Protein AF-A0A4U0VV48-F1 (afdb_monomer_lite)

Radius of gyration: 40.58 Å; chains: 1; bounding box: 125×131×124 Å

Foldseek 3Di:
DDDDDDDDDDDDDDDDDDDDDDDDDDDDDDDDDPPDLDAPPDDDPVRCVVPFVVVLVVLLVLLVCLQQDFDFAAQDQADPVRAGDFGVVQLLVLLQPLQADPVSAGFALAFQDVSVVVLLVVLVVLVVVLQVLLCVLCVVQQKDKDKDKDFAWDWDWDAFPNFIATETEHRFIKIKIKMARPDLLQLLAEEEEEAESHHEFGASCSVFPSLSVSLLSSLSNNVSNGNDHFLYMYMYIHGYCVNVPQPRLLVCCQPNPSLLRYQAYEYEGELAQGGAKEFLAFQDLLQVVLLVQFQFRAYFVVSHVCVVVSLQRDDTSVCSCCPRSVHTYTYIYHQFLSLCGNHHNSGSVSHDRRRSVNVNRSVSSSSVCCRDPNHPSDSDSDRDPHDPRDGCLQKGWHAFSNRNDIDIDGLVVLVVLLVVLLVLLCVLCVVQDPCVPCVVLLVLLLVLQVQLLVQLLVQLVVLLCCCCPVLVNHLLQLPDLCLLCLQQVLSLLLRSLVSCQVRRLVVQDDPDDDPSRLSVSLLSNLLSNLSSLLNVLSVQLVVCSVVSNSVNVLSVQLNVLSSVQSCCDCPPDDVPHSDTDSPSQNRQLRVLSSVSSVVSSRLSSSQQQSFQPDSSSSVSSSSSSNSVCSNRVSSSSVCSNPGSVSSVVSSVVSVVSNVVSSCVSSPPPRDSADPSNHFDKDKDWDWALVDVVIWIKIKIKGSHNRDCLVVVQVLCPPQADPPWGWAWDQQDLPPLRCLLPPPSSNRIGMTITGGDDDDNPDDDPCNVQFDKDWPDWDADPVQLKIKTKIKTFAQQWFFKKKKFWFQWQDWPHPDGDDGDGDIHIHTYGYHHPDGMDIIMTMGHADPLLSVLLVQVVCVVVVNDDDDDPPSVVSVDTDMRMDTDRNLARPPNNCDDPDPVSNVVSVVVLVSDPRNVSVVSSVVVVVDDPAPDDDPPDPPPPPPDPDFFDADAAPLADAEEEFAFLDPPLCRLLLLVLLQVLQQVDQDDPPPSHGFQEAEEELQLFQGQLCQQQVNQVVAAFDADPNRAGEFDDGPLHGYDYNNNVQDQDPADPVDPCRHSSNDGDPDDLVRSLVVLCRSRHRHDRCNSPVNHGGHYYYYYHHHRQDDSVVSCLRHHDHLEYEYGAEQDPVRLVSSVRVLVNCVVSVHHYLAYEHEQQFADDPPDPLVDTHGPRDHSVSVVVSCVVSVGDHQFYAHDDVCQVVCSSNSRGPLNDDDPDPRHNNVRSSSSSVSSVVRRD

Secondary structure (DSSP, 8-state):
-------------------------------------PPP-PPPHHHHHHHTHHHHHHHHHHHHHHHT--PPPP--SB-TTS-B---HHHHHHHHHHHHB-TTSPBP---TTSHHHHHHHHHHHHHHHHHHHHHHHH-TTSS-EEEEEEEEEEEEEEEEETTEEEEEEEEEEEEEEEEEE-SSHHHHHSEEEEEEE----TT---TTTTHHHHHHHHHHHHHHHTS----SSEEEEEEE--STTTSHHHHHHHHH-GGGGGEEEEEEEEES-SBS--EEEEE--HHHHHHHTTSSS--BBHHHHHHHHTT-S----THHHHHHHH--EEEEEEE-BTTTSTTSTT--GGGSPTTHHHHHHHHHHHHHHHHTSTT-SS---SS-PPPS----GGGEEEEEETTTTEEEEEEHHHHHHHHHHHHHHHHHHHHHH--HHHHHHHHHHHHHHHHHHHHHHHHHHHHHHHIIIIIS--TTTTTTSTTHHHHHHHHHHHHHHHHHIIIIIIHHHS-TT--HHHHHHHHHHHHHHHHHHHHHHHHHHHHHHHHHT-GGGHHHHHHHHHHHHHHHIIIIII-TT--PPPTTTTSHHHHHHHHHHHHHHHHHHHHGGGS-TT--HHHHHHHHHHHHHHHH-TTHHHHHHTTHHHHHHHHHHHHHHHHHHHHHHHHSTT--S--SSSPPPEEEEEEEETTSSSPEEEEEEEESSSS--HHHHHHHHTTTSPTT--PEEE--STT-GGGGGGTTGGGG-EEEEEEPPPPPTT---TTTTTSEEEEEEEEEETTTTEEEEEEEEE-TTEEEEEEEEEE-EEEESSSSPPPSSSEEEEEEEEE-TT--EEEEEEEEEPPHHHHHHHHHHHHHHTTS-----HHHHHHH----EEEEEETTTSTTGGG--SSHHHHHHHHHHHHT-HHHHHHHHHHHHHH-SSS----SSPP------SSSPPPBPPTTBS-EEEEE-SSTTS-HHHHHHHHHHHHHH---BTBSSPPP-EEEEE--TTS--HHHHTT-TT--SPPBPTTSPBPPEEETTEEEEEGGGGS--PPP-TT-GGG-GGG------HHHHHHHHHHHHHSB-TTGGGTTPPBSEEEEEPPSSS-HHHHHHHHHB---EEEEEE-SSHHHHHHHHHHHHHHHHTT----EEEETT--BPPTTS-TT--B-TT--THHHHHHHHHHT--EEEE--B-HHHHHHHHTT--GGGS---STT-HHHHHHHHHHHHHHHH-

Structure (mmCIF, N/CA/C/O backbone):
data_AF-A0A4U0VV48-F1
#
_entry.id   AF-A0A4U0VV48-F1
#
loop_
_atom_site.group_PDB
_atom_site.id
_atom_site.type_symbol
_atom_site.label_atom_id
_atom_site.label_alt_id
_atom_site.label_comp_id
_atom_site.label_asym_id
_atom_site.label_entity_id
_atom_site.label_seq_id
_atom_site.pdbx_PDB_ins_code
_atom_site.Cartn_x
_atom_site.Cartn_y
_atom_site.Cartn_z
_atom_site.occupancy
_atom_site.B_iso_or_equiv
_atom_site.auth_seq_id
_atom_site.auth_comp_id
_atom_site.auth_asym_id
_atom_site.auth_atom_id
_atom_site.pdbx_PDB_model_num
ATOM 1 N N . MET A 1 1 ? 48.264 5.707 -80.832 1.00 34.06 1 MET A N 1
ATOM 2 C CA . MET A 1 1 ? 48.574 6.750 -81.831 1.00 34.06 1 MET A CA 1
ATOM 3 C C . MET A 1 1 ? 48.910 7.989 -81.022 1.00 34.06 1 MET A C 1
ATOM 5 O O . MET A 1 1 ? 48.000 8.533 -80.416 1.00 34.06 1 MET A O 1
ATOM 9 N N . ALA A 1 2 ? 50.177 8.094 -80.615 1.00 32.84 2 ALA A N 1
ATOM 10 C CA . ALA A 1 2 ? 51.238 8.868 -81.292 1.00 32.84 2 ALA A CA 1
ATOM 11 C C . ALA A 1 2 ? 51.146 10.335 -80.825 1.00 32.84 2 ALA A C 1
ATOM 13 O O . ALA A 1 2 ? 50.056 10.891 -80.872 1.00 32.84 2 ALA A O 1
ATOM 14 N N . ASP A 1 3 ? 52.154 11.029 -80.308 1.00 33.31 3 ASP A N 1
ATOM 15 C CA . ASP A 1 3 ? 53.599 10.829 -80.119 1.00 33.31 3 ASP A CA 1
ATOM 16 C C . ASP A 1 3 ? 54.017 11.882 -79.053 1.00 33.31 3 ASP A C 1
ATOM 18 O O . ASP A 1 3 ? 53.390 12.935 -78.957 1.00 33.31 3 ASP A O 1
ATOM 22 N N . GLU A 1 4 ? 54.793 11.528 -78.026 1.00 35.34 4 GLU A N 1
ATOM 23 C CA . GLU A 1 4 ? 56.249 11.745 -77.865 1.00 35.34 4 GLU A CA 1
ATOM 24 C C . GLU A 1 4 ? 56.659 13.003 -77.063 1.00 35.34 4 GLU A C 1
ATOM 26 O O . GLU A 1 4 ? 56.262 14.118 -77.372 1.00 35.34 4 GLU A O 1
ATOM 31 N N . ASN A 1 5 ? 57.513 12.749 -76.052 1.00 34.53 5 ASN A N 1
ATOM 32 C CA . ASN A 1 5 ? 58.779 13.425 -75.693 1.00 34.53 5 ASN A CA 1
ATOM 33 C C . ASN A 1 5 ? 58.754 14.952 -75.429 1.00 34.53 5 ASN A C 1
ATOM 35 O O . ASN A 1 5 ? 58.327 15.739 -76.252 1.00 34.53 5 ASN A O 1
ATOM 39 N N . GLY A 1 6 ? 59.296 15.519 -74.349 1.00 31.11 6 GLY A N 1
ATOM 40 C CA . GLY A 1 6 ? 60.206 15.058 -73.304 1.00 31.11 6 GLY A CA 1
ATOM 41 C C . GLY A 1 6 ? 61.006 16.264 -72.754 1.00 31.11 6 GLY A C 1
ATOM 42 O O . GLY A 1 6 ? 61.098 17.299 -73.402 1.00 31.11 6 GLY A O 1
ATOM 43 N N . VAL A 1 7 ? 61.646 16.063 -71.593 1.00 34.72 7 VAL A N 1
ATOM 44 C CA . VAL A 1 7 ? 62.818 16.792 -71.038 1.00 34.72 7 VAL A CA 1
ATOM 45 C C . VAL A 1 7 ? 62.614 18.027 -70.120 1.00 34.72 7 VAL A C 1
ATOM 47 O O . VAL A 1 7 ? 62.386 19.155 -70.533 1.00 34.72 7 VAL A O 1
ATOM 50 N N . ALA A 1 8 ? 62.805 17.731 -68.826 1.00 31.97 8 ALA A N 1
ATOM 51 C CA . ALA A 1 8 ? 63.521 18.419 -67.735 1.00 31.97 8 ALA A CA 1
ATOM 52 C C . ALA A 1 8 ? 64.036 19.876 -67.874 1.00 31.97 8 ALA A C 1
ATOM 54 O O . ALA A 1 8 ? 64.833 20.177 -68.752 1.00 31.97 8 ALA A O 1
ATOM 55 N N . ALA A 1 9 ? 63.781 20.709 -66.847 1.00 32.59 9 ALA A N 1
ATOM 56 C CA . ALA A 1 9 ? 64.738 21.049 -65.767 1.00 32.59 9 ALA A CA 1
ATOM 57 C C . ALA A 1 9 ? 64.438 22.412 -65.086 1.00 32.59 9 ALA A C 1
ATOM 59 O O . ALA A 1 9 ? 64.581 23.475 -65.670 1.00 32.59 9 ALA A O 1
ATOM 60 N N . ASN A 1 10 ? 64.081 22.334 -63.800 1.00 32.25 10 ASN A N 1
ATOM 61 C CA . ASN A 1 10 ? 64.589 23.113 -62.660 1.00 32.25 10 ASN A CA 1
ATOM 62 C C . ASN A 1 10 ? 64.868 24.637 -62.783 1.00 32.25 10 ASN A C 1
ATOM 64 O O . ASN A 1 10 ? 65.870 25.042 -63.364 1.00 32.25 10 ASN A O 1
ATOM 68 N N . ARG A 1 11 ? 64.101 25.428 -62.008 1.00 31.75 11 ARG A N 1
ATOM 69 C CA . ARG A 1 11 ? 64.518 26.449 -61.003 1.00 31.75 11 ARG A CA 1
ATOM 70 C C . ARG A 1 11 ? 63.586 27.673 -61.006 1.00 31.75 11 ARG A C 1
ATOM 72 O O . ARG A 1 11 ? 63.456 28.375 -61.998 1.00 31.75 11 ARG A O 1
ATOM 79 N N . GLN A 1 12 ? 62.971 27.931 -59.847 1.00 33.47 12 GLN A N 1
ATOM 80 C CA . GLN A 1 12 ? 62.342 29.214 -59.493 1.00 33.47 12 GLN A CA 1
ATOM 81 C C . GLN A 1 12 ? 63.390 30.355 -59.516 1.00 33.47 12 GLN A C 1
ATOM 83 O O . GLN A 1 12 ? 64.574 30.061 -59.320 1.00 33.47 12 GLN A O 1
ATOM 88 N N . PRO A 1 13 ? 63.001 31.636 -59.708 1.00 38.25 13 PRO A N 1
ATOM 89 C CA . PRO A 1 13 ? 62.499 32.437 -58.582 1.00 38.25 13 PRO A CA 1
ATOM 90 C C . PRO A 1 13 ? 61.385 33.465 -58.896 1.00 38.25 13 PRO A C 1
ATOM 92 O O . PRO A 1 13 ? 61.316 34.093 -59.944 1.00 38.25 13 PRO A O 1
ATOM 95 N N . VAL A 1 14 ? 60.530 33.607 -57.885 1.00 29.88 14 VAL A N 1
ATOM 96 C CA . VAL A 1 14 ? 59.799 34.769 -57.348 1.00 29.88 14 VAL A CA 1
ATOM 97 C C . VAL A 1 14 ? 59.980 36.159 -58.020 1.00 29.88 14 VAL A C 1
ATOM 99 O O . VAL A 1 14 ? 61.095 36.646 -58.188 1.00 29.88 14 VAL A O 1
ATOM 102 N N . THR A 1 15 ? 58.849 36.879 -58.131 1.00 28.08 15 THR A N 1
ATOM 103 C CA . THR A 1 15 ? 58.533 38.230 -57.569 1.00 28.08 15 THR A CA 1
ATOM 104 C C . THR A 1 15 ? 58.083 39.360 -58.529 1.00 28.08 15 THR A C 1
ATOM 106 O O . THR A 1 15 ? 58.757 39.700 -59.487 1.00 28.08 15 THR A O 1
ATOM 109 N N . VAL A 1 16 ? 57.012 40.043 -58.078 1.00 28.25 16 VAL A N 1
ATOM 110 C CA . VAL A 1 16 ? 56.597 41.461 -58.261 1.00 28.25 16 VAL A CA 1
ATOM 111 C C . VAL A 1 16 ? 55.557 41.830 -59.341 1.00 28.25 16 VAL A C 1
ATOM 113 O O . VAL A 1 16 ? 55.859 42.026 -60.506 1.00 28.25 16 VAL A O 1
ATOM 116 N N . LYS A 1 17 ? 54.330 42.021 -58.825 1.00 28.19 17 LYS A N 1
ATOM 117 C CA . LYS A 1 17 ? 53.373 43.154 -58.919 1.00 28.19 17 LYS A CA 1
ATOM 118 C C . LYS A 1 17 ? 53.279 44.068 -60.164 1.00 28.19 17 LYS A C 1
ATOM 120 O O . LYS A 1 17 ? 54.264 44.612 -60.640 1.00 28.19 17 LYS A O 1
ATOM 125 N N . ALA A 1 18 ? 52.017 44.512 -60.301 1.00 32.03 18 ALA A N 1
ATOM 126 C CA . ALA A 1 18 ? 51.520 45.840 -60.710 1.00 32.03 18 ALA A CA 1
ATOM 127 C C . ALA A 1 18 ? 51.243 45.983 -62.226 1.00 32.03 18 ALA A C 1
ATOM 129 O O . ALA A 1 18 ? 51.969 45.429 -63.029 1.00 32.03 18 ALA A O 1
ATOM 130 N N . ALA A 1 19 ? 50.228 46.699 -62.715 1.00 34.38 19 ALA A N 1
ATOM 131 C CA . ALA A 1 19 ? 49.296 47.624 -62.084 1.00 34.38 19 ALA A CA 1
ATOM 132 C C . ALA A 1 19 ? 48.226 48.077 -63.108 1.00 34.38 19 ALA A C 1
ATOM 134 O O . ALA A 1 19 ? 48.559 48.295 -64.262 1.00 34.38 19 ALA A O 1
ATOM 135 N N . LEU A 1 20 ? 47.034 48.400 -62.593 1.00 35.78 20 LEU A N 1
ATOM 136 C CA . LEU A 1 20 ? 46.289 49.654 -62.831 1.00 35.78 20 LEU A CA 1
ATOM 137 C C . LEU A 1 20 ? 45.500 49.845 -64.143 1.00 35.78 20 LEU A C 1
ATOM 139 O O . LEU A 1 20 ? 46.077 49.963 -65.214 1.00 35.78 20 LEU A O 1
ATOM 143 N N . ALA A 1 21 ? 44.189 50.098 -63.995 1.00 31.00 21 ALA A N 1
ATOM 144 C CA . ALA A 1 21 ? 43.597 51.428 -64.237 1.00 31.00 21 ALA A CA 1
ATOM 145 C C . ALA A 1 21 ? 42.082 51.473 -63.894 1.00 31.00 21 ALA A C 1
ATOM 147 O O . ALA A 1 21 ? 41.241 50.885 -64.564 1.00 31.00 21 ALA A O 1
ATOM 148 N N . THR A 1 22 ? 41.783 52.194 -62.812 1.00 38.91 22 THR A N 1
ATOM 149 C CA . THR A 1 22 ? 40.520 52.828 -62.335 1.00 38.91 22 THR A CA 1
ATOM 150 C C . THR A 1 22 ? 40.052 53.980 -63.274 1.00 38.91 22 THR A C 1
ATOM 152 O O . THR A 1 22 ? 40.910 54.346 -64.080 1.00 38.91 22 THR A O 1
ATOM 155 N N . PRO A 1 23 ? 38.847 54.649 -63.194 1.00 46.16 23 PRO A N 1
ATOM 156 C CA . PRO A 1 23 ? 38.195 55.179 -61.958 1.00 46.16 23 PRO A CA 1
ATOM 157 C C . PRO A 1 23 ? 36.644 55.469 -61.874 1.00 46.16 23 PRO A C 1
ATOM 159 O O . PRO A 1 23 ? 35.989 55.765 -62.861 1.00 46.16 23 PRO A O 1
ATOM 162 N N . ALA A 1 24 ? 36.125 55.405 -60.624 1.00 35.53 24 ALA A N 1
ATOM 163 C CA . ALA A 1 24 ? 35.246 56.294 -59.784 1.00 35.53 24 ALA A CA 1
ATOM 164 C C . ALA A 1 24 ? 34.084 57.175 -60.372 1.00 35.53 24 ALA A C 1
ATOM 166 O O . ALA A 1 24 ? 34.232 57.640 -61.498 1.00 35.53 24 ALA A O 1
ATOM 167 N N . PRO A 1 25 ? 32.981 57.524 -59.622 1.00 41.22 25 PRO A N 1
ATOM 168 C CA . PRO A 1 25 ? 33.008 58.241 -58.311 1.00 41.22 25 PRO A CA 1
ATOM 169 C C . PRO A 1 25 ? 31.851 57.860 -57.301 1.00 41.22 25 PRO A C 1
ATOM 171 O O . PRO A 1 25 ? 31.308 56.769 -57.438 1.00 41.22 25 PRO A O 1
ATOM 174 N N . PRO A 1 26 ? 31.506 58.624 -56.223 1.00 42.94 26 PRO A N 1
ATOM 175 C CA . PRO A 1 26 ? 32.099 58.489 -54.879 1.00 42.94 26 PRO A CA 1
ATOM 176 C C . PRO A 1 26 ? 31.123 58.408 -53.657 1.00 42.94 26 PRO A C 1
ATOM 178 O O . PRO A 1 26 ? 29.988 58.861 -53.693 1.00 42.94 26 PRO A O 1
ATOM 181 N N . SER A 1 27 ? 31.672 57.894 -52.542 1.00 36.19 27 SER A N 1
ATOM 182 C CA . SER A 1 27 ? 31.455 58.195 -51.101 1.00 36.19 27 SER A CA 1
ATOM 183 C C . SER A 1 27 ? 30.056 58.272 -50.452 1.00 36.19 27 SER A C 1
ATOM 185 O O . SER A 1 27 ? 29.283 59.175 -50.743 1.00 36.19 27 SER A O 1
ATOM 187 N N . LEU A 1 28 ? 29.873 57.510 -49.358 1.00 31.34 28 LEU A N 1
ATOM 188 C CA . LEU A 1 28 ? 29.663 58.065 -48.004 1.00 31.34 28 LEU A CA 1
ATOM 189 C C . LEU A 1 28 ? 29.882 56.990 -46.920 1.00 31.34 28 LEU A C 1
ATOM 191 O O . LEU A 1 28 ? 29.437 55.851 -47.023 1.00 31.34 28 LEU A O 1
ATOM 195 N N . SER A 1 29 ? 30.648 57.369 -45.901 1.00 37.19 29 SER A N 1
ATOM 196 C CA . SER A 1 29 ? 31.145 56.553 -44.796 1.00 37.19 29 SER A CA 1
ATOM 197 C C . SER A 1 29 ? 30.123 56.359 -43.676 1.00 37.19 29 SER A C 1
ATOM 199 O O . SER A 1 29 ? 29.522 57.334 -43.232 1.00 37.19 29 SER A O 1
ATOM 201 N N . ALA A 1 30 ? 30.084 55.166 -43.082 1.00 30.30 30 ALA A N 1
ATOM 202 C CA . ALA A 1 30 ? 29.849 55.017 -41.647 1.00 30.30 30 ALA A CA 1
ATOM 203 C C . ALA A 1 30 ? 30.579 53.768 -41.134 1.00 30.30 30 ALA A C 1
ATOM 205 O O . ALA A 1 30 ? 30.292 52.631 -41.501 1.00 30.30 30 ALA A O 1
ATOM 206 N N . SER A 1 31 ? 31.575 54.017 -40.295 1.00 40.34 31 SER A N 1
ATOM 207 C CA . SER A 1 31 ? 32.358 53.050 -39.540 1.00 40.34 31 SER A CA 1
ATOM 208 C C . SER A 1 31 ? 31.480 52.113 -38.701 1.00 40.34 31 SER A C 1
ATOM 210 O O . SER A 1 31 ? 30.770 52.570 -37.808 1.00 40.34 31 SER A O 1
ATOM 212 N N . THR A 1 32 ? 31.609 50.799 -38.888 1.00 28.58 32 THR A N 1
ATOM 213 C CA . THR A 1 32 ? 31.277 49.812 -37.846 1.00 28.58 32 THR A CA 1
ATOM 214 C C . THR A 1 32 ? 32.554 49.063 -37.459 1.00 28.58 32 THR A C 1
ATOM 216 O O . THR A 1 32 ? 33.271 48.577 -38.337 1.00 28.58 32 THR A O 1
ATOM 219 N N . PRO A 1 33 ? 32.901 48.975 -36.162 1.00 33.69 33 PRO A N 1
ATOM 220 C CA . PRO A 1 33 ? 34.100 48.271 -35.740 1.00 33.69 33 PRO A CA 1
ATOM 221 C C . PRO A 1 33 ? 33.895 46.769 -35.961 1.00 33.69 33 PRO A C 1
ATOM 223 O O . PRO A 1 33 ? 32.913 46.195 -35.485 1.00 33.69 33 PRO A O 1
ATOM 226 N N . ARG A 1 34 ? 34.838 46.109 -36.649 1.00 35.66 34 ARG A N 1
ATOM 227 C CA . ARG A 1 34 ? 34.941 44.642 -36.661 1.00 35.66 34 ARG A CA 1
ATOM 228 C C . ARG A 1 34 ? 35.103 44.168 -35.214 1.00 35.66 34 ARG A C 1
ATOM 230 O O . ARG A 1 34 ? 36.192 44.236 -34.646 1.00 35.66 34 ARG A O 1
ATOM 237 N N . ARG A 1 35 ? 34.010 43.711 -34.595 1.00 32.53 35 ARG A N 1
ATOM 238 C CA . ARG A 1 35 ? 34.058 43.004 -33.313 1.00 32.53 35 ARG A CA 1
ATOM 239 C C . ARG A 1 35 ? 34.788 41.684 -33.544 1.00 32.53 35 ARG A C 1
ATOM 241 O O . ARG A 1 35 ? 34.345 40.843 -34.315 1.00 32.53 35 ARG A O 1
ATOM 248 N N . SER A 1 36 ? 35.918 41.548 -32.868 1.00 31.77 36 SER A N 1
ATOM 249 C CA . SER A 1 36 ? 36.671 40.313 -32.708 1.00 31.77 36 SER A CA 1
ATOM 250 C C . SER A 1 36 ? 35.756 39.157 -32.263 1.00 31.77 36 SER A C 1
ATOM 252 O O . SER A 1 36 ? 35.212 39.181 -31.158 1.00 31.77 36 SER A O 1
ATOM 254 N N . LEU A 1 37 ? 35.562 38.172 -33.146 1.00 39.53 37 LEU A N 1
ATOM 255 C CA . LEU A 1 37 ? 34.890 36.893 -32.899 1.00 39.53 37 LEU A CA 1
ATOM 256 C C . LEU A 1 37 ? 35.889 35.918 -32.253 1.00 39.53 37 LEU A C 1
ATOM 258 O O . LEU A 1 37 ? 36.338 34.972 -32.892 1.00 39.53 37 LEU A O 1
ATOM 262 N N . TYR A 1 38 ? 36.276 36.145 -30.997 1.00 37.06 38 TYR A N 1
ATOM 263 C CA . TYR A 1 38 ? 36.824 35.042 -30.202 1.00 37.06 38 TYR A CA 1
ATOM 264 C C . TYR A 1 38 ? 35.650 34.336 -29.518 1.00 37.06 38 TYR A C 1
ATOM 266 O O . TYR A 1 38 ? 34.924 34.997 -28.766 1.00 37.06 38 TYR A O 1
ATOM 274 N N . PRO A 1 39 ? 35.428 33.029 -29.764 1.00 44.28 39 PRO A N 1
ATOM 275 C CA . PRO A 1 39 ? 34.409 32.291 -29.040 1.00 44.28 39 PRO A CA 1
ATOM 276 C C . PRO A 1 39 ? 34.748 32.351 -27.547 1.00 44.28 39 PRO A C 1
ATOM 278 O O . PRO A 1 39 ? 35.927 32.316 -27.167 1.00 44.28 39 PRO A O 1
ATOM 281 N N . PRO A 1 40 ? 33.749 32.495 -26.670 1.00 49.62 40 PRO A N 1
ATOM 282 C CA . PRO A 1 40 ? 34.021 32.524 -25.249 1.00 49.62 40 PRO A CA 1
ATOM 283 C C . PRO A 1 40 ? 34.682 31.216 -24.816 1.00 49.62 40 PRO A C 1
ATOM 285 O O . PRO A 1 40 ? 34.270 30.149 -25.257 1.00 49.62 40 PRO A O 1
ATOM 288 N N . LYS A 1 41 ? 35.693 31.285 -23.936 1.00 53.97 41 LYS A N 1
ATOM 289 C CA . LYS A 1 41 ? 36.268 30.091 -23.294 1.00 53.97 41 LYS A CA 1
ATOM 290 C C . LYS A 1 41 ? 35.156 29.378 -22.512 1.00 53.97 41 LYS A C 1
ATOM 292 O O . LYS A 1 41 ? 34.829 29.764 -21.383 1.00 53.97 41 LYS A O 1
ATOM 297 N N . GLN A 1 42 ? 34.523 28.403 -23.155 1.00 62.69 42 GLN A N 1
ATOM 298 C CA . GLN A 1 42 ? 33.612 27.442 -22.552 1.00 62.69 42 GLN A CA 1
ATOM 299 C C . GLN A 1 42 ? 34.447 26.329 -21.918 1.00 62.69 42 GLN A C 1
ATOM 301 O O . GLN A 1 42 ? 35.529 25.987 -22.397 1.00 62.69 42 GLN A O 1
ATOM 306 N N . TRP A 1 43 ? 33.967 25.793 -20.800 1.00 63.53 43 TRP A N 1
ATOM 307 C CA . TRP A 1 43 ? 34.611 24.656 -20.152 1.00 63.53 43 TRP A CA 1
ATOM 308 C C . TRP A 1 43 ? 34.509 23.437 -21.067 1.00 63.53 43 TRP A C 1
ATOM 310 O O . TRP A 1 43 ? 33.453 23.204 -21.662 1.00 63.53 43 TRP A O 1
ATOM 320 N N . SER A 1 44 ? 35.583 22.649 -21.166 1.00 73.38 44 SER A N 1
ATOM 321 C CA . SER A 1 44 ? 35.504 21.359 -21.852 1.00 73.38 44 SER A CA 1
ATOM 322 C C . SER A 1 44 ? 34.465 20.473 -21.161 1.00 73.38 44 SER A C 1
ATOM 324 O O . SER A 1 44 ? 34.223 20.613 -19.959 1.00 73.38 44 SER A O 1
ATOM 326 N N . PHE A 1 45 ? 33.859 19.544 -21.904 1.00 77.44 45 PHE A N 1
ATOM 327 C CA . PHE A 1 45 ? 32.932 18.573 -21.318 1.00 77.44 45 PHE A CA 1
ATOM 328 C C . PHE A 1 45 ? 33.569 17.835 -20.131 1.00 77.44 45 PHE A C 1
ATOM 330 O O . PHE A 1 45 ? 32.931 17.685 -19.101 1.00 77.44 45 PHE A O 1
ATOM 337 N N . PHE A 1 46 ? 34.853 17.472 -20.223 1.00 78.88 46 PHE A N 1
ATOM 338 C CA . PHE A 1 46 ? 35.580 16.822 -19.129 1.00 78.88 46 PHE A CA 1
ATOM 339 C C . PHE A 1 46 ? 35.731 17.709 -17.888 1.00 78.88 46 PHE A C 1
ATOM 341 O O . PHE A 1 46 ? 35.570 17.221 -16.774 1.00 78.88 46 PHE A O 1
ATOM 348 N N . ALA A 1 47 ? 35.979 19.012 -18.055 1.00 73.81 47 ALA A N 1
ATOM 349 C CA . ALA A 1 47 ? 36.020 19.943 -16.928 1.00 73.81 47 ALA A CA 1
ATOM 350 C C . ALA A 1 47 ? 34.631 20.129 -16.292 1.00 73.81 47 ALA A C 1
ATOM 352 O O . ALA A 1 47 ? 34.518 20.218 -15.073 1.00 73.81 47 ALA A O 1
ATOM 353 N N . PHE A 1 48 ? 33.564 20.148 -17.098 1.00 74.50 48 PHE A N 1
ATOM 354 C CA . PHE A 1 48 ? 32.188 20.169 -16.594 1.00 74.50 48 PHE A CA 1
ATOM 355 C C . PHE A 1 48 ? 31.826 18.871 -15.856 1.00 74.50 48 PHE A C 1
ATOM 357 O O . PHE A 1 48 ? 31.322 18.916 -14.736 1.00 74.50 48 PHE A O 1
ATOM 364 N N . ALA A 1 49 ? 32.134 17.718 -16.448 1.00 76.12 49 ALA A N 1
ATOM 365 C CA . ALA A 1 49 ? 31.880 16.404 -15.872 1.00 76.12 49 ALA A CA 1
ATOM 366 C C . ALA A 1 49 ? 32.684 16.166 -14.584 1.00 76.12 49 ALA A C 1
ATOM 368 O O . ALA A 1 49 ? 32.187 15.508 -13.681 1.00 76.12 49 ALA A O 1
ATOM 369 N N . GLY A 1 50 ? 33.895 16.722 -14.475 1.00 77.38 50 GLY A N 1
ATOM 370 C CA . GLY A 1 50 ? 34.742 16.578 -13.289 1.00 77.38 50 GLY A CA 1
ATOM 371 C C . GLY A 1 50 ? 34.396 17.507 -12.120 1.00 77.38 50 GLY A C 1
ATOM 372 O O . GLY A 1 50 ? 34.769 17.198 -10.995 1.00 77.38 50 GLY A O 1
ATOM 373 N N . LEU A 1 51 ? 33.708 18.634 -12.355 1.00 73.94 51 LEU A N 1
ATOM 374 C CA . LEU A 1 51 ? 33.497 19.669 -11.325 1.00 73.94 51 LEU A CA 1
ATOM 375 C C . LEU A 1 51 ? 32.025 20.035 -11.078 1.00 73.94 51 LEU A C 1
ATOM 377 O O . LEU A 1 51 ? 31.674 20.411 -9.966 1.00 73.94 51 LEU A O 1
ATOM 381 N N . VAL A 1 52 ? 31.152 19.922 -12.080 1.00 72.62 52 VAL A N 1
ATOM 382 C CA . VAL A 1 52 ? 29.749 20.387 -12.007 1.00 72.62 52 VAL A CA 1
ATOM 383 C C . VAL A 1 52 ? 28.786 19.246 -11.834 1.00 72.62 52 VAL A C 1
ATOM 385 O O . VAL A 1 52 ? 27.888 19.314 -11.003 1.00 72.62 52 VAL A O 1
ATOM 388 N N . LEU A 1 53 ? 28.980 18.193 -12.622 1.00 75.69 53 LEU A N 1
ATOM 389 C CA . LEU A 1 53 ? 28.151 17.007 -12.536 1.00 75.69 53 LEU A CA 1
ATOM 390 C C . LEU A 1 53 ? 28.176 16.407 -11.112 1.00 75.69 53 LEU A C 1
ATOM 392 O O . LEU A 1 53 ? 27.098 16.117 -10.602 1.00 75.69 53 LEU A O 1
ATOM 396 N N . PRO A 1 54 ? 29.327 16.338 -10.402 1.00 82.56 54 PRO A N 1
ATOM 397 C CA . PRO A 1 54 ? 29.359 15.914 -9.005 1.00 82.56 54 PRO A CA 1
ATOM 398 C C . PRO A 1 54 ? 28.602 16.859 -8.069 1.00 82.56 54 PRO A C 1
ATOM 400 O O . PRO A 1 54 ? 27.973 16.385 -7.136 1.00 82.56 54 PRO A O 1
ATOM 403 N N . LEU A 1 55 ? 28.617 18.176 -8.318 1.00 77.75 55 LEU A N 1
ATOM 404 C CA . LEU A 1 55 ? 27.859 19.145 -7.519 1.00 77.75 55 LEU A CA 1
ATOM 405 C C . LEU A 1 55 ? 26.347 18.984 -7.724 1.00 77.75 55 LEU A C 1
ATOM 407 O O . LEU A 1 55 ? 25.600 19.021 -6.756 1.00 77.75 55 LEU A O 1
ATOM 411 N N . ILE A 1 56 ? 25.896 18.772 -8.964 1.00 76.25 56 ILE A N 1
ATOM 412 C CA . ILE A 1 56 ? 24.491 18.473 -9.287 1.00 76.25 56 ILE A CA 1
ATOM 413 C C . ILE A 1 56 ? 24.060 17.185 -8.579 1.00 76.25 56 ILE A C 1
ATOM 415 O O . ILE A 1 56 ? 23.032 17.174 -7.907 1.00 76.25 56 ILE A O 1
ATOM 419 N N . PHE A 1 57 ? 24.869 16.124 -8.662 1.00 82.06 57 PHE A N 1
ATOM 420 C CA . PHE A 1 57 ? 24.593 14.878 -7.947 1.00 82.06 57 PHE A CA 1
ATOM 421 C C . PHE A 1 57 ? 24.615 15.055 -6.426 1.00 82.06 57 PHE A C 1
ATOM 423 O O . PHE A 1 57 ? 23.748 14.510 -5.757 1.00 82.06 57 PHE A O 1
ATOM 430 N N . ALA A 1 58 ? 25.546 15.838 -5.878 1.00 84.06 58 ALA A N 1
ATOM 431 C CA . ALA A 1 58 ? 25.615 16.118 -4.447 1.00 84.06 58 ALA A CA 1
ATOM 432 C C . ALA A 1 58 ? 24.392 16.906 -3.961 1.00 84.06 58 ALA A C 1
ATOM 434 O O . ALA A 1 58 ? 23.838 16.577 -2.921 1.00 84.06 58 ALA A O 1
ATOM 435 N N . LEU A 1 59 ? 23.933 17.907 -4.717 1.00 81.06 59 LEU A N 1
ATOM 436 C CA . LEU A 1 59 ? 22.721 18.663 -4.395 1.00 81.06 59 LEU A CA 1
ATOM 437 C C . LEU A 1 59 ? 21.470 17.784 -4.479 1.00 81.06 59 LEU A C 1
ATOM 439 O O . LEU A 1 59 ? 20.657 17.809 -3.561 1.00 81.06 59 LEU A O 1
ATOM 443 N N . GLY A 1 60 ? 21.344 16.969 -5.531 1.00 81.88 60 GLY A N 1
ATOM 444 C CA . GLY A 1 60 ? 20.268 15.982 -5.634 1.00 81.88 60 GLY A CA 1
ATOM 445 C C . GLY A 1 60 ? 20.285 14.996 -4.463 1.00 81.88 60 GLY A C 1
ATOM 446 O O . GLY A 1 60 ? 19.255 14.784 -3.837 1.00 81.88 60 GLY A O 1
ATOM 447 N N . TYR A 1 61 ? 21.463 14.471 -4.109 1.00 86.56 61 TYR A N 1
ATOM 448 C CA . TYR A 1 61 ? 21.651 13.589 -2.955 1.00 86.56 61 TYR A CA 1
ATOM 449 C C . TYR A 1 61 ? 21.261 14.266 -1.638 1.00 86.56 61 TYR A C 1
ATOM 451 O O . TYR A 1 61 ? 20.579 13.653 -0.829 1.00 86.56 61 TYR A O 1
ATOM 459 N N . VAL A 1 62 ? 21.648 15.528 -1.427 1.00 87.12 62 VAL A N 1
ATOM 460 C CA . VAL A 1 62 ? 21.242 16.293 -0.239 1.00 87.12 62 VAL A CA 1
ATOM 461 C C . VAL A 1 62 ? 19.725 16.468 -0.197 1.00 87.12 62 VAL A C 1
ATOM 463 O O . VAL A 1 62 ? 19.148 16.274 0.863 1.00 87.12 62 VAL A O 1
ATOM 466 N N . SER A 1 63 ? 19.067 16.775 -1.322 1.00 85.25 63 SER A N 1
ATOM 467 C CA . SER A 1 63 ? 17.598 16.869 -1.363 1.00 85.25 63 SER A CA 1
ATOM 468 C C . SER A 1 63 ? 16.944 15.544 -0.979 1.00 85.25 63 SER A C 1
ATOM 470 O O . SER A 1 63 ? 16.117 15.524 -0.079 1.00 85.25 63 SER A O 1
ATOM 472 N N . VAL A 1 64 ? 17.375 14.437 -1.596 1.00 88.31 64 VAL A N 1
ATOM 473 C CA . VAL A 1 64 ? 16.895 13.079 -1.282 1.00 88.31 64 VAL A CA 1
ATOM 474 C C . VAL A 1 64 ? 17.125 12.752 0.197 1.00 88.31 64 VAL A C 1
ATOM 476 O O . VAL A 1 64 ? 16.248 12.222 0.867 1.00 88.31 64 VAL A O 1
ATOM 479 N N . HIS A 1 65 ? 18.303 13.079 0.727 1.00 91.00 65 HIS A N 1
ATOM 480 C CA . HIS A 1 65 ? 18.645 12.801 2.116 1.00 91.00 65 HIS A CA 1
ATOM 481 C C . HIS A 1 65 ? 17.760 13.581 3.093 1.00 91.00 65 HIS A C 1
ATOM 483 O O . HIS A 1 65 ? 17.251 12.990 4.037 1.00 91.00 65 HIS A O 1
ATOM 489 N N . LEU A 1 66 ? 17.545 14.878 2.850 1.00 89.50 66 LEU A N 1
ATOM 490 C CA . LEU A 1 66 ? 16.667 15.712 3.674 1.00 89.50 66 LEU A CA 1
ATOM 491 C C . LEU A 1 66 ? 15.207 15.254 3.582 1.00 89.50 66 LEU A C 1
ATOM 493 O O . LEU A 1 66 ? 14.499 15.259 4.588 1.00 89.50 66 LEU A O 1
ATOM 497 N N . HIS A 1 67 ? 14.763 14.837 2.393 1.00 90.00 67 HIS A N 1
ATOM 498 C CA . HIS A 1 67 ? 13.426 14.298 2.167 1.00 90.00 67 HIS A CA 1
ATOM 499 C C . HIS A 1 67 ? 13.124 13.134 3.123 1.00 90.00 67 HIS A C 1
ATOM 501 O O . HIS A 1 67 ? 12.161 13.213 3.888 1.00 90.00 67 HIS A O 1
ATOM 507 N N . TYR A 1 68 ? 14.014 12.136 3.171 1.00 92.31 68 TYR A N 1
ATOM 508 C CA . TYR A 1 68 ? 13.882 10.941 4.015 1.00 92.31 68 TYR A CA 1
ATOM 509 C C . TYR A 1 68 ? 14.437 11.096 5.449 1.00 92.31 68 TYR A C 1
ATOM 511 O O . TYR A 1 68 ? 14.440 10.131 6.211 1.00 92.31 68 TYR A O 1
ATOM 519 N N . GLU A 1 69 ? 14.933 12.275 5.843 1.00 93.38 69 GLU A N 1
ATOM 520 C CA . GLU A 1 69 ? 15.429 12.522 7.207 1.00 93.38 69 GLU A CA 1
ATOM 521 C C . GLU A 1 69 ? 14.264 12.513 8.205 1.00 93.38 69 GLU A C 1
ATOM 523 O O . GLU A 1 69 ? 13.372 13.354 8.103 1.00 93.38 69 GLU A O 1
ATOM 528 N N . LEU A 1 70 ? 14.298 11.613 9.189 1.00 95.06 70 LEU A N 1
ATOM 529 C CA . LEU A 1 70 ? 13.321 11.521 10.277 1.00 95.06 70 LEU A CA 1
ATOM 530 C C . LEU A 1 70 ? 13.927 11.963 11.618 1.00 95.06 70 LEU A C 1
ATOM 532 O O . LEU A 1 70 ? 15.146 11.877 11.795 1.00 95.06 70 LEU A O 1
ATOM 536 N N . PRO A 1 71 ? 13.104 12.445 12.568 1.00 94.88 71 PRO A N 1
ATOM 537 C CA . PRO A 1 71 ? 13.556 12.701 13.929 1.00 94.88 71 PRO A CA 1
ATOM 538 C C . PRO A 1 71 ? 13.967 11.397 14.625 1.00 94.88 71 PRO A C 1
ATOM 540 O O . PRO A 1 71 ? 13.460 10.321 14.320 1.00 94.88 71 PRO A O 1
ATOM 543 N N . GLU A 1 72 ? 14.880 11.497 15.592 1.00 94.69 72 GLU A N 1
ATOM 544 C CA . GLU A 1 72 ? 15.243 10.347 16.421 1.00 94.69 72 GLU A CA 1
ATOM 545 C C . GLU A 1 72 ? 14.073 9.958 17.348 1.00 94.69 72 GLU A C 1
ATOM 547 O O . GLU A 1 72 ? 13.537 10.837 18.036 1.00 94.69 72 GLU A O 1
ATOM 552 N N . PRO A 1 73 ? 13.700 8.663 17.422 1.00 96.50 73 PRO A N 1
ATOM 553 C CA . PRO A 1 73 ? 12.682 8.178 18.351 1.00 96.50 73 PRO A CA 1
ATOM 554 C C . PRO A 1 73 ? 13.039 8.508 19.800 1.00 96.50 73 PRO A C 1
ATOM 556 O O . PRO A 1 73 ? 14.102 8.116 20.296 1.00 96.50 73 PRO A O 1
ATOM 559 N N . ARG A 1 74 ? 12.146 9.197 20.516 1.00 95.69 74 ARG A N 1
ATOM 560 C CA . ARG A 1 74 ? 12.354 9.494 21.938 1.00 95.69 74 ARG A CA 1
ATOM 561 C C . ARG A 1 74 ? 11.841 8.357 22.813 1.00 95.69 74 ARG A C 1
ATOM 563 O O . ARG A 1 74 ? 10.736 7.850 22.630 1.00 95.69 74 ARG A O 1
ATOM 570 N N . VAL A 1 75 ? 12.656 7.989 23.800 1.00 94.06 75 VAL A N 1
ATOM 571 C CA . VAL A 1 75 ? 12.307 6.991 24.821 1.00 94.06 75 VAL A CA 1
ATOM 572 C C . VAL A 1 75 ? 11.617 7.662 26.007 1.00 94.06 75 VAL A C 1
ATOM 574 O O . VAL A 1 75 ? 10.557 7.221 26.443 1.00 94.06 75 VAL A O 1
ATOM 577 N N . GLU A 1 76 ? 12.200 8.754 26.500 1.00 91.81 76 GLU A N 1
ATOM 578 C CA . GLU A 1 76 ? 11.754 9.439 27.711 1.00 91.81 76 GLU A CA 1
ATOM 579 C C . GLU A 1 76 ? 10.410 10.150 27.509 1.00 91.81 76 GLU A C 1
ATOM 581 O O . GLU A 1 76 ? 10.198 10.873 26.534 1.00 91.81 76 GLU A O 1
ATOM 586 N N . GLN A 1 77 ? 9.509 9.984 28.477 1.00 91.56 77 GLN A N 1
ATOM 587 C CA . GLN A 1 77 ? 8.204 10.656 28.509 1.00 91.56 77 GLN A CA 1
ATOM 588 C C . GLN A 1 77 ? 8.278 12.108 29.003 1.00 91.56 77 GLN A C 1
ATOM 590 O O . GLN A 1 77 ? 7.288 12.842 28.921 1.00 91.56 77 GLN A O 1
ATOM 595 N N . PHE A 1 78 ? 9.437 12.505 29.532 1.00 90.88 78 PHE A N 1
ATOM 596 C CA . PHE A 1 78 ? 9.722 13.832 30.056 1.00 90.88 78 PHE A CA 1
ATOM 597 C C . PHE A 1 78 ? 11.081 14.311 29.542 1.00 90.88 78 PHE A C 1
ATOM 599 O O . PHE A 1 78 ? 12.052 13.559 29.477 1.00 90.88 78 PHE A O 1
ATOM 606 N N . SER A 1 79 ? 11.164 15.595 29.212 1.00 87.75 79 SER A N 1
ATOM 607 C CA . SER A 1 79 ? 12.419 16.272 28.892 1.00 87.75 79 SER A CA 1
ATOM 608 C C . SER A 1 79 ? 13.354 16.346 30.106 1.00 87.75 79 SER A C 1
ATOM 610 O O . SER A 1 79 ? 12.933 16.233 31.256 1.00 87.75 79 SER A O 1
ATOM 612 N N . LEU A 1 80 ? 14.629 16.673 29.862 1.00 82.88 80 LEU A N 1
ATOM 613 C CA . LEU A 1 80 ? 15.606 16.969 30.923 1.00 82.88 80 LEU A CA 1
ATOM 614 C C . LEU A 1 80 ? 15.162 18.106 31.863 1.00 82.88 80 LEU A C 1
ATOM 616 O O . LEU A 1 80 ? 15.622 18.177 32.999 1.00 82.88 80 LEU A O 1
ATOM 620 N N . ALA A 1 81 ? 14.281 18.994 31.395 1.00 84.44 81 ALA A N 1
ATOM 621 C CA . ALA A 1 81 ? 13.702 20.079 32.185 1.00 84.44 81 ALA A CA 1
ATOM 622 C C . ALA A 1 81 ? 12.441 19.656 32.971 1.00 84.44 81 ALA A C 1
ATOM 624 O O . ALA A 1 81 ? 11.796 20.503 33.582 1.00 84.44 81 ALA A O 1
ATOM 625 N N . GLY A 1 82 ? 12.063 18.373 32.932 1.00 85.31 82 GLY A N 1
ATOM 626 C CA . GLY A 1 82 ? 10.886 17.827 33.612 1.00 85.31 82 GLY A CA 1
ATOM 627 C C . GLY A 1 82 ? 9.550 18.089 32.909 1.00 85.31 82 GLY A C 1
ATOM 628 O O . GLY A 1 82 ? 8.514 17.709 33.437 1.00 85.31 82 GLY A O 1
ATOM 629 N N . GLN A 1 83 ? 9.548 18.717 31.729 1.00 88.81 83 GLN A N 1
ATOM 630 C CA . GLN A 1 83 ? 8.325 18.939 30.944 1.00 88.81 83 GLN A CA 1
ATOM 631 C C . GLN A 1 83 ? 7.915 17.660 30.205 1.00 88.81 83 GLN A C 1
ATOM 633 O O . GLN A 1 83 ? 8.813 17.005 29.667 1.00 88.81 83 GLN A O 1
ATOM 638 N N . PRO A 1 84 ? 6.619 17.310 30.136 1.00 93.12 84 PRO A N 1
ATOM 639 C CA . PRO A 1 84 ? 6.162 16.141 29.394 1.00 93.12 84 PRO A CA 1
ATOM 640 C C . PRO A 1 84 ? 6.471 16.289 27.898 1.00 93.12 84 PRO A C 1
ATOM 642 O O . PRO A 1 84 ? 6.345 17.370 27.328 1.00 93.12 84 PRO A O 1
ATOM 645 N N . THR A 1 85 ? 6.889 15.199 27.259 1.00 94.31 85 THR A N 1
ATOM 646 C CA . THR A 1 85 ? 7.226 15.155 25.827 1.00 94.31 85 THR A CA 1
ATOM 647 C C . THR A 1 85 ? 6.676 13.895 25.178 1.00 94.31 85 THR A C 1
ATOM 649 O O . THR A 1 85 ? 6.494 12.886 25.859 1.00 94.31 85 THR A O 1
ATOM 652 N N . PHE A 1 86 ? 6.457 13.934 23.862 1.00 97.06 86 PHE A N 1
ATOM 653 C CA . PHE A 1 86 ? 6.070 12.751 23.092 1.00 97.06 86 PHE A CA 1
ATOM 654 C C . PHE A 1 86 ? 7.173 11.690 23.114 1.00 97.06 86 PHE A C 1
ATOM 656 O O . PHE A 1 86 ? 8.334 12.009 22.829 1.00 97.06 86 PHE A O 1
ATOM 663 N N . SER A 1 87 ? 6.794 10.447 23.413 1.00 97.62 87 SER A N 1
ATOM 664 C CA . SER A 1 87 ? 7.672 9.275 23.409 1.00 97.62 87 SER A CA 1
ATOM 665 C C . SER A 1 87 ? 7.203 8.280 22.347 1.00 97.62 87 SER A C 1
ATOM 667 O O . SER A 1 87 ? 6.188 7.605 22.529 1.00 97.62 87 SER A O 1
ATOM 669 N N . GLU A 1 88 ? 7.962 8.139 21.256 1.00 97.88 88 GLU A N 1
ATOM 670 C CA . GLU A 1 88 ? 7.682 7.118 20.237 1.00 97.88 88 GLU A CA 1
ATOM 671 C C . GLU A 1 88 ? 7.718 5.703 20.826 1.00 97.88 88 GLU A C 1
ATOM 673 O O . GLU A 1 88 ? 6.920 4.859 20.438 1.00 97.88 88 GLU A O 1
ATOM 678 N N . VAL A 1 89 ? 8.579 5.432 21.812 1.00 96.69 89 VAL A N 1
ATOM 679 C CA . VAL A 1 89 ? 8.601 4.113 22.468 1.00 96.69 89 VAL A CA 1
ATOM 680 C C . VAL A 1 89 ? 7.286 3.825 23.197 1.00 96.69 89 VAL A C 1
ATOM 682 O O . VAL A 1 89 ? 6.800 2.695 23.142 1.00 96.69 89 VAL A O 1
ATOM 685 N N . SER A 1 90 ? 6.696 4.835 23.844 1.00 96.31 90 SER A N 1
ATOM 686 C CA . SER A 1 90 ? 5.381 4.706 24.488 1.00 96.31 90 SER A CA 1
ATOM 687 C C . SER A 1 90 ? 4.273 4.532 23.449 1.00 96.31 90 SER A C 1
ATOM 689 O O . SER A 1 90 ? 3.438 3.646 23.603 1.00 96.31 90 SER A O 1
ATOM 691 N N . ALA A 1 91 ? 4.311 5.300 22.356 1.00 98.25 91 ALA A N 1
ATOM 692 C CA . ALA A 1 91 ? 3.361 5.160 21.253 1.00 98.25 91 ALA A CA 1
ATOM 693 C C . ALA A 1 91 ? 3.410 3.750 20.627 1.00 98.25 91 ALA A C 1
ATOM 695 O O . ALA A 1 91 ? 2.395 3.067 20.515 1.00 98.25 91 ALA A O 1
ATOM 696 N N . MET A 1 92 ? 4.614 3.257 20.325 1.00 98.12 92 MET A N 1
ATOM 697 C CA . MET A 1 92 ? 4.839 1.917 19.775 1.00 98.12 92 MET A CA 1
ATOM 698 C C . MET A 1 92 ? 4.457 0.785 20.738 1.00 98.12 92 MET A C 1
ATOM 700 O O . MET A 1 92 ? 4.287 -0.348 20.288 1.00 98.12 92 MET A O 1
ATOM 704 N N . ARG A 1 93 ? 4.338 1.042 22.048 1.00 96.88 93 ARG A N 1
ATOM 705 C CA . ARG A 1 93 ? 3.763 0.074 22.996 1.00 96.88 93 ARG A CA 1
ATOM 706 C C . ARG A 1 93 ? 2.270 -0.103 22.728 1.00 96.88 93 ARG A C 1
ATOM 708 O O . ARG A 1 93 ? 1.859 -1.233 22.509 1.00 96.88 93 ARG A O 1
ATOM 715 N N . TYR A 1 94 ? 1.502 0.991 22.658 1.00 97.81 94 TYR A N 1
ATOM 716 C CA . TYR A 1 94 ? 0.063 0.925 22.356 1.00 97.81 94 TYR A CA 1
ATOM 717 C C . TYR A 1 94 ? -0.196 0.200 21.033 1.00 97.81 94 TYR A C 1
ATOM 719 O O . TYR A 1 94 ? -1.050 -0.678 20.962 1.00 97.81 94 TYR A O 1
ATOM 727 N N . ILE A 1 95 ? 0.596 0.524 20.002 1.00 98.25 95 ILE A N 1
ATOM 728 C CA . ILE A 1 95 ? 0.481 -0.112 18.685 1.00 98.25 95 ILE A CA 1
ATOM 729 C C . ILE A 1 95 ? 0.702 -1.621 18.795 1.00 98.25 95 ILE A C 1
ATOM 731 O O . ILE A 1 95 ? -0.086 -2.391 18.260 1.00 98.25 95 ILE A O 1
ATOM 735 N N . ARG A 1 96 ? 1.750 -2.074 19.494 1.00 96.44 96 ARG A N 1
ATOM 736 C CA . ARG A 1 96 ? 2.026 -3.513 19.640 1.00 96.44 96 ARG A CA 1
ATOM 737 C C . ARG A 1 96 ? 0.942 -4.239 20.429 1.00 96.44 96 ARG A C 1
ATOM 739 O O . ARG A 1 96 ? 0.542 -5.316 20.004 1.00 96.44 96 ARG A O 1
ATOM 746 N N . ASP A 1 97 ? 0.467 -3.643 21.518 1.00 95.44 97 ASP A N 1
ATOM 747 C CA . ASP A 1 97 ? -0.559 -4.239 22.379 1.00 95.44 97 ASP A CA 1
ATOM 748 C C . ASP A 1 97 ? -1.905 -4.396 21.645 1.00 95.44 97 ASP A C 1
ATOM 750 O O . ASP A 1 97 ? -2.633 -5.359 21.878 1.00 95.44 97 ASP A O 1
ATOM 754 N N . LEU A 1 98 ? -2.232 -3.474 20.731 1.00 95.88 98 LEU A N 1
ATOM 755 C CA . LEU A 1 98 ? -3.470 -3.508 19.943 1.00 95.88 98 LEU A CA 1
ATOM 756 C C . LEU A 1 98 ? -3.335 -4.269 18.609 1.00 95.88 98 LEU A C 1
ATOM 758 O O . LEU A 1 98 ? -4.327 -4.791 18.093 1.00 95.88 98 LEU A O 1
ATOM 762 N N . ALA A 1 99 ? -2.131 -4.345 18.031 1.00 94.44 99 ALA A N 1
ATOM 763 C CA . ALA A 1 99 ? -1.873 -5.011 16.749 1.00 94.44 99 ALA A CA 1
ATOM 764 C C . ALA A 1 99 ? -1.483 -6.488 16.881 1.00 94.44 99 ALA A C 1
ATOM 766 O O . ALA A 1 99 ? -1.455 -7.198 15.871 1.00 94.44 99 ALA A O 1
ATOM 767 N N . ALA A 1 100 ? -1.147 -6.963 18.082 1.00 91.19 100 ALA A N 1
ATOM 768 C CA . ALA A 1 100 ? -0.694 -8.330 18.297 1.00 91.19 100 ALA A CA 1
ATOM 769 C C . ALA A 1 100 ? -1.193 -8.925 19.619 1.00 91.19 100 ALA A C 1
ATOM 771 O O . ALA A 1 100 ? -1.371 -8.232 20.615 1.00 91.19 100 ALA A O 1
ATOM 772 N N . TYR A 1 101 ? -1.379 -10.241 19.623 1.00 87.50 101 TYR A N 1
ATOM 773 C CA . TYR A 1 101 ? -1.595 -11.029 20.830 1.00 87.50 101 TYR A CA 1
ATOM 774 C C . TYR A 1 101 ? -0.299 -11.162 21.642 1.00 87.50 101 TYR A C 1
ATOM 776 O O . TYR A 1 101 ? 0.803 -10.897 21.152 1.00 87.50 101 TYR A O 1
ATOM 784 N N . ALA A 1 102 ? -0.407 -11.643 22.884 1.00 82.00 102 ALA A N 1
ATOM 785 C CA . ALA A 1 102 ? 0.741 -11.810 23.784 1.00 82.00 102 ALA A CA 1
ATOM 786 C C . ALA A 1 102 ? 1.842 -12.748 23.239 1.00 82.00 102 ALA A C 1
ATOM 788 O O . ALA A 1 102 ? 2.995 -12.661 23.664 1.00 82.00 102 ALA A O 1
ATOM 789 N N . ASP A 1 103 ? 1.507 -13.642 22.303 1.00 81.25 103 ASP A N 1
ATOM 790 C CA . ASP A 1 103 ? 2.448 -14.539 21.620 1.00 81.25 103 ASP A CA 1
ATOM 791 C C . ASP A 1 103 ? 3.142 -13.898 20.397 1.00 81.25 103 ASP A C 1
ATOM 793 O O . ASP A 1 103 ? 3.967 -14.541 19.742 1.00 81.25 103 ASP A O 1
ATOM 797 N N . GLY A 1 104 ? 2.834 -12.630 20.099 1.00 81.69 104 GLY A N 1
ATOM 798 C CA . GLY A 1 104 ? 3.377 -11.856 18.985 1.00 81.69 104 GLY A CA 1
ATOM 799 C C . GLY A 1 104 ? 2.666 -12.078 17.650 1.00 81.69 104 GLY A C 1
ATOM 800 O O . GLY A 1 104 ? 3.112 -11.548 16.630 1.00 81.69 104 GLY A O 1
ATOM 801 N N . THR A 1 105 ? 1.586 -12.858 17.609 1.00 84.69 105 THR A N 1
ATOM 802 C CA . THR A 1 105 ? 0.813 -13.030 16.375 1.00 84.69 105 THR A CA 1
ATOM 803 C C . THR A 1 105 ? -0.148 -11.865 16.135 1.00 84.69 105 THR A C 1
ATOM 805 O O . THR A 1 105 ? -0.603 -11.244 17.093 1.00 84.69 105 THR A O 1
ATOM 808 N N . PRO A 1 106 ? -0.479 -11.534 14.872 1.00 89.50 106 PRO A N 1
ATOM 809 C CA . PRO A 1 106 ? -1.293 -10.356 14.597 1.00 89.50 106 PRO A CA 1
ATOM 810 C C . PRO A 1 106 ? -2.740 -10.480 15.095 1.00 89.50 106 PRO A C 1
ATOM 812 O O . PRO A 1 106 ? -3.392 -11.506 14.871 1.00 89.50 106 PRO A O 1
ATOM 815 N N . LYS A 1 107 ? -3.246 -9.404 15.701 1.00 90.69 107 LYS A N 1
ATOM 816 C CA . LYS A 1 107 ? -4.629 -9.228 16.167 1.00 90.69 107 LYS A CA 1
ATOM 817 C C . LYS A 1 107 ? -5.400 -8.364 15.163 1.00 90.69 107 LYS A C 1
ATOM 819 O O . LYS A 1 107 ? -4.882 -7.362 14.684 1.00 90.69 107 LYS A O 1
ATOM 824 N N . TYR A 1 108 ? -6.625 -8.772 14.826 1.00 92.50 108 TYR A N 1
ATOM 825 C CA . TYR A 1 108 ? -7.454 -8.144 13.788 1.00 92.50 108 TYR A CA 1
ATOM 826 C C . TYR A 1 108 ? -8.682 -7.510 14.445 1.00 92.50 108 TYR A C 1
ATOM 828 O O . TYR A 1 108 ? -9.524 -8.228 14.983 1.00 92.50 108 TYR A O 1
ATOM 836 N N . ARG A 1 109 ? -8.776 -6.178 14.420 1.00 93.94 109 ARG A N 1
ATOM 837 C CA . ARG A 1 109 ? -9.775 -5.379 15.153 1.00 93.94 109 ARG A CA 1
ATOM 838 C C . ARG A 1 109 ? -10.937 -5.006 14.238 1.00 93.94 109 ARG A C 1
ATOM 840 O O . ARG A 1 109 ? -11.280 -3.843 14.068 1.00 93.94 109 ARG A O 1
ATOM 847 N N . ILE A 1 110 ? -11.507 -6.006 13.580 1.00 93.25 110 ILE A N 1
ATOM 848 C CA . ILE A 1 110 ? -12.513 -5.773 12.548 1.00 93.25 110 ILE A CA 1
ATOM 849 C C . ILE A 1 110 ? -13.862 -5.470 13.209 1.00 93.25 110 ILE A C 1
ATOM 851 O O . ILE A 1 110 ? -14.310 -6.182 14.109 1.00 93.25 110 ILE A O 1
ATOM 855 N N . VAL A 1 111 ? -14.559 -4.438 12.738 1.00 93.25 111 VAL A N 1
ATOM 856 C CA . VAL A 1 111 ? -15.911 -4.123 13.218 1.00 93.25 111 VAL A CA 1
ATOM 857 C C . VAL A 1 111 ? -16.868 -5.310 13.053 1.00 93.25 111 VAL A C 1
ATOM 859 O O . VAL A 1 111 ? -17.041 -5.859 11.964 1.00 93.25 111 VAL A O 1
ATOM 862 N N . GLY A 1 112 ? -17.511 -5.681 14.160 1.00 91.00 112 GLY A N 1
ATOM 863 C CA . GLY A 1 112 ? -18.369 -6.863 14.267 1.00 91.00 112 GLY A CA 1
ATOM 864 C C . GLY A 1 112 ? -17.707 -8.042 14.983 1.00 91.00 112 GLY A C 1
ATOM 865 O O . GLY A 1 112 ? -18.402 -9.008 15.298 1.00 91.00 112 GLY A O 1
ATOM 866 N N . THR A 1 113 ? -16.409 -7.968 15.299 1.00 90.75 113 THR A N 1
ATOM 867 C CA . THR A 1 113 ? -15.702 -8.985 16.093 1.00 90.75 113 THR A CA 1
ATOM 868 C C . THR A 1 113 ? -15.522 -8.570 17.556 1.00 90.75 113 THR A C 1
ATOM 870 O O . THR A 1 113 ? -15.687 -7.407 17.933 1.00 90.75 113 THR A O 1
ATOM 873 N N . LYS A 1 114 ? -15.189 -9.544 18.409 1.00 89.19 114 LYS A N 1
ATOM 874 C CA . LYS A 1 114 ? -14.941 -9.323 19.841 1.00 89.19 114 LYS A CA 1
ATOM 875 C C . LYS A 1 114 ? -13.675 -8.491 20.074 1.00 89.19 114 LYS A C 1
ATOM 877 O O . LYS A 1 114 ? -13.652 -7.661 20.974 1.00 89.19 114 LYS A O 1
ATOM 882 N N . GLU A 1 115 ? -12.662 -8.663 19.229 1.00 91.19 115 GLU A N 1
ATOM 883 C CA . GLU A 1 115 ? -11.385 -7.946 19.286 1.00 91.19 115 GLU A CA 1
ATOM 884 C C . GLU A 1 115 ? -11.572 -6.427 19.137 1.00 91.19 115 GLU A C 1
ATOM 886 O O . GLU A 1 115 ? -10.843 -5.656 19.760 1.00 91.19 115 GLU A O 1
ATOM 891 N N . MET A 1 116 ? -12.578 -5.984 18.373 1.00 92.75 116 MET A N 1
ATOM 892 C CA . MET A 1 116 ? -12.944 -4.566 18.300 1.00 92.75 116 MET A CA 1
ATOM 893 C C . MET A 1 116 ? -13.484 -4.045 19.645 1.00 92.75 116 MET A C 1
ATOM 895 O O . MET A 1 116 ? -13.079 -2.988 20.114 1.00 92.75 116 MET A O 1
ATOM 899 N N . VAL A 1 117 ? -14.338 -4.816 20.327 1.00 92.88 117 VAL A N 1
ATOM 900 C CA . VAL A 1 117 ? -14.851 -4.446 21.663 1.00 92.88 117 VAL A CA 1
ATOM 901 C C . VAL A 1 117 ? -13.725 -4.423 22.704 1.00 92.88 117 VAL A C 1
ATOM 903 O O . VAL A 1 117 ? -13.683 -3.556 23.574 1.00 92.88 117 VAL A O 1
ATOM 906 N N . GLU A 1 118 ? -12.790 -5.371 22.625 1.00 93.56 118 GLU A N 1
ATOM 907 C CA . GLU A 1 118 ? -11.594 -5.398 23.477 1.00 93.56 118 GLU A CA 1
ATOM 908 C C . GLU A 1 118 ? -10.684 -4.187 23.241 1.00 93.56 118 GLU A C 1
ATOM 910 O O . GLU A 1 118 ? -10.103 -3.671 24.193 1.00 93.56 118 GLU A O 1
ATOM 915 N N . THR A 1 119 ? -10.603 -3.709 21.998 1.00 95.75 119 THR A N 1
ATOM 916 C CA . THR A 1 119 ? -9.849 -2.502 21.629 1.00 95.75 119 THR A CA 1
ATOM 917 C C . THR A 1 119 ? -10.420 -1.266 22.316 1.00 95.75 119 THR A C 1
ATOM 919 O O . THR A 1 119 ? -9.670 -0.523 22.948 1.00 95.75 119 THR A O 1
ATOM 922 N N . ASP A 1 120 ? -11.741 -1.081 22.276 1.00 95.94 120 ASP A N 1
ATOM 923 C CA . ASP A 1 120 ? -12.399 0.040 22.959 1.00 95.94 120 ASP A CA 1
ATOM 924 C C . ASP A 1 120 ? -12.145 0.008 24.472 1.00 95.94 120 ASP A C 1
ATOM 926 O O . ASP A 1 120 ? -11.844 1.037 25.081 1.00 95.94 120 ASP A O 1
ATOM 930 N N . ASN A 1 121 ? -12.213 -1.181 25.081 1.00 96.69 121 ASN A N 1
ATOM 931 C CA . ASN A 1 121 ? -11.929 -1.358 26.506 1.00 96.69 121 ASN A CA 1
ATOM 932 C C . ASN A 1 121 ? -10.468 -1.029 26.846 1.00 96.69 121 ASN A C 1
ATOM 934 O O . ASN A 1 121 ? -10.223 -0.298 27.803 1.00 96.69 121 ASN A O 1
ATOM 938 N N . TYR A 1 122 ? -9.507 -1.499 26.043 1.00 97.44 122 TYR A N 1
ATOM 939 C CA . TYR A 1 122 ? -8.089 -1.177 26.229 1.00 97.44 122 TYR A CA 1
ATOM 940 C C . TYR A 1 122 ? -7.845 0.338 26.160 1.00 97.44 122 TYR A C 1
ATOM 942 O O . TYR A 1 122 ? -7.174 0.906 27.022 1.00 97.44 122 TYR A O 1
ATOM 950 N N . ILE A 1 123 ? -8.430 1.017 25.167 1.00 98.44 123 ILE A N 1
ATOM 951 C CA . ILE A 1 123 ? -8.305 2.473 25.012 1.00 98.44 123 ILE A CA 1
ATOM 952 C C . ILE A 1 123 ? -8.899 3.197 26.232 1.00 98.44 123 ILE A C 1
ATOM 954 O O . ILE A 1 123 ? -8.275 4.119 26.763 1.00 98.44 123 ILE A O 1
ATOM 958 N N . LEU A 1 124 ? -10.072 2.774 26.718 1.00 98.50 124 LEU A N 1
ATOM 959 C CA . LEU A 1 124 ? -10.697 3.331 27.925 1.00 98.50 124 LEU A CA 1
ATOM 960 C C . LEU A 1 124 ? -9.816 3.165 29.174 1.00 98.50 124 LEU A C 1
ATOM 962 O O . LEU A 1 124 ? -9.705 4.111 29.962 1.00 98.50 124 LEU A O 1
ATOM 966 N N . ASP A 1 125 ? -9.177 2.007 29.339 1.00 98.38 125 ASP A N 1
ATOM 967 C CA . ASP A 1 125 ? -8.283 1.718 30.464 1.00 98.38 125 ASP A CA 1
ATOM 968 C C . ASP A 1 125 ? -7.013 2.587 30.421 1.00 98.38 125 ASP A C 1
ATOM 970 O O . ASP A 1 125 ? -6.641 3.196 31.432 1.00 98.38 125 ASP A O 1
ATOM 974 N N . GLU A 1 126 ? -6.387 2.747 29.250 1.00 98.25 126 GLU A N 1
ATOM 975 C CA . GLU A 1 126 ? -5.230 3.642 29.086 1.00 98.25 126 GLU A CA 1
ATOM 976 C C . GLU A 1 126 ? -5.609 5.114 29.323 1.00 98.25 126 GLU A C 1
ATOM 978 O O . GLU A 1 126 ? -4.887 5.849 30.007 1.00 98.25 126 GLU A O 1
ATOM 983 N N . ILE A 1 127 ? -6.781 5.557 28.854 1.00 98.62 127 ILE A N 1
ATOM 984 C CA . ILE A 1 127 ? -7.297 6.905 29.146 1.00 98.62 127 ILE A CA 1
ATOM 985 C C . ILE A 1 127 ? -7.521 7.090 30.652 1.00 98.62 127 ILE A C 1
ATOM 987 O O . ILE A 1 127 ? -7.216 8.161 31.190 1.00 98.62 127 ILE A O 1
ATOM 991 N N . ALA A 1 128 ? -8.042 6.079 31.354 1.00 98.38 128 ALA A N 1
ATOM 992 C CA . ALA A 1 128 ? -8.222 6.133 32.802 1.00 98.38 128 ALA A CA 1
ATOM 993 C C . ALA A 1 128 ? -6.872 6.273 33.526 1.00 98.38 128 ALA A C 1
ATOM 995 O O . ALA A 1 128 ? -6.733 7.138 34.397 1.00 98.38 128 ALA A O 1
ATOM 996 N N . ALA A 1 129 ? -5.856 5.514 33.106 1.00 97.94 129 ALA A N 1
ATOM 997 C CA . ALA A 1 129 ? -4.501 5.615 33.642 1.00 97.94 129 ALA A CA 1
ATOM 998 C C . ALA A 1 129 ? -3.877 7.000 33.392 1.00 97.94 129 ALA A C 1
ATOM 1000 O O . ALA A 1 129 ? -3.290 7.593 34.306 1.00 97.94 129 ALA A O 1
ATOM 1001 N N . ILE A 1 130 ? -4.037 7.562 32.188 1.00 97.50 130 ILE A N 1
ATOM 1002 C CA . ILE A 1 130 ? -3.590 8.927 31.865 1.00 97.50 130 ILE A CA 1
ATOM 1003 C C . ILE A 1 130 ? -4.325 9.947 32.741 1.00 97.50 130 ILE A C 1
ATOM 1005 O O . ILE A 1 130 ? -3.701 10.833 33.329 1.00 97.50 130 ILE A O 1
ATOM 1009 N N . ARG A 1 131 ? -5.644 9.808 32.900 1.00 96.81 131 ARG A N 1
ATOM 1010 C CA . ARG A 1 131 ? -6.454 10.692 33.745 1.00 96.81 131 ARG A CA 1
ATOM 1011 C C . ARG A 1 131 ? -5.975 10.701 35.195 1.00 96.81 131 ARG A C 1
ATOM 1013 O O . ARG A 1 131 ? -5.898 11.773 35.794 1.00 96.81 131 ARG A O 1
ATOM 1020 N N . GLU A 1 132 ? -5.619 9.551 35.759 1.00 96.31 132 GLU A N 1
ATOM 1021 C CA . GLU A 1 132 ? -5.048 9.478 37.109 1.00 96.31 132 GLU A CA 1
ATOM 1022 C C . GLU A 1 132 ? -3.695 10.188 37.227 1.00 96.31 132 GLU A C 1
ATOM 1024 O O . GLU A 1 132 ? -3.386 10.754 38.279 1.00 96.31 132 GLU A O 1
ATOM 1029 N N . GLN A 1 133 ? -2.864 10.152 36.183 1.00 94.56 133 GLN A N 1
ATOM 1030 C CA . GLN A 1 133 ? -1.602 10.899 36.156 1.00 94.56 133 GLN A CA 1
ATOM 1031 C C . GLN A 1 133 ? -1.865 12.409 36.136 1.00 94.56 133 GLN A C 1
ATOM 1033 O O . GLN A 1 133 ? -1.303 13.136 36.954 1.00 94.56 133 GLN A O 1
ATOM 1038 N N . VAL A 1 134 ? -2.790 12.863 35.286 1.00 94.00 134 VAL A N 1
ATOM 1039 C CA . VAL A 1 134 ? -3.171 14.280 35.158 1.00 94.00 134 VAL A CA 1
ATOM 1040 C C . VAL A 1 134 ? -3.746 14.833 36.462 1.00 94.00 134 VAL A C 1
ATOM 1042 O O . VAL A 1 134 ? -3.355 15.912 36.907 1.00 94.00 134 VAL A O 1
ATOM 1045 N N . VAL A 1 135 ? -4.620 14.078 37.134 1.00 93.50 135 VAL A N 1
ATOM 1046 C CA . VAL A 1 135 ? -5.176 14.474 38.441 1.00 93.50 135 VAL A CA 1
ATOM 1047 C C . VAL A 1 135 ? -4.081 14.577 39.508 1.00 93.50 135 VAL A C 1
ATOM 1049 O O . VAL A 1 135 ? -4.113 15.493 40.328 1.00 93.50 135 VAL A O 1
ATOM 1052 N N . ARG A 1 136 ? -3.088 13.676 39.492 1.00 92.94 136 ARG A N 1
ATOM 1053 C CA . ARG A 1 136 ? -1.937 13.736 40.411 1.00 92.94 136 ARG A CA 1
ATOM 1054 C C . ARG A 1 136 ? -1.033 14.940 40.145 1.00 92.94 136 ARG A C 1
ATOM 1056 O O . ARG A 1 136 ? -0.520 15.510 41.104 1.00 92.94 136 ARG A O 1
ATOM 1063 N N . GLN A 1 137 ? -0.851 15.321 38.882 1.00 90.69 137 GLN A N 1
ATOM 1064 C CA . GLN A 1 137 ? -0.051 16.484 38.487 1.00 90.69 137 GLN A CA 1
ATOM 1065 C C . GLN A 1 137 ? -0.748 17.814 38.822 1.00 90.69 137 GLN A C 1
ATOM 1067 O O . GLN A 1 137 ? -0.085 18.787 39.178 1.00 90.69 137 GLN A O 1
ATOM 1072 N N . HIS A 1 138 ? -2.083 17.855 38.754 1.00 90.62 138 HIS A N 1
ATOM 1073 C CA . HIS A 1 138 ? -2.886 19.061 38.979 1.00 90.62 138 HIS A CA 1
ATOM 1074 C C . HIS A 1 138 ? -3.913 18.889 40.118 1.00 90.62 138 HIS A C 1
ATOM 1076 O O . HIS A 1 138 ? -5.119 18.982 39.866 1.00 90.62 138 HIS A O 1
ATOM 1082 N N . PRO A 1 139 ? -3.477 18.701 41.382 1.00 84.50 139 PRO A N 1
ATOM 1083 C CA . PRO A 1 139 ? -4.379 18.437 42.510 1.00 84.50 139 PRO A CA 1
ATOM 1084 C C . PRO A 1 139 ? -5.368 19.583 42.786 1.00 84.50 139 PRO A C 1
ATOM 1086 O O . PRO A 1 139 ? -6.468 19.337 43.277 1.00 84.50 139 PRO A O 1
ATOM 1089 N N . ASP A 1 140 ? -5.010 20.817 42.416 1.00 83.31 140 ASP A N 1
ATOM 1090 C CA . ASP A 1 140 ? -5.842 22.016 42.594 1.00 83.31 140 ASP A CA 1
ATOM 1091 C C . ASP A 1 140 ? -6.829 22.270 41.430 1.00 83.31 140 ASP A C 1
ATOM 1093 O O . ASP A 1 140 ? -7.527 23.284 41.421 1.00 83.31 140 ASP A O 1
ATOM 1097 N N . GLY A 1 141 ? -6.907 21.368 40.439 1.00 73.94 141 GLY A N 1
ATOM 1098 C CA . GLY A 1 141 ? -7.889 21.443 39.345 1.00 73.94 141 GLY A CA 1
ATOM 1099 C C . GLY A 1 141 ? -7.467 22.280 38.130 1.00 73.94 141 GLY A C 1
ATOM 1100 O O . GLY A 1 141 ? -8.292 22.989 37.562 1.00 73.94 141 GLY A O 1
ATOM 1101 N N . GLY A 1 142 ? -6.193 22.206 37.725 1.00 80.94 142 GLY A N 1
ATOM 1102 C CA . GLY A 1 142 ? -5.647 22.943 36.569 1.00 80.94 142 GLY A CA 1
ATOM 1103 C C . GLY A 1 142 ? -5.967 22.357 35.184 1.00 80.94 142 GLY A C 1
ATOM 1104 O O . GLY A 1 142 ? -5.965 23.099 34.205 1.00 80.94 142 GLY A O 1
ATOM 1105 N N . MET A 1 143 ? -6.260 21.056 35.105 1.00 93.19 143 MET A N 1
ATOM 1106 C CA . MET A 1 143 ? -6.623 20.333 33.880 1.00 93.19 143 MET A CA 1
ATOM 1107 C C . MET A 1 143 ? -7.755 19.348 34.173 1.00 93.19 143 MET A C 1
ATOM 1109 O O . MET A 1 143 ? -7.795 18.730 35.238 1.00 93.19 143 MET A O 1
ATOM 1113 N N . GLN A 1 144 ? -8.672 19.181 33.221 1.00 93.75 144 GLN A N 1
ATOM 1114 C CA . GLN A 1 144 ? -9.811 18.277 33.337 1.00 93.75 144 GLN A CA 1
ATOM 1115 C C . GLN A 1 144 ? -9.949 17.395 32.095 1.00 93.75 144 GLN A C 1
ATOM 1117 O O . GLN A 1 144 ? -10.057 17.897 30.977 1.00 93.75 144 GLN A O 1
ATOM 1122 N N . ILE A 1 145 ? -10.035 16.083 32.335 1.00 96.94 145 ILE A N 1
ATOM 1123 C CA . ILE A 1 145 ? -10.345 15.052 31.341 1.00 96.94 145 ILE A CA 1
ATOM 1124 C C . ILE A 1 145 ? -11.768 14.537 31.583 1.00 96.94 145 ILE A C 1
ATOM 1126 O O . ILE A 1 145 ? -12.088 14.042 32.669 1.00 96.94 145 ILE A O 1
ATOM 1130 N N . GLU A 1 146 ? -12.616 14.655 30.564 1.00 97.56 146 GLU A N 1
ATOM 1131 C CA . GLU A 1 146 ? -13.965 14.087 30.511 1.00 97.56 146 GLU A CA 1
ATOM 1132 C C . GLU A 1 146 ? -13.998 12.972 29.464 1.00 97.56 146 GLU A C 1
ATOM 1134 O O . GLU A 1 146 ? -13.551 13.185 28.342 1.00 97.56 146 GLU A O 1
ATOM 1139 N N . VAL A 1 147 ? -14.522 11.801 29.825 1.00 98.25 147 VAL A N 1
ATOM 1140 C CA . VAL A 1 147 ? -14.544 10.610 28.962 1.00 98.25 147 VAL A CA 1
ATOM 1141 C C . VAL A 1 147 ? -15.991 10.235 28.671 1.00 98.25 147 VAL A C 1
ATOM 1143 O O . VAL A 1 147 ? -16.813 10.192 29.590 1.00 98.25 147 VAL A O 1
ATOM 1146 N N . PHE A 1 148 ? -16.294 9.958 27.407 1.00 98.12 148 PHE A N 1
ATOM 1147 C CA . PHE A 1 148 ? -17.595 9.516 26.924 1.00 98.12 148 PHE A CA 1
ATOM 1148 C C . PHE A 1 148 ? -17.399 8.265 26.068 1.00 98.12 148 PHE A C 1
ATOM 1150 O O . PHE A 1 148 ? -16.530 8.234 25.203 1.00 98.12 148 PHE A O 1
ATOM 1157 N N . HIS A 1 149 ? -18.227 7.250 26.293 1.00 97.12 149 HIS A N 1
ATOM 1158 C CA . HIS A 1 149 ? -18.328 6.087 25.419 1.00 97.12 149 HIS A CA 1
ATOM 1159 C C . HIS A 1 149 ? -19.669 6.194 24.692 1.00 97.12 149 HIS A C 1
ATOM 1161 O O . HIS A 1 149 ? -20.729 6.041 25.304 1.00 97.12 149 HIS A O 1
ATOM 1167 N N . GLN A 1 150 ? -19.627 6.573 23.416 1.00 97.38 150 GLN A N 1
ATOM 1168 C CA . GLN A 1 150 ? -20.820 6.710 22.586 1.00 97.38 150 GLN A CA 1
ATOM 1169 C C . GLN A 1 150 ? -21.081 5.375 21.900 1.00 97.38 150 GLN A C 1
ATOM 1171 O O . GLN A 1 150 ? -20.207 4.883 21.207 1.00 97.38 150 GLN A O 1
ATOM 1176 N N . ILE A 1 151 ? -22.289 4.835 22.053 1.00 96.19 151 ILE A N 1
ATOM 1177 C CA . ILE A 1 151 ? -22.784 3.684 21.294 1.00 96.19 151 ILE A CA 1
ATOM 1178 C C . ILE A 1 151 ? -24.083 4.116 20.626 1.00 96.19 151 ILE A C 1
ATOM 1180 O O . ILE A 1 151 ? -24.951 4.686 21.297 1.00 96.19 151 ILE A O 1
ATOM 1184 N N . GLY A 1 152 ? -24.228 3.881 19.325 1.00 95.25 152 GLY A N 1
ATOM 1185 C CA . GLY A 1 152 ? -25.436 4.294 18.623 1.00 95.25 152 GLY A CA 1
ATOM 1186 C C . GLY A 1 152 ? -25.635 3.678 17.249 1.00 95.25 152 GLY A C 1
ATOM 1187 O O . GLY A 1 152 ? -24.769 2.998 16.698 1.00 95.25 152 GLY A O 1
ATOM 1188 N N . ASP A 1 153 ? -26.811 3.972 16.708 1.00 95.50 153 ASP A N 1
ATOM 1189 C CA . ASP A 1 153 ? -27.280 3.503 15.410 1.00 95.50 153 ASP A CA 1
ATOM 1190 C C . ASP A 1 153 ? -27.351 4.679 14.436 1.00 95.50 153 ASP A C 1
ATOM 1192 O O . ASP A 1 153 ? -27.450 5.844 14.837 1.00 95.50 153 ASP A O 1
ATOM 1196 N N . GLY A 1 154 ? -27.362 4.398 13.140 1.00 94.06 154 GLY A N 1
ATOM 1197 C CA . GLY A 1 154 ? -27.572 5.438 12.147 1.00 94.06 154 GLY A CA 1
ATOM 1198 C C . GLY A 1 154 ? -27.597 4.928 10.722 1.00 94.06 154 GLY A C 1
ATOM 1199 O O . GLY A 1 154 ? -27.572 3.730 10.449 1.00 94.06 154 GLY A O 1
ATOM 1200 N N . THR A 1 155 ? -27.709 5.875 9.801 1.00 93.38 155 THR A N 1
ATOM 1201 C CA . THR A 1 155 ? -27.812 5.611 8.370 1.00 93.38 155 THR A CA 1
ATOM 1202 C C . THR A 1 155 ? -27.147 6.736 7.596 1.00 93.38 155 THR A C 1
ATOM 1204 O O . THR A 1 155 ? -27.400 7.902 7.909 1.00 93.38 155 THR A O 1
ATOM 1207 N N . HIS A 1 156 ? -26.380 6.414 6.557 1.00 91.62 156 HIS A N 1
ATOM 1208 C CA . HIS A 1 156 ? -25.819 7.409 5.634 1.00 91.62 156 HIS A CA 1
ATOM 1209 C C . HIS A 1 156 ? -25.601 6.824 4.233 1.00 91.62 156 HIS A C 1
ATOM 1211 O O . HIS A 1 156 ? -25.778 5.625 4.010 1.00 91.62 156 HIS A O 1
ATOM 1217 N N . LEU A 1 157 ? -25.316 7.700 3.273 1.00 88.19 157 LEU A N 1
ATOM 1218 C CA . LEU A 1 157 ? -24.975 7.330 1.904 1.00 88.19 157 LEU A CA 1
ATOM 1219 C C . LEU A 1 157 ? -23.463 7.453 1.736 1.00 88.19 157 LEU A C 1
ATOM 1221 O O . LEU A 1 157 ? -22.907 8.539 1.918 1.00 88.19 157 LEU A O 1
ATOM 1225 N N . PHE A 1 158 ? -22.832 6.365 1.305 1.00 86.06 158 PHE A N 1
ATOM 1226 C CA . PHE A 1 158 ? -21.463 6.394 0.818 1.00 86.06 158 PHE A CA 1
ATOM 1227 C C . PHE A 1 158 ? -21.470 6.403 -0.713 1.00 86.06 158 PHE A C 1
ATOM 1229 O O . PHE A 1 158 ? -22.130 5.577 -1.342 1.00 86.06 158 PHE A O 1
ATOM 1236 N N . ASP A 1 159 ? -20.756 7.353 -1.310 1.00 83.38 159 ASP A N 1
ATOM 1237 C CA . ASP A 1 159 ? -20.619 7.485 -2.764 1.00 83.38 159 ASP A CA 1
ATOM 1238 C C . ASP A 1 159 ? -19.140 7.449 -3.125 1.00 83.38 159 ASP A C 1
ATOM 1240 O O . ASP A 1 159 ? -18.351 8.239 -2.588 1.00 83.38 159 ASP A O 1
ATOM 1244 N N . PHE A 1 160 ? -18.796 6.527 -4.018 1.00 75.25 160 PHE A N 1
ATOM 1245 C CA . PHE A 1 160 ? -17.443 6.282 -4.477 1.00 75.25 160 PHE A CA 1
ATOM 1246 C C . PHE A 1 160 ? -17.437 6.071 -5.990 1.00 75.25 160 PHE A C 1
ATOM 1248 O O . PHE A 1 160 ? -17.915 5.051 -6.479 1.00 75.25 160 PHE A O 1
ATOM 1255 N N . MET A 1 161 ? -16.892 7.034 -6.740 1.00 73.94 161 MET A N 1
ATOM 1256 C CA . MET A 1 161 ? -16.813 6.985 -8.211 1.00 73.94 161 MET A CA 1
ATOM 1257 C C . MET A 1 161 ? -18.164 6.664 -8.886 1.00 73.94 161 MET A C 1
ATOM 1259 O O . MET A 1 161 ? -18.249 5.767 -9.723 1.00 73.94 161 MET A O 1
ATOM 1263 N N . ASP A 1 162 ? -19.225 7.376 -8.493 1.00 77.81 162 ASP A N 1
ATOM 1264 C CA . ASP A 1 162 ? -20.612 7.192 -8.954 1.00 77.81 162 ASP A CA 1
ATOM 1265 C C . ASP A 1 162 ? -21.262 5.854 -8.535 1.00 77.81 162 ASP A C 1
ATOM 1267 O O . ASP A 1 162 ? -22.376 5.530 -8.963 1.00 77.81 162 ASP A O 1
ATOM 1271 N N . LYS A 1 163 ? -20.607 5.076 -7.662 1.00 82.94 163 LYS A N 1
ATOM 1272 C CA . LYS A 1 163 ? -21.162 3.868 -7.044 1.00 82.94 163 LYS A CA 1
ATOM 1273 C C . LYS A 1 163 ? -21.669 4.192 -5.644 1.00 82.94 163 LYS A C 1
ATOM 1275 O O . LYS A 1 163 ? -20.904 4.454 -4.716 1.00 82.94 163 LYS A O 1
ATOM 1280 N N . LYS A 1 164 ? -22.993 4.152 -5.502 1.00 84.81 164 LYS A N 1
ATOM 1281 C CA . LYS A 1 164 ? -23.706 4.471 -4.262 1.00 84.81 164 LYS A CA 1
ATOM 1282 C C . LYS A 1 164 ? -23.948 3.225 -3.420 1.00 84.81 164 LYS A C 1
ATOM 1284 O O . LYS A 1 164 ? -24.463 2.230 -3.930 1.00 84.81 164 LYS A O 1
ATOM 1289 N N . VAL A 1 165 ? -23.631 3.315 -2.132 1.00 87.56 165 VAL A N 1
ATOM 1290 C CA . VAL A 1 165 ? -23.918 2.294 -1.117 1.00 87.56 165 VAL A CA 1
ATOM 1291 C C . VAL A 1 165 ? -24.762 2.909 -0.017 1.00 87.56 165 VAL A C 1
ATOM 1293 O O . VAL A 1 165 ? -24.340 3.854 0.654 1.00 87.56 165 VAL A O 1
ATOM 1296 N N . TRP A 1 166 ? -25.949 2.349 0.196 1.00 89.88 166 TRP A N 1
ATOM 1297 C CA . TRP A 1 166 ? -26.794 2.751 1.312 1.00 89.88 166 TRP A CA 1
ATOM 1298 C C . TRP A 1 166 ? -26.343 2.023 2.562 1.00 89.88 166 TRP A C 1
ATOM 1300 O O . TRP A 1 166 ? -26.294 0.792 2.579 1.00 89.88 166 TRP A O 1
ATOM 1310 N N . LYS A 1 167 ? -26.023 2.779 3.607 1.00 90.88 167 LYS A N 1
ATOM 1311 C CA . LYS A 1 167 ? -25.521 2.220 4.853 1.00 90.88 167 LYS A CA 1
ATOM 1312 C C . LYS A 1 167 ? -26.523 2.370 5.973 1.00 90.88 167 LYS A C 1
ATOM 1314 O O . LYS A 1 167 ? -27.136 3.426 6.153 1.00 90.88 167 LYS A O 1
ATOM 1319 N N . LYS A 1 168 ? -26.636 1.306 6.757 1.00 93.50 168 LYS A N 1
ATOM 1320 C CA . LYS A 1 168 ? -27.315 1.293 8.047 1.00 93.50 168 LYS A CA 1
ATOM 1321 C C . LYS A 1 168 ? -26.390 0.628 9.048 1.00 93.50 168 LYS A C 1
ATOM 1323 O O . LYS A 1 168 ? -25.855 -0.436 8.761 1.00 93.50 168 LYS A O 1
ATOM 1328 N N . TYR A 1 169 ? -26.174 1.252 10.192 1.00 94.75 169 TYR A N 1
ATOM 1329 C CA . TYR A 1 169 ? -25.270 0.714 11.193 1.00 94.75 169 TYR A CA 1
ATOM 1330 C C . TYR A 1 169 ? -25.908 0.678 12.575 1.00 94.75 169 TYR A C 1
ATOM 1332 O O . TYR A 1 169 ? -26.771 1.505 12.883 1.00 94.75 169 TYR A O 1
ATOM 1340 N N . PHE A 1 170 ? -25.495 -0.297 13.387 1.00 94.62 170 PHE A N 1
ATOM 1341 C CA . PHE A 1 170 ? -26.111 -0.592 14.682 1.00 94.62 170 PHE A CA 1
ATOM 1342 C C . PHE A 1 170 ? -25.079 -0.817 15.780 1.00 94.62 170 PHE A C 1
ATOM 1344 O O . PHE A 1 170 ? -24.134 -1.591 15.617 1.00 94.62 170 PHE A O 1
ATOM 1351 N N . GLY A 1 171 ? -25.297 -0.173 16.923 1.00 94.44 171 GLY A N 1
ATOM 1352 C CA . GLY A 1 171 ? -24.473 -0.326 18.115 1.00 94.44 171 GLY A CA 1
ATOM 1353 C C . GLY A 1 171 ? -22.998 0.007 17.896 1.00 94.44 171 GLY A C 1
ATOM 1354 O O . GLY A 1 171 ? -22.162 -0.554 18.598 1.00 94.44 171 GLY A O 1
ATOM 1355 N N . ILE A 1 172 ? -22.672 0.867 16.928 1.00 95.56 172 ILE A N 1
ATOM 1356 C CA . ILE A 1 172 ? -21.296 1.284 16.639 1.00 95.56 172 ILE A CA 1
ATOM 1357 C C . ILE A 1 172 ? -20.791 2.178 17.770 1.00 95.56 172 ILE A C 1
ATOM 1359 O O . ILE A 1 172 ? -21.542 3.017 18.277 1.00 95.56 172 ILE A O 1
ATOM 1363 N N . SER A 1 173 ? -19.534 1.985 18.164 1.00 95.12 173 SER A N 1
ATOM 1364 C CA . SER A 1 173 ? -18.898 2.654 19.294 1.00 95.12 173 SER A CA 1
ATOM 1365 C C . SER A 1 173 ? -17.904 3.742 18.870 1.00 95.12 173 SER A C 1
ATOM 1367 O O . SER A 1 173 ? -17.238 3.649 17.841 1.00 95.12 173 SER A O 1
ATOM 1369 N N . ASN A 1 174 ? -17.805 4.779 19.703 1.00 97.88 174 ASN A N 1
ATOM 1370 C CA . ASN A 1 174 ? -16.715 5.753 19.731 1.00 97.88 174 ASN A CA 1
ATOM 1371 C C . ASN A 1 174 ? -16.238 5.929 21.176 1.00 97.88 174 ASN A C 1
ATOM 1373 O O . ASN A 1 174 ? -17.064 6.115 22.084 1.00 97.88 174 ASN A O 1
ATOM 1377 N N . VAL A 1 175 ? -14.924 6.006 21.382 1.00 98.56 175 VAL A N 1
ATOM 1378 C CA . VAL A 1 175 ? -14.339 6.499 22.635 1.00 98.56 175 VAL A CA 1
ATOM 1379 C C . VAL A 1 175 ? -13.959 7.965 22.448 1.00 98.56 175 VAL A C 1
ATOM 1381 O O . VAL A 1 175 ? -13.174 8.325 21.575 1.00 98.56 175 VAL A O 1
ATOM 1384 N N . ILE A 1 176 ? -14.547 8.841 23.259 1.00 98.69 176 ILE A N 1
ATOM 1385 C CA . ILE A 1 176 ? -14.440 10.293 23.104 1.00 98.69 176 ILE A CA 1
ATOM 1386 C C . ILE A 1 176 ? -13.872 10.884 24.386 1.00 98.69 176 ILE A C 1
ATOM 1388 O O . ILE A 1 176 ? -14.417 10.687 25.473 1.00 98.69 176 ILE A O 1
ATOM 1392 N N . VAL A 1 177 ? -12.814 11.678 24.266 1.00 98.62 177 VAL A N 1
ATOM 1393 C CA . VAL A 1 177 ? -12.181 12.348 25.402 1.00 98.62 177 VAL A CA 1
ATOM 1394 C C . VAL A 1 177 ? -12.143 13.843 25.166 1.00 98.62 177 VAL A C 1
ATOM 1396 O O . VAL A 1 177 ? -11.640 14.296 24.147 1.00 98.62 177 VAL A O 1
ATOM 1399 N N . ARG A 1 178 ? -12.624 14.632 26.126 1.00 98.44 178 ARG A N 1
ATOM 1400 C CA . ARG A 1 178 ? -12.467 16.086 26.120 1.00 98.44 178 ARG A CA 1
ATOM 1401 C C . ARG A 1 178 ? -11.457 16.519 27.176 1.00 98.44 178 ARG A C 1
ATOM 1403 O O . ARG A 1 178 ? -11.703 16.344 28.370 1.00 98.44 178 ARG A O 1
ATOM 1410 N N . LEU A 1 179 ? -10.366 17.133 26.730 1.00 97.88 179 LEU A N 1
ATOM 1411 C CA . LEU A 1 179 ? -9.363 17.792 27.561 1.00 97.88 179 LEU A CA 1
ATOM 1412 C C . LEU A 1 179 ? -9.632 19.304 27.599 1.00 97.88 179 LEU A C 1
ATOM 1414 O O . LEU A 1 179 ? -9.802 19.934 26.557 1.00 97.88 179 LEU A O 1
ATOM 1418 N N . SER A 1 180 ? -9.672 19.897 28.792 1.00 95.38 180 SER A N 1
ATOM 1419 C CA . SER A 1 180 ? -9.862 21.344 28.999 1.00 95.38 180 SER A CA 1
ATOM 1420 C C . SER A 1 180 ? -9.146 21.817 30.264 1.00 95.38 180 SER A C 1
ATOM 1422 O O . SER A 1 180 ? -8.738 20.996 31.081 1.00 95.38 180 SER A O 1
ATOM 1424 N N . ASP A 1 181 ? -9.076 23.130 30.488 1.00 92.06 181 ASP A N 1
ATOM 1425 C CA . ASP A 1 181 ? -8.586 23.696 31.760 1.00 92.06 181 ASP A CA 1
ATOM 1426 C C . ASP A 1 181 ? -9.654 23.710 32.882 1.00 92.06 181 ASP A C 1
ATOM 1428 O O . ASP A 1 181 ? -9.486 24.353 33.917 1.00 92.06 181 ASP A O 1
ATOM 1432 N N . GLY A 1 182 ? -10.797 23.047 32.660 1.00 88.38 182 GLY A N 1
ATOM 1433 C CA . GLY A 1 182 ? -11.932 22.993 33.584 1.00 88.38 182 GLY A CA 1
ATOM 1434 C C . GLY A 1 182 ? -12.891 24.189 33.512 1.00 88.38 182 GLY A C 1
ATOM 1435 O O . GLY A 1 182 ? -14.021 24.089 34.002 1.00 88.38 182 GLY A O 1
ATOM 1436 N N . THR A 1 183 ? -12.517 25.295 32.861 1.00 90.12 183 THR A N 1
ATOM 1437 C CA . THR A 1 183 ? -13.373 26.486 32.739 1.00 90.12 183 THR A CA 1
ATOM 1438 C C . THR A 1 183 ? -14.411 26.350 31.621 1.00 90.12 183 THR A C 1
ATOM 1440 O O . THR A 1 183 ? -14.206 25.657 30.625 1.00 90.12 183 THR A O 1
ATOM 1443 N N . GLN A 1 184 ? -15.543 27.055 31.745 1.00 89.12 184 GLN A N 1
ATOM 1444 C CA . GLN A 1 184 ? -16.563 27.083 30.684 1.00 89.12 184 GLN A CA 1
ATOM 1445 C C . GLN A 1 184 ? -16.064 27.760 29.402 1.00 89.12 184 GLN A C 1
ATOM 1447 O O . GLN A 1 184 ? -16.463 27.362 28.314 1.00 89.12 184 GLN A O 1
ATOM 1452 N N . ASN A 1 185 ? -15.155 28.733 29.521 1.00 86.75 185 ASN A N 1
ATOM 1453 C CA . ASN A 1 185 ? -14.566 29.403 28.362 1.00 86.75 185 ASN A CA 1
ATOM 1454 C C . ASN A 1 185 ? -13.728 28.427 27.529 1.00 86.75 185 ASN A C 1
ATOM 1456 O O . ASN A 1 185 ? -13.923 28.353 26.322 1.00 86.75 185 ASN A O 1
ATOM 1460 N N . SER A 1 186 ? -12.871 27.628 28.177 1.00 89.88 186 SER A N 1
ATOM 1461 C CA . SER A 1 186 ? -12.090 26.583 27.500 1.00 89.88 186 SER A CA 1
ATOM 1462 C C . SER A 1 186 ? -12.992 25.552 26.822 1.00 89.88 186 SER A C 1
ATOM 1464 O O . SER A 1 186 ? -12.736 25.114 25.708 1.00 89.88 186 SER A O 1
ATOM 1466 N N . LYS A 1 187 ? -14.110 25.207 27.463 1.00 92.00 187 LYS A N 1
ATOM 1467 C CA . LYS A 1 187 ? -15.069 24.205 26.980 1.00 92.00 187 LYS A CA 1
ATOM 1468 C C . LYS A 1 187 ? -15.984 24.671 25.848 1.00 92.00 187 LYS A C 1
ATOM 1470 O O . LYS A 1 187 ? -16.636 23.820 25.244 1.00 92.00 187 LYS A O 1
ATOM 1475 N N . ALA A 1 188 ? -16.073 25.974 25.588 1.00 89.19 188 ALA A N 1
ATOM 1476 C CA . ALA A 1 188 ? -17.019 26.534 24.625 1.00 89.19 188 ALA A CA 1
ATOM 1477 C C . ALA A 1 188 ? -16.680 26.176 23.170 1.00 89.19 188 ALA A C 1
ATOM 1479 O O . ALA A 1 188 ? -17.580 25.931 22.365 1.00 89.19 188 ALA A O 1
ATOM 1480 N N . ASN A 1 189 ? -15.385 26.105 22.853 1.00 91.31 189 ASN A N 1
ATOM 1481 C CA . ASN A 1 189 ? -14.871 25.719 21.544 1.00 91.31 189 ASN A CA 1
ATOM 1482 C C . ASN A 1 189 ? -13.857 24.584 21.696 1.00 91.31 189 ASN A C 1
ATOM 1484 O O . ASN A 1 189 ? -13.163 24.493 22.709 1.00 91.31 189 ASN A O 1
ATOM 1488 N N . ALA A 1 190 ? -13.752 23.736 20.676 1.00 93.69 190 ALA A N 1
ATOM 1489 C CA . ALA A 1 190 ? -12.840 22.606 20.675 1.00 93.69 190 ALA A CA 1
ATOM 1490 C C . ALA A 1 190 ? -12.192 22.352 19.307 1.00 93.69 190 ALA A C 1
ATOM 1492 O O . ALA A 1 190 ? -12.816 22.550 18.258 1.00 93.69 190 ALA A O 1
ATOM 1493 N N . VAL A 1 191 ? -10.953 21.858 19.344 1.00 95.56 191 VAL A N 1
ATOM 1494 C CA . VAL A 1 191 ? -10.311 21.167 18.215 1.00 95.56 191 VAL A CA 1
ATOM 1495 C C . VAL A 1 191 ? -10.657 19.689 18.315 1.00 95.56 191 VAL A C 1
ATOM 1497 O O . VAL A 1 191 ? -10.472 19.101 19.377 1.00 95.56 191 VAL A O 1
ATOM 1500 N N . LEU A 1 192 ? -11.148 19.098 17.233 1.00 97.81 192 LEU A N 1
ATOM 1501 C CA . LEU A 1 192 ? -11.314 17.655 17.109 1.00 97.81 192 LEU A CA 1
ATOM 1502 C C . LEU A 1 192 ? -10.023 17.041 16.557 1.00 97.81 192 LEU A C 1
ATOM 1504 O O . LEU A 1 192 ? -9.508 17.523 15.552 1.00 97.81 192 LEU A O 1
ATOM 1508 N N . VAL A 1 193 ? -9.526 15.987 17.194 1.00 98.38 193 VAL A N 1
ATOM 1509 C CA . VAL A 1 193 ? -8.483 15.103 16.663 1.00 98.38 193 VAL A CA 1
ATOM 1510 C C . VAL A 1 193 ? -9.088 13.720 16.523 1.00 98.38 193 VAL A C 1
ATOM 1512 O O . VAL A 1 193 ? -9.670 13.229 17.492 1.00 98.38 193 VAL A O 1
ATOM 1515 N N . ASN A 1 194 ? -8.989 13.144 15.333 1.00 98.62 194 ASN A N 1
ATOM 1516 C CA . ASN A 1 194 ? -9.597 11.870 14.972 1.00 98.62 194 ASN A CA 1
ATOM 1517 C C . ASN A 1 194 ? -8.534 10.879 14.488 1.00 98.62 194 ASN A C 1
ATOM 1519 O O . ASN A 1 194 ? -7.608 11.297 13.792 1.00 98.62 194 ASN A O 1
ATOM 1523 N N . ALA A 1 195 ? -8.707 9.615 14.865 1.00 98.38 195 ALA A N 1
ATOM 1524 C CA . ALA A 1 195 ? -7.993 8.452 14.345 1.00 98.38 195 ALA A CA 1
ATOM 1525 C C . ALA A 1 195 ? -8.879 7.220 14.556 1.00 98.38 195 ALA A C 1
ATOM 1527 O O . ALA A 1 195 ? -9.496 7.085 15.628 1.00 98.38 195 ALA A O 1
ATOM 1528 N N . HIS A 1 196 ? -8.917 6.323 13.575 1.00 98.25 196 HIS A N 1
ATOM 1529 C CA . HIS A 1 196 ? -9.761 5.139 13.660 1.00 98.25 196 HIS A CA 1
ATOM 1530 C C . HIS A 1 196 ? -9.047 3.966 14.347 1.00 98.25 196 HIS A C 1
ATOM 1532 O O . HIS A 1 196 ? -7.839 3.772 14.223 1.00 98.25 196 HIS A O 1
ATOM 1538 N N . SER A 1 197 ? -9.784 3.183 15.138 1.00 97.06 197 SER A N 1
ATOM 1539 C CA . SER A 1 197 ? -9.223 2.075 15.929 1.00 97.06 197 SER A CA 1
ATOM 1540 C C . SER A 1 197 ? -9.460 0.689 15.323 1.00 97.06 197 SER A C 1
ATOM 1542 O O . SER A 1 197 ? -8.776 -0.273 15.707 1.00 97.06 197 SER A O 1
ATOM 1544 N N . ASP A 1 198 ? -10.402 0.570 14.385 1.00 96.44 198 ASP A N 1
ATOM 1545 C CA . ASP A 1 198 ? -10.696 -0.675 13.679 1.00 96.44 198 ASP A CA 1
ATOM 1546 C C . ASP A 1 198 ? -9.648 -1.010 12.609 1.00 96.44 198 ASP A C 1
ATOM 1548 O O . ASP A 1 198 ? -8.823 -0.180 12.244 1.00 96.44 198 ASP A O 1
ATOM 1552 N N . SER A 1 199 ? -9.650 -2.260 12.140 1.00 95.00 199 SER A N 1
ATOM 1553 C CA . SER A 1 199 ? -8.779 -2.728 11.056 1.00 95.00 199 SER A CA 1
ATOM 1554 C C . SER A 1 199 ? -9.568 -3.416 9.936 1.00 95.00 199 SER A C 1
ATOM 1556 O O . SER A 1 199 ? -10.672 -3.925 10.156 1.00 95.00 199 SER A O 1
ATOM 1558 N N . THR A 1 200 ? -8.985 -3.478 8.733 1.00 91.12 200 THR A N 1
ATOM 1559 C CA . THR A 1 200 ? -9.631 -4.058 7.541 1.00 91.12 200 THR A CA 1
ATOM 1560 C C . THR A 1 200 ? -9.486 -5.581 7.376 1.00 91.12 200 THR A C 1
ATOM 1562 O O . THR A 1 200 ? -8.867 -6.285 8.180 1.00 91.12 200 THR A O 1
ATOM 1565 N N . LEU A 1 201 ? -10.038 -6.121 6.282 1.00 85.56 201 LEU A N 1
ATOM 1566 C CA . LEU A 1 201 ? -10.123 -7.558 5.986 1.00 85.56 201 LEU A CA 1
ATOM 1567 C C . LEU A 1 201 ? -8.972 -8.116 5.116 1.00 85.56 201 LEU A C 1
ATOM 1569 O O . LEU A 1 201 ? -8.852 -7.753 3.947 1.00 85.56 201 LEU A O 1
ATOM 1573 N N . PRO A 1 202 ? -8.259 -9.162 5.573 1.00 78.88 202 PRO A N 1
ATOM 1574 C CA . PRO A 1 202 ? -7.683 -9.309 6.901 1.00 78.88 202 PRO A CA 1
ATOM 1575 C C . PRO A 1 202 ? -6.336 -8.561 6.961 1.00 78.88 202 PRO A C 1
ATOM 1577 O O . PRO A 1 202 ? -5.313 -9.036 6.456 1.00 78.88 202 PRO A O 1
ATOM 1580 N N . SER A 1 203 ? -6.335 -7.402 7.613 1.00 90.88 203 SER A N 1
ATOM 1581 C CA . SER A 1 203 ? -5.150 -6.603 7.935 1.00 90.88 203 SER A CA 1
ATOM 1582 C C . SER A 1 203 ? -5.079 -6.390 9.451 1.00 90.88 203 SER A C 1
ATOM 1584 O O . SER A 1 203 ? -6.111 -6.083 10.055 1.00 90.88 203 SER A O 1
ATOM 1586 N N . PRO A 1 204 ? -3.905 -6.544 10.091 1.00 92.31 204 PRO A N 1
ATOM 1587 C CA . PRO A 1 204 ? -3.733 -6.192 11.498 1.00 92.31 204 PRO A CA 1
ATOM 1588 C C . PRO A 1 204 ? -3.860 -4.688 11.756 1.00 92.31 204 PRO A C 1
ATOM 1590 O O . PRO A 1 204 ? -4.132 -4.303 12.890 1.00 92.31 204 PRO A O 1
ATOM 1593 N N . GLY A 1 205 ? -3.655 -3.847 10.736 1.00 95.12 205 GLY A N 1
ATOM 1594 C CA . GLY A 1 205 ? -3.838 -2.401 10.850 1.00 95.12 205 GLY A CA 1
ATOM 1595 C C . GLY A 1 205 ? -2.890 -1.762 11.865 1.00 95.12 205 GLY A C 1
ATOM 1596 O O . GLY A 1 205 ? -3.334 -1.095 12.797 1.00 95.12 205 GLY A O 1
ATOM 1597 N N . ALA A 1 206 ? -1.601 -2.108 11.825 1.00 96.88 206 ALA A N 1
ATOM 1598 C CA . ALA A 1 206 ? -0.643 -1.614 12.813 1.00 96.88 206 ALA A CA 1
ATOM 1599 C C . ALA A 1 206 ? -0.186 -0.188 12.505 1.00 96.88 206 ALA A C 1
ATOM 1601 O O . ALA A 1 206 ? -0.079 0.625 13.421 1.00 96.88 206 ALA A O 1
ATOM 1602 N N . ALA A 1 207 ? 0.100 0.109 11.235 1.00 97.31 207 ALA A N 1
ATOM 1603 C CA . ALA A 1 207 ? 0.158 1.489 10.792 1.00 97.31 207 ALA A CA 1
ATOM 1604 C C . ALA A 1 207 ? -1.260 2.062 10.764 1.00 97.31 207 ALA A C 1
ATOM 1606 O O . ALA A 1 207 ? -1.469 3.096 11.383 1.00 97.31 207 ALA A O 1
ATOM 1607 N N . ASP A 1 208 ? -2.188 1.324 10.145 1.00 96.69 208 ASP A N 1
ATOM 1608 C CA . ASP A 1 208 ? -3.524 1.734 9.693 1.00 96.69 208 ASP A CA 1
ATOM 1609 C C . ASP A 1 208 ? -4.671 1.308 10.646 1.00 96.69 208 ASP A C 1
ATOM 1611 O O . ASP A 1 208 ? -5.134 0.168 10.607 1.00 96.69 208 ASP A O 1
ATOM 1615 N N . ASP A 1 209 ? -5.130 2.137 11.583 1.00 97.25 209 ASP A N 1
ATOM 1616 C CA . ASP A 1 209 ? -4.583 3.446 11.972 1.00 97.25 209 ASP A CA 1
ATOM 1617 C C . ASP A 1 209 ? -4.173 3.496 13.457 1.00 97.25 209 ASP A C 1
ATOM 1619 O O . ASP A 1 209 ? -4.351 4.475 14.191 1.00 97.25 209 ASP A O 1
ATOM 1623 N N . LEU A 1 210 ? -3.560 2.415 13.957 1.00 98.31 210 LEU A N 1
ATOM 1624 C CA . LEU A 1 210 ? -3.038 2.429 15.328 1.00 98.31 210 LEU A CA 1
ATOM 1625 C C . LEU A 1 210 ? -1.933 3.468 15.544 1.00 98.31 210 LEU A C 1
ATOM 1627 O O . LEU A 1 210 ? -1.704 3.866 16.691 1.00 98.31 210 LEU A O 1
ATOM 1631 N N . VAL A 1 211 ? -1.268 3.939 14.484 1.00 98.50 211 VAL A N 1
ATOM 1632 C CA . VAL A 1 211 ? -0.353 5.083 14.576 1.00 98.50 211 VAL A CA 1
ATOM 1633 C C . VAL A 1 211 ? -1.106 6.340 15.008 1.00 98.50 211 VAL A C 1
ATOM 1635 O O . VAL A 1 211 ? -0.682 6.966 15.987 1.00 98.50 211 VAL A O 1
ATOM 1638 N N . GLY A 1 212 ? -2.226 6.682 14.363 1.00 98.31 212 GLY A N 1
ATOM 1639 C CA . GLY A 1 212 ? -3.076 7.803 14.766 1.00 98.31 212 GLY A CA 1
ATOM 1640 C C . GLY A 1 212 ? -3.598 7.655 16.199 1.00 98.31 212 GLY A C 1
ATOM 1641 O O . GLY A 1 212 ? -3.443 8.570 17.018 1.00 98.31 212 GLY A O 1
ATOM 1642 N N . VAL A 1 213 ? -4.107 6.470 16.558 1.00 98.69 213 VAL A N 1
ATOM 1643 C CA . VAL A 1 213 ? -4.588 6.157 17.922 1.00 98.69 213 VAL A CA 1
ATOM 1644 C C . VAL A 1 213 ? -3.487 6.354 18.968 1.00 98.69 213 VAL A C 1
ATOM 1646 O O . VAL A 1 213 ? -3.691 7.013 19.994 1.00 98.69 213 VAL A O 1
ATOM 1649 N N . ALA A 1 214 ? -2.289 5.827 18.719 1.00 98.69 214 ALA A N 1
ATOM 1650 C CA . ALA A 1 214 ? -1.165 5.950 19.641 1.00 98.69 214 ALA A CA 1
ATOM 1651 C C . ALA A 1 214 ? -0.676 7.399 19.772 1.00 98.69 214 ALA A C 1
ATOM 1653 O O . ALA A 1 214 ? -0.348 7.842 20.879 1.00 98.69 214 ALA A O 1
ATOM 1654 N N . VAL A 1 215 ? -0.671 8.155 18.667 1.00 98.69 215 VAL A N 1
ATOM 1655 C CA . VAL A 1 215 ? -0.356 9.588 18.674 1.00 98.69 215 VAL A CA 1
ATOM 1656 C C . VAL A 1 215 ? -1.357 10.358 19.534 1.00 98.69 215 VAL A C 1
ATOM 1658 O O . VAL A 1 215 ? -0.948 11.200 20.334 1.00 98.69 215 VAL A O 1
ATOM 1661 N N . MET A 1 216 ? -2.650 10.046 19.436 1.00 98.69 216 MET A N 1
ATOM 1662 C CA . MET A 1 216 ? -3.696 10.683 20.237 1.00 98.69 216 MET A CA 1
ATOM 1663 C C . MET A 1 216 ? -3.589 10.367 21.732 1.00 98.69 216 MET A C 1
ATOM 1665 O O . MET A 1 216 ? -3.738 11.279 22.550 1.00 98.69 216 MET A O 1
ATOM 1669 N N . LEU A 1 217 ? -3.287 9.119 22.108 1.00 98.69 217 LEU A N 1
ATOM 1670 C CA . LEU A 1 217 ? -3.067 8.735 23.511 1.00 98.69 217 LEU A CA 1
ATOM 1671 C C . LEU A 1 217 ? -1.864 9.473 24.120 1.00 98.69 217 LEU A C 1
ATOM 1673 O O . LEU A 1 217 ? -1.970 10.055 25.205 1.00 98.69 217 LEU A O 1
ATOM 1677 N N . GLU A 1 218 ? -0.733 9.522 23.411 1.00 98.25 218 GLU A N 1
ATOM 1678 C CA . GLU A 1 218 ? 0.437 10.281 23.870 1.00 98.25 218 GLU A CA 1
ATOM 1679 C C . GLU A 1 218 ? 0.177 11.793 23.887 1.00 98.25 218 GLU A C 1
ATOM 1681 O O . GLU A 1 218 ? 0.590 12.466 24.832 1.00 98.25 218 GLU A O 1
ATOM 1686 N N . ALA A 1 219 ? -0.535 12.348 22.903 1.00 98.31 219 ALA A N 1
ATOM 1687 C CA . ALA A 1 219 ? -0.892 13.766 22.886 1.00 98.31 219 ALA A CA 1
ATOM 1688 C C . ALA A 1 219 ? -1.808 14.138 24.064 1.00 98.31 219 ALA A C 1
ATOM 1690 O O . ALA A 1 219 ? -1.574 15.158 24.718 1.00 98.31 219 ALA A O 1
ATOM 1691 N N . LEU A 1 220 ? -2.794 13.294 24.396 1.00 98.44 220 LEU A N 1
ATOM 1692 C CA . LEU A 1 220 ? -3.637 13.456 25.583 1.00 98.44 220 LEU A CA 1
ATOM 1693 C C . LEU A 1 220 ? -2.793 13.469 26.866 1.00 98.44 220 LEU A C 1
ATOM 1695 O O . LEU A 1 220 ? -2.988 14.345 27.714 1.00 98.44 220 LEU A O 1
ATOM 1699 N N . ARG A 1 221 ? -1.831 12.544 26.997 1.00 97.44 221 ARG A N 1
ATOM 1700 C CA . ARG A 1 221 ? -0.906 12.494 28.141 1.00 97.44 221 ARG A CA 1
ATOM 1701 C C . ARG A 1 221 ? -0.043 13.751 28.223 1.00 97.44 221 ARG A C 1
ATOM 1703 O O . ARG A 1 221 ? 0.031 14.368 29.283 1.00 97.44 221 ARG A O 1
ATOM 1710 N N . VAL A 1 222 ? 0.603 14.139 27.124 1.00 97.06 222 VAL A N 1
ATOM 1711 C CA . VAL A 1 222 ? 1.530 15.281 27.095 1.00 97.06 222 VAL A CA 1
ATOM 1712 C C . VAL A 1 222 ? 0.802 16.584 27.400 1.00 97.06 222 VAL A C 1
ATOM 1714 O O . VAL A 1 222 ? 1.225 17.323 28.288 1.00 97.06 222 VAL A O 1
ATOM 1717 N N . MET A 1 223 ? -0.316 16.848 26.721 1.00 96.06 223 MET A N 1
ATOM 1718 C CA . MET A 1 223 ? -1.085 18.071 26.943 1.00 96.06 223 MET A CA 1
ATOM 1719 C C . MET A 1 223 ? -1.749 18.092 28.318 1.00 96.06 223 MET A C 1
ATOM 1721 O O . MET A 1 223 ? -1.770 19.138 28.959 1.00 96.06 223 MET A O 1
ATOM 1725 N N . GLY A 1 224 ? -2.271 16.955 28.788 1.00 95.62 224 GLY A N 1
ATOM 1726 C CA . GLY A 1 224 ? -2.937 16.865 30.086 1.00 95.62 224 GLY A CA 1
ATOM 1727 C C . GLY A 1 224 ? -1.994 17.044 31.276 1.00 95.62 224 GLY A C 1
ATOM 1728 O O . GLY A 1 224 ? -2.424 17.548 32.306 1.00 95.62 224 GLY A O 1
ATOM 1729 N N . MET A 1 225 ? -0.724 16.652 31.143 1.00 93.81 225 MET A N 1
ATOM 1730 C CA . MET A 1 225 ? 0.305 16.819 32.182 1.00 93.81 225 MET A CA 1
ATOM 1731 C C . MET A 1 225 ? 0.994 18.193 32.133 1.00 93.81 225 MET A C 1
ATOM 1733 O O . MET A 1 225 ? 1.809 18.510 33.002 1.00 93.81 225 MET A O 1
ATOM 1737 N N . GLY A 1 226 ? 0.735 18.989 31.093 1.00 89.81 226 GLY A N 1
ATOM 1738 C CA . GLY A 1 226 ? 1.335 20.306 30.914 1.00 89.81 226 GLY A CA 1
ATOM 1739 C C . GLY A 1 226 ? 0.736 21.361 31.849 1.00 89.81 226 GLY A C 1
ATOM 1740 O O . GLY A 1 226 ? -0.452 21.365 32.147 1.00 89.81 226 GLY A O 1
ATOM 1741 N N . GLU A 1 227 ? 1.539 22.342 32.262 1.00 85.94 227 GLU A N 1
ATOM 1742 C CA . GLU A 1 227 ? 1.086 23.435 33.148 1.00 85.94 227 GLU A CA 1
ATOM 1743 C C . GLU A 1 227 ? 0.300 24.545 32.424 1.00 85.94 227 GLU A C 1
ATOM 1745 O O . GLU A 1 227 ? -0.146 25.529 33.023 1.00 85.94 227 GLU A O 1
ATOM 1750 N N . ARG A 1 228 ? 0.154 24.429 31.106 1.00 86.31 228 ARG A N 1
ATOM 1751 C CA . ARG A 1 228 ? -0.385 25.481 30.253 1.00 86.31 228 ARG A CA 1
ATOM 1752 C C . ARG A 1 228 ? -1.915 25.504 30.272 1.00 86.31 228 ARG A C 1
ATOM 1754 O O . ARG A 1 228 ? -2.557 24.510 29.976 1.00 86.31 228 ARG A O 1
ATOM 1761 N N . LYS A 1 229 ? -2.515 26.685 30.448 1.00 88.44 229 LYS A N 1
ATOM 1762 C CA . LYS A 1 229 ? -3.970 26.858 30.277 1.00 88.44 229 LYS A CA 1
ATOM 1763 C C . LYS A 1 229 ? -4.407 26.743 28.814 1.00 88.44 229 LYS A C 1
ATOM 1765 O O . LYS A 1 229 ? -3.776 27.319 27.923 1.00 88.44 229 LYS A O 1
ATOM 1770 N N . LEU A 1 230 ? -5.521 26.049 28.593 1.00 92.44 230 LEU A N 1
ATOM 1771 C CA . LEU A 1 230 ? -6.096 25.792 27.274 1.00 92.44 230 LEU A CA 1
ATOM 1772 C C . LEU A 1 230 ? -7.206 26.802 26.971 1.00 92.44 230 LEU A C 1
ATOM 1774 O O . LEU A 1 230 ? -8.242 26.791 27.634 1.00 92.44 230 LEU A O 1
ATOM 1778 N N . THR A 1 231 ? -7.026 27.656 25.959 1.00 91.31 231 THR A N 1
ATOM 1779 C CA . THR A 1 231 ? -8.077 28.617 25.561 1.00 91.31 231 THR A CA 1
ATOM 1780 C C . THR A 1 231 ? -9.270 27.948 24.893 1.00 91.31 231 THR A C 1
ATOM 1782 O O . THR A 1 231 ? -10.380 28.456 24.995 1.00 91.31 231 THR A O 1
ATOM 1785 N N . ASN A 1 232 ? -9.029 26.806 24.253 1.00 92.56 232 ASN A N 1
ATOM 1786 C CA . ASN A 1 232 ? -10.022 25.935 23.644 1.00 92.56 232 ASN A CA 1
ATOM 1787 C C . ASN A 1 232 ? -9.753 24.504 24.108 1.00 92.56 232 ASN A C 1
ATOM 1789 O O . ASN A 1 232 ? -8.595 24.135 24.320 1.00 92.56 232 ASN A O 1
ATOM 1793 N N . ALA A 1 233 ? -10.800 23.701 24.231 1.00 95.56 233 ALA A N 1
ATOM 1794 C CA . ALA A 1 233 ? -10.684 22.293 24.560 1.00 95.56 233 ALA A CA 1
ATOM 1795 C C . ALA A 1 233 ? -10.109 21.491 23.378 1.00 95.56 233 ALA A C 1
ATOM 1797 O O . ALA A 1 233 ? -10.141 21.920 22.221 1.00 95.56 233 ALA A O 1
ATOM 1798 N N . VAL A 1 234 ? -9.626 20.288 23.667 1.00 98.00 234 VAL A N 1
ATOM 1799 C CA . VAL A 1 234 ? -9.317 19.276 22.651 1.00 98.00 234 VAL A CA 1
ATOM 1800 C C . VAL A 1 234 ? -10.288 18.122 22.830 1.00 98.00 234 VAL A C 1
ATOM 1802 O O . VAL A 1 234 ? -10.493 17.662 23.954 1.00 98.00 234 VAL A O 1
ATOM 1805 N N . ILE A 1 235 ? -10.904 17.679 21.742 1.00 98.69 235 ILE A N 1
ATOM 1806 C CA . ILE A 1 235 ? -11.698 16.456 21.689 1.00 98.69 235 ILE A CA 1
ATOM 1807 C C . ILE A 1 235 ? -10.877 15.423 20.927 1.00 98.69 235 ILE A C 1
ATOM 1809 O O . ILE A 1 235 ? -10.613 15.609 19.746 1.00 98.69 235 ILE A O 1
ATOM 1813 N N . PHE A 1 236 ? -10.489 14.352 21.606 1.00 98.81 236 PHE A N 1
ATOM 1814 C CA . PHE A 1 236 ? -9.898 13.165 21.006 1.00 98.81 236 PHE A CA 1
ATOM 1815 C C . PHE A 1 236 ? -11.030 12.181 20.711 1.00 98.81 236 PHE A C 1
ATOM 1817 O O . PHE A 1 236 ? -11.756 11.791 21.628 1.00 98.81 236 PHE A O 1
ATOM 1824 N N . LEU A 1 237 ? -11.211 11.836 19.442 1.00 98.75 237 LEU A N 1
ATOM 1825 C CA . LEU A 1 237 ? -12.210 10.895 18.953 1.00 98.75 237 LEU A CA 1
ATOM 1826 C C . LEU A 1 237 ? -11.500 9.648 18.419 1.00 98.75 237 LEU A C 1
ATOM 1828 O O . LEU A 1 237 ? -10.926 9.682 17.339 1.00 98.75 237 LEU A O 1
ATOM 1832 N N . PHE A 1 238 ? -11.529 8.578 19.207 1.00 98.50 238 PHE A N 1
ATOM 1833 C CA . PHE A 1 238 ? -11.104 7.250 18.779 1.00 98.50 238 PHE A CA 1
ATOM 1834 C C . PHE A 1 238 ? -12.342 6.555 18.225 1.00 98.50 238 PHE A C 1
ATOM 1836 O O . PHE A 1 238 ? -13.216 6.134 18.997 1.00 98.50 238 PHE A O 1
ATOM 1843 N N . ASN A 1 239 ? -12.480 6.545 16.905 1.00 94.19 239 ASN A N 1
ATOM 1844 C CA . ASN A 1 239 ? -13.691 6.065 16.258 1.00 94.19 239 ASN A CA 1
ATOM 1845 C C . ASN A 1 239 ? -13.506 4.661 15.687 1.00 94.19 239 ASN A C 1
ATOM 1847 O O . ASN A 1 239 ? -12.445 4.317 15.184 1.00 94.19 239 ASN A O 1
ATOM 1851 N N . GLY A 1 240 ? -14.545 3.836 15.779 1.00 93.00 240 GLY A N 1
ATOM 1852 C CA . GLY A 1 240 ? -14.553 2.542 15.107 1.00 93.00 240 GLY A CA 1
ATOM 1853 C C . GLY A 1 240 ? -15.093 2.622 13.680 1.00 93.00 240 GLY A C 1
ATOM 1854 O O . GLY A 1 240 ? -15.557 3.662 13.210 1.00 93.00 240 GLY A O 1
ATOM 1855 N N . ALA A 1 241 ? -15.158 1.463 13.035 1.00 94.44 241 ALA A N 1
ATOM 1856 C CA . ALA A 1 241 ? -15.900 1.241 11.798 1.00 94.44 241 ALA A CA 1
ATOM 1857 C C . ALA A 1 241 ? -15.568 2.209 10.637 1.00 94.44 241 ALA A C 1
ATOM 1859 O O . ALA A 1 241 ? -16.448 2.450 9.796 1.00 94.44 241 ALA A O 1
ATOM 1860 N N . GLU A 1 242 ? -14.345 2.742 10.564 1.00 95.00 242 GLU A N 1
ATOM 1861 C CA . GLU A 1 242 ? -13.854 3.486 9.394 1.00 95.00 242 GLU A CA 1
ATOM 1862 C C . GLU A 1 242 ? -13.818 2.553 8.183 1.00 95.00 242 GLU A C 1
ATOM 1864 O O . GLU A 1 242 ? -14.465 2.819 7.168 1.00 95.00 242 GLU A O 1
ATOM 1869 N N . GLU A 1 243 ? -13.247 1.364 8.363 1.00 92.25 243 GLU A N 1
ATOM 1870 C CA . GLU A 1 243 ? -12.971 0.384 7.302 1.00 92.25 243 GLU A CA 1
ATOM 1871 C C . GLU A 1 243 ? -14.245 -0.222 6.713 1.00 92.25 243 GLU A C 1
ATOM 1873 O O . GLU A 1 243 ? -14.294 -0.837 5.642 1.00 92.25 243 GLU A O 1
ATOM 1878 N N . SER A 1 244 ? -15.341 -0.041 7.442 1.00 89.25 244 SER A N 1
ATOM 1879 C CA . SER A 1 244 ? -16.669 -0.409 6.997 1.00 89.25 244 SER A CA 1
ATOM 1880 C C . SER A 1 244 ? -17.283 0.606 6.031 1.00 89.25 244 SER A C 1
ATOM 1882 O O . SER A 1 244 ? -18.364 0.316 5.502 1.00 89.25 244 SER A O 1
ATOM 1884 N N . LEU A 1 245 ? -16.609 1.742 5.783 1.00 90.88 245 LEU A N 1
ATOM 1885 C CA . LEU A 1 245 ? -17.012 3.007 5.146 1.00 90.88 245 LEU A CA 1
ATOM 1886 C C . LEU A 1 245 ? -17.519 4.089 6.141 1.00 90.88 245 LEU A C 1
ATOM 1888 O O . LEU A 1 245 ? -18.663 4.539 6.023 1.00 90.88 245 LEU A O 1
ATOM 1892 N N . GLN A 1 246 ? -16.683 4.482 7.110 1.00 93.31 246 GLN A N 1
ATOM 1893 C CA . GLN A 1 246 ? -16.760 5.715 7.926 1.00 93.31 246 GLN A CA 1
ATOM 1894 C C . GLN A 1 246 ? -18.019 5.871 8.802 1.00 93.31 246 GLN A C 1
ATOM 1896 O O . GLN A 1 246 ? -18.614 6.949 8.895 1.00 93.31 246 GLN A O 1
ATOM 1901 N N . ASP A 1 247 ? -18.475 4.789 9.441 1.00 94.88 247 ASP A N 1
ATOM 1902 C CA . ASP A 1 247 ? -19.742 4.808 10.191 1.00 94.88 247 ASP A CA 1
ATOM 1903 C C . ASP A 1 247 ? -19.665 5.576 11.514 1.00 94.88 247 ASP A C 1
ATOM 1905 O O . ASP A 1 247 ? -20.594 6.317 11.861 1.00 94.88 247 ASP A O 1
ATOM 1909 N N . ALA A 1 248 ? -18.586 5.414 12.282 1.00 96.06 248 ALA A N 1
ATOM 1910 C CA . ALA A 1 248 ? -18.553 5.970 13.631 1.00 96.06 248 ALA A CA 1
ATOM 1911 C C . ALA A 1 248 ? -18.203 7.469 13.658 1.00 96.06 248 ALA A C 1
ATOM 1913 O O . ALA A 1 248 ? -18.740 8.208 14.492 1.00 96.06 248 ALA A O 1
ATOM 1914 N N . SER A 1 249 ? -17.417 7.969 12.699 1.00 97.06 249 SER A N 1
ATOM 1915 C CA . SER A 1 249 ? -17.216 9.413 12.504 1.00 97.06 249 SER A CA 1
ATOM 1916 C C . SER A 1 249 ? -18.520 10.110 12.092 1.00 97.06 249 SER A C 1
ATOM 1918 O O . SER A 1 249 ? -18.865 11.159 12.655 1.00 97.06 249 SER A O 1
ATOM 1920 N N . HIS A 1 250 ? -19.323 9.483 11.218 1.00 96.50 250 HIS A N 1
ATOM 1921 C CA . HIS A 1 250 ? -20.687 9.925 10.912 1.00 96.50 250 HIS A CA 1
ATOM 1922 C C . HIS A 1 250 ? -21.573 9.951 12.172 1.00 96.50 250 HIS A C 1
ATOM 1924 O O . HIS A 1 250 ? -22.243 10.956 12.443 1.00 96.50 250 HIS A O 1
ATOM 1930 N N . LEU A 1 251 ? -21.554 8.889 12.989 1.00 97.12 251 LEU A N 1
ATOM 1931 C CA . LEU A 1 251 ? -22.292 8.817 14.259 1.00 97.12 251 LEU A CA 1
ATOM 1932 C C . LEU A 1 251 ? -21.921 9.965 15.214 1.00 97.12 251 LEU A C 1
ATOM 1934 O O . LEU A 1 251 ? -22.806 10.589 15.814 1.00 97.12 251 LEU A O 1
ATOM 1938 N N . PHE A 1 252 ? -20.633 10.287 15.343 1.00 98.12 252 PHE A N 1
ATOM 1939 C CA . PHE A 1 252 ? -20.186 11.393 16.186 1.00 98.12 252 PHE A CA 1
ATOM 1940 C C . PHE A 1 252 ? -20.730 12.734 15.683 1.00 98.12 252 PHE A C 1
ATOM 1942 O O . PHE A 1 252 ? -21.415 13.453 16.421 1.00 98.12 252 PHE A O 1
ATOM 1949 N N . ILE A 1 253 ? -20.457 13.073 14.419 1.00 97.00 253 ILE A N 1
ATOM 1950 C CA . ILE A 1 253 ? -20.725 14.417 13.893 1.00 97.00 253 ILE A CA 1
ATOM 1951 C C . ILE A 1 253 ? -22.218 14.693 13.673 1.00 97.00 253 ILE A C 1
ATOM 1953 O O . ILE A 1 253 ? -22.645 15.850 13.634 1.00 97.00 253 ILE A O 1
ATOM 1957 N N . THR A 1 254 ? -23.050 13.656 13.574 1.00 95.69 254 THR A N 1
ATOM 1958 C CA . THR A 1 254 ? -24.501 13.820 13.416 1.00 95.69 254 THR A CA 1
ATOM 1959 C C . THR A 1 254 ? -25.268 13.782 14.736 1.00 95.69 254 THR A C 1
ATOM 1961 O O . THR A 1 254 ? -26.285 14.474 14.845 1.00 95.69 254 THR A O 1
ATOM 1964 N N . GLN A 1 255 ? -24.784 13.057 15.753 1.00 96.75 255 GLN A N 1
ATOM 1965 C CA . GLN A 1 255 ? -25.578 12.771 16.959 1.00 96.75 255 GLN A CA 1
ATOM 1966 C C . GLN A 1 255 ? -24.934 13.210 18.281 1.00 96.75 255 GLN A C 1
ATOM 1968 O O . GLN A 1 255 ? -25.663 13.523 19.224 1.00 96.75 255 GLN A O 1
ATOM 1973 N N . HIS A 1 256 ? -23.602 13.262 18.394 1.00 97.75 256 HIS A N 1
ATOM 1974 C CA . HIS A 1 256 ? -22.963 13.489 19.692 1.00 97.75 256 HIS A CA 1
ATOM 1975 C C . HIS A 1 256 ? -23.103 14.952 20.164 1.00 97.75 256 HIS A C 1
ATOM 1977 O O . HIS A 1 256 ? -22.814 15.866 19.390 1.00 97.75 256 HIS A O 1
ATOM 1983 N N . PRO A 1 257 ? -23.451 15.240 21.436 1.00 96.00 257 PRO A N 1
ATOM 1984 C CA . PRO A 1 257 ? -23.641 16.617 21.912 1.00 96.00 257 PRO A CA 1
ATOM 1985 C C . PRO A 1 257 ? -22.415 17.532 21.753 1.00 96.00 257 PRO A C 1
ATOM 1987 O O . PRO A 1 257 ? -22.566 18.722 21.472 1.00 96.00 257 PRO A O 1
ATOM 1990 N N . LEU A 1 258 ? -21.196 16.988 21.887 1.00 95.94 258 LEU A N 1
ATOM 1991 C CA . LEU A 1 258 ? -19.954 17.770 21.759 1.00 95.94 258 LEU A CA 1
ATOM 1992 C C . LEU A 1 258 ? -19.674 18.270 20.335 1.00 95.94 258 LEU A C 1
ATOM 1994 O O . LEU A 1 258 ? -18.851 19.168 20.163 1.00 95.94 258 LEU A O 1
ATOM 1998 N N . ARG A 1 259 ? -20.372 17.760 19.313 1.00 93.56 259 ARG A N 1
ATOM 1999 C CA . ARG A 1 259 ? -20.203 18.219 17.925 1.00 93.56 259 ARG A CA 1
ATOM 2000 C C . ARG A 1 259 ? -20.372 19.734 17.778 1.00 93.56 259 ARG A C 1
ATOM 2002 O O . ARG A 1 259 ? -19.705 20.362 16.967 1.00 93.56 259 ARG A O 1
ATOM 2009 N N . HIS A 1 260 ? -21.236 20.338 18.598 1.00 90.94 260 HIS A N 1
ATOM 2010 C CA . HIS A 1 260 ? -21.559 21.762 18.527 1.00 90.94 260 HIS A CA 1
ATOM 2011 C C . HIS A 1 260 ? -20.431 22.672 19.036 1.00 90.94 260 HIS A C 1
ATOM 2013 O O . HIS A 1 260 ? -20.411 23.855 18.685 1.00 90.94 260 HIS A O 1
ATOM 2019 N N . SER A 1 261 ? -19.489 22.145 19.828 1.00 91.94 261 SER A N 1
ATOM 2020 C CA . SER A 1 261 ? -18.292 22.887 20.250 1.00 91.94 261 SER A CA 1
ATOM 2021 C C . SER A 1 261 ? -17.131 22.769 19.261 1.00 91.94 261 SER A C 1
ATOM 2023 O O . SER A 1 261 ? -16.197 23.558 19.346 1.00 91.94 261 SER A O 1
ATOM 2025 N N . VAL A 1 262 ? -17.157 21.815 18.325 1.00 93.00 262 VAL A N 1
ATOM 2026 C CA . VAL A 1 262 ? -16.045 21.611 17.385 1.00 93.00 262 VAL A CA 1
ATOM 2027 C C . VAL A 1 262 ? -15.965 22.775 16.391 1.00 93.00 262 VAL A C 1
ATOM 2029 O O . VAL A 1 262 ? -16.977 23.196 15.827 1.00 93.00 262 VAL A O 1
ATOM 2032 N N . ARG A 1 263 ? -14.756 23.312 16.187 1.00 90.00 263 ARG A N 1
ATOM 2033 C CA . ARG A 1 263 ? -14.482 24.414 15.237 1.00 90.00 263 ARG A CA 1
ATOM 2034 C C . ARG A 1 263 ? -13.477 24.051 14.150 1.00 90.00 263 ARG A C 1
ATOM 2036 O O . ARG A 1 263 ? -13.518 24.639 13.069 1.00 90.00 263 ARG A O 1
ATOM 2043 N N . ALA A 1 264 ? -12.596 23.099 14.435 1.00 91.81 264 ALA A N 1
ATOM 2044 C CA . ALA A 1 264 ? -11.593 22.593 13.513 1.00 91.81 264 ALA A CA 1
ATOM 2045 C C . ALA A 1 264 ? -11.368 21.096 13.741 1.00 91.81 264 ALA A C 1
ATOM 2047 O O . ALA A 1 264 ? -11.579 20.621 14.858 1.00 91.81 264 ALA A O 1
ATOM 2048 N N . VAL A 1 265 ? -10.920 20.387 12.706 1.00 95.06 265 VAL A N 1
ATOM 2049 C CA . VAL A 1 265 ? -10.576 18.961 12.774 1.00 95.06 265 VAL A CA 1
ATOM 2050 C C . VAL A 1 265 ? -9.150 18.693 12.282 1.00 95.06 265 VAL A C 1
ATOM 2052 O O . VAL A 1 265 ? -8.684 19.308 11.323 1.00 95.06 265 VAL A O 1
ATOM 2055 N N . ILE A 1 266 ? -8.453 17.791 12.963 1.00 97.44 266 ILE A N 1
ATOM 2056 C CA . ILE A 1 266 ? -7.202 17.166 12.535 1.00 97.44 266 ILE A CA 1
ATOM 2057 C C . ILE A 1 266 ? -7.503 15.672 12.435 1.00 97.44 266 ILE A C 1
ATOM 2059 O O . ILE A 1 266 ? -7.827 15.056 13.447 1.00 97.44 266 ILE A O 1
ATOM 2063 N N . ASN A 1 267 ? -7.452 15.120 11.230 1.00 98.12 267 ASN A N 1
ATOM 2064 C CA . ASN A 1 267 ? -7.599 13.688 10.999 1.00 98.12 267 ASN A CA 1
ATOM 2065 C C . ASN A 1 267 ? -6.208 13.082 10.800 1.00 98.12 267 ASN A C 1
ATOM 2067 O O . ASN A 1 267 ? -5.416 13.622 10.018 1.00 98.12 267 ASN A O 1
ATOM 2071 N N . LEU A 1 268 ? -5.899 12.049 11.577 1.00 98.25 268 LEU A N 1
ATOM 2072 C CA . LEU A 1 268 ? -4.664 11.278 11.491 1.00 98.25 268 LEU A CA 1
ATOM 2073 C C . LEU A 1 268 ? -4.988 9.951 10.814 1.00 98.25 268 LEU A C 1
ATOM 2075 O O . LEU A 1 268 ? -6.040 9.391 11.080 1.00 98.25 268 LEU A O 1
ATOM 2079 N N . GLU A 1 269 ? -4.107 9.527 9.916 1.00 96.44 269 GLU A N 1
ATOM 2080 C CA . GLU A 1 269 ? -4.272 8.343 9.076 1.00 96.44 269 GLU A CA 1
ATOM 2081 C C . GLU A 1 269 ? -2.903 7.718 8.778 1.00 96.44 269 GLU A C 1
ATOM 2083 O O . GLU A 1 269 ? -1.847 8.368 8.878 1.00 96.44 269 GLU A O 1
ATOM 2088 N N . ALA A 1 270 ? -2.889 6.485 8.279 1.00 95.62 270 ALA A N 1
ATOM 2089 C CA . ALA A 1 270 ? -1.657 5.876 7.800 1.00 95.62 270 ALA A CA 1
ATOM 2090 C C . ALA A 1 270 ? -1.905 4.865 6.684 1.00 95.62 270 ALA A C 1
ATOM 2092 O O . ALA A 1 270 ? -2.171 3.694 6.914 1.00 95.62 270 ALA A O 1
ATOM 2093 N N . CYS A 1 271 ? -1.647 5.279 5.441 1.00 91.50 271 CYS A N 1
ATOM 2094 C CA . CYS A 1 271 ? -1.610 4.336 4.325 1.00 91.50 271 CYS A CA 1
ATOM 2095 C C . CYS A 1 271 ? -0.208 3.780 4.027 1.00 91.50 271 CYS A C 1
ATOM 2097 O O . CYS A 1 271 ? -0.041 2.957 3.129 1.00 91.50 271 CYS A O 1
ATOM 2099 N N . GLY A 1 272 ? 0.814 4.239 4.747 1.00 92.88 272 GLY A N 1
ATOM 2100 C CA . GLY A 1 272 ? 2.206 3.820 4.629 1.00 92.88 272 GLY A CA 1
ATOM 2101 C C . GLY A 1 272 ? 2.833 3.557 5.993 1.00 92.88 272 GLY A C 1
ATOM 2102 O O . GLY A 1 272 ? 2.329 4.008 7.015 1.00 92.88 272 GLY A O 1
ATOM 2103 N N . THR A 1 273 ? 3.945 2.827 6.005 1.00 94.62 273 THR A N 1
ATOM 2104 C CA . THR A 1 273 ? 4.652 2.458 7.245 1.00 94.62 273 THR A CA 1
ATOM 2105 C C . THR A 1 273 ? 5.860 3.345 7.530 1.00 94.62 273 THR A C 1
ATOM 2107 O O . THR A 1 273 ? 6.438 3.273 8.614 1.00 94.62 273 THR A O 1
ATOM 2110 N N . ASP A 1 274 ? 6.256 4.162 6.552 1.00 94.81 274 ASP A N 1
ATOM 2111 C CA . ASP A 1 274 ? 7.539 4.856 6.530 1.00 94.81 274 ASP A CA 1
ATOM 2112 C C . ASP A 1 274 ? 7.342 6.366 6.313 1.00 94.81 274 ASP A C 1
ATOM 2114 O O . ASP A 1 274 ? 6.283 6.837 5.878 1.00 94.81 274 ASP A O 1
ATOM 2118 N N . GLY A 1 275 ? 8.406 7.134 6.553 1.00 93.69 275 GLY A N 1
ATOM 2119 C CA . GLY A 1 275 ? 8.466 8.549 6.194 1.00 93.69 275 GLY A CA 1
ATOM 2120 C C . GLY A 1 275 ? 7.730 9.501 7.135 1.00 93.69 275 GLY A C 1
ATOM 2121 O O . GLY A 1 275 ? 7.368 9.156 8.257 1.00 93.69 275 GLY A O 1
ATOM 2122 N N . LYS A 1 276 ? 7.590 10.748 6.679 1.00 94.06 276 LYS A N 1
ATOM 2123 C CA . LYS A 1 276 ? 6.903 11.840 7.386 1.00 94.06 276 LYS A CA 1
ATOM 2124 C C . LYS A 1 276 ? 5.415 11.806 7.065 1.00 94.06 276 LYS A C 1
ATOM 2126 O O . LYS A 1 276 ? 5.061 11.520 5.918 1.00 94.06 276 LYS A O 1
ATOM 2131 N N . GLU A 1 277 ? 4.557 12.185 8.008 1.00 94.12 277 GLU A N 1
ATOM 2132 C CA . GLU A 1 277 ? 3.151 12.412 7.686 1.00 94.12 277 GLU A CA 1
ATOM 2133 C C . GLU A 1 277 ? 3.011 13.617 6.765 1.00 94.12 277 GLU A C 1
ATOM 2135 O O . GLU A 1 277 ? 3.584 14.683 7.000 1.00 94.12 277 GLU A O 1
ATOM 2140 N N . ILE A 1 278 ? 2.254 13.438 5.692 1.00 92.06 278 ILE A N 1
ATOM 2141 C CA . ILE A 1 278 ? 1.951 14.483 4.729 1.00 92.06 278 ILE A CA 1
ATOM 2142 C C . ILE A 1 278 ? 0.523 14.961 4.938 1.00 92.06 278 ILE A C 1
ATOM 2144 O O . ILE A 1 278 ? -0.404 14.161 5.040 1.00 92.06 278 ILE A O 1
ATOM 2148 N N . VAL A 1 279 ? 0.321 16.277 4.930 1.00 92.25 279 VAL A N 1
ATOM 2149 C CA . VAL A 1 279 ? -1.029 16.830 4.782 1.00 92.25 279 VAL A CA 1
ATOM 2150 C C . VAL A 1 279 ? -1.433 16.736 3.318 1.00 92.25 279 VAL A C 1
ATOM 2152 O O . VAL A 1 279 ? -0.891 17.460 2.469 1.00 92.25 279 VAL A O 1
ATOM 2155 N N . PHE A 1 280 ? -2.383 15.853 3.021 1.00 86.69 280 PHE A N 1
ATOM 2156 C CA . PHE A 1 280 ? -2.870 15.629 1.662 1.00 86.69 280 PHE A CA 1
ATOM 2157 C C . PHE A 1 280 ? -4.208 16.325 1.403 1.00 86.69 280 PHE A C 1
ATOM 2159 O O . PHE A 1 280 ? -4.434 16.765 0.275 1.00 86.69 280 PHE A O 1
ATOM 2166 N N . GLN A 1 281 ? -5.032 16.581 2.424 1.00 88.12 281 GLN A N 1
ATOM 2167 C CA . GLN A 1 281 ? -6.201 17.461 2.312 1.00 88.12 281 GLN A CA 1
ATOM 2168 C C . GLN A 1 281 ? -6.167 18.584 3.348 1.00 88.12 281 GLN A C 1
ATOM 2170 O O . GLN A 1 281 ? -5.850 18.405 4.518 1.00 88.12 281 GLN A O 1
ATOM 2175 N N . ALA A 1 282 ? -6.529 19.780 2.893 1.00 88.50 282 ALA A N 1
ATOM 2176 C CA . ALA A 1 282 ? -6.756 20.933 3.746 1.00 88.50 282 ALA A CA 1
ATOM 2177 C C . ALA A 1 282 ? -7.955 21.726 3.223 1.00 88.50 282 ALA A C 1
ATOM 2179 O O . ALA A 1 282 ? -8.148 21.866 2.003 1.00 88.50 282 ALA A O 1
ATOM 2180 N N . THR A 1 283 ? -8.743 22.280 4.144 1.00 85.94 283 THR A N 1
ATOM 2181 C CA . THR A 1 283 ? -10.005 22.972 3.821 1.00 85.94 283 THR A CA 1
ATOM 2182 C C . THR A 1 283 ? -10.039 24.450 4.210 1.00 85.94 283 THR A C 1
ATOM 2184 O O . THR A 1 283 ? -10.936 25.148 3.741 1.00 85.94 283 THR A O 1
ATOM 2187 N N . SER A 1 284 ? -9.049 24.975 4.950 1.00 86.12 284 SER A N 1
ATOM 2188 C CA . SER A 1 284 ? -8.926 26.423 5.202 1.00 86.12 284 SER A CA 1
ATOM 2189 C C . SER A 1 284 ? -7.476 26.950 5.245 1.00 86.12 284 SER A C 1
ATOM 2191 O O . SER A 1 284 ? -6.552 26.233 5.645 1.00 86.12 284 SER A O 1
ATOM 2193 N N . PRO A 1 285 ? -7.240 28.222 4.854 1.00 85.56 285 PRO A N 1
ATOM 2194 C CA . PRO A 1 285 ? -5.949 28.903 5.011 1.00 85.56 285 PRO A CA 1
ATOM 2195 C C . PRO A 1 285 ? -5.464 28.983 6.462 1.00 85.56 285 PRO A C 1
ATOM 2197 O O . PRO A 1 285 ? -4.262 28.944 6.717 1.00 85.56 285 PRO A O 1
ATOM 2200 N N . GLU A 1 286 ? -6.385 29.127 7.411 1.00 86.31 286 GLU A N 1
ATOM 2201 C CA . GLU A 1 286 ? -6.107 29.239 8.843 1.00 86.31 286 GLU A CA 1
ATOM 2202 C C . GLU A 1 286 ? -5.439 27.966 9.369 1.00 86.31 286 GLU A C 1
ATOM 2204 O O . GLU A 1 286 ? -4.424 28.057 10.060 1.00 86.31 286 GLU A O 1
ATOM 2209 N N . MET A 1 287 ? -5.926 26.794 8.952 1.00 89.69 287 MET A N 1
ATOM 2210 C CA . MET A 1 287 ? -5.326 25.507 9.311 1.00 89.69 287 MET A CA 1
ATOM 2211 C C . MET A 1 287 ? -3.946 25.306 8.670 1.00 89.69 287 MET A C 1
ATOM 2213 O O . MET A 1 287 ? -3.034 24.800 9.316 1.00 89.69 287 MET A O 1
ATOM 2217 N N . ILE A 1 288 ? -3.727 25.792 7.444 1.00 90.75 288 ILE A N 1
ATOM 2218 C CA . ILE A 1 288 ? -2.389 25.785 6.825 1.00 90.75 288 ILE A CA 1
ATOM 2219 C C . ILE A 1 288 ? -1.409 26.706 7.572 1.00 90.75 288 ILE A C 1
ATOM 2221 O O . ILE A 1 288 ? -0.230 26.382 7.717 1.00 90.75 288 ILE A O 1
ATOM 2225 N N . ARG A 1 289 ? -1.871 27.858 8.076 1.00 88.38 289 ARG A N 1
ATOM 2226 C CA . ARG A 1 289 ? -1.037 28.730 8.922 1.00 88.38 289 ARG A CA 1
ATOM 2227 C C . ARG A 1 289 ? -0.743 28.093 10.278 1.00 88.38 289 ARG A C 1
ATOM 2229 O O . ARG A 1 289 ? 0.351 28.315 10.785 1.00 88.38 289 ARG A O 1
ATOM 2236 N N . ALA A 1 290 ? -1.680 27.325 10.836 1.00 90.81 290 ALA A N 1
ATOM 2237 C CA . ALA A 1 290 ? -1.447 26.528 12.038 1.00 90.81 290 ALA A CA 1
ATOM 2238 C C . ALA A 1 290 ? -0.369 25.466 11.787 1.00 90.81 290 ALA A C 1
ATOM 2240 O O . ALA A 1 290 ? 0.588 25.383 12.551 1.00 90.81 290 ALA A O 1
ATOM 2241 N N . LEU A 1 291 ? -0.450 24.746 10.663 1.00 92.50 291 LEU A N 1
ATOM 2242 C CA . LEU A 1 291 ? 0.580 23.792 10.249 1.00 92.50 291 LEU A CA 1
ATOM 2243 C C . LEU A 1 291 ? 1.959 24.449 10.122 1.00 92.50 291 LEU A C 1
ATOM 2245 O O . LEU A 1 291 ? 2.949 23.888 10.561 1.00 92.50 291 LEU A O 1
ATOM 2249 N N . ALA A 1 292 ? 2.040 25.681 9.617 1.00 91.69 292 ALA A N 1
ATOM 2250 C CA . ALA A 1 292 ? 3.307 26.413 9.530 1.00 91.69 292 ALA A CA 1
ATOM 2251 C C . ALA A 1 292 ? 3.983 26.705 10.889 1.00 91.69 292 ALA A C 1
ATOM 2253 O O . ALA A 1 292 ? 5.105 27.214 10.905 1.00 91.69 292 ALA A O 1
ATOM 2254 N N . LYS A 1 293 ? 3.301 26.455 12.015 1.00 91.12 293 LYS A N 1
ATOM 2255 C CA . LYS A 1 293 ? 3.834 26.612 13.376 1.00 91.12 293 LYS A CA 1
ATOM 2256 C C . LYS A 1 293 ? 4.423 25.324 13.953 1.00 91.12 293 LYS A C 1
ATOM 2258 O O . LYS A 1 293 ? 5.008 25.389 15.031 1.00 91.12 293 LYS A O 1
ATOM 2263 N N . THR A 1 294 ? 4.277 24.187 13.275 1.00 93.56 294 THR A N 1
ATOM 2264 C CA . THR A 1 294 ? 4.820 22.906 13.743 1.00 93.56 294 THR A CA 1
ATOM 2265 C C . THR A 1 294 ? 6.342 22.843 13.569 1.00 93.56 294 THR A C 1
ATOM 2267 O O . THR A 1 294 ? 6.909 23.630 12.803 1.00 93.56 294 THR A O 1
ATOM 2270 N N . PRO A 1 295 ? 7.046 21.944 14.284 1.00 91.56 295 PRO A N 1
ATOM 2271 C CA . PRO A 1 295 ? 8.500 21.835 14.182 1.00 91.56 295 PRO A CA 1
ATOM 2272 C C . PRO A 1 295 ? 8.987 21.340 12.813 1.00 91.56 295 PRO A C 1
ATOM 2274 O O . PRO A 1 295 ? 10.071 21.739 12.383 1.00 91.56 295 PRO A O 1
ATOM 2277 N N . SER A 1 296 ? 8.221 20.481 12.132 1.00 90.69 296 SER A N 1
ATOM 2278 C CA . SER A 1 296 ? 8.619 19.891 10.847 1.00 90.69 296 SER A CA 1
ATOM 2279 C C . SER A 1 296 ? 7.427 19.745 9.886 1.00 90.69 296 SER A C 1
ATOM 2281 O O . SER A 1 296 ? 7.025 18.633 9.550 1.00 90.69 296 SER A O 1
ATOM 2283 N N . PRO A 1 297 ? 6.806 20.851 9.439 1.00 92.62 297 PRO A N 1
ATOM 2284 C CA . PRO A 1 297 ? 5.633 20.815 8.566 1.00 92.62 297 PRO A CA 1
ATOM 2285 C C . PRO A 1 297 ? 5.920 20.148 7.215 1.00 92.62 297 PRO A C 1
ATOM 2287 O O . PRO A 1 297 ? 6.784 20.585 6.440 1.00 92.62 297 PRO A O 1
ATOM 2290 N N . TYR A 1 298 ? 5.122 19.135 6.881 1.00 91.31 298 TYR A N 1
ATOM 2291 C CA . TYR A 1 298 ? 5.222 18.414 5.619 1.00 91.31 298 TYR A CA 1
ATOM 2292 C C . TYR A 1 298 ? 3.879 18.389 4.875 1.00 91.31 298 TYR A C 1
ATOM 2294 O O . TYR A 1 298 ? 2.929 17.717 5.264 1.00 91.31 298 TYR A O 1
ATOM 2302 N N . ALA A 1 299 ? 3.764 19.195 3.817 1.00 90.25 299 ALA A N 1
ATOM 2303 C CA . ALA A 1 299 ? 2.543 19.306 3.022 1.00 90.25 299 ALA A CA 1
ATOM 2304 C C . ALA A 1 299 ? 2.822 19.817 1.609 1.00 90.25 299 ALA A C 1
ATOM 2306 O O . ALA A 1 299 ? 3.806 20.517 1.359 1.00 90.25 299 ALA A O 1
ATOM 2307 N N . THR A 1 300 ? 1.910 19.536 0.682 1.00 86.75 300 THR A N 1
ATOM 2308 C CA . THR A 1 300 ? 1.943 20.111 -0.666 1.00 86.75 300 THR A CA 1
ATOM 2309 C C . THR A 1 300 ? 0.541 20.336 -1.203 1.00 86.75 300 THR A C 1
ATOM 2311 O O . THR A 1 300 ? -0.312 19.453 -1.143 1.00 86.75 300 THR A O 1
ATOM 2314 N N . ILE A 1 301 ? 0.312 21.511 -1.796 1.00 87.00 301 ILE A N 1
ATOM 2315 C CA . ILE A 1 301 ? -0.948 21.824 -2.481 1.00 87.00 301 ILE A CA 1
ATOM 2316 C C . ILE A 1 301 ? -1.276 20.818 -3.586 1.00 87.00 301 ILE A C 1
ATOM 2318 O O . ILE A 1 301 ? -2.444 20.595 -3.886 1.00 87.00 301 ILE A O 1
ATOM 2322 N N . ILE A 1 302 ? -0.256 20.186 -4.169 1.00 83.81 302 ILE A N 1
ATOM 2323 C CA . ILE A 1 302 ? -0.447 19.238 -5.259 1.00 83.81 302 ILE A CA 1
ATOM 2324 C C . ILE A 1 302 ? -1.228 18.006 -4.790 1.00 83.81 302 ILE A C 1
ATOM 2326 O O . ILE A 1 302 ? -2.120 17.550 -5.500 1.00 83.81 302 ILE A O 1
ATOM 2330 N N . ALA A 1 303 ? -0.939 17.505 -3.587 1.00 80.19 303 ALA A N 1
ATOM 2331 C CA . ALA A 1 303 ? -1.664 16.379 -3.013 1.00 80.19 303 ALA A CA 1
ATOM 2332 C C . ALA A 1 303 ? -3.155 16.733 -2.894 1.00 80.19 303 ALA A C 1
ATOM 2334 O O . ALA A 1 303 ? -4.001 16.024 -3.431 1.00 80.19 303 ALA A O 1
ATOM 2335 N N . SER A 1 304 ? -3.471 17.913 -2.351 1.00 81.88 304 SER A N 1
ATOM 2336 C CA . SER A 1 304 ? -4.857 18.382 -2.237 1.00 81.88 304 SER A CA 1
ATOM 2337 C C . SER A 1 304 ? -5.553 18.600 -3.579 1.00 81.88 304 SER A C 1
ATOM 2339 O O . SER A 1 304 ? -6.759 18.385 -3.676 1.00 81.88 304 SER A O 1
ATOM 2341 N N . GLU A 1 305 ? -4.841 19.047 -4.615 1.00 83.19 305 GLU A N 1
ATOM 2342 C CA . GLU A 1 305 ? -5.412 19.188 -5.961 1.00 83.19 305 GLU A CA 1
ATOM 2343 C C . GLU A 1 305 ? -5.711 17.831 -6.596 1.00 83.19 305 GLU A C 1
ATOM 2345 O O . GLU A 1 305 ? -6.768 17.670 -7.198 1.00 83.19 305 GLU A O 1
ATOM 2350 N N . ILE A 1 306 ? -4.822 16.853 -6.423 1.00 78.56 306 ILE A N 1
ATOM 2351 C CA . ILE A 1 306 ? -4.970 15.506 -6.978 1.00 78.56 306 ILE A CA 1
ATOM 2352 C C . ILE A 1 306 ? -6.102 14.745 -6.296 1.00 78.56 306 ILE A C 1
ATOM 2354 O O . ILE A 1 306 ? -6.945 14.191 -6.999 1.00 78.56 306 ILE A O 1
ATOM 2358 N N . PHE A 1 307 ? -6.176 14.765 -4.965 1.00 75.69 307 PHE A N 1
ATOM 2359 C CA . PHE A 1 307 ? -7.282 14.141 -4.231 1.00 75.69 307 PHE A CA 1
ATOM 2360 C C . PHE A 1 307 ? -8.638 14.713 -4.673 1.00 75.69 307 PHE A C 1
ATOM 2362 O O . PHE A 1 307 ? -9.568 13.964 -4.954 1.00 75.69 307 PHE A O 1
ATOM 2369 N N . LYS A 1 308 ? -8.729 16.034 -4.892 1.00 75.62 308 LYS A N 1
ATOM 2370 C CA . LYS A 1 308 ? -9.945 16.677 -5.427 1.00 75.62 308 LYS A CA 1
ATOM 2371 C C . LYS A 1 308 ? -10.334 16.233 -6.839 1.00 75.62 308 LYS A C 1
ATOM 2373 O O . LYS A 1 308 ? -11.485 16.430 -7.215 1.00 75.62 308 LYS A O 1
ATOM 2378 N N . THR A 1 309 ? -9.413 15.687 -7.639 1.00 72.00 309 THR A N 1
ATOM 2379 C CA . THR A 1 309 ? -9.759 15.175 -8.979 1.00 72.00 309 THR A CA 1
ATOM 2380 C C . THR A 1 309 ? -10.489 13.834 -8.944 1.00 72.00 309 THR A C 1
ATOM 2382 O O . THR A 1 309 ? -11.041 13.442 -9.967 1.00 72.00 309 THR A O 1
ATOM 2385 N N . GLY A 1 310 ? -10.460 13.116 -7.813 1.00 67.06 310 GLY A N 1
ATOM 2386 C CA . GLY A 1 310 ? -10.942 11.735 -7.722 1.00 67.06 310 GLY A CA 1
ATOM 2387 C C . GLY A 1 310 ? -10.027 10.707 -8.400 1.00 67.06 310 GLY A C 1
ATOM 2388 O O . GLY A 1 310 ? -10.384 9.539 -8.480 1.00 67.06 310 GLY A O 1
ATOM 2389 N N . LEU A 1 311 ? -8.843 11.114 -8.891 1.00 63.72 311 LEU A N 1
ATOM 2390 C CA . LEU A 1 311 ? -7.859 10.194 -9.479 1.00 63.72 311 LEU A CA 1
ATOM 2391 C C . LEU A 1 311 ? -7.311 9.199 -8.445 1.00 63.72 311 LEU A C 1
ATOM 2393 O O . LEU A 1 311 ? -6.960 8.073 -8.794 1.00 63.72 311 LEU A O 1
ATOM 2397 N N . ILE A 1 312 ? -7.202 9.633 -7.187 1.00 64.06 312 ILE A N 1
ATOM 2398 C CA . ILE A 1 312 ? -6.855 8.772 -6.059 1.00 64.06 312 ILE A CA 1
ATOM 2399 C C . ILE A 1 312 ? -8.169 8.306 -5.441 1.00 64.06 312 ILE A C 1
ATOM 2401 O O . ILE A 1 312 ? -8.916 9.107 -4.887 1.00 64.06 312 ILE A O 1
ATOM 2405 N N . ALA A 1 313 ? -8.437 7.012 -5.564 1.00 59.59 313 ALA A N 1
ATOM 2406 C CA . ALA A 1 313 ? -9.639 6.364 -5.065 1.00 59.59 313 ALA A CA 1
ATOM 2407 C C . ALA A 1 313 ? -9.473 6.040 -3.563 1.00 59.59 313 ALA A C 1
ATOM 2409 O O . ALA A 1 313 ? -9.275 4.887 -3.189 1.00 59.59 313 ALA A O 1
ATOM 2410 N N . SER A 1 314 ? -9.447 7.076 -2.719 1.00 69.62 314 SER A N 1
ATOM 2411 C CA . SER A 1 314 ? -9.263 6.979 -1.263 1.00 69.62 314 SER A CA 1
ATOM 2412 C C . SER A 1 314 ? -10.095 8.050 -0.569 1.00 69.62 314 SER A C 1
ATOM 2414 O O . SER A 1 314 ? -10.198 9.168 -1.076 1.00 69.62 314 SER A O 1
ATOM 2416 N N . ASP A 1 315 ? -10.666 7.710 0.578 1.00 82.06 315 ASP A N 1
ATOM 2417 C CA . ASP A 1 315 ? -11.484 8.593 1.408 1.00 82.06 315 ASP A CA 1
ATOM 2418 C C . ASP A 1 315 ? -11.228 8.247 2.880 1.00 82.06 315 ASP A C 1
ATOM 2420 O O . ASP A 1 315 ? -10.779 7.138 3.148 1.00 82.06 315 ASP A O 1
ATOM 2424 N N . THR A 1 316 ? -11.484 9.173 3.800 1.00 91.75 316 THR A N 1
ATOM 2425 C CA . THR A 1 316 ? -11.187 9.020 5.240 1.00 91.75 316 THR A CA 1
ATOM 2426 C C . THR A 1 316 ? -12.324 9.592 6.087 1.00 91.75 316 THR A C 1
ATOM 2428 O O . THR A 1 316 ? -13.217 10.289 5.577 1.00 91.75 316 THR A O 1
ATOM 2431 N N . ASP A 1 317 ? -12.284 9.388 7.404 1.00 94.75 317 ASP A N 1
ATOM 2432 C CA . ASP A 1 317 ? -13.234 10.006 8.341 1.00 94.75 317 ASP A CA 1
ATOM 2433 C C . ASP A 1 317 ? -13.334 11.533 8.199 1.00 94.75 317 ASP A C 1
ATOM 2435 O O . ASP A 1 317 ? -14.381 12.136 8.480 1.00 94.75 317 ASP A O 1
ATOM 2439 N N . PHE A 1 318 ? -12.278 12.175 7.686 1.00 94.25 318 PHE A N 1
ATOM 2440 C CA . PHE A 1 318 ? -12.255 13.600 7.377 1.00 94.25 318 PHE A CA 1
ATOM 2441 C C . PHE A 1 318 ? -13.452 14.046 6.525 1.00 94.25 318 PHE A C 1
ATOM 2443 O O . PHE A 1 318 ? -14.013 15.127 6.761 1.00 94.25 318 PHE A O 1
ATOM 2450 N N . ARG A 1 319 ? -13.903 13.215 5.573 1.00 90.25 319 ARG A N 1
ATOM 2451 C CA . ARG A 1 319 ? -15.088 13.508 4.753 1.00 90.25 319 ARG A CA 1
ATOM 2452 C C . ARG A 1 319 ? -16.327 13.719 5.601 1.00 90.25 319 ARG A C 1
ATOM 2454 O O . ARG A 1 319 ? -17.064 14.673 5.343 1.00 90.25 319 ARG A O 1
ATOM 2461 N N . GLN A 1 320 ? -16.559 12.882 6.609 1.00 93.44 320 GLN A N 1
ATOM 2462 C CA . GLN A 1 320 ? -17.766 12.958 7.430 1.00 93.44 320 GLN A CA 1
ATOM 2463 C C . GLN A 1 320 ? -17.821 14.288 8.191 1.00 93.44 320 GLN A C 1
ATOM 2465 O O . GLN A 1 320 ? -18.857 14.963 8.225 1.00 93.44 320 GLN A O 1
ATOM 2470 N N . PHE A 1 321 ? -16.680 14.738 8.715 1.00 94.50 321 PHE A N 1
ATOM 2471 C CA . PHE A 1 321 ? -16.565 16.016 9.420 1.00 94.50 321 PHE A CA 1
ATOM 2472 C C . PHE A 1 321 ? -16.765 17.229 8.507 1.00 94.50 321 PHE A C 1
ATOM 2474 O O . PHE A 1 321 ? -17.417 18.203 8.901 1.00 94.50 321 PHE A O 1
ATOM 2481 N N . VAL A 1 322 ? -16.248 17.177 7.279 1.00 89.19 322 VAL A N 1
ATOM 2482 C CA . VAL A 1 322 ? -16.433 18.251 6.292 1.00 89.19 322 VAL A CA 1
ATOM 2483 C C . VAL A 1 322 ? -17.874 18.277 5.777 1.00 89.19 322 VAL A C 1
ATOM 2485 O O . VAL A 1 322 ? -18.497 19.337 5.768 1.00 89.19 322 VAL A O 1
ATOM 2488 N N . GLN A 1 323 ? -18.424 17.128 5.385 1.00 88.44 323 GLN A N 1
ATOM 2489 C CA . GLN A 1 323 ? -19.737 17.018 4.748 1.00 88.44 323 GLN A CA 1
ATOM 2490 C C . GLN A 1 323 ? -20.886 17.274 5.732 1.00 88.44 323 GLN A C 1
ATOM 2492 O O . GLN A 1 323 ? -21.760 18.094 5.452 1.00 88.44 323 GLN A O 1
ATOM 2497 N N . TYR A 1 324 ? -20.890 16.600 6.885 1.00 90.31 324 TYR A N 1
ATOM 2498 C CA . TYR A 1 324 ? -21.999 16.665 7.845 1.00 90.31 324 TYR A CA 1
ATOM 2499 C C . TYR A 1 324 ? -21.764 17.685 8.964 1.00 90.31 324 TYR A C 1
ATOM 2501 O O . TYR A 1 324 ? -22.721 18.216 9.529 1.00 90.31 324 TYR A O 1
ATOM 2509 N N . GLY A 1 325 ? -20.500 17.986 9.277 1.00 88.56 325 GLY A N 1
ATOM 2510 C CA . GLY A 1 325 ? -20.124 18.973 10.291 1.00 88.56 325 GLY A CA 1
ATOM 2511 C C . GLY A 1 325 ? -19.879 20.384 9.753 1.00 88.56 325 GLY A C 1
ATOM 2512 O O . GLY A 1 325 ? -19.838 21.331 10.542 1.00 88.56 325 GLY A O 1
ATOM 2513 N N . ASN A 1 326 ? -19.706 20.543 8.432 1.00 87.81 326 ASN A N 1
ATOM 2514 C CA . ASN A 1 326 ? -19.230 21.784 7.809 1.00 87.81 326 ASN A CA 1
ATOM 2515 C C . ASN A 1 326 ? -17.955 22.319 8.495 1.00 87.81 326 ASN A C 1
ATOM 2517 O O . ASN A 1 326 ? -17.815 23.521 8.757 1.00 87.81 326 ASN A O 1
ATOM 2521 N N . LEU A 1 327 ? -17.060 21.402 8.877 1.00 88.62 327 LEU A N 1
ATOM 2522 C CA . LEU A 1 327 ? -15.827 21.714 9.591 1.00 88.62 327 LEU A CA 1
ATOM 2523 C C . LEU A 1 327 ? -14.682 22.002 8.619 1.00 88.62 327 LEU A C 1
ATOM 2525 O O . LEU A 1 327 ? -14.631 21.486 7.502 1.00 88.62 327 LEU A O 1
ATOM 2529 N N . THR A 1 328 ? -13.734 22.823 9.074 1.00 88.56 328 THR A N 1
ATOM 2530 C CA . THR A 1 328 ? -12.448 23.001 8.388 1.00 88.56 328 THR A CA 1
ATOM 2531 C C . THR A 1 328 ? -11.344 22.264 9.134 1.00 88.56 328 THR A C 1
ATOM 2533 O O . THR A 1 328 ? -11.448 22.077 10.344 1.00 88.56 328 THR A O 1
ATOM 2536 N N . GLY A 1 329 ? -10.284 21.850 8.449 1.00 91.81 329 GLY A N 1
ATOM 2537 C CA . GLY A 1 329 ? -9.297 20.974 9.048 1.00 91.81 329 GLY A CA 1
ATOM 2538 C C . GLY A 1 329 ? -8.139 20.575 8.147 1.00 91.81 329 GLY A C 1
ATOM 2539 O O . GLY A 1 329 ? -7.995 21.087 7.028 1.00 91.81 329 GLY A O 1
ATOM 2540 N N . LEU A 1 330 ? -7.331 19.665 8.685 1.00 93.94 330 LEU A N 1
ATOM 2541 C CA . LEU A 1 330 ? -6.206 19.000 8.034 1.00 93.94 330 LEU A CA 1
ATOM 2542 C C . LEU A 1 330 ? -6.446 17.490 8.052 1.00 93.94 330 LEU A C 1
ATOM 2544 O O . LEU A 1 330 ? -6.849 16.960 9.084 1.00 93.94 330 LEU A O 1
ATOM 2548 N N . ASP A 1 331 ? -6.162 16.841 6.932 1.00 94.06 331 ASP A N 1
ATOM 2549 C CA . ASP A 1 331 ? -6.113 15.387 6.805 1.00 94.06 331 ASP A CA 1
ATOM 2550 C C . ASP A 1 331 ? -4.664 14.976 6.539 1.00 94.06 331 ASP A C 1
ATOM 2552 O O . ASP A 1 331 ? -4.033 15.483 5.593 1.00 94.06 331 ASP A O 1
ATOM 2556 N N . MET A 1 332 ? -4.109 14.163 7.434 1.00 95.06 332 MET A N 1
ATOM 2557 C CA . MET A 1 332 ? -2.673 13.924 7.559 1.00 95.06 332 MET A CA 1
ATOM 2558 C C . MET A 1 332 ? -2.395 12.427 7.578 1.00 95.06 332 MET A C 1
ATOM 2560 O O . MET A 1 332 ? -2.910 11.738 8.446 1.00 95.06 332 MET A O 1
ATOM 2564 N N . ALA A 1 333 ? -1.544 11.938 6.670 1.00 94.19 333 ALA A N 1
ATOM 2565 C CA . ALA A 1 333 ? -1.245 10.509 6.584 1.00 94.19 333 ALA A CA 1
ATOM 2566 C C . ALA A 1 333 ? 0.244 10.191 6.486 1.00 94.19 333 ALA A C 1
ATOM 2568 O O . ALA A 1 333 ? 0.983 10.890 5.787 1.00 94.19 333 ALA A O 1
ATOM 2569 N N . LEU A 1 334 ? 0.676 9.075 7.082 1.00 95.25 334 LEU A N 1
ATOM 2570 C CA . LEU A 1 334 ? 1.877 8.376 6.604 1.00 95.25 334 LEU A CA 1
ATOM 2571 C C . LEU A 1 334 ? 1.583 7.764 5.225 1.00 95.25 334 LEU A C 1
ATOM 2573 O O . LEU A 1 334 ? 0.541 7.138 5.031 1.00 95.25 334 LEU A O 1
ATOM 2577 N N . VAL A 1 335 ? 2.479 7.954 4.248 1.00 91.00 335 VAL A N 1
ATOM 2578 C CA . VAL A 1 335 ? 2.243 7.517 2.850 1.00 91.00 335 VAL A CA 1
ATOM 2579 C C . VAL A 1 335 ? 3.392 6.730 2.219 1.00 91.00 335 VAL A C 1
ATOM 2581 O O . VAL A 1 335 ? 3.161 5.999 1.251 1.00 91.00 335 VAL A O 1
ATOM 2584 N N . GLN A 1 336 ? 4.624 6.861 2.727 1.00 91.56 336 GLN A N 1
ATOM 2585 C CA . GLN A 1 336 ? 5.774 6.174 2.134 1.00 91.56 336 GLN A CA 1
ATOM 2586 C C . GLN A 1 336 ? 5.715 4.670 2.439 1.00 91.56 336 GLN A C 1
ATOM 2588 O O . GLN A 1 336 ? 5.184 4.248 3.468 1.00 91.56 336 GLN A O 1
ATOM 2593 N N . ASN A 1 337 ? 6.255 3.854 1.525 1.00 90.94 337 ASN A N 1
ATOM 2594 C CA . ASN A 1 337 ? 6.239 2.388 1.616 1.00 90.94 337 ASN A CA 1
ATOM 2595 C C . ASN A 1 337 ? 4.815 1.800 1.775 1.00 90.94 337 ASN A C 1
ATOM 2597 O O . ASN A 1 337 ? 4.585 0.810 2.473 1.00 90.94 337 ASN A O 1
ATOM 2601 N N . SER A 1 338 ? 3.830 2.385 1.087 1.00 91.69 338 SER A N 1
ATOM 2602 C CA . SER A 1 338 ? 2.413 1.989 1.148 1.00 91.69 338 SER A CA 1
ATOM 2603 C C . SER A 1 338 ? 2.073 0.671 0.428 1.00 91.69 338 SER A C 1
ATOM 2605 O O . SER A 1 338 ? 0.910 0.394 0.131 1.00 91.69 338 SER A O 1
ATOM 2607 N N . TYR A 1 339 ? 3.054 -0.202 0.164 1.00 91.56 339 TYR A N 1
ATOM 2608 C CA . TYR A 1 339 ? 2.822 -1.550 -0.389 1.00 91.56 339 TYR A CA 1
ATOM 2609 C C . TYR A 1 339 ? 2.165 -2.499 0.618 1.00 91.56 339 TYR A C 1
ATOM 2611 O O . TYR A 1 339 ? 1.482 -3.443 0.221 1.00 91.56 339 TYR A O 1
ATOM 2619 N N . ARG A 1 340 ? 2.354 -2.245 1.919 1.00 90.56 340 ARG A N 1
ATOM 2620 C CA . ARG A 1 340 ? 1.836 -3.084 3.013 1.00 90.56 340 ARG A CA 1
ATOM 2621 C C . ARG A 1 340 ? 0.400 -2.755 3.412 1.00 90.56 340 ARG A C 1
ATOM 2623 O O . ARG A 1 340 ? -0.244 -3.594 4.030 1.00 90.56 340 ARG A O 1
ATOM 2630 N N . TYR A 1 341 ? -0.095 -1.590 3.001 1.00 91.75 341 TYR A N 1
ATOM 2631 C CA . TYR A 1 341 ? -1.457 -1.128 3.252 1.00 91.75 341 TYR A CA 1
ATOM 2632 C C . TYR A 1 341 ? -2.513 -2.165 2.871 1.00 91.75 341 TYR A C 1
ATOM 2634 O O . TYR A 1 341 ? -2.425 -2.739 1.775 1.00 91.75 341 TYR A O 1
ATOM 2642 N N . HIS A 1 342 ? -3.487 -2.382 3.759 1.00 91.12 342 HIS A N 1
ATOM 2643 C CA . HIS A 1 342 ? -4.549 -3.388 3.630 1.00 91.12 342 HIS A CA 1
ATOM 2644 C C . HIS A 1 342 ? -4.011 -4.804 3.345 1.00 91.12 342 HIS A C 1
ATOM 2646 O O . HIS A 1 342 ? -4.571 -5.564 2.551 1.00 91.12 342 HIS A O 1
ATOM 2652 N N . THR A 1 343 ? -2.881 -5.174 3.957 1.00 88.38 343 THR A N 1
ATOM 2653 C CA . THR A 1 343 ? -2.321 -6.529 3.860 1.00 88.38 343 THR A CA 1
ATOM 2654 C C . THR A 1 343 ? -1.906 -7.058 5.227 1.00 88.38 343 THR A C 1
ATOM 2656 O O . THR A 1 343 ? -1.607 -6.306 6.146 1.00 88.38 343 THR A O 1
ATOM 2659 N N . MET A 1 344 ? -1.736 -8.377 5.328 1.00 86.75 344 MET A N 1
ATOM 2660 C CA . MET A 1 344 ? -1.177 -9.034 6.519 1.00 86.75 344 MET A CA 1
ATOM 2661 C C . MET A 1 344 ? 0.257 -8.592 6.886 1.00 86.75 344 MET A C 1
ATOM 2663 O O . MET A 1 344 ? 0.778 -9.032 7.908 1.00 86.75 344 MET A O 1
ATOM 2667 N N . LEU A 1 345 ? 0.926 -7.792 6.045 1.00 89.31 345 LEU A N 1
ATOM 2668 C CA . LEU A 1 345 ? 2.266 -7.256 6.307 1.00 89.31 345 LEU A CA 1
ATOM 2669 C C . LEU A 1 345 ? 2.250 -5.917 7.051 1.00 89.31 345 LEU A C 1
ATOM 2671 O O . LEU A 1 345 ? 3.327 -5.432 7.407 1.00 89.31 345 LEU A O 1
ATOM 2675 N N . ASP A 1 346 ? 1.075 -5.321 7.259 1.00 94.06 346 ASP A N 1
ATOM 2676 C CA . ASP A 1 346 ? 0.929 -4.130 8.086 1.00 94.06 346 ASP A CA 1
ATOM 2677 C C . ASP A 1 346 ? 0.993 -4.502 9.576 1.00 94.06 346 ASP A C 1
ATOM 2679 O O . ASP A 1 346 ? -0.014 -4.709 10.252 1.00 94.06 346 ASP A O 1
ATOM 2683 N N . THR A 1 347 ? 2.219 -4.687 10.059 1.00 94.12 347 THR A N 1
ATOM 2684 C CA . THR A 1 347 ? 2.538 -5.086 11.431 1.00 94.12 347 THR A CA 1
ATOM 2685 C C . THR A 1 347 ? 3.352 -4.003 12.130 1.00 94.12 347 THR A C 1
ATOM 2687 O O . THR A 1 347 ? 4.018 -3.200 11.485 1.00 94.12 347 THR A O 1
ATOM 2690 N N . ALA A 1 348 ? 3.366 -3.998 13.465 1.00 94.94 348 ALA A N 1
ATOM 2691 C CA . ALA A 1 348 ? 4.084 -2.973 14.229 1.00 94.94 348 ALA A CA 1
ATOM 2692 C C . ALA A 1 348 ? 5.590 -2.915 13.894 1.00 94.94 348 ALA A C 1
ATOM 2694 O O . ALA A 1 348 ? 6.192 -1.846 13.899 1.00 94.94 348 ALA A O 1
ATOM 2695 N N . ASP A 1 349 ? 6.200 -4.056 13.556 1.00 93.19 349 ASP A N 1
ATOM 2696 C CA . ASP A 1 349 ? 7.614 -4.143 13.161 1.00 93.19 349 ASP A CA 1
ATOM 2697 C C . ASP A 1 349 ? 7.899 -3.572 11.761 1.00 93.19 349 ASP A C 1
ATOM 2699 O O . ASP A 1 349 ? 9.060 -3.413 11.377 1.00 93.19 349 ASP A O 1
ATOM 2703 N N . ALA A 1 350 ? 6.857 -3.299 10.973 1.00 93.50 350 ALA A N 1
ATOM 2704 C CA . ALA A 1 350 ? 6.970 -2.661 9.669 1.00 93.50 350 ALA A CA 1
ATOM 2705 C C . ALA A 1 350 ? 7.206 -1.151 9.761 1.00 93.50 350 ALA A C 1
ATOM 2707 O O . ALA A 1 350 ? 7.727 -0.582 8.807 1.00 93.50 350 ALA A O 1
ATOM 2708 N N . ILE A 1 351 ? 6.809 -0.525 10.872 1.00 97.12 351 ILE A N 1
ATOM 2709 C CA . ILE A 1 351 ? 6.805 0.928 11.031 1.00 97.12 351 ILE A CA 1
ATOM 2710 C C . ILE A 1 351 ? 8.241 1.441 11.165 1.00 97.12 351 ILE A C 1
ATOM 2712 O O . ILE A 1 351 ? 9.008 0.982 12.019 1.00 97.12 351 ILE A O 1
ATOM 2716 N N . GLN A 1 352 ? 8.613 2.404 10.322 1.00 97.25 352 GLN A N 1
ATOM 2717 C CA . GLN A 1 352 ? 9.940 3.004 10.350 1.00 97.25 352 GLN A CA 1
ATOM 2718 C C . GLN A 1 352 ? 10.135 3.828 11.636 1.00 97.25 352 GLN A C 1
ATOM 2720 O O . GLN A 1 352 ? 9.339 4.727 11.924 1.00 97.25 352 GLN A O 1
ATOM 2725 N N . PRO A 1 353 ? 11.228 3.601 12.389 1.00 97.75 353 PRO A N 1
ATOM 2726 C CA . PRO A 1 353 ? 11.536 4.429 13.545 1.00 97.75 353 PRO A CA 1
ATOM 2727 C C . PRO A 1 353 ? 11.682 5.907 13.162 1.00 97.75 353 PRO A C 1
ATOM 2729 O O . PRO A 1 353 ? 12.408 6.239 12.220 1.00 97.75 353 PRO A O 1
ATOM 2732 N N . GLY A 1 354 ? 11.024 6.785 13.913 1.00 97.62 354 GLY A N 1
ATOM 2733 C CA . GLY A 1 354 ? 11.014 8.235 13.716 1.00 97.62 354 GLY A CA 1
ATOM 2734 C C . GLY A 1 354 ? 9.772 8.749 12.985 1.00 97.62 354 GLY A C 1
ATOM 2735 O O . GLY A 1 354 ? 9.462 9.937 13.091 1.00 97.62 354 GLY A O 1
ATOM 2736 N N . SER A 1 355 ? 9.034 7.885 12.279 1.00 97.69 355 SER A N 1
ATOM 2737 C CA . SER A 1 355 ? 7.786 8.261 11.598 1.00 97.69 355 SER A CA 1
ATOM 2738 C C . SER A 1 355 ? 6.700 8.651 12.598 1.00 97.69 355 SER A C 1
ATOM 2740 O O . SER A 1 355 ? 6.103 9.722 12.491 1.00 97.69 355 SER A O 1
ATOM 2742 N N . VAL A 1 356 ? 6.512 7.832 13.637 1.00 98.31 356 VAL A N 1
ATOM 2743 C CA . VAL A 1 356 ? 5.533 8.096 14.703 1.00 98.31 356 VAL A CA 1
ATOM 2744 C C . VAL A 1 356 ? 5.957 9.303 15.547 1.00 98.31 356 VAL A C 1
ATOM 2746 O O . VAL A 1 356 ? 5.113 10.127 15.897 1.00 98.31 356 VAL A O 1
ATOM 2749 N N . GLN A 1 357 ? 7.258 9.478 15.827 1.00 98.00 357 GLN A N 1
ATOM 2750 C CA . GLN A 1 357 ? 7.767 10.682 16.495 1.00 98.00 357 GLN A CA 1
ATOM 2751 C C . GLN A 1 357 ? 7.476 11.952 15.688 1.00 98.00 357 GLN A C 1
ATOM 2753 O O . GLN A 1 357 ? 7.111 12.964 16.285 1.00 98.00 357 GLN A O 1
ATOM 2758 N N . HIS A 1 358 ? 7.638 11.921 14.360 1.00 97.25 358 HIS A N 1
ATOM 2759 C CA . HIS A 1 358 ? 7.367 13.078 13.504 1.00 97.25 358 HIS A CA 1
ATOM 2760 C C . HIS A 1 358 ? 5.883 13.473 13.560 1.00 97.25 358 HIS A C 1
ATOM 2762 O O . HIS A 1 358 ? 5.579 14.636 13.848 1.00 97.25 358 HIS A O 1
ATOM 2768 N N . MET A 1 359 ? 4.975 12.503 13.400 1.00 98.06 359 MET A N 1
ATOM 2769 C CA . MET A 1 359 ? 3.529 12.739 13.480 1.00 98.06 359 MET A CA 1
ATOM 2770 C C . MET A 1 359 ? 3.109 13.224 14.871 1.00 98.06 359 MET A C 1
ATOM 2772 O O . MET A 1 359 ? 2.328 14.173 14.987 1.00 98.06 359 MET A O 1
ATOM 2776 N N . GLY A 1 360 ? 3.669 12.635 15.928 1.00 97.88 360 GLY A N 1
ATOM 2777 C CA . GLY A 1 360 ? 3.423 13.031 17.313 1.00 97.88 360 GLY A CA 1
ATOM 2778 C C . GLY A 1 360 ? 3.871 14.456 17.634 1.00 97.88 360 GLY A C 1
ATOM 2779 O O . GLY A 1 360 ? 3.076 15.256 18.137 1.00 97.88 360 GLY A O 1
ATOM 2780 N N . ASP A 1 361 ? 5.121 14.803 17.305 1.00 97.06 361 ASP A N 1
ATOM 2781 C CA . ASP A 1 361 ? 5.685 16.140 17.547 1.00 97.06 361 ASP A CA 1
ATOM 2782 C C . ASP A 1 361 ? 4.887 17.223 16.789 1.00 97.06 361 ASP A C 1
ATOM 2784 O O . ASP A 1 361 ? 4.585 18.284 17.348 1.00 97.06 361 ASP A O 1
ATOM 2788 N N . ASN A 1 362 ? 4.497 16.964 15.534 1.00 97.06 362 ASN A N 1
ATOM 2789 C CA . ASN A 1 362 ? 3.694 17.902 14.747 1.00 97.06 362 ASN A CA 1
ATOM 2790 C C . ASN A 1 362 ? 2.249 18.024 15.255 1.00 97.06 362 ASN A C 1
ATOM 2792 O O . ASN A 1 362 ? 1.731 19.142 15.325 1.00 97.06 362 ASN A O 1
ATOM 2796 N N . THR A 1 363 ? 1.613 16.916 15.646 1.00 97.94 363 THR A N 1
ATOM 2797 C CA . THR A 1 363 ? 0.242 16.917 16.186 1.00 97.94 363 THR A CA 1
ATOM 2798 C C . THR A 1 363 ? 0.166 17.697 17.495 1.00 97.94 363 THR A C 1
ATOM 2800 O O . THR A 1 363 ? -0.692 18.568 17.643 1.00 97.94 363 THR A O 1
ATOM 2803 N N . ILE A 1 364 ? 1.097 17.468 18.426 1.00 97.19 364 ILE A N 1
ATOM 2804 C CA . ILE A 1 364 ? 1.141 18.222 19.688 1.00 97.19 364 ILE A CA 1
ATOM 2805 C C . ILE A 1 364 ? 1.359 19.710 19.415 1.00 97.19 364 ILE A C 1
ATOM 2807 O O . ILE A 1 364 ? 0.623 20.530 19.956 1.00 97.19 364 ILE A O 1
ATOM 2811 N N . ALA A 1 365 ? 2.291 20.074 18.530 1.00 96.38 365 ALA A N 1
ATOM 2812 C CA . ALA A 1 365 ? 2.532 21.477 18.194 1.00 96.38 365 ALA A CA 1
ATOM 2813 C C . ALA A 1 365 ? 1.306 22.157 17.546 1.00 96.38 365 ALA A C 1
ATOM 2815 O O . ALA A 1 365 ? 1.011 23.319 17.844 1.00 96.38 365 ALA A O 1
ATOM 2816 N N . LEU A 1 366 ? 0.557 21.444 16.693 1.00 95.81 366 LEU A N 1
ATOM 2817 C CA . LEU A 1 366 ? -0.717 21.922 16.139 1.00 95.81 366 LEU A CA 1
ATOM 2818 C C . LEU A 1 366 ? -1.735 22.200 17.244 1.00 95.81 366 LEU A C 1
ATOM 2820 O O . LEU A 1 366 ? -2.332 23.280 17.279 1.00 95.81 366 LEU A O 1
ATOM 2824 N N . LEU A 1 367 ? -1.926 21.245 18.154 1.00 96.25 367 LEU A N 1
ATOM 2825 C CA . LEU A 1 367 ? -2.879 21.374 19.251 1.00 96.25 367 LEU A CA 1
ATOM 2826 C C . LEU A 1 367 ? -2.478 22.476 20.216 1.00 96.25 367 LEU A C 1
ATOM 2828 O O . LEU A 1 367 ? -3.314 23.292 20.606 1.00 96.25 367 LEU A O 1
ATOM 2832 N N . GLU A 1 368 ? -1.197 22.569 20.545 1.00 95.00 368 GLU A N 1
ATOM 2833 C CA . GLU A 1 368 ? -0.651 23.671 21.314 1.00 95.00 368 GLU A CA 1
ATOM 2834 C C . GLU A 1 368 ? -0.932 25.007 20.629 1.00 95.00 368 GLU A C 1
ATOM 2836 O O . GLU A 1 368 ? -1.377 25.935 21.295 1.00 95.00 368 GLU A O 1
ATOM 2841 N N . TYR A 1 369 ? -0.740 25.157 19.322 1.00 94.50 369 TYR A N 1
ATOM 2842 C CA . TYR A 1 369 ? -1.064 26.424 18.666 1.00 94.50 369 TYR A CA 1
ATOM 2843 C C . TYR A 1 369 ? -2.574 26.724 18.694 1.00 94.50 369 TYR A C 1
ATOM 2845 O O . TYR A 1 369 ? -2.985 27.825 19.078 1.00 94.50 369 TYR A O 1
ATOM 2853 N N . LEU A 1 370 ? -3.417 25.751 18.344 1.00 92.81 370 LEU A N 1
ATOM 2854 C CA . LEU A 1 370 ? -4.867 25.939 18.218 1.00 92.81 370 LEU A CA 1
ATOM 2855 C C . LEU A 1 370 ? -5.575 26.156 19.566 1.00 92.81 370 LEU A C 1
ATOM 2857 O O . LEU A 1 370 ? -6.604 26.830 19.622 1.00 92.81 370 LEU A O 1
ATOM 2861 N N . THR A 1 371 ? -4.999 25.666 20.660 1.00 93.50 371 THR A N 1
ATOM 2862 C CA . THR A 1 371 ? -5.479 25.889 22.037 1.00 93.50 371 THR A CA 1
ATOM 2863 C C . THR A 1 371 ? -4.787 27.072 22.726 1.00 93.50 371 THR A C 1
ATOM 2865 O O . THR A 1 371 ? -4.790 27.179 23.958 1.00 93.50 371 THR A O 1
ATOM 2868 N N . SER A 1 372 ? -4.109 27.939 21.958 1.00 91.75 372 SER A N 1
ATOM 2869 C CA . SER A 1 372 ? -3.400 29.120 22.476 1.00 91.75 372 SER A CA 1
ATOM 2870 C C . SER A 1 372 ? -4.216 30.400 22.345 1.00 91.75 372 SER A C 1
ATOM 2872 O O . SER A 1 372 ? -5.103 30.481 21.496 1.00 91.75 372 SER A O 1
ATOM 2874 N N . PRO A 1 373 ? -3.883 31.455 23.109 1.00 87.31 373 PRO A N 1
ATOM 2875 C CA . PRO A 1 373 ? -4.465 32.778 22.893 1.00 87.31 373 PRO A CA 1
ATOM 2876 C C . PRO A 1 373 ? -4.209 33.358 21.493 1.00 87.31 373 PRO A C 1
ATOM 2878 O O . PRO A 1 373 ? -4.939 34.254 21.081 1.00 87.31 373 PRO A O 1
ATOM 2881 N N . GLU A 1 374 ? -3.195 32.865 20.771 1.00 85.25 374 GLU A N 1
ATOM 2882 C CA . GLU A 1 374 ? -2.818 33.312 19.421 1.00 85.25 374 GLU A CA 1
ATOM 2883 C C . GLU A 1 374 ? -3.648 32.656 18.303 1.00 85.25 374 GLU A C 1
ATOM 2885 O O . GLU A 1 374 ? -3.477 32.982 17.123 1.00 85.25 374 GLU A O 1
ATOM 2890 N N . THR A 1 375 ? -4.525 31.713 18.654 1.00 84.38 375 THR A N 1
ATOM 2891 C CA . THR A 1 375 ? -5.371 30.995 17.698 1.00 84.38 375 THR A CA 1
ATOM 2892 C C . THR A 1 375 ? -6.383 31.909 17.007 1.00 84.38 375 THR A C 1
ATOM 2894 O O . THR A 1 375 ? -6.877 32.890 17.566 1.00 84.38 375 THR A O 1
ATOM 2897 N N . SER A 1 376 ? -6.751 31.540 15.781 1.00 72.62 376 SER A N 1
ATOM 2898 C CA . SER A 1 376 ? -7.793 32.222 15.002 1.00 72.62 376 SER A CA 1
ATOM 2899 C C . SER A 1 376 ? -9.202 31.655 15.225 1.00 72.62 376 SER A C 1
ATOM 2901 O O . SER A 1 376 ? -10.164 32.230 14.724 1.00 72.62 376 SER A O 1
ATOM 2903 N N . MET A 1 377 ? -9.351 30.578 16.011 1.00 71.44 377 MET A N 1
ATOM 2904 C CA . MET A 1 377 ? -10.652 29.940 16.295 1.00 71.44 377 MET A CA 1
ATOM 2905 C C . MET A 1 377 ? -11.580 30.764 17.211 1.00 71.44 377 MET A C 1
ATOM 2907 O O . MET A 1 377 ? -12.752 30.422 17.366 1.00 71.44 377 MET A O 1
ATOM 2911 N N . GLY A 1 378 ? -11.082 31.864 17.787 1.00 60.25 378 GLY A N 1
ATOM 2912 C CA . GLY A 1 378 ? -11.803 32.683 18.763 1.00 60.25 378 GLY A CA 1
ATOM 2913 C C . GLY A 1 378 ? -11.782 32.076 20.171 1.00 60.25 378 GLY A C 1
ATOM 2914 O O . GLY A 1 378 ? -11.755 30.866 20.337 1.00 60.25 378 GLY A O 1
ATOM 2915 N N . ASN A 1 379 ? -11.793 32.935 21.196 1.00 58.72 379 ASN A N 1
ATOM 2916 C CA . ASN A 1 379 ? -11.736 32.544 22.616 1.00 58.72 379 ASN A CA 1
ATOM 2917 C C . ASN A 1 379 ? -13.079 32.810 23.338 1.00 58.72 379 ASN A C 1
ATOM 2919 O O . ASN A 1 379 ? -13.099 33.072 24.541 1.00 58.72 379 ASN A O 1
ATOM 2923 N N . SER A 1 380 ? -14.188 32.879 22.588 1.00 55.16 380 SER A N 1
ATOM 2924 C CA . SER A 1 380 ? -15.487 33.343 23.100 1.00 55.16 380 SER A CA 1
ATOM 2925 C C . SER A 1 380 ? -16.332 32.194 23.665 1.00 55.16 380 SER A C 1
ATOM 2927 O O . SER A 1 380 ? -16.391 31.140 23.031 1.00 55.16 380 SER A O 1
ATOM 2929 N N . PRO A 1 381 ? -17.038 32.403 24.796 1.00 53.69 381 PRO A N 1
ATOM 2930 C CA . PRO A 1 381 ? -18.045 31.474 25.307 1.00 53.69 381 PRO A CA 1
ATOM 2931 C C . PRO A 1 381 ? -19.344 31.452 24.480 1.00 53.69 381 PRO A C 1
ATOM 2933 O O . PRO A 1 381 ? -20.166 30.556 24.661 1.00 53.69 381 PRO A O 1
ATOM 2936 N N . GLU A 1 382 ? -19.549 32.423 23.585 1.00 54.78 382 GLU A N 1
ATOM 2937 C CA . GLU A 1 382 ? -20.652 32.396 22.618 1.00 54.78 382 GLU A CA 1
ATOM 2938 C C . GLU A 1 382 ? -20.269 31.582 21.373 1.00 54.78 382 GLU A C 1
ATOM 2940 O O . GLU A 1 382 ? -19.100 31.622 20.981 1.00 54.78 382 GLU A O 1
ATOM 2945 N N . PRO A 1 383 ? -21.223 30.888 20.712 1.00 53.25 383 PRO A N 1
ATOM 2946 C CA . PRO A 1 383 ? -20.956 30.154 19.480 1.00 53.25 383 PRO A CA 1
ATOM 2947 C C . PRO A 1 383 ? -20.394 31.094 18.411 1.00 53.25 383 PRO A C 1
ATOM 2949 O O . PRO A 1 383 ? -21.126 31.845 17.763 1.00 53.25 383 PRO A O 1
ATOM 2952 N N . THR A 1 384 ? -19.079 31.075 18.225 1.00 56.81 384 THR A N 1
ATOM 2953 C CA . THR A 1 384 ? -18.452 31.710 17.074 1.00 56.81 384 THR A CA 1
ATOM 2954 C C . THR A 1 384 ? -18.744 30.859 15.841 1.00 56.81 384 THR A C 1
ATOM 2956 O O . THR A 1 384 ? -18.767 29.627 15.937 1.00 56.81 384 THR A O 1
ATOM 2959 N N . PRO A 1 385 ? -19.006 31.476 14.675 1.00 60.47 385 PRO A N 1
ATOM 2960 C CA . PRO A 1 385 ? -19.113 30.717 13.437 1.00 60.47 385 PRO A CA 1
ATOM 2961 C C . PRO A 1 385 ? -17.836 29.890 13.230 1.00 60.47 385 PRO A C 1
ATOM 2963 O O . PRO A 1 385 ? -16.757 30.303 13.667 1.00 60.47 385 PRO A O 1
ATOM 2966 N N . ASN A 1 386 ? -17.965 28.728 12.578 1.00 66.06 386 ASN A N 1
ATOM 2967 C CA . ASN A 1 386 ? -16.823 27.891 12.196 1.00 66.06 386 ASN A CA 1
ATOM 2968 C C . ASN A 1 386 ? -15.729 28.751 11.547 1.00 66.06 386 ASN A C 1
ATOM 2970 O O . ASN A 1 386 ? -16.031 29.784 10.934 1.00 66.06 386 ASN A O 1
ATOM 2974 N N . LEU A 1 387 ? -14.467 28.310 11.659 1.00 65.44 387 LEU A N 1
ATOM 2975 C CA . LEU A 1 387 ? -13.372 28.932 10.913 1.00 65.44 387 LEU A CA 1
ATOM 2976 C C . LEU A 1 387 ? -13.829 29.144 9.460 1.00 65.44 387 LEU A C 1
ATOM 2978 O O . LEU A 1 387 ? -14.411 28.217 8.886 1.00 65.44 387 LEU A O 1
ATOM 2982 N N . PRO A 1 388 ? -13.632 30.343 8.877 1.00 61.09 388 PRO A N 1
ATOM 2983 C CA . PRO A 1 388 ? -14.131 30.636 7.545 1.00 61.09 388 PRO A CA 1
ATOM 2984 C C . PRO A 1 388 ? -13.697 29.539 6.574 1.00 61.09 388 PRO A C 1
ATOM 2986 O O . PRO A 1 388 ? -12.504 29.323 6.360 1.00 61.09 388 PRO A O 1
ATOM 2989 N N . SER A 1 389 ? -14.666 28.851 5.971 1.00 58.53 389 SER A N 1
ATOM 2990 C CA . SER A 1 389 ? -14.413 27.876 4.915 1.00 58.53 389 SER A CA 1
ATOM 2991 C C . SER A 1 389 ? -14.053 28.632 3.633 1.00 58.53 389 SER A C 1
ATOM 2993 O O . SER A 1 389 ? -14.857 28.775 2.710 1.00 58.53 389 SER A O 1
ATOM 2995 N N . ALA A 1 390 ? -12.860 29.218 3.599 1.00 58.06 390 ALA A N 1
ATOM 2996 C CA . ALA A 1 390 ? -12.313 29.790 2.383 1.00 58.06 390 ALA A CA 1
ATOM 2997 C C . ALA A 1 390 ? -11.733 28.649 1.535 1.00 58.06 390 ALA A C 1
ATOM 2999 O O . ALA A 1 390 ? -10.948 27.856 2.060 1.00 58.06 390 ALA A O 1
ATOM 3000 N N . PRO A 1 391 ? -12.058 28.561 0.231 1.00 63.00 391 PRO A N 1
ATOM 3001 C CA . PRO A 1 391 ? -11.499 27.528 -0.628 1.00 63.00 391 PRO A CA 1
ATOM 3002 C C . PRO A 1 391 ? -9.969 27.504 -0.530 1.00 63.00 391 PRO A C 1
ATOM 3004 O O . PRO A 1 391 ? -9.308 28.526 -0.736 1.00 63.00 391 PRO A O 1
ATOM 3007 N N . THR A 1 392 ? -9.376 26.336 -0.265 1.00 62.03 392 THR A N 1
ATOM 3008 C CA . THR A 1 392 ? -7.908 26.207 -0.222 1.00 62.03 392 THR A CA 1
ATOM 3009 C C . THR A 1 392 ? -7.227 26.566 -1.535 1.00 62.03 392 THR A C 1
ATOM 3011 O O . THR A 1 392 ? -6.059 26.931 -1.523 1.00 62.03 392 THR A O 1
ATOM 3014 N N . SER A 1 393 ? -7.967 26.619 -2.647 1.00 66.31 393 SER A N 1
ATOM 3015 C CA . SER A 1 393 ? -7.505 27.171 -3.930 1.00 66.31 393 SER A CA 1
ATOM 3016 C C . SER A 1 393 ? -7.085 28.654 -3.870 1.00 66.31 393 SER A C 1
ATOM 3018 O O . SER A 1 393 ? -6.516 29.176 -4.832 1.00 66.31 393 SER A O 1
ATOM 3020 N N . HIS A 1 394 ? -7.342 29.353 -2.757 1.00 74.50 394 HIS A N 1
ATOM 3021 C CA . HIS A 1 394 ? -6.865 30.715 -2.501 1.00 74.50 394 HIS A CA 1
ATOM 3022 C C . HIS A 1 394 ? -5.522 30.791 -1.761 1.00 74.50 394 HIS A C 1
ATOM 3024 O O . HIS A 1 394 ? -4.996 31.897 -1.603 1.00 74.50 394 HIS A O 1
ATOM 3030 N N . THR A 1 395 ? -4.951 29.668 -1.323 1.00 86.81 395 THR A N 1
ATOM 3031 C CA . THR A 1 395 ? -3.666 29.620 -0.607 1.00 86.81 395 THR A CA 1
ATOM 3032 C C . THR A 1 395 ? -2.738 28.641 -1.293 1.00 86.81 395 THR A C 1
ATOM 3034 O O . THR A 1 395 ? -3.130 27.515 -1.551 1.00 86.81 395 THR A O 1
ATOM 3037 N N . ILE A 1 396 ? -1.505 29.055 -1.567 1.00 90.31 396 ILE A N 1
ATOM 3038 C CA . ILE A 1 396 ? -0.463 28.183 -2.105 1.00 90.31 396 ILE A CA 1
ATOM 3039 C C . ILE A 1 396 ? 0.456 27.795 -0.956 1.00 90.31 396 ILE A C 1
ATOM 3041 O O . ILE A 1 396 ? 0.937 28.671 -0.231 1.00 90.31 396 ILE A O 1
ATOM 3045 N N . PHE A 1 397 ? 0.686 26.492 -0.796 1.00 90.88 397 PHE A N 1
ATOM 3046 C CA . PHE A 1 397 ? 1.555 25.953 0.239 1.00 90.88 397 PHE A CA 1
ATOM 3047 C C . PHE A 1 397 ? 2.340 24.736 -0.243 1.00 90.88 397 PHE A C 1
ATOM 3049 O O . PHE A 1 397 ? 1.836 23.934 -1.032 1.00 90.88 397 PHE A O 1
ATOM 3056 N N . PHE A 1 398 ? 3.580 24.617 0.220 1.00 89.31 398 PHE A N 1
ATOM 3057 C CA . PHE A 1 398 ? 4.423 23.449 -0.012 1.00 89.31 398 PHE A CA 1
ATOM 3058 C C . PHE A 1 398 ? 5.609 23.420 0.956 1.00 89.31 398 PHE A C 1
ATOM 3060 O O . PHE A 1 398 ? 6.126 24.464 1.371 1.00 89.31 398 PHE A O 1
ATOM 3067 N N . SER A 1 399 ? 6.072 22.215 1.256 1.00 88.62 399 SER A N 1
ATOM 3068 C CA . SER A 1 399 ? 7.326 21.963 1.957 1.00 88.62 399 SER A CA 1
ATOM 3069 C C . SER A 1 399 ? 8.494 21.881 0.977 1.00 88.62 399 SER A C 1
ATOM 3071 O O . SER A 1 399 ? 8.367 21.385 -0.142 1.00 88.62 399 SER A O 1
ATOM 3073 N N . ALA A 1 400 ? 9.649 22.381 1.400 1.00 83.94 400 ALA A N 1
ATOM 3074 C CA . ALA A 1 400 ? 10.912 22.286 0.683 1.00 83.94 400 ALA A CA 1
ATOM 3075 C C . ALA A 1 400 ? 12.014 21.800 1.631 1.00 83.94 400 ALA A C 1
ATOM 3077 O O . ALA A 1 400 ? 11.953 22.039 2.841 1.00 83.94 400 ALA A O 1
ATOM 3078 N N . PHE A 1 401 ? 13.036 21.148 1.067 1.00 83.81 401 PHE A N 1
ATOM 3079 C CA . PHE A 1 401 ? 14.177 20.608 1.816 1.00 83.81 401 PHE A CA 1
ATOM 3080 C C . PHE A 1 401 ? 13.741 19.639 2.926 1.00 83.81 401 PHE A C 1
ATOM 3082 O O . PHE A 1 401 ? 14.154 19.795 4.074 1.00 83.81 401 PHE A O 1
ATOM 3089 N N . GLY A 1 402 ? 12.854 18.689 2.608 1.00 78.50 402 GLY A N 1
ATOM 3090 C CA . GLY A 1 402 ? 12.378 17.700 3.573 1.00 78.50 402 GLY A CA 1
ATOM 3091 C C . GLY A 1 402 ? 11.604 18.275 4.761 1.00 78.50 402 GLY A C 1
ATOM 3092 O O . GLY A 1 402 ? 11.732 17.755 5.863 1.00 78.50 402 GLY A O 1
ATOM 3093 N N . GLY A 1 403 ? 10.848 19.361 4.568 1.00 81.12 403 GLY A N 1
ATOM 3094 C CA . GLY A 1 403 ? 10.028 19.978 5.625 1.00 81.12 403 GLY A CA 1
ATOM 3095 C C . GLY A 1 403 ? 10.741 21.041 6.465 1.00 81.12 403 GLY A C 1
ATOM 3096 O O . GLY A 1 403 ? 10.097 21.724 7.255 1.00 81.12 403 GLY A O 1
ATOM 3097 N N . LYS A 1 404 ? 12.048 21.271 6.259 1.00 85.81 404 LYS A N 1
ATOM 3098 C CA . LYS A 1 404 ? 12.805 22.312 6.988 1.00 85.81 404 LYS A CA 1
ATOM 3099 C C . LYS A 1 404 ? 12.384 23.738 6.605 1.00 85.81 404 LYS A C 1
ATOM 3101 O O . LYS A 1 404 ? 12.605 24.674 7.370 1.00 85.81 404 LYS A O 1
ATOM 3106 N N . VAL A 1 405 ? 11.822 23.922 5.407 1.00 88.56 405 VAL A N 1
ATOM 3107 C CA . VAL A 1 405 ? 11.255 25.197 4.952 1.00 88.56 405 VAL A CA 1
ATOM 3108 C C . VAL A 1 405 ? 9.824 24.964 4.497 1.00 88.56 405 VAL A C 1
ATOM 3110 O O . VAL A 1 405 ? 9.586 24.197 3.566 1.00 88.56 405 VAL A O 1
ATOM 3113 N N . PHE A 1 406 ? 8.884 25.683 5.102 1.00 91.38 406 PHE A N 1
ATOM 3114 C CA . PHE A 1 406 ? 7.482 25.657 4.707 1.00 91.38 406 PHE A CA 1
ATOM 3115 C C . PHE A 1 406 ? 7.057 27.006 4.152 1.00 91.38 406 PHE A C 1
ATOM 3117 O O . PHE A 1 406 ? 7.206 28.046 4.799 1.00 91.38 406 PHE A O 1
ATOM 3124 N N . VAL A 1 407 ? 6.567 26.995 2.917 1.00 90.62 407 VAL A N 1
ATOM 3125 C CA . VAL A 1 407 ? 6.195 28.205 2.190 1.00 90.62 407 VAL A CA 1
ATOM 3126 C C . VAL A 1 407 ? 4.680 28.280 2.132 1.00 90.62 407 VAL A C 1
ATOM 3128 O O . VAL A 1 407 ? 4.050 27.353 1.642 1.00 90.62 407 VAL A O 1
ATOM 3131 N N . VAL A 1 408 ? 4.103 29.395 2.586 1.00 91.31 408 VAL A N 1
ATOM 3132 C CA . VAL A 1 408 ? 2.656 29.662 2.537 1.00 91.31 408 VAL A CA 1
ATOM 3133 C C . VAL A 1 408 ? 2.420 31.094 2.074 1.00 91.31 408 VAL A C 1
ATOM 3135 O O . VAL A 1 408 ? 2.977 32.035 2.640 1.00 91.31 408 VAL A O 1
ATOM 3138 N N . TYR A 1 409 ? 1.585 31.286 1.054 1.00 91.81 409 TYR A N 1
ATOM 3139 C CA . TYR A 1 409 ? 1.191 32.616 0.585 1.00 91.81 409 TYR A CA 1
ATOM 3140 C C . TYR A 1 409 ? -0.187 32.610 -0.080 1.00 91.81 409 TYR A C 1
ATOM 3142 O O . TYR A 1 409 ? -0.674 31.589 -0.560 1.00 91.81 409 TYR A O 1
ATOM 3150 N N . SER A 1 410 ? -0.837 33.776 -0.106 1.00 90.56 410 SER A N 1
ATOM 3151 C CA . SER A 1 410 ? -2.162 33.917 -0.716 1.00 90.56 410 SER A CA 1
ATOM 3152 C C . SER A 1 410 ? -2.090 33.921 -2.244 1.00 90.56 410 SER A C 1
ATOM 3154 O O . SER A 1 410 ? -1.089 34.330 -2.838 1.00 90.56 410 SER A O 1
ATOM 3156 N N . ARG A 1 411 ? -3.201 33.585 -2.900 1.00 88.12 411 ARG A N 1
ATOM 3157 C CA . ARG A 1 411 ? -3.343 33.699 -4.355 1.00 88.12 411 ARG A CA 1
ATOM 3158 C C . ARG A 1 411 ? -3.180 35.138 -4.850 1.00 88.12 411 ARG A C 1
ATOM 3160 O O . ARG A 1 411 ? -2.661 35.340 -5.940 1.00 88.12 411 ARG A O 1
ATOM 3167 N N . ALA A 1 412 ? -3.559 36.142 -4.058 1.00 90.56 412 ALA A N 1
ATOM 3168 C CA . ALA A 1 412 ? -3.317 37.547 -4.396 1.00 90.56 412 ALA A CA 1
ATOM 3169 C C . ALA A 1 412 ? -1.812 37.869 -4.408 1.00 90.56 412 ALA A C 1
ATOM 3171 O O . ALA A 1 412 ? -1.311 38.492 -5.345 1.00 90.56 412 ALA A O 1
ATOM 3172 N N . THR A 1 413 ? -1.079 37.374 -3.407 1.00 92.94 413 THR A N 1
ATOM 3173 C CA . THR A 1 413 ? 0.387 37.453 -3.356 1.00 92.94 413 THR A CA 1
ATOM 3174 C C . THR A 1 413 ? 1.013 36.716 -4.538 1.00 92.94 413 THR A C 1
ATOM 3176 O O . THR A 1 413 ? 1.933 37.243 -5.155 1.00 92.94 413 THR A O 1
ATOM 3179 N N . ALA A 1 414 ? 0.481 35.544 -4.900 1.00 92.56 414 ALA A N 1
ATOM 3180 C CA . ALA A 1 414 ? 0.911 34.783 -6.070 1.00 92.56 414 ALA A CA 1
ATOM 3181 C C . ALA A 1 414 ? 0.694 35.568 -7.373 1.00 92.56 414 ALA A C 1
ATOM 3183 O O . ALA A 1 414 ? 1.620 35.684 -8.167 1.00 92.56 414 ALA A O 1
ATOM 3184 N N . THR A 1 415 ? -0.475 36.196 -7.560 1.00 94.19 415 THR A N 1
ATOM 3185 C CA . THR A 1 415 ? -0.760 37.065 -8.717 1.00 94.19 415 THR A CA 1
ATOM 3186 C C . THR A 1 415 ? 0.271 38.183 -8.838 1.00 94.19 415 THR A C 1
ATOM 3188 O O . THR A 1 415 ? 0.813 38.403 -9.921 1.00 94.19 415 THR A O 1
ATOM 3191 N N . LEU A 1 416 ? 0.574 38.872 -7.732 1.00 95.12 416 LEU A N 1
ATOM 3192 C CA . LEU A 1 416 ? 1.579 39.933 -7.724 1.00 95.12 416 LEU A CA 1
ATOM 3193 C C . LEU A 1 416 ? 2.976 39.380 -8.035 1.00 95.12 416 LEU A C 1
ATOM 3195 O O . LEU A 1 416 ? 3.662 39.909 -8.906 1.00 95.12 416 LEU A O 1
ATOM 3199 N N . ALA A 1 417 ? 3.391 38.308 -7.359 1.00 94.50 417 ALA A N 1
ATOM 3200 C CA . ALA A 1 417 ? 4.713 37.711 -7.518 1.00 94.50 417 ALA A CA 1
ATOM 3201 C C . ALA A 1 417 ? 4.936 37.168 -8.938 1.00 94.50 417 ALA A C 1
ATOM 3203 O O . ALA A 1 417 ? 5.964 37.456 -9.551 1.00 94.50 417 ALA A O 1
ATOM 3204 N N . TYR A 1 418 ? 3.968 36.435 -9.492 1.00 95.31 418 TYR A N 1
ATOM 3205 C CA . TYR A 1 418 ? 4.035 35.897 -10.852 1.00 95.31 418 TYR A CA 1
ATOM 3206 C C . TYR A 1 418 ? 3.942 37.011 -11.902 1.00 95.31 418 TYR A C 1
ATOM 3208 O O . TYR A 1 418 ? 4.632 36.947 -12.918 1.00 95.31 418 TYR A O 1
ATOM 3216 N N . GLY A 1 419 ? 3.173 38.074 -11.641 1.00 95.69 419 GLY A N 1
ATOM 3217 C CA . GLY A 1 419 ? 3.144 39.276 -12.479 1.00 95.69 419 GLY A CA 1
ATOM 3218 C C . GLY A 1 419 ? 4.487 40.014 -12.505 1.00 95.69 419 GLY A C 1
ATOM 3219 O O . GLY A 1 419 ? 4.972 40.368 -13.580 1.00 95.69 419 GLY A O 1
ATOM 3220 N N . ILE A 1 420 ? 5.134 40.188 -11.347 1.00 95.75 420 ILE A N 1
ATOM 3221 C CA . ILE A 1 420 ? 6.486 40.763 -11.245 1.00 95.75 420 ILE A CA 1
ATOM 3222 C C . ILE A 1 420 ? 7.499 39.868 -11.965 1.00 95.75 420 ILE A C 1
ATOM 3224 O O . ILE A 1 420 ? 8.302 40.371 -12.749 1.00 95.75 420 ILE A O 1
ATOM 3228 N N . LEU A 1 421 ? 7.447 38.551 -11.750 1.00 94.50 421 LEU A N 1
ATOM 3229 C CA . LEU A 1 421 ? 8.298 37.582 -12.444 1.00 94.50 421 LEU A CA 1
ATOM 3230 C C . LEU A 1 421 ? 8.145 37.695 -13.966 1.00 94.50 421 LEU A C 1
ATOM 3232 O O . LEU A 1 421 ? 9.146 37.709 -14.686 1.00 94.50 421 LEU A O 1
ATOM 3236 N N . ALA A 1 422 ? 6.913 37.831 -14.458 1.00 96.12 422 ALA A N 1
ATOM 3237 C CA . ALA A 1 422 ? 6.631 38.010 -15.874 1.00 96.12 422 ALA A CA 1
ATOM 3238 C C . ALA A 1 422 ? 7.151 39.344 -16.419 1.00 96.12 422 ALA A C 1
ATOM 3240 O O . ALA A 1 422 ? 7.783 39.362 -17.475 1.00 96.12 422 ALA A O 1
ATOM 3241 N N . ALA A 1 423 ? 6.964 40.443 -15.683 1.00 96.06 423 ALA A N 1
ATOM 3242 C CA . ALA A 1 423 ? 7.486 41.754 -16.059 1.00 96.06 423 ALA A CA 1
ATOM 3243 C C . ALA A 1 423 ? 9.022 41.764 -16.101 1.00 96.06 423 ALA A C 1
ATOM 3245 O O . ALA A 1 423 ? 9.608 42.222 -17.080 1.00 96.06 423 ALA A O 1
ATOM 3246 N N . LEU A 1 424 ? 9.686 41.203 -15.085 1.00 94.50 424 LEU A N 1
ATOM 3247 C CA . LEU A 1 424 ? 11.145 41.079 -15.050 1.00 94.50 424 LEU A CA 1
ATOM 3248 C C . LEU A 1 424 ? 11.662 40.182 -16.175 1.00 94.50 424 LEU A C 1
ATOM 3250 O O . LEU A 1 424 ? 12.641 40.536 -16.829 1.00 94.50 424 LEU A O 1
ATOM 3254 N N . THR A 1 425 ? 10.982 39.062 -16.439 1.00 93.88 425 THR A N 1
ATOM 3255 C CA . THR A 1 425 ? 11.292 38.196 -17.583 1.00 93.88 425 THR A CA 1
ATOM 3256 C C . THR A 1 425 ? 11.202 38.991 -18.882 1.00 93.88 425 THR A C 1
ATOM 3258 O O . THR A 1 425 ? 12.148 38.978 -19.663 1.00 93.88 425 THR A O 1
ATOM 3261 N N . ALA A 1 426 ? 10.118 39.741 -19.099 1.00 93.94 426 ALA A N 1
ATOM 3262 C CA . ALA A 1 426 ? 9.940 40.558 -20.296 1.00 93.94 426 ALA A CA 1
ATOM 3263 C C . ALA A 1 426 ? 11.028 41.636 -20.438 1.00 93.94 426 ALA A C 1
ATOM 3265 O O . ALA A 1 426 ? 11.560 41.813 -21.531 1.00 93.94 426 ALA A O 1
ATOM 3266 N N . VAL A 1 427 ? 11.403 42.317 -19.348 1.00 93.25 427 VAL A N 1
ATOM 3267 C CA . VAL A 1 427 ? 12.470 43.333 -19.346 1.00 93.25 427 VAL A CA 1
ATOM 3268 C C . VAL A 1 427 ? 13.826 42.716 -19.687 1.00 93.25 427 VAL A C 1
ATOM 3270 O O . VAL A 1 427 ? 14.491 43.192 -20.604 1.00 93.25 427 VAL A O 1
ATOM 3273 N N . VAL A 1 428 ? 14.225 41.645 -18.993 1.00 89.25 428 VAL A N 1
ATOM 3274 C CA . VAL A 1 428 ? 15.521 40.978 -19.212 1.00 89.25 428 VAL A CA 1
ATOM 3275 C C . VAL A 1 428 ? 15.604 40.404 -20.626 1.00 89.25 428 VAL A C 1
ATOM 3277 O O . VAL A 1 428 ? 16.609 40.594 -21.309 1.00 89.25 428 VAL A O 1
ATOM 3280 N N . VAL A 1 429 ? 14.540 39.748 -21.095 1.00 90.12 429 VAL A N 1
ATOM 3281 C CA . VAL A 1 429 ? 14.480 39.190 -22.452 1.00 90.12 429 VAL A CA 1
ATOM 3282 C C . VAL A 1 429 ? 14.513 40.300 -23.504 1.00 90.12 429 VAL A C 1
ATOM 3284 O O . VAL A 1 429 ? 15.260 40.183 -24.468 1.00 90.12 429 VAL A O 1
ATOM 3287 N N . SER A 1 430 ? 13.756 41.386 -23.332 1.00 88.00 430 SER A N 1
ATOM 3288 C CA . SER A 1 430 ? 13.732 42.504 -24.287 1.00 88.00 430 SER A CA 1
ATOM 3289 C C . SER A 1 430 ? 15.079 43.234 -24.377 1.00 88.00 430 SER A C 1
ATOM 3291 O O . SER A 1 430 ? 15.530 43.556 -25.473 1.00 88.00 430 SER A O 1
ATOM 3293 N N . ASP A 1 431 ? 15.756 43.445 -23.243 1.00 85.69 431 ASP A N 1
ATOM 3294 C CA . ASP A 1 431 ? 17.067 44.109 -23.187 1.00 85.69 431 ASP A CA 1
ATOM 3295 C C . ASP A 1 431 ? 18.192 43.237 -23.774 1.00 85.69 431 ASP A C 1
ATOM 3297 O O . ASP A 1 431 ? 19.119 43.744 -24.411 1.00 85.69 431 ASP A O 1
ATOM 3301 N N . ARG A 1 432 ? 18.142 41.915 -23.554 1.00 81.62 432 ARG A N 1
ATOM 3302 C CA . ARG A 1 432 ? 19.265 41.007 -23.862 1.00 81.62 432 ARG A CA 1
ATOM 3303 C C . ARG A 1 432 ? 19.111 40.172 -25.120 1.00 81.62 432 ARG A C 1
ATOM 3305 O O . ARG A 1 432 ? 20.122 39.678 -25.627 1.00 81.62 432 ARG A O 1
ATOM 3312 N N . VAL A 1 433 ? 17.908 40.075 -25.675 1.00 83.94 433 VAL A N 1
ATOM 3313 C CA . VAL A 1 433 ? 17.668 39.427 -26.967 1.00 83.94 433 VAL A CA 1
ATOM 3314 C C . VAL A 1 433 ? 17.627 40.474 -28.079 1.00 83.94 433 VAL A C 1
ATOM 3316 O O . VAL A 1 433 ? 16.727 41.305 -28.151 1.00 83.94 433 VAL A O 1
ATOM 3319 N N . ASP A 1 434 ? 18.578 40.399 -29.013 1.00 82.88 434 ASP A N 1
ATOM 3320 C CA . ASP A 1 434 ? 18.534 41.189 -30.249 1.00 82.88 434 ASP A CA 1
ATOM 3321 C C . ASP A 1 434 ? 17.573 40.520 -31.247 1.00 82.88 434 ASP A C 1
ATOM 3323 O O . ASP A 1 434 ? 17.985 39.767 -32.136 1.00 82.88 434 ASP A O 1
ATOM 3327 N N . TRP A 1 435 ? 16.273 40.784 -31.080 1.00 85.25 435 TRP A N 1
ATOM 3328 C CA . TRP A 1 435 ? 15.202 40.231 -31.921 1.00 85.25 435 TRP A CA 1
ATOM 3329 C C . TRP A 1 435 ? 15.375 40.549 -33.411 1.00 85.25 435 TRP A C 1
ATOM 3331 O O . TRP A 1 435 ? 14.905 39.786 -34.253 1.00 85.25 435 TRP A O 1
ATOM 3341 N N . SER A 1 436 ? 16.086 41.632 -33.747 1.00 83.06 436 SER A N 1
ATOM 3342 C CA . SER A 1 436 ? 16.333 42.032 -35.135 1.00 83.06 436 SER A CA 1
ATOM 3343 C C . SER A 1 436 ? 17.353 41.139 -35.846 1.00 83.06 436 SER A C 1
ATOM 3345 O O . SER A 1 436 ? 17.239 40.918 -37.051 1.00 83.06 436 SER A O 1
ATOM 3347 N N . LYS A 1 437 ? 18.334 40.599 -35.109 1.00 81.19 437 LYS A N 1
ATOM 3348 C CA . LYS A 1 437 ? 19.402 39.755 -35.670 1.00 81.19 437 LYS A CA 1
ATOM 3349 C C . LYS A 1 437 ? 19.172 38.269 -35.434 1.00 81.19 437 LYS A C 1
ATOM 3351 O O . LYS A 1 437 ? 19.295 37.479 -36.363 1.00 81.19 437 LYS A O 1
ATOM 3356 N N . ASP A 1 438 ? 18.810 37.901 -34.207 1.00 82.31 438 ASP A N 1
ATOM 3357 C CA . ASP A 1 438 ? 18.753 36.507 -33.754 1.00 82.31 438 ASP A CA 1
ATOM 3358 C C . ASP A 1 438 ? 17.317 36.042 -33.439 1.00 82.31 438 ASP A C 1
ATOM 3360 O O . ASP A 1 438 ? 17.119 34.960 -32.877 1.00 82.31 438 ASP A O 1
ATOM 3364 N N . GLY A 1 439 ? 16.295 36.831 -33.798 1.00 83.62 439 GLY A N 1
ATOM 3365 C CA . GLY A 1 439 ? 14.894 36.562 -33.449 1.00 83.62 439 GLY A CA 1
ATOM 3366 C C . GLY A 1 439 ? 14.381 35.205 -33.937 1.00 83.62 439 GLY A C 1
ATOM 3367 O O . GLY A 1 439 ? 13.641 34.532 -33.223 1.00 83.62 439 GLY A O 1
ATOM 3368 N N . ARG A 1 440 ? 14.846 34.736 -35.103 1.00 87.19 440 ARG A N 1
ATOM 3369 C CA . ARG A 1 440 ? 14.492 33.406 -35.627 1.00 87.19 440 ARG A CA 1
ATOM 3370 C C . ARG A 1 440 ? 14.964 32.272 -34.710 1.00 87.19 440 ARG A C 1
ATOM 3372 O O . ARG A 1 440 ? 14.210 31.330 -34.492 1.00 87.19 440 ARG A O 1
ATOM 3379 N N . ALA A 1 441 ? 16.184 32.353 -34.176 1.00 87.06 441 ALA A N 1
ATOM 3380 C CA . ALA A 1 441 ? 16.729 31.322 -33.290 1.00 87.06 441 ALA A CA 1
ATOM 3381 C C . ALA A 1 441 ? 15.982 31.282 -31.947 1.00 87.06 441 ALA A C 1
ATOM 3383 O O . ALA A 1 441 ? 15.655 30.203 -31.463 1.00 87.06 441 ALA A O 1
ATOM 3384 N N . HIS A 1 442 ? 15.641 32.449 -31.392 1.00 90.00 442 HIS A N 1
ATOM 3385 C CA . HIS A 1 442 ? 14.874 32.556 -30.147 1.00 90.00 442 HIS A CA 1
ATOM 3386 C C . HIS A 1 442 ? 13.426 32.077 -30.314 1.00 90.00 442 HIS A C 1
ATOM 3388 O O . HIS A 1 442 ? 12.929 31.338 -29.467 1.00 90.00 442 HIS A O 1
ATOM 3394 N N . LEU A 1 443 ? 12.768 32.413 -31.430 1.00 89.44 443 LEU A N 1
ATOM 3395 C CA . LEU A 1 443 ? 11.420 31.921 -31.729 1.00 89.44 443 LEU A CA 1
ATOM 3396 C C . LEU A 1 443 ? 11.398 30.391 -31.872 1.00 89.44 443 LEU A C 1
ATOM 3398 O O . LEU A 1 443 ? 10.534 29.724 -31.304 1.00 89.44 443 LEU A O 1
ATOM 3402 N N . LEU A 1 444 ? 12.379 29.828 -32.587 1.00 90.19 444 LEU A N 1
ATOM 3403 C CA . LEU A 1 444 ? 12.532 28.377 -32.712 1.00 90.19 444 LEU A CA 1
ATOM 3404 C C . LEU A 1 444 ? 12.829 27.709 -31.367 1.00 90.19 444 LEU A C 1
ATOM 3406 O O . LEU A 1 444 ? 12.333 26.613 -31.135 1.00 90.19 444 LEU A O 1
ATOM 3410 N N . ALA A 1 445 ? 13.592 28.350 -30.481 1.00 89.88 445 ALA A N 1
ATOM 3411 C CA . ALA A 1 445 ? 13.879 27.824 -29.152 1.00 89.88 445 ALA A CA 1
ATOM 3412 C C . ALA A 1 445 ? 12.641 27.819 -28.236 1.00 89.88 445 ALA A C 1
ATOM 3414 O O . ALA A 1 445 ? 12.418 26.828 -27.548 1.00 89.88 445 ALA A O 1
ATOM 3415 N N . ILE A 1 446 ? 11.792 28.856 -28.277 1.00 90.69 446 ILE A N 1
ATOM 3416 C CA . ILE A 1 446 ? 10.516 28.900 -27.529 1.00 90.69 446 ILE A CA 1
ATOM 3417 C C . ILE A 1 446 ? 9.608 27.732 -27.941 1.00 90.69 446 ILE A C 1
ATOM 3419 O O . ILE A 1 446 ? 9.170 26.951 -27.096 1.00 90.69 446 ILE A O 1
ATOM 3423 N N . VAL A 1 447 ? 9.373 27.567 -29.248 1.00 91.25 447 VAL A N 1
ATOM 3424 C CA . VAL A 1 447 ? 8.596 26.430 -29.784 1.00 91.25 447 VAL A CA 1
ATOM 3425 C C . VAL A 1 447 ? 9.314 25.102 -29.509 1.00 91.25 447 VAL A C 1
ATOM 3427 O O . VAL A 1 447 ? 8.684 24.078 -29.250 1.00 91.25 447 VAL A O 1
ATOM 3430 N N . GLY A 1 448 ? 10.645 25.128 -29.522 1.00 92.19 448 GLY A N 1
ATOM 3431 C CA . GLY A 1 448 ? 11.518 24.019 -29.174 1.00 92.19 448 GLY A CA 1
ATOM 3432 C C . GLY A 1 448 ? 11.266 23.485 -27.769 1.00 92.19 448 GLY A C 1
ATOM 3433 O O . GLY A 1 448 ? 11.157 22.278 -27.607 1.00 92.19 448 GLY A O 1
ATOM 3434 N N . VAL A 1 449 ? 11.137 24.351 -26.762 1.00 92.25 449 VAL A N 1
ATOM 3435 C CA . VAL A 1 449 ? 10.879 23.928 -25.374 1.00 92.25 449 VAL A CA 1
ATOM 3436 C C . VAL A 1 449 ? 9.510 23.265 -25.237 1.00 92.25 449 VAL A C 1
ATOM 3438 O O . VAL A 1 449 ? 9.425 22.174 -24.675 1.00 92.25 449 VAL A O 1
ATOM 3441 N N . LEU A 1 450 ? 8.459 23.868 -25.804 1.00 91.75 450 LEU A N 1
ATOM 3442 C CA . LEU A 1 450 ? 7.115 23.280 -25.798 1.00 91.75 450 LEU A CA 1
ATOM 3443 C C . LEU A 1 450 ? 7.114 21.896 -26.463 1.00 91.75 450 LEU A C 1
ATOM 3445 O O . LEU A 1 450 ? 6.620 20.925 -25.894 1.00 91.75 450 LEU A O 1
ATOM 3449 N N . GLY A 1 451 ? 7.707 21.791 -27.653 1.00 93.56 451 GLY A N 1
ATOM 3450 C CA . GLY A 1 451 ? 7.784 20.515 -28.354 1.00 93.56 451 GLY A CA 1
ATOM 3451 C C . GLY A 1 451 ? 8.687 19.495 -27.656 1.00 93.56 451 GLY A C 1
ATOM 3452 O O . GLY A 1 451 ? 8.382 18.310 -27.701 1.00 93.56 451 GLY A O 1
ATOM 3453 N N . SER A 1 452 ? 9.727 19.922 -26.931 1.00 94.75 452 SER A N 1
ATOM 3454 C CA . SER A 1 452 ? 10.523 19.032 -26.075 1.00 94.75 452 SER A CA 1
ATOM 3455 C C . SER A 1 452 ? 9.712 18.461 -24.913 1.00 94.75 452 SER A C 1
ATOM 3457 O O . SER A 1 452 ? 9.904 17.294 -24.590 1.00 94.75 452 SER A O 1
ATOM 3459 N N . MET A 1 453 ? 8.798 19.235 -24.316 1.00 92.31 453 MET A N 1
ATOM 3460 C CA . MET A 1 453 ? 7.887 18.734 -23.280 1.00 92.31 453 MET A CA 1
ATOM 3461 C C . MET A 1 453 ? 6.936 17.672 -23.844 1.00 92.31 453 MET A C 1
ATOM 3463 O O . MET A 1 453 ? 6.847 16.568 -23.309 1.00 92.31 453 MET A O 1
ATOM 3467 N N . VAL A 1 454 ? 6.291 17.965 -24.976 1.00 95.19 454 VAL A N 1
ATOM 3468 C CA . VAL A 1 454 ? 5.392 17.013 -25.649 1.00 95.19 454 VAL A CA 1
ATOM 3469 C C . VAL A 1 454 ? 6.146 15.754 -26.085 1.00 95.19 454 VAL A C 1
ATOM 3471 O O . VAL A 1 454 ? 5.675 14.645 -25.851 1.00 95.19 454 VAL A O 1
ATOM 3474 N N . ALA A 1 455 ? 7.339 15.903 -26.667 1.00 96.31 455 ALA A N 1
ATOM 3475 C CA . ALA A 1 455 ? 8.169 14.779 -27.091 1.00 96.31 455 ALA A CA 1
ATOM 3476 C C . ALA A 1 455 ? 8.688 13.949 -25.906 1.00 96.31 455 ALA A C 1
ATOM 3478 O O . ALA A 1 455 ? 8.804 12.735 -26.030 1.00 96.31 455 ALA A O 1
ATOM 3479 N N . SER A 1 456 ? 8.974 14.579 -24.762 1.00 96.50 456 SER A N 1
ATOM 3480 C CA . SER A 1 456 ? 9.353 13.892 -23.521 1.00 96.50 456 SER A CA 1
ATOM 3481 C C . SER A 1 456 ? 8.241 12.959 -23.046 1.00 96.50 456 SER A C 1
ATOM 3483 O O . SER A 1 456 ? 8.460 11.758 -22.877 1.00 96.50 456 SER A O 1
ATOM 3485 N N . ILE A 1 457 ? 7.020 13.491 -22.931 1.00 96.56 457 ILE A N 1
ATOM 3486 C CA . ILE A 1 457 ? 5.833 12.720 -22.546 1.00 96.56 457 ILE A CA 1
ATOM 3487 C C . ILE A 1 457 ? 5.562 11.616 -23.575 1.00 96.56 457 ILE A C 1
ATOM 3489 O O . ILE A 1 457 ? 5.404 10.455 -23.200 1.00 96.56 457 ILE A O 1
ATOM 3493 N N . ALA A 1 458 ? 5.564 11.940 -24.870 1.00 97.56 458 ALA A N 1
ATOM 3494 C CA . ALA A 1 458 ? 5.289 10.974 -25.931 1.00 97.56 458 ALA A CA 1
ATOM 3495 C C . ALA A 1 458 ? 6.301 9.816 -25.950 1.00 97.56 458 ALA A C 1
ATOM 3497 O O . ALA A 1 458 ? 5.899 8.660 -26.053 1.00 97.56 458 ALA A O 1
ATOM 3498 N N . SER A 1 459 ? 7.599 10.095 -25.800 1.00 97.62 459 SER A N 1
ATOM 3499 C CA . SER A 1 459 ? 8.635 9.056 -25.771 1.00 97.62 459 SER A CA 1
ATOM 3500 C C . SER A 1 459 ? 8.560 8.172 -24.526 1.00 97.62 459 SER A C 1
ATOM 3502 O O . SER A 1 459 ? 8.750 6.961 -24.635 1.00 97.62 459 SER A O 1
ATOM 3504 N N . ALA A 1 460 ? 8.252 8.738 -23.354 1.00 97.62 460 ALA A N 1
ATOM 3505 C CA . ALA A 1 460 ? 8.013 7.952 -22.144 1.00 97.62 460 ALA A CA 1
ATOM 3506 C C . ALA A 1 460 ? 6.795 7.025 -22.310 1.00 97.62 460 ALA A C 1
ATOM 3508 O O . ALA A 1 460 ? 6.872 5.837 -22.005 1.00 97.62 460 ALA A O 1
ATOM 3509 N N . ASN A 1 461 ? 5.701 7.540 -22.880 1.00 98.00 461 ASN A N 1
ATOM 3510 C CA . ASN A 1 461 ? 4.481 6.767 -23.132 1.00 98.00 461 ASN A CA 1
ATOM 3511 C C . ASN A 1 461 ? 4.657 5.722 -24.242 1.00 98.00 461 ASN A C 1
ATOM 3513 O O . ASN A 1 461 ? 4.040 4.664 -24.186 1.00 98.00 461 ASN A O 1
ATOM 3517 N N . ALA A 1 462 ? 5.535 5.961 -25.218 1.00 97.75 462 ALA A N 1
ATOM 3518 C CA . ALA A 1 462 ? 5.909 4.941 -26.193 1.00 97.75 462 ALA A CA 1
ATOM 3519 C C . ALA A 1 462 ? 6.596 3.745 -25.513 1.00 97.75 462 ALA A C 1
ATOM 3521 O O . ALA A 1 462 ? 6.346 2.600 -25.890 1.00 97.75 462 ALA A O 1
ATOM 3522 N N . VAL A 1 463 ? 7.416 3.992 -24.484 1.00 97.62 463 VAL A N 1
ATOM 3523 C CA . VAL A 1 463 ? 7.981 2.919 -23.655 1.00 97.62 463 VAL A CA 1
ATOM 3524 C C . VAL A 1 463 ? 6.914 2.268 -22.786 1.00 97.62 463 VAL A C 1
ATOM 3526 O O . VAL A 1 463 ? 6.892 1.045 -22.746 1.00 97.62 463 VAL A O 1
ATOM 3529 N N . ALA A 1 464 ? 5.994 3.026 -22.182 1.00 96.75 464 ALA A N 1
ATOM 3530 C CA . ALA A 1 464 ? 4.859 2.449 -21.454 1.00 96.75 464 ALA A CA 1
ATOM 3531 C C . ALA A 1 464 ? 4.035 1.504 -22.345 1.00 96.75 464 ALA A C 1
ATOM 3533 O O . ALA A 1 464 ? 3.757 0.375 -21.951 1.00 96.75 464 ALA A O 1
ATOM 3534 N N . PHE A 1 465 ? 3.726 1.908 -23.580 1.00 96.50 465 PHE A N 1
ATOM 3535 C CA . PHE A 1 465 ? 3.055 1.063 -24.571 1.00 96.50 465 PHE A CA 1
ATOM 3536 C C . PHE A 1 465 ? 3.880 -0.186 -24.914 1.00 96.50 465 PHE A C 1
ATOM 3538 O O . PHE A 1 465 ? 3.359 -1.299 -24.937 1.00 96.50 465 PHE A O 1
ATOM 3545 N N . LEU A 1 466 ? 5.186 -0.025 -25.137 1.00 95.19 466 LEU A N 1
ATOM 3546 C CA . LEU A 1 466 ? 6.089 -1.137 -25.427 1.00 95.19 466 LEU A CA 1
ATOM 3547 C C . LEU A 1 466 ? 6.131 -2.153 -24.269 1.00 95.19 466 LEU A C 1
ATOM 3549 O O . LEU A 1 466 ? 6.015 -3.354 -24.496 1.00 95.19 466 LEU A O 1
ATOM 3553 N N . THR A 1 467 ? 6.285 -1.700 -23.025 1.00 92.44 467 THR A N 1
ATOM 3554 C CA . THR A 1 467 ? 6.386 -2.590 -21.860 1.00 92.44 467 THR A CA 1
ATOM 3555 C C . THR A 1 467 ? 5.053 -3.251 -21.528 1.00 92.44 467 THR A C 1
ATOM 3557 O O . THR A 1 467 ? 5.016 -4.467 -21.348 1.00 92.44 467 THR A O 1
ATOM 3560 N N . SER A 1 468 ? 3.963 -2.480 -21.493 1.00 90.00 468 SER A N 1
ATOM 3561 C CA . SER A 1 468 ? 2.633 -2.968 -21.106 1.00 90.00 468 SER A CA 1
ATOM 3562 C C . SER A 1 468 ? 1.955 -3.780 -22.210 1.00 90.00 468 SER A C 1
ATOM 3564 O O . SER A 1 468 ? 1.528 -4.903 -21.970 1.00 90.00 468 SER A O 1
ATOM 3566 N N . THR A 1 469 ? 1.887 -3.239 -23.430 1.00 88.44 469 THR A N 1
ATOM 3567 C CA . THR A 1 469 ? 1.064 -3.780 -24.522 1.00 88.44 469 THR A CA 1
ATOM 3568 C C . THR A 1 469 ? 1.853 -4.737 -25.412 1.00 88.44 469 THR A C 1
ATOM 3570 O O . THR A 1 469 ? 1.325 -5.766 -25.818 1.00 88.44 469 THR A O 1
ATOM 3573 N N . VAL A 1 470 ? 3.121 -4.429 -25.719 1.00 91.12 470 VAL A N 1
ATOM 3574 C CA . VAL A 1 470 ? 3.932 -5.266 -26.629 1.00 91.12 470 VAL A CA 1
ATOM 3575 C C . VAL A 1 470 ? 4.597 -6.427 -25.891 1.00 91.12 470 VAL A C 1
ATOM 3577 O O . VAL A 1 470 ? 4.556 -7.558 -26.368 1.00 91.12 470 VAL A O 1
ATOM 3580 N N . PHE A 1 471 ? 5.211 -6.169 -24.734 1.00 88.44 471 PHE A N 1
ATOM 3581 C CA . PHE A 1 471 ? 5.890 -7.204 -23.945 1.00 88.44 471 PHE A CA 1
ATOM 3582 C C . PHE A 1 471 ? 5.009 -7.868 -22.879 1.00 88.44 471 PHE A C 1
ATOM 3584 O O . PHE A 1 471 ? 5.445 -8.859 -22.294 1.00 88.44 471 PHE A O 1
ATOM 3591 N N . GLY A 1 472 ? 3.813 -7.338 -22.593 1.00 86.31 472 GLY A N 1
ATOM 3592 C CA . GLY A 1 472 ? 2.935 -7.873 -21.545 1.00 86.31 472 GLY A CA 1
ATOM 3593 C C . GLY A 1 472 ? 3.519 -7.761 -20.129 1.00 86.31 472 GLY A C 1
ATOM 3594 O O . GLY A 1 472 ? 3.139 -8.517 -19.240 1.00 86.31 472 GLY A O 1
ATOM 3595 N N . LYS A 1 473 ? 4.478 -6.853 -19.906 1.00 87.12 473 LYS A N 1
ATOM 3596 C CA . LYS A 1 473 ? 5.181 -6.638 -18.630 1.00 87.12 473 LYS A CA 1
ATOM 3597 C C . LYS A 1 473 ? 4.819 -5.286 -18.025 1.00 87.12 473 LYS A C 1
ATOM 3599 O O . LYS A 1 473 ? 5.683 -4.428 -17.810 1.00 87.12 473 LYS A O 1
ATOM 3604 N N . SER A 1 474 ? 3.528 -5.130 -17.750 1.00 89.69 474 SER A N 1
ATOM 3605 C CA . SER A 1 474 ? 2.999 -3.983 -17.012 1.00 89.69 474 SER A CA 1
ATOM 3606 C C . SER A 1 474 ? 3.683 -3.845 -15.648 1.00 89.69 474 SER A C 1
ATOM 3608 O O . SER A 1 474 ? 4.128 -4.850 -15.078 1.00 89.69 474 SER A O 1
ATOM 3610 N N . MET A 1 475 ? 3.832 -2.607 -15.167 1.00 91.88 475 MET A N 1
ATOM 3611 C CA . MET A 1 475 ? 4.367 -2.272 -13.837 1.00 91.88 475 MET A CA 1
ATOM 3612 C C . MET A 1 475 ? 5.741 -2.888 -13.523 1.00 91.88 475 MET A C 1
ATOM 3614 O O . MET A 1 475 ? 6.083 -3.160 -12.372 1.00 91.88 475 MET A O 1
ATOM 3618 N N . SER A 1 476 ? 6.589 -3.103 -14.535 1.00 92.56 476 SER A N 1
ATOM 3619 C CA . SER A 1 476 ? 7.934 -3.676 -14.334 1.00 92.56 476 SER A CA 1
ATOM 3620 C C . SER A 1 476 ? 8.819 -2.894 -13.349 1.00 92.56 476 SER A C 1
ATOM 3622 O O . SER A 1 476 ? 9.793 -3.429 -12.825 1.00 92.56 476 SER A O 1
ATOM 3624 N N . TRP A 1 477 ? 8.466 -1.652 -13.047 1.00 94.50 477 TRP A N 1
ATOM 3625 C CA . TRP A 1 477 ? 9.138 -0.738 -12.130 1.00 94.50 477 TRP A CA 1
ATOM 3626 C C . TRP A 1 477 ? 8.590 -0.760 -10.688 1.00 94.50 477 TRP A C 1
ATOM 3628 O O . TRP A 1 477 ? 9.158 -0.087 -9.843 1.00 94.50 477 TRP A O 1
ATOM 3638 N N . PHE A 1 478 ? 7.549 -1.533 -10.370 1.00 93.44 478 PHE A N 1
ATOM 3639 C CA . PHE A 1 478 ? 6.786 -1.407 -9.114 1.00 93.44 478 PHE A CA 1
ATOM 3640 C C . PHE A 1 478 ? 7.573 -1.602 -7.804 1.00 93.44 478 PHE A C 1
ATOM 3642 O O . PHE A 1 478 ? 7.209 -1.027 -6.792 1.00 93.44 478 PHE A O 1
ATOM 3649 N N . ARG A 1 479 ? 8.664 -2.379 -7.800 1.00 90.69 479 ARG A N 1
ATOM 3650 C CA . ARG A 1 479 ? 9.391 -2.755 -6.563 1.00 90.69 479 ARG A CA 1
ATOM 3651 C C . ARG A 1 479 ? 10.128 -1.622 -5.853 1.00 90.69 479 ARG A C 1
ATOM 3653 O O . ARG A 1 479 ? 10.662 -1.862 -4.780 1.00 90.69 479 ARG A O 1
ATOM 3660 N N . GLN A 1 480 ? 10.301 -0.474 -6.501 1.00 91.50 480 GLN A N 1
ATOM 3661 C CA . GLN A 1 480 ? 10.932 0.699 -5.900 1.00 91.50 480 GLN A CA 1
ATOM 3662 C C . GLN A 1 480 ? 10.381 1.963 -6.548 1.00 91.50 480 GLN A C 1
ATOM 3664 O O . GLN A 1 480 ? 10.286 2.064 -7.773 1.00 91.50 480 GLN A O 1
ATOM 3669 N N . GLU A 1 481 ? 10.159 2.977 -5.729 1.00 92.12 481 GLU A N 1
ATOM 3670 C CA . GLU A 1 481 ? 9.617 4.287 -6.086 1.00 92.12 481 GLU A CA 1
ATOM 3671 C C . GLU A 1 481 ? 10.474 4.985 -7.147 1.00 92.12 481 GLU A C 1
ATOM 3673 O O . GLU A 1 481 ? 9.972 5.710 -8.000 1.00 92.12 481 GLU A O 1
ATOM 3678 N N . THR A 1 482 ? 11.787 4.734 -7.154 1.00 92.25 482 THR A N 1
ATOM 3679 C CA . THR A 1 482 ? 12.729 5.377 -8.085 1.00 92.25 482 THR A CA 1
ATOM 3680 C C . THR A 1 482 ? 12.898 4.644 -9.420 1.00 92.25 482 THR A C 1
ATOM 3682 O O . THR A 1 482 ? 13.418 5.223 -10.380 1.00 92.25 482 THR A O 1
ATOM 3685 N N . PHE A 1 483 ? 12.445 3.394 -9.552 1.00 95.62 483 PHE A N 1
ATOM 3686 C CA . PHE A 1 483 ? 12.570 2.628 -10.800 1.00 95.62 483 PHE A CA 1
ATOM 3687 C C . PHE A 1 483 ? 11.850 3.242 -12.011 1.00 95.62 483 PHE A C 1
ATOM 3689 O O . PHE A 1 483 ? 12.415 3.164 -13.108 1.00 95.62 483 PHE A O 1
ATOM 3696 N N . PRO A 1 484 ? 10.689 3.912 -11.879 1.00 96.56 484 PRO A N 1
ATOM 3697 C CA . PRO A 1 484 ? 10.107 4.697 -12.964 1.00 96.56 484 PRO A CA 1
ATOM 3698 C C . PRO A 1 484 ? 11.064 5.710 -13.590 1.00 96.56 484 PRO A C 1
ATOM 3700 O O . PRO A 1 484 ? 11.076 5.866 -14.811 1.00 96.56 484 PRO A O 1
ATOM 3703 N N . LEU A 1 485 ? 11.916 6.364 -12.789 1.00 94.44 485 LEU A N 1
ATOM 3704 C CA . LEU A 1 485 ? 12.925 7.291 -13.311 1.00 94.44 485 LEU A CA 1
ATOM 3705 C C . LEU A 1 485 ? 13.951 6.565 -14.174 1.00 94.44 485 LEU A C 1
ATOM 3707 O O . LEU A 1 485 ? 14.402 7.104 -15.182 1.00 94.44 485 LEU A O 1
ATOM 3711 N N . MET A 1 486 ? 14.311 5.336 -13.806 1.00 95.44 486 MET A N 1
ATOM 3712 C CA . MET A 1 486 ? 15.244 4.526 -14.584 1.00 95.44 486 MET A CA 1
ATOM 3713 C C . MET A 1 486 ? 14.616 4.044 -15.892 1.00 95.44 486 MET A C 1
ATOM 3715 O O . MET A 1 486 ? 15.288 4.072 -16.924 1.00 95.44 486 MET A O 1
ATOM 3719 N N . LEU A 1 487 ? 13.350 3.616 -15.867 1.00 96.88 487 LEU A N 1
ATOM 3720 C CA . LEU A 1 487 ? 12.657 3.080 -17.041 1.00 96.88 487 LEU A CA 1
ATOM 3721 C C . LEU A 1 487 ? 12.212 4.178 -18.017 1.00 96.88 487 LEU A C 1
ATOM 3723 O O . LEU A 1 487 ? 12.538 4.113 -19.201 1.00 96.88 487 LEU A O 1
ATOM 3727 N N . PHE A 1 488 ? 11.496 5.191 -17.528 1.00 97.69 488 PHE A N 1
ATOM 3728 C CA . PHE A 1 488 ? 10.866 6.223 -18.357 1.00 97.69 488 PHE A CA 1
ATOM 3729 C C . PHE A 1 488 ? 11.710 7.495 -18.502 1.00 97.69 488 PHE A C 1
ATOM 3731 O O . PHE A 1 488 ? 11.553 8.222 -19.483 1.00 97.69 488 PHE A O 1
ATOM 3738 N N . GLY A 1 489 ? 12.652 7.748 -17.588 1.00 95.69 489 GLY A N 1
ATOM 3739 C CA . GLY A 1 489 ? 13.507 8.939 -17.613 1.00 95.69 489 GLY A CA 1
ATOM 3740 C C . GLY A 1 489 ? 14.422 9.035 -18.842 1.00 95.69 489 GLY A C 1
ATOM 3741 O O . GLY A 1 489 ? 14.382 10.055 -19.533 1.00 95.69 489 GLY A O 1
ATOM 3742 N N . PRO A 1 490 ? 15.235 8.014 -19.187 1.00 96.25 490 PRO A N 1
ATOM 3743 C CA . PRO A 1 490 ? 16.084 8.080 -20.378 1.00 96.25 490 PRO A CA 1
ATOM 3744 C C . PRO A 1 490 ? 15.294 8.274 -21.689 1.00 96.25 490 PRO A C 1
ATOM 3746 O O . PRO A 1 490 ? 15.685 9.154 -22.462 1.00 96.25 490 PRO A O 1
ATOM 3749 N N . PRO A 1 491 ? 14.168 7.566 -21.933 1.00 97.38 491 PRO A N 1
ATOM 3750 C CA . PRO A 1 491 ? 13.298 7.821 -23.084 1.00 97.38 491 PRO A CA 1
ATOM 3751 C C . PRO A 1 491 ? 12.691 9.230 -23.105 1.00 97.38 491 PRO A C 1
ATOM 3753 O O . PRO A 1 491 ? 12.645 9.857 -24.165 1.00 97.38 491 PRO A O 1
ATOM 3756 N N . ALA A 1 492 ? 12.266 9.754 -21.952 1.00 97.00 492 ALA A N 1
ATOM 3757 C CA . ALA A 1 492 ? 11.758 11.119 -21.818 1.00 97.00 492 ALA A CA 1
ATOM 3758 C C . ALA A 1 492 ? 12.813 12.154 -22.253 1.00 97.00 492 ALA A C 1
ATOM 3760 O O . ALA A 1 492 ? 12.580 12.987 -23.136 1.00 97.00 492 ALA A O 1
ATOM 3761 N N . LEU A 1 493 ? 14.032 12.033 -21.717 1.00 95.56 493 LEU A N 1
ATOM 3762 C CA . LEU A 1 493 ? 15.160 12.881 -22.105 1.00 95.56 493 LEU A CA 1
ATOM 3763 C C . LEU A 1 493 ? 15.520 12.699 -23.587 1.00 95.56 493 LEU A C 1
ATOM 3765 O O . LEU A 1 493 ? 15.778 13.686 -24.275 1.00 95.56 493 LEU A O 1
ATOM 3769 N N . LEU A 1 494 ? 15.498 11.468 -24.108 1.00 96.38 494 LEU A N 1
ATOM 3770 C CA . LEU A 1 494 ? 15.735 11.186 -25.525 1.00 96.38 494 LEU A CA 1
ATOM 3771 C C . LEU A 1 494 ? 14.730 11.923 -26.419 1.00 9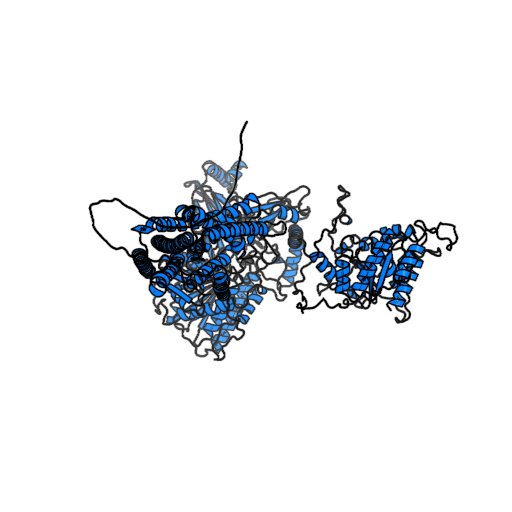6.38 494 LEU A C 1
ATOM 3773 O O . LEU A 1 494 ? 15.148 12.583 -27.368 1.00 96.38 494 LEU A O 1
ATOM 3777 N N . GLY A 1 495 ? 13.432 11.852 -26.107 1.00 96.38 495 GLY A N 1
ATOM 3778 C CA . GLY A 1 495 ? 12.379 12.578 -26.826 1.00 96.38 495 GLY A CA 1
ATOM 3779 C C . GLY A 1 495 ? 12.619 14.084 -26.837 1.00 96.38 495 GLY A C 1
ATOM 3780 O O . GLY A 1 495 ? 12.599 14.721 -27.895 1.00 96.38 495 GLY A O 1
ATOM 3781 N N . ALA A 1 496 ? 12.947 14.642 -25.672 1.00 95.44 496 ALA A N 1
ATOM 3782 C CA . ALA A 1 496 ? 13.258 16.056 -25.534 1.00 95.44 496 ALA A CA 1
ATOM 3783 C C . ALA A 1 496 ? 14.466 16.480 -26.396 1.00 95.44 496 ALA A C 1
ATOM 3785 O O . ALA A 1 496 ? 14.389 17.496 -27.096 1.00 95.44 496 ALA A O 1
ATOM 3786 N N . VAL A 1 497 ? 15.555 15.695 -26.393 1.00 94.94 497 VAL A N 1
ATOM 3787 C CA . VAL A 1 497 ? 16.778 15.962 -27.179 1.00 94.94 497 VAL A CA 1
ATOM 3788 C C . VAL A 1 497 ? 16.563 15.745 -28.675 1.00 94.94 497 VAL A C 1
ATOM 3790 O O . VAL A 1 497 ? 17.073 16.533 -29.471 1.00 94.94 497 VAL A O 1
ATOM 3793 N N . LEU A 1 498 ? 15.795 14.729 -29.078 1.00 94.50 498 LEU A N 1
ATOM 3794 C CA . LEU A 1 498 ? 15.423 14.492 -30.477 1.00 94.50 498 LEU A CA 1
ATOM 3795 C C . LEU A 1 498 ? 14.738 15.721 -31.069 1.00 94.50 498 LEU A C 1
ATOM 3797 O O . LEU A 1 498 ? 15.115 16.184 -32.150 1.00 94.50 498 LEU A O 1
ATOM 3801 N N . TRP A 1 499 ? 13.788 16.291 -30.325 1.00 94.56 499 TRP A N 1
ATOM 3802 C CA . TRP A 1 499 ? 13.116 17.517 -30.729 1.00 94.56 499 TRP A CA 1
ATOM 3803 C C . TRP A 1 499 ? 14.095 18.691 -30.839 1.00 94.56 499 TRP A C 1
ATOM 3805 O O . TRP A 1 499 ? 14.138 19.371 -31.864 1.00 94.56 499 TRP A O 1
ATOM 3815 N N . GLN A 1 500 ? 14.958 18.892 -29.838 1.00 92.56 500 GLN A N 1
ATOM 3816 C CA . GLN A 1 500 ? 15.978 19.947 -29.882 1.00 92.56 500 GLN A CA 1
ATOM 3817 C C . GLN A 1 500 ? 16.942 19.792 -31.066 1.00 92.56 500 GLN A C 1
ATOM 3819 O O . GLN A 1 500 ? 17.303 20.782 -31.701 1.00 92.56 500 GLN A O 1
ATOM 3824 N N . TYR A 1 501 ? 17.348 18.569 -31.398 1.00 90.38 501 TYR A N 1
ATOM 3825 C CA . TYR A 1 501 ? 18.284 18.304 -32.486 1.00 90.38 501 TYR A CA 1
ATOM 3826 C C . TYR A 1 501 ? 17.645 18.549 -33.861 1.00 90.38 501 TYR A C 1
ATOM 3828 O O . TYR A 1 501 ? 18.130 19.371 -34.644 1.00 90.38 501 TYR A O 1
ATOM 3836 N N . PHE A 1 502 ? 16.525 17.881 -34.149 1.00 88.56 502 PHE A N 1
ATOM 3837 C CA . PHE A 1 502 ? 15.901 17.925 -35.473 1.00 88.56 502 PHE A CA 1
ATOM 3838 C C . PHE A 1 502 ? 15.067 19.179 -35.712 1.00 88.56 502 PHE A C 1
ATOM 3840 O O . PHE A 1 502 ? 15.032 19.680 -36.840 1.00 88.56 502 PHE A O 1
ATOM 3847 N N . PHE A 1 503 ? 14.375 19.683 -34.686 1.00 87.94 503 PHE A N 1
ATOM 3848 C CA . PHE A 1 503 ? 13.504 20.840 -34.840 1.00 87.94 503 PHE A CA 1
ATOM 3849 C C . PHE A 1 503 ? 14.283 22.153 -34.743 1.00 87.94 503 PHE A C 1
ATOM 3851 O O . PHE A 1 503 ? 14.192 22.984 -35.650 1.00 87.94 503 PHE A O 1
ATOM 3858 N N . VAL A 1 504 ? 15.083 22.307 -33.686 1.00 86.19 504 VAL A N 1
ATOM 3859 C CA . VAL A 1 504 ? 15.759 23.569 -33.356 1.00 86.19 504 VAL A CA 1
ATOM 3860 C C . VAL A 1 504 ? 17.140 23.643 -34.006 1.00 86.19 504 VAL A C 1
ATOM 3862 O O . VAL A 1 504 ? 17.365 24.478 -34.884 1.00 86.19 504 VAL A O 1
ATOM 3865 N N . ALA A 1 505 ? 18.061 22.752 -33.630 1.00 84.00 505 ALA A N 1
ATOM 3866 C CA . ALA A 1 505 ? 19.468 22.862 -34.009 1.00 84.00 505 ALA A CA 1
ATOM 3867 C C . ALA A 1 505 ? 19.676 22.790 -35.528 1.00 84.00 505 ALA A C 1
ATOM 3869 O O . ALA A 1 505 ? 20.346 23.659 -36.077 1.00 84.00 505 ALA A O 1
ATOM 3870 N N . ASN A 1 506 ? 19.047 21.843 -36.231 1.00 84.69 506 ASN A N 1
ATOM 3871 C CA . ASN A 1 506 ? 19.193 21.703 -37.690 1.00 84.69 506 ASN A CA 1
ATOM 3872 C C . ASN A 1 506 ? 18.638 22.886 -38.506 1.00 84.69 506 ASN A C 1
ATOM 3874 O O . ASN A 1 506 ? 18.980 23.031 -39.676 1.00 84.69 506 ASN A O 1
ATOM 3878 N N . ARG A 1 507 ? 17.773 23.727 -37.921 1.00 84.19 507 ARG A N 1
ATOM 3879 C CA . ARG A 1 507 ? 17.215 24.921 -38.587 1.00 84.19 507 ARG A CA 1
ATOM 3880 C C . ARG A 1 507 ? 17.990 26.202 -38.290 1.00 84.19 507 ARG A C 1
ATOM 3882 O O . ARG A 1 507 ? 17.757 27.205 -38.964 1.00 84.19 507 ARG A O 1
ATOM 3889 N N . VAL A 1 508 ? 18.852 26.178 -37.276 1.00 83.12 508 VAL A N 1
ATOM 3890 C CA . VAL A 1 508 ? 19.660 27.326 -36.839 1.00 83.12 508 VAL A CA 1
ATOM 3891 C C . VAL A 1 508 ? 21.129 27.141 -37.212 1.00 83.12 508 VAL A C 1
ATOM 3893 O O . VAL A 1 508 ? 21.783 28.116 -37.571 1.00 83.12 508 VAL A O 1
ATOM 3896 N N . ARG A 1 509 ? 21.644 25.909 -37.146 1.00 82.81 509 ARG A N 1
ATOM 3897 C CA . ARG A 1 509 ? 23.038 25.597 -37.459 1.00 82.81 509 ARG A CA 1
ATOM 3898 C C . ARG A 1 509 ? 23.302 25.567 -38.956 1.00 82.81 509 ARG A C 1
ATOM 3900 O O . ARG A 1 509 ? 22.466 25.127 -39.746 1.00 82.81 509 ARG A O 1
ATOM 3907 N N . SER A 1 510 ? 24.508 25.975 -39.329 1.00 77.31 510 SER A N 1
ATOM 3908 C CA . SER A 1 510 ? 24.965 25.921 -40.716 1.00 77.31 510 SER A CA 1
ATOM 3909 C C . SER A 1 510 ? 25.433 24.498 -41.084 1.00 77.31 510 SER A C 1
ATOM 3911 O O . SER A 1 510 ? 26.212 23.914 -40.331 1.00 77.31 510 SER A O 1
ATOM 3913 N N . PRO A 1 511 ? 25.048 23.930 -42.249 1.00 65.56 511 PRO A N 1
ATOM 3914 C CA . PRO A 1 511 ? 25.420 22.559 -42.643 1.00 65.56 511 PRO A CA 1
ATOM 3915 C C . PRO A 1 511 ? 26.934 22.320 -42.783 1.00 65.56 511 PRO A C 1
ATOM 3917 O O . PRO A 1 511 ? 27.397 21.190 -42.665 1.00 65.56 511 PRO A O 1
ATOM 3920 N N . ILE A 1 512 ? 27.703 23.383 -43.051 1.00 65.81 512 ILE A N 1
ATOM 3921 C CA . ILE A 1 512 ? 29.164 23.368 -43.205 1.00 65.81 512 ILE A CA 1
ATOM 3922 C C . ILE A 1 512 ? 29.736 24.517 -42.360 1.00 65.81 512 ILE A C 1
ATOM 3924 O O . ILE A 1 512 ? 30.106 25.569 -42.878 1.00 65.81 512 ILE A O 1
ATOM 3928 N N . ALA A 1 513 ? 29.735 24.351 -41.036 1.00 66.00 513 ALA A N 1
ATOM 3929 C CA . ALA A 1 513 ? 30.252 25.348 -40.099 1.00 66.00 513 ALA A CA 1
ATOM 3930 C C . ALA A 1 513 ? 31.748 25.129 -39.806 1.00 66.00 513 ALA A C 1
ATOM 3932 O O . ALA A 1 513 ? 32.203 24.011 -39.566 1.00 66.00 513 ALA A O 1
ATOM 3933 N N . THR A 1 514 ? 32.527 26.213 -39.778 1.00 73.50 514 THR A N 1
ATOM 3934 C CA . THR A 1 514 ? 33.897 26.188 -39.231 1.00 73.50 514 THR A CA 1
ATOM 3935 C C . THR A 1 514 ? 33.867 26.054 -37.699 1.00 73.50 514 THR A C 1
ATOM 3937 O O . THR A 1 514 ? 32.875 26.416 -37.071 1.00 73.50 514 THR A O 1
ATOM 3940 N N . ILE A 1 515 ? 34.955 25.593 -37.063 1.00 70.50 515 ILE A N 1
ATOM 3941 C CA . ILE A 1 515 ? 35.028 25.429 -35.589 1.00 70.50 515 ILE A CA 1
ATOM 3942 C C . ILE A 1 515 ? 34.595 26.701 -34.818 1.00 70.50 515 ILE A C 1
ATOM 3944 O O . ILE A 1 515 ? 33.815 26.583 -33.872 1.00 70.50 515 ILE A O 1
ATOM 3948 N N . PRO A 1 516 ? 35.022 27.927 -35.195 1.00 71.50 516 PRO A N 1
ATOM 3949 C CA . PRO A 1 516 ? 34.568 29.146 -34.518 1.00 71.50 516 PRO A CA 1
ATOM 3950 C C . PRO A 1 516 ? 33.078 29.448 -34.728 1.00 71.50 516 PRO A C 1
ATOM 3952 O O . PRO A 1 516 ? 32.445 30.045 -33.858 1.00 71.50 516 PRO A O 1
ATOM 3955 N N . GLN A 1 517 ? 32.524 29.046 -35.872 1.00 75.62 517 GLN A N 1
ATOM 3956 C CA . GLN A 1 517 ? 31.125 29.263 -36.223 1.00 75.62 517 GLN A CA 1
ATOM 3957 C C . GLN A 1 517 ? 30.199 28.300 -35.469 1.00 75.62 517 GLN A C 1
ATOM 3959 O O . GLN A 1 517 ? 29.227 28.762 -34.881 1.00 75.62 517 GLN A O 1
ATOM 3964 N N . ASP A 1 518 ? 30.545 27.011 -35.370 1.00 76.06 518 ASP A N 1
ATOM 3965 C CA . ASP A 1 518 ? 29.795 26.038 -34.551 1.00 76.06 518 ASP A CA 1
ATOM 3966 C C . ASP A 1 518 ? 29.803 26.429 -33.064 1.00 76.06 518 ASP A C 1
ATOM 3968 O O . ASP A 1 518 ? 28.782 26.332 -32.381 1.00 76.06 518 ASP A O 1
ATOM 3972 N N . ALA A 1 519 ? 30.924 26.964 -32.563 1.00 74.38 519 ALA A N 1
ATOM 3973 C CA . ALA A 1 519 ? 31.008 27.488 -31.200 1.00 74.38 519 ALA A CA 1
ATOM 3974 C C . ALA A 1 519 ? 30.094 28.711 -30.978 1.00 74.38 519 ALA A C 1
ATOM 3976 O O . ALA A 1 519 ? 29.467 28.834 -29.924 1.00 74.38 519 ALA A O 1
ATOM 3977 N N . ALA A 1 520 ? 29.988 29.609 -31.962 1.00 75.94 520 ALA A N 1
ATOM 3978 C CA . ALA A 1 520 ? 29.108 30.775 -31.891 1.00 75.94 520 ALA A CA 1
ATOM 3979 C C . ALA A 1 520 ? 27.619 30.394 -31.991 1.00 75.94 520 ALA A C 1
ATOM 3981 O O . ALA A 1 520 ? 26.809 30.891 -31.206 1.00 75.94 520 ALA A O 1
ATOM 3982 N N . GLU A 1 521 ? 27.266 29.489 -32.908 1.00 83.75 521 GLU A N 1
ATOM 3983 C CA . GLU A 1 521 ? 25.905 28.956 -33.075 1.00 83.75 521 GLU A CA 1
ATOM 3984 C C . GLU A 1 521 ? 25.458 28.166 -31.834 1.00 83.75 521 GLU A C 1
ATOM 3986 O O . GLU A 1 521 ? 24.322 28.297 -31.385 1.00 83.75 521 GLU A O 1
ATOM 3991 N N . SER A 1 522 ? 26.367 27.409 -31.216 1.00 83.06 522 SER A N 1
ATOM 3992 C CA . SER A 1 522 ? 26.106 26.660 -29.980 1.00 83.06 522 SER A CA 1
ATOM 3993 C C . SER A 1 522 ? 25.885 27.564 -28.772 1.00 83.06 522 SER A C 1
ATOM 3995 O O . SER A 1 522 ? 24.946 27.343 -28.014 1.00 83.06 522 SER A O 1
ATOM 3997 N N . ALA A 1 523 ? 26.683 28.625 -28.621 1.00 80.44 523 ALA A N 1
ATOM 3998 C CA . ALA A 1 523 ? 26.460 29.623 -27.574 1.00 80.44 523 ALA A CA 1
ATOM 3999 C C . ALA A 1 523 ? 25.146 30.403 -27.781 1.00 80.44 523 ALA A C 1
ATOM 4001 O O . ALA A 1 523 ? 24.481 30.758 -26.810 1.00 80.44 523 ALA A O 1
ATOM 4002 N N . LEU A 1 524 ? 24.751 30.660 -29.036 1.00 84.00 524 LEU A N 1
ATOM 4003 C CA . LEU A 1 524 ? 23.445 31.246 -29.352 1.00 84.00 524 LEU A CA 1
ATOM 4004 C C . LEU A 1 524 ? 22.302 30.295 -28.976 1.00 84.00 524 LEU A C 1
ATOM 4006 O O . LEU A 1 524 ? 21.361 30.730 -28.326 1.00 84.00 524 LEU A O 1
ATOM 4010 N N . LEU A 1 525 ? 22.377 29.018 -29.355 1.00 87.38 525 LEU A N 1
ATOM 4011 C CA . LEU A 1 525 ? 21.339 28.026 -29.055 1.00 87.38 525 LEU A CA 1
ATOM 4012 C C . LEU A 1 525 ? 21.218 27.723 -27.557 1.00 87.38 525 LEU A C 1
ATOM 4014 O O . LEU A 1 525 ? 20.104 27.560 -27.066 1.00 87.38 525 LEU A O 1
ATOM 4018 N N . GLU A 1 526 ? 22.336 27.679 -26.829 1.00 86.44 526 GLU A N 1
ATOM 4019 C CA . GLU A 1 526 ? 22.367 27.529 -25.369 1.00 86.44 526 GLU A CA 1
ATOM 4020 C C . GLU A 1 526 ? 21.597 28.676 -24.687 1.00 86.44 526 GLU A C 1
ATOM 4022 O O . GLU A 1 526 ? 20.690 28.430 -23.890 1.00 86.44 526 GLU A O 1
ATOM 4027 N N . HIS A 1 527 ? 21.907 29.927 -25.049 1.00 86.44 527 HIS A N 1
ATOM 4028 C CA . HIS A 1 527 ? 21.230 31.114 -24.512 1.00 86.44 527 HIS A CA 1
ATOM 4029 C C . HIS A 1 527 ? 19.762 31.197 -24.958 1.00 86.44 527 HIS A C 1
ATOM 4031 O O . HIS A 1 527 ? 18.880 31.364 -24.118 1.00 86.44 527 HIS A O 1
ATOM 4037 N N . ALA A 1 528 ? 19.478 30.977 -26.245 1.00 88.94 528 ALA A N 1
ATOM 4038 C CA . ALA A 1 528 ? 18.124 31.005 -26.794 1.00 88.94 528 ALA A CA 1
ATOM 4039 C C . ALA A 1 528 ? 17.217 29.934 -26.168 1.00 88.94 528 ALA A C 1
ATOM 4041 O O . ALA A 1 528 ? 16.045 30.206 -25.915 1.00 88.94 528 ALA A O 1
ATOM 4042 N N . SER A 1 529 ? 17.747 28.740 -25.877 1.00 89.75 529 SER A N 1
ATOM 4043 C CA . SER A 1 529 ? 17.002 27.673 -25.192 1.00 89.75 529 SER A CA 1
ATOM 4044 C C . SER A 1 529 ? 16.687 28.041 -23.748 1.00 89.75 529 SER A C 1
ATOM 4046 O O . SER A 1 529 ? 15.564 27.817 -23.307 1.00 89.75 529 SER A O 1
ATOM 4048 N N . LEU A 1 530 ? 17.632 28.662 -23.030 1.00 87.56 530 LEU A N 1
ATOM 4049 C CA . LEU A 1 530 ? 17.376 29.151 -21.674 1.00 87.56 530 LEU A CA 1
ATOM 4050 C C . LEU A 1 530 ? 16.313 30.253 -21.676 1.00 87.56 530 LEU A C 1
ATOM 4052 O O . LEU A 1 530 ? 15.367 30.187 -20.899 1.00 87.56 530 LEU A O 1
ATOM 4056 N N . VAL A 1 531 ? 16.427 31.233 -22.578 1.00 89.69 531 VAL A N 1
ATOM 4057 C CA . VAL A 1 531 ? 15.417 32.288 -22.757 1.00 89.69 531 VAL A CA 1
ATOM 4058 C C . VAL A 1 531 ? 14.053 31.685 -23.089 1.00 89.69 531 VAL A C 1
ATOM 4060 O O . VAL A 1 531 ? 13.057 32.038 -22.459 1.00 89.69 531 VAL A O 1
ATOM 4063 N N . GLY A 1 532 ? 14.007 30.749 -24.040 1.00 91.25 532 GLY A N 1
ATOM 4064 C CA . GLY A 1 532 ? 12.781 30.059 -24.426 1.00 91.25 532 GLY A CA 1
ATOM 4065 C C . GLY A 1 532 ? 12.139 29.316 -23.258 1.00 91.25 532 GLY A C 1
ATOM 4066 O O . GLY A 1 532 ? 10.925 29.380 -23.086 1.00 91.25 532 GLY A O 1
ATOM 4067 N N . GLN A 1 533 ? 12.949 28.685 -22.409 1.00 89.81 533 GLN A N 1
ATOM 4068 C CA . GLN A 1 533 ? 12.471 27.959 -21.238 1.00 89.81 533 GLN A CA 1
ATOM 4069 C C . GLN A 1 533 ? 11.991 28.886 -20.122 1.00 89.81 533 GLN A C 1
ATOM 4071 O O . GLN A 1 533 ? 10.974 28.596 -19.498 1.00 89.81 533 GLN A O 1
ATOM 4076 N N . THR A 1 534 ? 12.657 30.023 -19.897 1.00 90.56 534 THR A N 1
ATOM 4077 C CA . THR A 1 534 ? 12.166 31.067 -18.983 1.00 90.56 534 THR A CA 1
ATOM 4078 C C . THR A 1 534 ? 10.811 31.597 -19.443 1.00 90.56 534 THR A C 1
ATOM 4080 O O . THR A 1 534 ? 9.891 31.684 -18.637 1.00 90.56 534 THR A O 1
ATOM 4083 N N . ILE A 1 535 ? 10.652 31.897 -20.738 1.00 93.06 535 ILE A N 1
ATOM 4084 C CA . ILE A 1 535 ? 9.374 32.366 -21.300 1.00 93.06 535 ILE A CA 1
ATOM 4085 C C . ILE A 1 535 ? 8.294 31.294 -21.145 1.00 93.06 535 ILE A C 1
ATOM 4087 O O . ILE A 1 535 ? 7.203 31.607 -20.676 1.00 93.06 535 ILE A O 1
ATOM 4091 N N . TYR A 1 536 ? 8.596 30.043 -21.501 1.00 92.00 536 TYR A N 1
ATOM 4092 C CA . TYR A 1 536 ? 7.664 28.923 -21.378 1.00 92.00 536 TYR A CA 1
ATOM 4093 C C . TYR A 1 536 ? 7.204 28.726 -19.930 1.00 92.00 536 TYR A C 1
ATOM 4095 O O . TYR A 1 536 ? 6.005 28.753 -19.668 1.00 92.00 536 TYR A O 1
ATOM 4103 N N . ASN A 1 537 ? 8.135 28.601 -18.980 1.00 90.62 537 ASN A N 1
ATOM 4104 C CA . ASN A 1 537 ? 7.799 28.385 -17.573 1.00 90.62 537 ASN A CA 1
ATOM 4105 C C . ASN A 1 537 ? 6.992 29.557 -17.000 1.00 90.62 537 ASN A C 1
ATOM 4107 O O . ASN A 1 537 ? 6.008 29.331 -16.299 1.00 90.62 537 ASN A O 1
ATOM 4111 N N . THR A 1 538 ? 7.347 30.802 -17.332 1.00 94.38 538 THR A N 1
ATOM 4112 C CA . THR A 1 538 ? 6.577 31.990 -16.932 1.00 94.38 538 THR A CA 1
ATOM 4113 C C . THR A 1 538 ? 5.174 31.984 -17.546 1.00 94.38 538 THR A C 1
ATOM 4115 O O . THR A 1 538 ? 4.201 32.247 -16.843 1.00 94.38 538 THR A O 1
ATOM 4118 N N . ALA A 1 539 ? 5.033 31.641 -18.830 1.00 94.19 539 ALA A N 1
ATOM 4119 C CA . ALA A 1 539 ? 3.736 31.573 -19.502 1.00 94.19 539 ALA A CA 1
ATOM 4120 C C . ALA A 1 539 ? 2.841 30.466 -18.923 1.00 94.19 539 ALA A C 1
ATOM 4122 O O . ALA A 1 539 ? 1.676 30.725 -18.626 1.00 94.19 539 ALA A O 1
ATOM 4123 N N . VAL A 1 540 ? 3.387 29.265 -18.700 1.00 91.94 540 VAL A N 1
ATOM 4124 C CA . VAL A 1 540 ? 2.675 28.151 -18.055 1.00 91.94 540 VAL A CA 1
ATOM 4125 C C . VAL A 1 540 ? 2.286 28.515 -16.627 1.00 91.94 540 VAL A C 1
ATOM 4127 O O . VAL A 1 540 ? 1.152 28.259 -16.240 1.00 91.94 540 VAL A O 1
ATOM 4130 N N . THR A 1 541 ? 3.168 29.177 -15.872 1.00 94.00 541 THR A N 1
ATOM 4131 C CA . THR A 1 541 ? 2.853 29.678 -14.523 1.00 94.00 541 THR A CA 1
ATOM 4132 C C . THR A 1 541 ? 1.642 30.609 -14.556 1.00 94.00 541 THR A C 1
ATOM 4134 O O . THR A 1 541 ? 0.696 30.407 -13.802 1.00 94.00 541 THR A O 1
ATOM 4137 N N . LEU A 1 542 ? 1.640 31.611 -15.444 1.00 95.25 542 LEU A N 1
ATOM 4138 C CA . LEU A 1 542 ? 0.533 32.565 -15.558 1.00 95.25 542 LEU A CA 1
ATOM 4139 C C . LEU A 1 542 ? -0.769 31.900 -16.019 1.00 95.25 542 LEU A C 1
ATOM 4141 O O . LEU A 1 542 ? -1.832 32.238 -15.505 1.00 95.25 542 LEU A O 1
ATOM 4145 N N . PHE A 1 543 ? -0.689 30.967 -16.970 1.00 95.12 543 PHE A N 1
ATOM 4146 C CA . PHE A 1 543 ? -1.847 30.242 -17.489 1.00 95.12 543 PHE A CA 1
ATOM 4147 C C . PHE A 1 543 ? -2.443 29.290 -16.446 1.00 95.12 543 PHE A C 1
ATOM 4149 O O . PHE A 1 543 ? -3.635 29.344 -16.170 1.00 95.12 543 PHE A O 1
ATOM 4156 N N . ALA A 1 544 ? -1.622 28.464 -15.798 1.00 91.69 544 ALA A N 1
ATOM 4157 C CA . ALA A 1 544 ? -2.073 27.578 -14.727 1.00 91.69 544 ALA A CA 1
ATOM 4158 C C . ALA A 1 544 ? -2.672 28.383 -13.556 1.00 91.69 544 ALA A C 1
ATOM 4160 O O . ALA A 1 544 ? -3.764 28.077 -13.075 1.00 91.69 544 ALA A O 1
ATOM 4161 N N . HIS A 1 545 ? -2.026 29.487 -13.164 1.00 92.75 545 HIS A N 1
ATOM 4162 C CA . HIS A 1 545 ? -2.532 30.389 -12.125 1.00 92.75 545 HIS A CA 1
ATOM 4163 C C . HIS A 1 545 ? -3.852 31.078 -12.507 1.00 92.75 545 HIS A C 1
ATOM 4165 O O . HIS A 1 545 ? -4.718 31.269 -11.646 1.00 92.75 545 HIS A O 1
ATOM 4171 N N . SER A 1 546 ? -4.049 31.436 -13.783 1.00 91.62 546 SER A N 1
ATOM 4172 C CA . SER A 1 546 ? -5.315 32.024 -14.244 1.00 91.62 546 SER A CA 1
ATOM 4173 C C . SER A 1 546 ? -6.463 31.011 -14.214 1.00 91.62 546 SER A C 1
ATOM 4175 O O . SER A 1 546 ? -7.579 31.386 -13.859 1.00 91.62 546 SER A O 1
ATOM 4177 N N . LEU A 1 547 ? -6.174 29.729 -14.462 1.00 91.12 547 LEU A N 1
ATOM 4178 C CA . LEU A 1 547 ? -7.116 28.616 -14.286 1.00 91.12 547 LEU A CA 1
ATOM 4179 C C . LEU A 1 547 ? -7.338 28.227 -12.816 1.00 91.12 547 LEU A C 1
ATOM 4181 O O . LEU A 1 547 ? -8.279 27.509 -12.499 1.00 91.12 547 LEU A O 1
ATOM 4185 N N . GLY A 1 548 ? -6.508 28.728 -11.901 1.00 86.62 548 GLY A N 1
ATOM 4186 C CA . GLY A 1 548 ? -6.607 28.444 -10.471 1.00 86.62 548 GLY A CA 1
ATOM 4187 C C . GLY A 1 548 ? -5.932 27.182 -9.990 1.00 86.62 548 GLY A C 1
ATOM 4188 O O . GLY A 1 548 ? -6.265 26.714 -8.907 1.00 86.62 548 GLY A O 1
ATOM 4189 N N . VAL A 1 549 ? -4.956 26.714 -10.758 1.00 88.88 549 VAL A N 1
ATOM 4190 C CA . VAL A 1 549 ? -4.067 25.618 -10.398 1.00 88.88 549 VAL A CA 1
ATOM 4191 C C . VAL A 1 549 ? -2.960 26.154 -9.484 1.00 88.88 549 VAL A C 1
ATOM 4193 O O . VAL A 1 549 ? -2.085 26.912 -9.911 1.00 88.88 549 VAL A O 1
ATOM 4196 N N . GLY A 1 550 ? -3.006 25.780 -8.211 1.00 86.94 550 GLY A N 1
ATOM 4197 C CA . GLY A 1 550 ? -2.046 26.147 -7.176 1.00 86.94 550 GLY A CA 1
ATOM 4198 C C . GLY A 1 550 ? -0.662 25.536 -7.384 1.00 86.94 550 GLY A C 1
ATOM 4199 O O . GLY A 1 550 ? 0.338 26.176 -7.054 1.00 86.94 550 GLY A O 1
ATOM 4200 N N . SER A 1 551 ? -0.571 24.365 -8.022 1.00 87.62 551 SER A N 1
ATOM 4201 C CA . SER A 1 551 ? 0.698 23.722 -8.413 1.00 87.62 551 SER A CA 1
ATOM 4202 C C . SER A 1 551 ? 1.522 24.491 -9.466 1.00 87.62 551 SER A C 1
ATOM 4204 O O . SER A 1 551 ? 2.669 24.130 -9.744 1.00 87.62 551 SER A O 1
ATOM 4206 N N . ALA A 1 552 ? 1.018 25.627 -9.976 1.00 90.25 552 ALA A N 1
ATOM 4207 C CA . ALA A 1 552 ? 1.756 26.556 -10.840 1.00 90.25 552 ALA A CA 1
ATOM 4208 C C . ALA A 1 552 ? 3.106 27.020 -10.248 1.00 90.25 552 ALA A C 1
ATOM 4210 O O . ALA A 1 552 ? 4.021 27.378 -10.997 1.00 90.25 552 ALA A O 1
ATOM 4211 N N . TYR A 1 553 ? 3.274 26.972 -8.919 1.00 88.44 553 TYR A N 1
ATOM 4212 C CA . TYR A 1 553 ? 4.526 27.341 -8.251 1.00 88.44 553 TYR A CA 1
ATOM 4213 C C . TYR A 1 553 ? 5.738 26.498 -8.698 1.00 88.44 553 TYR A C 1
ATOM 4215 O O . TYR A 1 553 ? 6.867 26.994 -8.659 1.00 88.44 553 TYR A O 1
ATOM 4223 N N . LEU A 1 554 ? 5.539 25.255 -9.155 1.00 84.88 554 LEU A N 1
ATOM 4224 C CA . LEU A 1 554 ? 6.622 24.411 -9.681 1.00 84.88 554 LEU A CA 1
ATOM 4225 C C . LEU A 1 554 ? 7.262 25.037 -10.928 1.00 84.88 554 LEU A C 1
ATOM 4227 O O . LEU A 1 554 ? 8.485 25.113 -11.054 1.00 84.88 554 LEU A O 1
ATOM 4231 N N . PHE A 1 555 ? 6.439 25.569 -11.831 1.00 88.25 555 PHE A N 1
ATOM 4232 C CA . PHE A 1 555 ? 6.928 26.293 -13.003 1.00 88.25 555 PHE A CA 1
ATOM 4233 C C . PHE A 1 555 ? 7.485 27.666 -12.616 1.00 88.25 555 PHE A C 1
ATOM 4235 O O . PHE A 1 555 ? 8.492 28.092 -13.184 1.00 88.25 555 PHE A O 1
ATOM 4242 N N . ALA A 1 556 ? 6.905 28.323 -11.606 1.00 89.44 556 ALA A N 1
ATOM 4243 C CA . ALA A 1 556 ? 7.384 29.614 -11.117 1.00 89.44 556 ALA A CA 1
ATOM 4244 C C . ALA A 1 556 ? 8.796 29.517 -10.520 1.00 89.44 556 ALA A C 1
ATOM 4246 O O . ALA A 1 556 ? 9.660 30.332 -10.836 1.00 89.44 556 ALA A O 1
ATOM 4247 N N . THR A 1 557 ? 9.061 28.505 -9.691 1.00 84.75 557 THR A N 1
ATOM 4248 C CA . THR A 1 557 ? 10.387 28.261 -9.092 1.00 84.75 557 THR A CA 1
ATOM 4249 C C . THR A 1 557 ? 11.434 27.949 -10.161 1.00 84.75 557 THR A C 1
ATOM 4251 O O . THR A 1 557 ? 12.537 28.507 -10.139 1.00 84.75 557 THR A O 1
ATOM 4254 N N . SER A 1 558 ? 11.057 27.147 -11.161 1.00 84.50 558 SER A N 1
ATOM 4255 C CA . SER A 1 558 ? 11.870 26.893 -12.351 1.00 84.50 558 SER A CA 1
ATOM 4256 C C . SER A 1 558 ? 12.168 28.188 -13.132 1.00 84.50 558 SER A C 1
ATOM 4258 O O . SER A 1 558 ? 13.323 28.481 -13.450 1.00 84.50 558 SER A O 1
ATOM 4260 N N . ALA A 1 559 ? 11.156 29.028 -13.375 1.00 88.38 559 ALA A N 1
ATOM 4261 C CA . ALA A 1 559 ? 11.301 30.318 -14.055 1.00 88.38 559 ALA A CA 1
ATOM 4262 C C . ALA A 1 559 ? 12.184 31.311 -13.283 1.00 88.38 559 ALA A C 1
ATOM 4264 O O . ALA A 1 559 ? 13.052 31.939 -13.888 1.00 88.38 559 ALA A O 1
ATOM 4265 N N . VAL A 1 560 ? 12.014 31.431 -11.960 1.00 86.81 560 VAL A N 1
ATOM 4266 C CA . VAL A 1 560 ? 12.821 32.318 -11.102 1.00 86.81 560 VAL A CA 1
ATOM 4267 C C . VAL A 1 560 ? 14.299 31.992 -11.236 1.00 86.81 560 VAL A C 1
ATOM 4269 O O . VAL A 1 560 ? 15.114 32.891 -11.431 1.00 86.81 560 VAL A O 1
ATOM 4272 N N . SER A 1 561 ? 14.675 30.718 -11.185 1.00 80.56 561 SER A N 1
ATOM 4273 C CA . SER A 1 561 ? 16.085 30.379 -11.332 1.00 80.56 561 SER A CA 1
ATOM 4274 C C . SER A 1 561 ? 16.605 30.534 -12.746 1.00 80.56 561 SER A C 1
ATOM 4276 O O . SER A 1 561 ? 17.759 30.928 -12.904 1.00 80.56 561 SER A O 1
ATOM 4278 N N . ASN A 1 562 ? 15.806 30.229 -13.769 1.00 84.50 562 ASN A N 1
ATOM 4279 C CA . ASN A 1 562 ? 16.233 30.475 -15.143 1.00 84.50 562 ASN A CA 1
ATOM 4280 C C . ASN A 1 562 ? 16.472 31.978 -15.356 1.00 84.50 562 ASN A C 1
ATOM 4282 O O . ASN A 1 562 ? 17.469 32.373 -15.960 1.00 84.50 562 ASN A O 1
ATOM 4286 N N . LEU A 1 563 ? 15.619 32.825 -14.773 1.00 86.94 563 LEU A N 1
ATOM 4287 C CA . LEU A 1 563 ? 15.779 34.275 -14.776 1.00 86.94 563 LEU A CA 1
ATOM 4288 C C . LEU A 1 563 ? 17.017 34.725 -13.987 1.00 86.94 563 LEU A C 1
ATOM 4290 O O . LEU A 1 563 ? 17.786 35.540 -14.491 1.00 86.94 563 LEU A O 1
ATOM 4294 N N . LEU A 1 564 ? 17.265 34.180 -12.793 1.00 82.50 564 LEU A N 1
ATOM 4295 C CA . LEU A 1 564 ? 18.490 34.455 -12.029 1.00 82.50 564 LEU A CA 1
ATOM 4296 C C . LEU A 1 564 ? 19.739 34.046 -12.815 1.00 82.50 564 LEU A C 1
ATOM 4298 O O . LEU A 1 564 ? 20.720 34.791 -12.841 1.00 82.50 564 LEU A O 1
ATOM 4302 N N . ALA A 1 565 ? 19.696 32.902 -13.501 1.00 78.94 565 ALA A N 1
ATOM 4303 C CA . ALA A 1 565 ? 20.769 32.467 -14.380 1.00 78.94 565 ALA A CA 1
ATOM 4304 C C . ALA A 1 565 ? 20.993 33.470 -15.516 1.00 78.94 565 ALA A C 1
ATOM 4306 O O . ALA A 1 565 ? 22.135 33.870 -15.742 1.00 78.94 565 ALA A O 1
ATOM 4307 N N . LEU A 1 566 ? 19.938 33.940 -16.184 1.00 82.25 566 LEU A N 1
ATOM 4308 C CA . LEU A 1 566 ? 20.051 34.985 -17.207 1.00 82.25 566 LEU A CA 1
ATOM 4309 C C . LEU A 1 566 ? 20.651 36.277 -16.632 1.00 82.25 566 LEU A C 1
ATOM 4311 O O . LEU A 1 566 ? 21.607 36.807 -17.193 1.00 82.25 566 LEU A O 1
ATOM 4315 N N . ILE A 1 567 ? 20.173 36.744 -15.475 1.00 83.00 567 ILE A N 1
ATOM 4316 C CA . ILE A 1 567 ? 20.653 37.981 -14.840 1.00 83.00 567 ILE A CA 1
ATOM 4317 C C . ILE A 1 567 ? 22.144 37.886 -14.495 1.00 83.00 567 ILE A C 1
ATOM 4319 O O . ILE A 1 567 ? 22.936 38.759 -14.859 1.00 83.00 567 ILE A O 1
ATOM 4323 N N . VAL A 1 568 ? 22.556 36.817 -13.812 1.00 77.75 568 VAL A N 1
ATOM 4324 C CA . VAL A 1 568 ? 23.953 36.630 -13.398 1.00 77.75 568 VAL A CA 1
ATOM 4325 C C . VAL A 1 568 ? 24.877 36.550 -14.615 1.00 77.75 568 VAL A C 1
ATOM 4327 O O . VAL A 1 568 ? 25.961 37.138 -14.617 1.00 77.75 568 VAL A O 1
ATOM 4330 N N . ASN A 1 569 ? 24.453 35.864 -15.672 1.00 74.69 569 ASN A N 1
ATOM 4331 C CA . ASN A 1 569 ? 25.275 35.695 -16.864 1.00 74.69 569 ASN A CA 1
ATOM 4332 C C . ASN A 1 569 ? 25.369 36.970 -17.702 1.00 74.69 569 ASN A C 1
ATOM 4334 O O . ASN A 1 569 ? 26.479 37.408 -18.025 1.00 74.69 569 ASN A O 1
ATOM 4338 N N . ASP A 1 570 ? 24.232 37.603 -17.975 1.00 77.44 570 ASP A N 1
ATOM 4339 C CA . ASP A 1 570 ? 24.154 38.712 -18.921 1.00 77.44 570 ASP A CA 1
ATOM 4340 C C . ASP A 1 570 ? 24.539 40.056 -18.277 1.00 77.44 570 ASP A C 1
ATOM 4342 O O . ASP A 1 570 ? 25.058 40.947 -18.964 1.00 77.44 570 ASP A O 1
ATOM 4346 N N . TYR A 1 571 ? 24.348 40.215 -16.960 1.00 76.88 571 TYR A N 1
ATOM 4347 C CA . TYR A 1 571 ? 24.629 41.469 -16.247 1.00 76.88 571 TYR A CA 1
ATOM 4348 C C . TYR A 1 571 ? 25.874 41.405 -15.352 1.00 76.88 571 TYR A C 1
ATOM 4350 O O . TYR A 1 571 ? 26.662 42.353 -15.387 1.00 76.88 571 TYR A O 1
ATOM 4358 N N . LEU A 1 572 ? 26.084 40.328 -14.580 1.00 72.56 572 LEU A N 1
ATOM 4359 C CA . LEU A 1 572 ? 27.154 40.280 -13.565 1.00 72.56 572 LEU A CA 1
ATOM 4360 C C . LEU A 1 572 ? 28.491 39.758 -14.108 1.00 72.56 572 LEU A C 1
ATOM 4362 O O . LEU A 1 572 ? 29.529 40.374 -13.874 1.00 72.56 572 LEU A O 1
ATOM 4366 N N . LEU A 1 573 ? 28.492 38.630 -14.821 1.00 67.06 573 LEU A N 1
ATOM 4367 C CA . LEU A 1 573 ? 29.735 37.899 -15.096 1.00 67.06 573 LEU A CA 1
ATOM 4368 C C . LEU A 1 573 ? 30.337 38.168 -16.478 1.00 67.06 573 LEU A C 1
ATOM 4370 O O . LEU A 1 573 ? 31.563 38.125 -16.620 1.00 67.06 573 LEU A O 1
ATOM 4374 N N . ARG A 1 574 ? 29.535 38.422 -17.524 1.00 60.94 574 ARG A N 1
ATOM 4375 C CA . ARG A 1 574 ? 30.060 38.516 -18.901 1.00 60.94 574 ARG A CA 1
ATOM 4376 C C . ARG A 1 574 ? 29.329 39.547 -19.773 1.00 60.94 574 ARG A C 1
ATOM 4378 O O . ARG A 1 574 ? 28.544 39.203 -20.642 1.00 60.94 574 ARG A O 1
ATOM 4385 N N . ARG A 1 575 ? 29.737 40.824 -19.698 1.00 51.25 575 ARG A N 1
ATOM 4386 C CA . ARG A 1 575 ? 29.216 41.940 -20.537 1.00 51.25 575 ARG A CA 1
ATOM 4387 C C . ARG A 1 575 ? 29.292 41.758 -22.075 1.00 51.25 575 ARG A C 1
ATOM 4389 O O . ARG A 1 575 ? 28.738 42.585 -22.794 1.00 51.25 575 ARG A O 1
ATOM 4396 N N . LYS A 1 576 ? 30.026 40.769 -22.616 1.00 46.75 576 LYS A N 1
ATOM 4397 C CA . LYS A 1 576 ? 30.263 40.597 -24.075 1.00 46.75 576 LYS A CA 1
ATOM 4398 C C . LYS A 1 576 ? 30.224 39.142 -24.589 1.00 46.75 576 LYS A C 1
ATOM 4400 O O . LYS A 1 576 ? 30.528 38.928 -25.759 1.00 46.75 576 LYS A O 1
ATOM 4405 N N . SER A 1 577 ? 29.893 38.147 -23.761 1.00 51.94 577 SER A N 1
ATOM 4406 C CA . SER A 1 577 ? 29.964 36.717 -24.119 1.00 51.94 577 SER A CA 1
ATOM 4407 C C . SER A 1 577 ? 28.692 35.976 -23.698 1.00 51.94 577 SER A C 1
ATOM 4409 O O . SER A 1 577 ? 28.278 36.104 -22.554 1.00 51.94 577 SER A O 1
ATOM 4411 N N . ARG A 1 578 ? 28.121 35.175 -24.611 1.00 55.03 578 ARG A N 1
ATOM 4412 C CA . ARG A 1 578 ? 26.830 34.461 -24.483 1.00 55.03 578 ARG A CA 1
ATOM 4413 C C . ARG A 1 578 ? 26.885 33.142 -23.678 1.00 55.03 578 ARG A C 1
ATOM 4415 O O . ARG A 1 578 ? 26.026 32.293 -23.852 1.00 55.03 578 ARG A O 1
ATOM 4422 N N . GLY A 1 579 ? 27.921 32.905 -22.867 1.00 54.62 579 GLY A N 1
ATOM 4423 C CA . GLY A 1 579 ? 28.113 31.612 -22.180 1.00 54.62 579 GLY A CA 1
ATOM 4424 C C . GLY A 1 579 ? 27.642 31.602 -20.721 1.00 54.62 579 GLY A C 1
ATOM 4425 O O . GLY A 1 579 ? 28.029 32.495 -19.971 1.00 54.62 579 GLY A O 1
ATOM 4426 N N . LEU A 1 580 ? 26.910 30.556 -20.308 1.00 61.03 580 LEU A N 1
ATOM 4427 C CA . LEU A 1 580 ? 26.341 30.398 -18.958 1.00 61.03 580 LEU A CA 1
ATOM 4428 C C . LEU A 1 580 ? 27.361 29.919 -17.899 1.00 61.03 580 LEU A C 1
ATOM 4430 O O . LEU A 1 580 ? 28.128 28.972 -18.131 1.00 61.03 580 LEU A O 1
ATOM 4434 N N . HIS A 1 581 ? 27.330 30.527 -16.709 1.00 60.50 581 HIS A N 1
ATOM 4435 C CA . HIS A 1 581 ? 28.256 30.347 -15.590 1.00 60.50 581 HIS A CA 1
ATOM 4436 C C . HIS A 1 581 ? 27.739 29.388 -14.520 1.00 60.50 581 HIS A C 1
ATOM 4438 O O . HIS A 1 581 ? 26.653 29.561 -13.983 1.00 60.50 581 HIS A O 1
ATOM 4444 N N . LEU A 1 582 ? 28.599 28.432 -14.163 1.00 57.03 582 LEU A N 1
ATOM 4445 C CA . LEU A 1 582 ? 28.414 27.205 -13.368 1.00 57.03 582 LEU A CA 1
ATOM 4446 C C . LEU A 1 582 ? 27.688 27.269 -12.013 1.00 57.03 582 LEU A C 1
ATOM 4448 O O . LEU A 1 582 ? 27.334 26.218 -11.496 1.00 57.03 582 LEU A O 1
ATOM 4452 N N . MET A 1 583 ? 27.500 28.444 -11.415 1.00 53.25 583 MET A N 1
ATOM 4453 C CA . MET A 1 583 ? 26.955 28.576 -10.052 1.00 53.25 583 MET A CA 1
ATOM 4454 C C . MET A 1 583 ? 25.456 28.904 -10.023 1.00 53.25 583 MET A C 1
ATOM 4456 O O . MET A 1 583 ? 24.856 28.915 -8.957 1.00 53.25 583 MET A O 1
ATOM 4460 N N . THR A 1 584 ? 24.823 29.131 -11.177 1.00 57.19 584 THR A N 1
ATOM 4461 C CA . THR A 1 584 ? 23.401 29.507 -11.277 1.00 57.19 584 THR A CA 1
ATOM 4462 C C . THR A 1 584 ? 22.443 28.307 -11.393 1.00 57.19 584 THR A C 1
ATOM 4464 O O . THR A 1 584 ? 21.335 28.471 -11.887 1.00 57.19 584 THR A O 1
ATOM 4467 N N . TYR A 1 585 ? 22.873 27.098 -11.000 1.00 59.66 585 TYR A N 1
ATOM 4468 C CA . TYR A 1 585 ? 22.215 25.816 -11.334 1.00 59.66 585 TYR A CA 1
ATOM 4469 C C . TYR A 1 585 ? 21.605 25.065 -10.139 1.00 59.66 585 TYR A C 1
ATOM 4471 O O . TYR A 1 585 ? 21.003 24.014 -10.330 1.00 59.66 585 TYR A O 1
ATOM 4479 N N . SER A 1 586 ? 21.791 25.546 -8.909 1.00 60.22 586 SER A N 1
ATOM 4480 C CA . SER A 1 586 ? 21.539 24.752 -7.700 1.00 60.22 586 SER A CA 1
ATOM 4481 C C . SER A 1 586 ? 20.094 24.789 -7.197 1.00 60.22 586 SER A C 1
ATOM 4483 O O . SER A 1 586 ? 19.613 23.783 -6.690 1.00 60.22 586 SER A O 1
ATOM 4485 N N . LEU A 1 587 ? 19.388 25.915 -7.331 1.00 61.16 587 LEU A N 1
ATOM 4486 C CA . LEU A 1 587 ? 18.130 26.135 -6.605 1.00 61.16 587 LEU A CA 1
ATOM 4487 C C . LEU A 1 587 ? 16.910 25.350 -7.153 1.00 61.16 587 LEU A C 1
ATOM 4489 O O . LEU A 1 587 ? 16.210 24.742 -6.347 1.00 61.16 587 LEU A O 1
ATOM 4493 N N . PRO A 1 588 ? 16.641 25.273 -8.474 1.00 64.75 588 PRO A N 1
ATOM 4494 C CA . PRO A 1 588 ? 15.507 24.506 -9.012 1.00 64.75 588 PRO A CA 1
ATOM 4495 C C . PRO A 1 588 ? 15.697 23.013 -8.952 1.00 64.75 588 PRO A C 1
ATOM 4497 O O . PRO A 1 588 ? 14.718 22.282 -8.901 1.00 64.75 588 PRO A O 1
ATOM 4500 N N . LEU A 1 589 ? 16.954 22.574 -9.022 1.00 69.00 589 LEU A N 1
ATOM 4501 C CA . LEU A 1 589 ? 17.283 21.166 -8.939 1.00 69.00 589 LEU A CA 1
ATOM 4502 C C . LEU A 1 589 ? 16.791 20.612 -7.601 1.00 69.00 589 LEU A C 1
ATOM 4504 O O . LEU A 1 589 ? 16.178 19.560 -7.579 1.00 69.00 589 LEU A O 1
ATOM 4508 N N . LEU A 1 590 ? 16.995 21.352 -6.508 1.00 68.75 590 LEU A N 1
ATOM 4509 C CA . LEU A 1 590 ? 16.570 20.941 -5.170 1.00 68.75 590 LEU A CA 1
ATOM 4510 C C . LEU A 1 590 ? 15.038 20.851 -5.071 1.00 68.75 590 LEU A C 1
ATOM 4512 O O . LEU A 1 590 ? 14.505 19.809 -4.718 1.00 68.75 590 LEU A O 1
ATOM 4516 N N . VAL A 1 591 ? 14.316 21.904 -5.468 1.00 68.12 591 VAL A N 1
ATOM 4517 C CA . VAL A 1 591 ? 12.840 21.931 -5.373 1.00 68.12 591 VAL A CA 1
ATOM 4518 C C . VAL A 1 591 ? 12.178 20.944 -6.342 1.00 68.12 591 VAL A C 1
ATOM 4520 O O . VAL A 1 591 ? 11.173 20.319 -6.013 1.00 68.12 591 VAL A O 1
ATOM 4523 N N . GLY A 1 592 ? 12.731 20.793 -7.544 1.00 74.75 592 GLY A N 1
ATOM 4524 C CA . GLY A 1 592 ? 12.186 19.904 -8.560 1.00 74.75 592 GLY A CA 1
ATOM 4525 C C . GLY A 1 592 ? 12.465 18.422 -8.296 1.00 74.75 592 GLY A C 1
ATOM 4526 O O . GLY A 1 592 ? 11.605 17.591 -8.583 1.00 74.75 592 GLY A O 1
ATOM 4527 N N . VAL A 1 593 ? 13.626 18.089 -7.717 1.00 80.19 593 VAL A N 1
ATOM 4528 C CA . VAL A 1 593 ? 13.932 16.728 -7.245 1.00 80.19 593 VAL A CA 1
ATOM 4529 C C . VAL A 1 593 ? 13.021 16.353 -6.078 1.00 80.19 593 VAL A C 1
ATOM 4531 O O . VAL A 1 593 ? 12.434 15.279 -6.119 1.00 80.19 593 VAL A O 1
ATOM 4534 N N . GLU A 1 594 ? 12.836 17.248 -5.103 1.00 79.62 594 GLU A N 1
ATOM 4535 C CA . GLU A 1 594 ? 11.908 17.041 -3.980 1.00 79.62 594 GLU A CA 1
ATOM 4536 C C . GLU A 1 594 ? 10.487 16.728 -4.466 1.00 79.62 594 GLU A C 1
ATOM 4538 O O . GLU A 1 594 ? 9.888 15.742 -4.045 1.00 79.62 594 GLU A O 1
ATOM 4543 N N . GLY A 1 595 ? 9.972 17.540 -5.400 1.00 79.69 595 GLY A N 1
ATOM 4544 C CA . GLY A 1 595 ? 8.660 17.314 -5.999 1.00 79.69 595 GLY A CA 1
ATOM 4545 C C . GLY A 1 595 ? 8.577 15.945 -6.669 1.00 79.69 595 GLY A C 1
ATOM 4546 O O . GLY A 1 595 ? 7.670 15.179 -6.370 1.00 79.69 595 GLY A O 1
ATOM 4547 N N . MET A 1 596 ? 9.544 15.612 -7.532 1.00 85.94 596 MET A N 1
ATOM 4548 C CA . MET A 1 596 ? 9.581 14.321 -8.226 1.00 85.94 596 MET A CA 1
ATOM 4549 C C . MET A 1 596 ? 9.589 13.130 -7.257 1.00 85.94 596 MET A C 1
ATOM 4551 O O . MET A 1 596 ? 8.851 12.178 -7.480 1.00 85.94 596 MET A O 1
ATOM 4555 N N . ILE A 1 597 ? 10.404 13.172 -6.201 1.00 87.44 597 ILE A N 1
ATOM 4556 C CA . ILE A 1 597 ? 10.501 12.070 -5.233 1.00 87.44 597 ILE A CA 1
ATOM 4557 C C . ILE A 1 597 ? 9.196 11.925 -4.455 1.00 87.44 597 ILE A C 1
ATOM 4559 O O . ILE A 1 597 ? 8.626 10.842 -4.463 1.00 87.44 597 ILE A O 1
ATOM 4563 N N . GLY A 1 598 ? 8.662 13.016 -3.891 1.00 84.31 598 GLY A N 1
ATOM 4564 C CA . GLY A 1 598 ? 7.401 12.958 -3.145 1.00 84.31 598 GLY A CA 1
ATOM 4565 C C . GLY A 1 598 ? 6.225 12.452 -3.991 1.00 84.31 598 GLY A C 1
ATOM 4566 O O . GLY A 1 598 ? 5.351 11.749 -3.492 1.00 84.31 598 GLY A O 1
ATOM 4567 N N . PHE A 1 599 ? 6.219 12.747 -5.295 1.00 86.00 599 PHE A N 1
ATOM 4568 C CA . PHE A 1 599 ? 5.244 12.171 -6.222 1.00 86.00 599 PHE A CA 1
ATOM 4569 C C . PHE A 1 599 ? 5.408 10.670 -6.417 1.00 86.00 599 PHE A C 1
ATOM 4571 O O . PHE A 1 599 ? 4.412 9.951 -6.458 1.00 86.00 599 PHE A O 1
ATOM 4578 N N . LEU A 1 600 ? 6.640 10.202 -6.600 1.00 90.62 600 LEU A N 1
ATOM 4579 C CA . LEU A 1 600 ? 6.906 8.784 -6.806 1.00 90.62 600 LEU A CA 1
ATOM 4580 C C . LEU A 1 600 ? 6.579 7.979 -5.549 1.00 90.62 600 LEU A C 1
ATOM 4582 O O . LEU A 1 600 ? 5.919 6.951 -5.668 1.00 90.62 600 LEU A O 1
ATOM 4586 N N . ASP A 1 601 ? 6.941 8.494 -4.375 1.00 89.38 601 ASP A N 1
ATOM 4587 C CA . ASP A 1 601 ? 6.609 7.900 -3.079 1.00 89.38 601 ASP A CA 1
ATOM 4588 C C . ASP A 1 601 ? 5.097 7.724 -2.886 1.00 89.38 601 ASP A C 1
ATOM 4590 O O . ASP A 1 601 ? 4.655 6.705 -2.360 1.00 89.38 601 ASP A O 1
ATOM 4594 N N . LEU A 1 602 ? 4.295 8.684 -3.359 1.00 86.19 602 LEU A N 1
ATOM 4595 C CA . LEU A 1 602 ? 2.837 8.608 -3.287 1.00 86.19 602 LEU A CA 1
ATOM 4596 C C . LEU A 1 602 ? 2.241 7.666 -4.346 1.00 86.19 602 LEU A C 1
ATOM 4598 O O . LEU A 1 602 ? 1.394 6.831 -4.037 1.00 86.19 602 LEU A O 1
ATOM 4602 N N . PHE A 1 603 ? 2.635 7.814 -5.614 1.00 88.12 603 PHE A N 1
ATOM 4603 C CA . PHE A 1 603 ? 1.934 7.167 -6.727 1.00 88.12 603 PHE A CA 1
ATOM 4604 C C . PHE A 1 603 ? 2.421 5.758 -7.043 1.00 88.12 603 PHE A C 1
ATOM 4606 O O . PHE A 1 603 ? 1.615 4.934 -7.475 1.00 88.12 603 PHE A O 1
ATOM 4613 N N . VAL A 1 604 ? 3.710 5.459 -6.864 1.00 92.44 604 VAL A N 1
ATOM 4614 C CA . VAL A 1 604 ? 4.264 4.158 -7.269 1.00 92.44 604 VAL A CA 1
ATOM 4615 C C . VAL A 1 604 ? 3.606 3.012 -6.501 1.00 92.44 604 VAL A C 1
ATOM 4617 O O . VAL A 1 604 ? 3.042 2.142 -7.168 1.00 92.44 604 VAL A O 1
ATOM 4620 N N . PRO A 1 605 ? 3.540 3.017 -5.158 1.00 90.88 605 PRO A N 1
ATOM 4621 C CA . PRO A 1 605 ? 2.849 1.948 -4.442 1.00 90.88 605 PRO A CA 1
ATOM 4622 C C . PRO A 1 605 ? 1.324 1.981 -4.655 1.00 90.88 605 PRO A C 1
ATOM 4624 O O . PRO A 1 605 ? 0.679 0.928 -4.700 1.00 90.88 605 PRO A O 1
ATOM 4627 N N . LEU A 1 606 ? 0.737 3.174 -4.843 1.00 87.50 606 LEU A N 1
ATOM 4628 C CA . LEU A 1 606 ? -0.697 3.350 -5.106 1.00 87.50 606 LEU A CA 1
ATOM 4629 C C . LEU A 1 606 ? -1.142 2.612 -6.374 1.00 87.50 606 LEU A C 1
ATOM 4631 O O . LEU A 1 606 ? -2.232 2.045 -6.392 1.00 87.50 606 LEU A O 1
ATOM 4635 N N . THR A 1 607 ? -0.290 2.534 -7.400 1.00 88.50 607 THR A N 1
ATOM 4636 C CA . THR A 1 607 ? -0.615 1.815 -8.646 1.00 88.50 607 THR A CA 1
ATOM 4637 C C . THR A 1 607 ? -0.950 0.334 -8.439 1.00 88.50 607 THR A C 1
ATOM 4639 O O . THR A 1 607 ? -1.705 -0.229 -9.226 1.00 88.50 607 THR A O 1
ATOM 4642 N N . GLY A 1 608 ? -0.486 -0.282 -7.345 1.00 86.19 608 GLY A N 1
ATOM 4643 C CA . GLY A 1 608 ? -0.848 -1.649 -6.954 1.00 86.19 608 GLY A CA 1
ATOM 4644 C C . GLY A 1 608 ? -2.241 -1.796 -6.326 1.00 86.19 608 GLY A C 1
ATOM 4645 O O . GLY A 1 608 ? -2.537 -2.854 -5.774 1.00 86.19 608 GLY A O 1
ATOM 4646 N N . ARG A 1 609 ? -3.059 -0.734 -6.312 1.00 84.31 609 ARG A N 1
ATOM 4647 C CA . ARG A 1 609 ? -4.450 -0.734 -5.815 1.00 84.31 609 ARG A CA 1
ATOM 4648 C C . ARG A 1 609 ? -5.400 0.181 -6.604 1.00 84.31 609 ARG A C 1
ATOM 4650 O O . ARG A 1 609 ? -6.479 0.489 -6.119 1.00 84.31 609 ARG A O 1
ATOM 4657 N N . MET A 1 610 ? -5.019 0.632 -7.803 1.00 82.75 610 MET A N 1
ATOM 4658 C CA . MET A 1 610 ? -5.874 1.493 -8.644 1.00 82.75 610 MET A CA 1
ATOM 4659 C C . MET A 1 610 ? -6.927 0.715 -9.456 1.00 82.75 610 MET A C 1
ATOM 4661 O O . MET A 1 610 ? -7.687 1.325 -10.203 1.00 82.75 610 MET A O 1
ATOM 4665 N N . GLY A 1 611 ? -6.972 -0.614 -9.326 1.00 79.62 611 GLY A N 1
ATOM 4666 C CA . GLY A 1 611 ? -7.865 -1.471 -10.098 1.00 79.62 611 GLY A CA 1
ATOM 4667 C C . GLY A 1 611 ? -7.289 -1.885 -11.451 1.00 79.62 611 GLY A C 1
ATOM 4668 O O . GLY A 1 611 ? -6.227 -1.423 -11.882 1.00 79.62 611 GLY A O 1
ATOM 4669 N N . ALA A 1 612 ? -7.990 -2.803 -12.114 1.00 74.19 612 ALA A N 1
ATOM 4670 C CA . ALA A 1 612 ? -7.477 -3.461 -13.313 1.00 74.19 612 ALA A CA 1
ATOM 4671 C C . ALA A 1 612 ? -7.502 -2.591 -14.581 1.00 74.19 612 ALA A C 1
ATOM 4673 O O . ALA A 1 612 ? -6.630 -2.726 -15.439 1.00 74.19 612 ALA A O 1
ATOM 4674 N N . ASP A 1 613 ? -8.466 -1.675 -14.671 1.00 76.94 613 ASP A N 1
ATOM 4675 C CA . ASP A 1 613 ? -8.671 -0.821 -15.847 1.00 76.94 613 ASP A CA 1
ATOM 4676 C C . ASP A 1 613 ? -7.804 0.447 -15.837 1.00 76.94 613 ASP A C 1
ATOM 4678 O O . ASP A 1 613 ? -7.736 1.181 -16.828 1.00 76.94 613 ASP A O 1
ATOM 4682 N N . ALA A 1 614 ? -7.119 0.725 -14.724 1.00 82.75 614 ALA A N 1
ATOM 4683 C CA . ALA A 1 614 ? -6.289 1.910 -14.590 1.00 82.75 614 ALA A CA 1
ATOM 4684 C C . ALA A 1 614 ? -5.030 1.809 -15.481 1.00 82.75 614 ALA A C 1
ATOM 4686 O O . ALA A 1 614 ? -4.231 0.879 -15.330 1.00 82.75 614 ALA A O 1
ATOM 4687 N N . PRO A 1 615 ? -4.760 2.788 -16.370 1.00 88.94 615 PRO A N 1
ATOM 4688 C CA . PRO A 1 615 ? -3.589 2.777 -17.248 1.00 88.94 615 PRO A CA 1
ATOM 4689 C C . PRO A 1 615 ? -2.317 3.236 -16.507 1.00 88.94 615 PRO A C 1
ATOM 4691 O O . PRO A 1 615 ? -1.681 4.229 -16.869 1.00 88.94 615 PRO A O 1
ATOM 4694 N N . VAL A 1 616 ? -1.936 2.512 -15.452 1.00 90.75 616 VAL A N 1
ATOM 4695 C CA . VAL A 1 616 ? -0.914 2.915 -14.469 1.00 90.75 616 VAL A CA 1
ATOM 4696 C C . VAL A 1 616 ? 0.465 3.197 -15.073 1.00 90.75 616 VAL A C 1
ATOM 4698 O O . VAL A 1 616 ? 1.098 4.189 -14.712 1.00 90.75 616 VAL A O 1
ATOM 4701 N N . ASP A 1 617 ? 0.914 2.401 -16.050 1.00 93.56 617 ASP A N 1
ATOM 4702 C CA . ASP A 1 617 ? 2.192 2.635 -16.739 1.00 93.56 617 ASP A CA 1
ATOM 4703 C C . ASP A 1 617 ? 2.200 3.971 -17.495 1.00 93.56 617 ASP A C 1
ATOM 4705 O O . ASP A 1 617 ? 3.206 4.680 -17.495 1.00 93.56 617 ASP A O 1
ATOM 4709 N N . PHE A 1 618 ? 1.079 4.335 -18.126 1.00 94.62 618 PHE A N 1
ATOM 4710 C CA . PHE A 1 618 ? 0.946 5.599 -18.851 1.00 94.62 618 PHE A CA 1
ATOM 4711 C C . PHE A 1 618 ? 0.881 6.778 -17.881 1.00 94.62 618 PHE A C 1
ATOM 4713 O O . PHE A 1 618 ? 1.552 7.783 -18.109 1.00 94.62 618 PHE A O 1
ATOM 4720 N N . ILE A 1 619 ? 0.147 6.645 -16.771 1.00 91.62 619 ILE A N 1
ATOM 4721 C CA . ILE A 1 619 ? 0.085 7.671 -15.718 1.00 91.62 619 ILE A CA 1
ATOM 4722 C C . ILE A 1 619 ? 1.501 7.985 -15.216 1.00 91.62 619 ILE A C 1
ATOM 4724 O O . ILE A 1 619 ? 1.941 9.135 -15.275 1.00 91.62 619 ILE A O 1
ATOM 4728 N N . ILE A 1 620 ? 2.261 6.962 -14.816 1.00 93.94 620 ILE A N 1
ATOM 4729 C CA . ILE A 1 620 ? 3.631 7.134 -14.317 1.00 93.94 620 ILE A CA 1
ATOM 4730 C C . ILE A 1 620 ? 4.576 7.659 -15.408 1.00 93.94 620 ILE A C 1
ATOM 4732 O O . ILE A 1 620 ? 5.391 8.545 -15.139 1.00 93.94 620 ILE A O 1
ATOM 4736 N N . ALA A 1 621 ? 4.455 7.193 -16.653 1.00 95.81 621 ALA A N 1
ATOM 4737 C CA . ALA A 1 621 ? 5.267 7.693 -17.762 1.00 95.81 621 ALA A CA 1
ATOM 4738 C C . ALA A 1 621 ? 4.998 9.175 -18.082 1.00 95.81 621 ALA A C 1
ATOM 4740 O O . ALA A 1 621 ? 5.946 9.923 -18.343 1.00 95.81 621 ALA A O 1
ATOM 4741 N N . ILE A 1 622 ? 3.735 9.620 -18.039 1.00 93.62 622 ILE A N 1
ATOM 4742 C CA . ILE A 1 622 ? 3.364 11.038 -18.179 1.00 93.62 622 ILE A CA 1
ATOM 4743 C C . ILE A 1 622 ? 3.995 11.851 -17.050 1.00 93.62 622 ILE A C 1
ATOM 4745 O O . ILE A 1 622 ? 4.617 12.877 -17.329 1.00 93.62 622 ILE A O 1
ATOM 4749 N N . LEU A 1 623 ? 3.882 11.386 -15.803 1.00 89.38 623 LEU A N 1
ATOM 4750 C CA . LEU A 1 623 ? 4.431 12.079 -14.636 1.00 89.38 623 LEU A CA 1
ATOM 4751 C C . LEU A 1 623 ? 5.954 12.224 -14.734 1.00 89.38 623 LEU A C 1
ATOM 4753 O O . LEU A 1 623 ? 6.463 13.343 -14.655 1.00 89.38 623 LEU A O 1
ATOM 4757 N N . VAL A 1 624 ? 6.682 11.135 -15.005 1.00 93.88 624 VAL A N 1
ATOM 4758 C CA . VAL A 1 624 ? 8.146 11.167 -15.176 1.00 93.88 624 VAL A CA 1
ATOM 4759 C C . VAL A 1 624 ? 8.547 12.056 -16.359 1.00 93.88 624 VAL A C 1
ATOM 4761 O O . VAL A 1 624 ? 9.477 12.858 -16.243 1.00 93.88 624 VAL A O 1
ATOM 4764 N N . GLY A 1 625 ? 7.836 11.962 -17.488 1.00 92.94 625 GLY A N 1
ATOM 4765 C CA . GLY A 1 625 ? 8.115 12.752 -18.689 1.00 92.94 625 GLY A CA 1
ATOM 4766 C C . GLY A 1 625 ? 7.865 14.253 -18.514 1.00 92.94 625 GLY A C 1
ATOM 4767 O O . GLY A 1 625 ? 8.660 15.064 -19.001 1.00 92.94 625 GLY A O 1
ATOM 4768 N N . ALA A 1 626 ? 6.793 14.626 -17.810 1.00 87.00 626 ALA A N 1
ATOM 4769 C CA . ALA A 1 626 ? 6.408 16.014 -17.569 1.00 87.00 626 ALA A CA 1
ATOM 4770 C C . ALA A 1 626 ? 7.247 16.659 -16.455 1.00 87.00 626 ALA A C 1
ATOM 4772 O O . ALA A 1 626 ? 7.851 17.718 -16.654 1.00 87.00 626 ALA A O 1
ATOM 4773 N N . LEU A 1 627 ? 7.334 16.006 -15.293 1.00 83.44 627 LEU A N 1
ATOM 4774 C CA . LEU A 1 627 ? 8.054 16.529 -14.131 1.00 83.44 627 LEU A CA 1
ATOM 4775 C C . LEU A 1 627 ? 9.573 16.437 -14.306 1.00 83.44 627 LEU A C 1
ATOM 4777 O O . LEU A 1 627 ? 10.292 17.264 -13.753 1.00 83.44 627 LEU A O 1
ATOM 4781 N N . GLY A 1 628 ? 10.086 15.502 -15.113 1.00 84.50 628 GLY A N 1
ATOM 4782 C CA . GLY A 1 628 ? 11.529 15.319 -15.307 1.00 84.50 628 GLY A CA 1
ATOM 4783 C C . GLY A 1 628 ? 12.223 16.552 -15.894 1.00 84.50 628 GLY A C 1
ATOM 4784 O O . GLY A 1 628 ? 13.306 16.932 -15.447 1.00 84.50 628 GLY A O 1
ATOM 4785 N N . LEU A 1 629 ? 11.582 17.237 -16.848 1.00 81.44 629 LEU A N 1
ATOM 4786 C CA . LEU A 1 629 ? 12.115 18.480 -17.424 1.00 81.44 629 LEU A CA 1
ATOM 4787 C C . LEU A 1 629 ? 11.947 19.691 -16.497 1.00 81.44 629 LEU A C 1
ATOM 4789 O O . LEU A 1 629 ? 12.743 20.628 -16.571 1.00 81.44 629 LEU A O 1
ATOM 4793 N N . VAL A 1 630 ? 10.942 19.669 -15.617 1.00 78.44 630 VAL A N 1
ATOM 4794 C CA . VAL A 1 630 ? 10.763 20.686 -14.568 1.00 78.44 630 VAL A CA 1
ATOM 4795 C C . VAL A 1 630 ? 11.827 20.520 -13.481 1.00 78.44 630 VAL A C 1
ATOM 4797 O O . VAL A 1 630 ? 12.393 21.519 -13.038 1.00 78.44 630 VAL A O 1
ATOM 4800 N N . ALA A 1 631 ? 12.156 19.274 -13.122 1.00 77.88 631 ALA A N 1
ATOM 4801 C CA . ALA A 1 631 ? 13.190 18.920 -12.153 1.00 77.88 631 ALA A CA 1
ATOM 4802 C C . ALA A 1 631 ? 14.617 19.193 -12.652 1.00 77.88 631 ALA A C 1
ATOM 4804 O O . ALA A 1 631 ? 15.514 19.482 -11.860 1.00 77.88 631 ALA A O 1
ATOM 4805 N N . LEU A 1 632 ? 14.828 19.160 -13.972 1.00 78.94 632 LEU A N 1
ATOM 4806 C CA . LEU A 1 632 ? 16.118 19.412 -14.617 1.00 78.94 632 LEU A CA 1
ATOM 4807 C C . LEU A 1 632 ? 16.052 20.614 -15.577 1.00 78.94 632 LEU A C 1
ATOM 4809 O O . LEU A 1 632 ? 16.304 20.467 -16.778 1.00 78.94 632 LEU A O 1
ATOM 4813 N N . PRO A 1 633 ? 15.778 21.838 -15.093 1.00 73.00 633 PRO A N 1
ATOM 4814 C CA . PRO A 1 633 ? 15.454 22.957 -15.973 1.00 73.00 633 PRO A CA 1
ATOM 4815 C C . PRO A 1 633 ? 16.625 23.462 -16.817 1.00 73.00 633 PRO A C 1
ATOM 4817 O O . PRO A 1 633 ? 16.415 24.236 -17.733 1.00 73.00 633 PRO A O 1
ATOM 4820 N N . MET A 1 634 ? 17.855 23.008 -16.575 1.00 78.31 634 MET A N 1
ATOM 4821 C CA . MET A 1 634 ? 19.020 23.366 -17.398 1.00 78.31 634 MET A CA 1
ATOM 4822 C C . MET A 1 634 ? 19.396 22.291 -18.422 1.00 78.31 634 MET A C 1
ATOM 4824 O O . MET A 1 634 ? 20.331 22.481 -19.203 1.00 78.31 634 MET A O 1
ATOM 4828 N N . PHE A 1 635 ? 18.659 21.178 -18.462 1.00 85.62 635 PHE A N 1
ATOM 4829 C CA . PHE A 1 635 ? 18.937 20.074 -19.373 1.00 85.62 635 PHE A CA 1
ATOM 4830 C C . PHE A 1 635 ? 18.865 20.499 -20.848 1.00 85.62 635 PHE A C 1
ATOM 4832 O O . PHE A 1 635 ? 19.802 20.237 -21.604 1.00 85.62 635 PHE A O 1
ATOM 4839 N N . LEU A 1 636 ? 17.807 21.212 -21.258 1.00 87.94 636 LEU A N 1
ATOM 4840 C CA . LEU A 1 636 ? 17.632 21.640 -22.653 1.00 87.94 636 LEU A CA 1
ATOM 4841 C C . LEU A 1 636 ? 18.733 22.618 -23.118 1.00 87.94 636 LEU A C 1
ATOM 4843 O O . LEU A 1 636 ? 19.342 22.345 -24.155 1.00 87.94 636 LEU A O 1
ATOM 4847 N N . PRO A 1 637 ? 19.082 23.688 -22.369 1.00 86.50 637 PRO A N 1
ATOM 4848 C CA . PRO A 1 637 ? 20.236 24.528 -22.701 1.00 86.50 637 PRO A CA 1
ATOM 4849 C C . PRO A 1 637 ? 21.550 23.745 -22.847 1.00 86.50 637 PRO A C 1
ATOM 4851 O O . PRO A 1 637 ? 22.310 23.973 -23.792 1.00 86.50 637 PRO A O 1
ATOM 4854 N N . PHE A 1 638 ? 21.816 22.780 -21.958 1.00 82.94 638 PHE A N 1
ATOM 4855 C CA . PHE A 1 638 ? 23.055 21.996 -21.985 1.00 82.94 638 PHE A CA 1
ATOM 4856 C C . PHE A 1 638 ? 23.212 21.110 -23.213 1.00 82.94 638 PHE A C 1
ATOM 4858 O O . PHE A 1 638 ? 24.342 20.874 -23.649 1.00 82.94 638 PHE A O 1
ATOM 4865 N N . CYS A 1 639 ? 22.109 20.676 -23.816 1.00 87.44 639 CYS A N 1
ATOM 4866 C CA . CYS A 1 639 ? 22.149 19.889 -25.044 1.00 87.44 639 CYS A CA 1
ATOM 4867 C C . CYS A 1 639 ? 22.866 20.627 -26.185 1.00 87.44 639 CYS A C 1
ATOM 4869 O O . CYS A 1 639 ? 23.448 19.983 -27.061 1.00 87.44 639 CYS A O 1
ATOM 4871 N N . HIS A 1 640 ? 22.874 21.964 -26.158 1.00 86.88 640 HIS A N 1
ATOM 4872 C CA . HIS A 1 640 ? 23.478 22.804 -27.194 1.00 86.88 640 HIS A CA 1
ATOM 4873 C C . HIS A 1 640 ? 24.886 23.302 -26.857 1.00 86.88 640 HIS A C 1
ATOM 4875 O O . HIS A 1 640 ? 25.576 23.785 -27.751 1.00 86.88 640 HIS A O 1
ATOM 4881 N N . ARG A 1 641 ? 25.350 23.148 -25.610 1.00 82.75 641 ARG A N 1
ATOM 4882 C CA . ARG A 1 641 ? 26.556 23.812 -25.079 1.00 82.75 641 ARG A CA 1
ATOM 4883 C C . ARG A 1 641 ? 27.865 23.460 -25.799 1.00 82.75 641 ARG A C 1
ATOM 4885 O O . ARG A 1 641 ? 28.714 24.333 -25.940 1.00 82.75 641 ARG A O 1
ATOM 4892 N N . TRP A 1 642 ? 28.049 22.214 -26.250 1.00 83.38 642 TRP A N 1
ATOM 4893 C CA . TRP A 1 642 ? 29.326 21.713 -26.808 1.00 83.38 642 TRP A CA 1
ATOM 4894 C C . TRP A 1 642 ? 29.282 21.356 -28.306 1.00 83.38 642 TRP A C 1
ATOM 4896 O O . TRP A 1 642 ? 29.951 20.412 -28.735 1.00 83.38 642 TRP A O 1
ATOM 4906 N N . GLY A 1 643 ? 28.516 22.084 -29.120 1.00 80.69 643 GLY A N 1
ATOM 4907 C CA . GLY A 1 643 ? 28.511 21.846 -30.570 1.00 80.69 643 GLY A CA 1
ATOM 4908 C C . GLY A 1 643 ? 27.537 20.766 -31.028 1.00 80.69 643 GLY A C 1
ATOM 4909 O O . GLY A 1 643 ? 26.999 19.987 -30.234 1.00 80.69 643 GLY A O 1
ATOM 4910 N N . ALA A 1 644 ? 27.324 20.687 -32.343 1.00 80.62 644 ALA A N 1
ATOM 4911 C CA . ALA A 1 644 ? 26.415 19.702 -32.946 1.00 80.62 644 ALA A CA 1
ATOM 4912 C C . ALA A 1 644 ? 26.843 18.256 -32.729 1.00 80.62 644 ALA A C 1
ATOM 4914 O O . ALA A 1 644 ? 26.007 17.372 -32.533 1.00 80.62 644 ALA A O 1
ATOM 4915 N N . SER A 1 645 ? 28.156 18.033 -32.695 1.00 82.62 645 SER A N 1
ATOM 4916 C CA . SER A 1 645 ? 28.731 16.718 -32.430 1.00 82.62 645 SER A CA 1
ATOM 4917 C C . SER A 1 645 ? 28.386 16.213 -31.029 1.00 82.62 645 SER A C 1
ATOM 4919 O O . SER A 1 645 ? 28.170 15.016 -30.856 1.00 82.62 645 SER A O 1
ATOM 4921 N N . PHE A 1 646 ? 28.308 17.097 -30.027 1.00 85.88 646 PHE A N 1
ATOM 4922 C CA . PHE A 1 646 ? 27.906 16.700 -28.679 1.00 85.88 646 PHE A CA 1
ATOM 4923 C C . PHE A 1 646 ? 26.421 16.348 -28.619 1.00 85.88 646 PHE A C 1
ATOM 4925 O O . PHE A 1 646 ? 26.094 15.273 -28.129 1.00 85.88 646 PHE A O 1
ATOM 4932 N N . THR A 1 647 ? 25.537 17.196 -29.162 1.00 86.19 647 THR A N 1
ATOM 4933 C CA . THR A 1 647 ? 24.088 16.926 -29.178 1.00 86.19 647 THR A CA 1
ATOM 4934 C C . THR A 1 647 ? 23.780 15.587 -29.861 1.00 86.19 647 THR A C 1
ATOM 4936 O O . THR A 1 647 ? 23.001 14.793 -29.341 1.00 86.19 647 THR A O 1
ATOM 4939 N N . ALA A 1 648 ? 24.449 15.289 -30.982 1.00 87.88 648 ALA A N 1
ATOM 4940 C CA . ALA A 1 648 ? 24.308 14.012 -31.682 1.00 87.88 648 ALA A CA 1
ATOM 4941 C C . ALA A 1 648 ? 24.821 12.818 -30.852 1.00 87.88 648 ALA A C 1
ATOM 4943 O O . ALA A 1 648 ? 24.155 11.788 -30.775 1.00 87.88 648 ALA A O 1
ATOM 4944 N N . ARG A 1 649 ? 25.979 12.945 -30.184 1.00 91.00 649 ARG A N 1
ATOM 4945 C CA . ARG A 1 649 ? 26.503 11.896 -29.284 1.00 91.00 649 ARG A CA 1
ATOM 4946 C C . ARG A 1 649 ? 25.606 11.679 -28.067 1.00 91.00 649 ARG A C 1
ATOM 4948 O O . ARG A 1 649 ? 25.426 10.536 -27.665 1.00 91.00 649 ARG A O 1
ATOM 4955 N N . LEU A 1 650 ? 25.041 12.748 -27.504 1.00 90.69 650 LEU A N 1
ATOM 4956 C CA . LEU A 1 650 ? 24.085 12.680 -26.400 1.00 90.69 650 LEU A CA 1
ATOM 4957 C C . LEU A 1 650 ? 22.820 11.925 -26.820 1.00 90.69 650 LEU A C 1
ATOM 4959 O O . LEU A 1 650 ? 22.349 11.085 -26.067 1.00 90.69 650 LEU A O 1
ATOM 4963 N N . LEU A 1 651 ? 22.316 12.165 -28.032 1.00 93.44 651 LEU A N 1
ATOM 4964 C CA . LEU A 1 651 ? 21.181 11.431 -28.597 1.00 93.44 651 LEU A CA 1
ATOM 4965 C C . LEU A 1 651 ? 21.496 9.936 -28.738 1.00 93.44 651 LEU A C 1
ATOM 4967 O O . LEU A 1 651 ? 20.706 9.110 -28.294 1.00 93.44 651 LEU A O 1
ATOM 4971 N N . VAL A 1 652 ? 22.665 9.578 -29.281 1.00 95.06 652 VAL A N 1
ATOM 4972 C CA . VAL A 1 652 ? 23.098 8.169 -29.376 1.00 95.06 652 VAL A CA 1
ATOM 4973 C C . VAL A 1 652 ? 23.242 7.538 -27.989 1.00 95.06 652 VAL A C 1
ATOM 4975 O O . VAL A 1 652 ? 22.802 6.409 -27.782 1.00 95.06 652 VAL A O 1
ATOM 4978 N N . PHE A 1 653 ? 23.814 8.265 -27.026 1.00 95.12 653 PHE A N 1
ATOM 4979 C CA . PHE A 1 653 ? 23.932 7.808 -25.644 1.00 95.12 653 PHE A CA 1
ATOM 4980 C C . PHE A 1 653 ? 22.559 7.576 -25.005 1.00 95.12 653 PHE A C 1
ATOM 4982 O O . PHE A 1 653 ? 22.335 6.502 -24.461 1.00 95.12 653 PHE A O 1
ATOM 4989 N N . LEU A 1 654 ? 21.631 8.531 -25.120 1.00 96.12 654 LEU A N 1
ATOM 4990 C CA . LEU A 1 654 ? 20.274 8.416 -24.579 1.00 96.12 654 LEU A CA 1
ATOM 4991 C C . LEU A 1 654 ? 19.462 7.315 -25.270 1.00 96.12 654 LEU A C 1
ATOM 4993 O O . LEU A 1 654 ? 18.671 6.640 -24.619 1.00 96.12 654 LEU A O 1
ATOM 4997 N N . ALA A 1 655 ? 19.677 7.087 -26.566 1.00 96.88 655 ALA A N 1
ATOM 4998 C CA . ALA A 1 655 ? 19.088 5.957 -27.278 1.00 96.88 655 ALA A CA 1
ATOM 4999 C C . ALA A 1 655 ? 19.627 4.628 -26.734 1.00 96.88 655 ALA A C 1
ATOM 5001 O O . ALA A 1 655 ? 18.845 3.733 -26.416 1.00 96.88 655 ALA A O 1
ATOM 5002 N N . PHE A 1 656 ? 20.946 4.516 -26.549 1.00 97.62 656 PHE A N 1
ATOM 5003 C CA . PHE A 1 656 ? 21.562 3.330 -25.959 1.00 97.62 656 PHE A CA 1
ATOM 5004 C C . PHE A 1 656 ? 21.087 3.089 -24.520 1.00 97.62 656 PHE A C 1
ATOM 5006 O O . PHE A 1 656 ? 20.727 1.962 -24.188 1.00 97.62 656 PHE A O 1
ATOM 5013 N N . THR A 1 657 ? 21.033 4.121 -23.671 1.00 96.62 657 THR A N 1
ATOM 5014 C CA . THR A 1 657 ? 20.556 3.978 -22.287 1.00 96.62 657 THR A CA 1
ATOM 5015 C C . THR A 1 657 ? 19.066 3.668 -22.217 1.00 96.62 657 THR A C 1
ATOM 5017 O O . THR A 1 657 ? 18.675 2.877 -21.367 1.00 96.62 657 THR A O 1
ATOM 5020 N N . SER A 1 658 ? 18.245 4.212 -23.121 1.00 97.44 658 SER A N 1
ATOM 5021 C CA . SER A 1 658 ? 16.821 3.862 -23.229 1.00 97.44 658 SER A CA 1
ATOM 5022 C C . SER A 1 658 ? 16.644 2.391 -23.602 1.00 97.44 658 SER A C 1
ATOM 5024 O O . SER A 1 658 ? 15.912 1.674 -22.927 1.00 97.44 658 SER A O 1
ATOM 5026 N N . ILE A 1 659 ? 17.369 1.910 -24.619 1.00 97.00 659 ILE A N 1
ATOM 5027 C CA . ILE A 1 659 ? 17.338 0.498 -25.032 1.00 97.00 659 ILE A CA 1
ATOM 5028 C C . ILE A 1 659 ? 17.844 -0.408 -23.906 1.00 97.00 659 ILE A C 1
ATOM 5030 O O . ILE A 1 659 ? 17.225 -1.429 -23.617 1.00 97.00 659 ILE A O 1
ATOM 5034 N N . PHE A 1 660 ? 18.947 -0.038 -23.250 1.00 97.12 660 PHE A N 1
ATOM 5035 C CA . PHE A 1 660 ? 19.491 -0.794 -22.124 1.00 97.12 660 PHE A CA 1
ATOM 5036 C C . PHE A 1 660 ? 18.512 -0.841 -20.950 1.00 97.12 660 PHE A C 1
ATOM 5038 O O . PHE A 1 660 ? 18.313 -1.908 -20.377 1.00 97.12 660 PHE A O 1
ATOM 5045 N N . SER A 1 661 ? 17.884 0.287 -20.611 1.00 96.06 661 SER A N 1
ATOM 5046 C CA . SER A 1 661 ? 16.909 0.370 -19.524 1.00 96.06 661 SER A CA 1
ATOM 5047 C C . SER A 1 661 ? 15.692 -0.509 -19.804 1.00 96.06 661 SER A C 1
ATOM 5049 O O . SER A 1 661 ? 15.380 -1.397 -19.011 1.00 96.06 661 SER A O 1
ATOM 5051 N N . VAL A 1 662 ? 15.081 -0.372 -20.985 1.00 96.31 662 VAL A N 1
ATOM 5052 C CA . VAL A 1 662 ? 13.987 -1.253 -21.415 1.00 96.31 662 VAL A CA 1
ATOM 5053 C C . VAL A 1 662 ? 14.436 -2.716 -21.376 1.00 96.31 662 VAL A C 1
ATOM 5055 O O . VAL A 1 662 ? 13.767 -3.546 -20.770 1.00 96.31 662 VAL A O 1
ATOM 5058 N N . GLY A 1 663 ? 15.605 -3.044 -21.932 1.00 95.31 663 GLY A N 1
ATOM 5059 C CA . GLY A 1 663 ? 16.153 -4.402 -21.890 1.00 95.31 663 GLY A CA 1
ATOM 5060 C C . GLY A 1 663 ? 16.362 -4.935 -20.465 1.00 95.31 663 GLY A C 1
ATOM 5061 O O . GLY A 1 663 ? 16.115 -6.114 -20.206 1.00 95.31 663 GLY A O 1
ATOM 5062 N N . TRP A 1 664 ? 16.762 -4.075 -19.523 1.00 95.12 664 TRP A N 1
ATOM 5063 C CA . TRP A 1 664 ? 16.946 -4.424 -18.116 1.00 95.12 664 TRP A CA 1
ATOM 5064 C C . TRP A 1 664 ? 15.623 -4.806 -17.456 1.00 95.12 664 TRP A C 1
ATOM 5066 O O . TRP A 1 664 ? 15.550 -5.880 -16.860 1.00 95.12 664 TRP A O 1
ATOM 5076 N N . PHE A 1 665 ? 14.584 -3.980 -17.580 1.00 94.81 665 PHE A N 1
ATOM 5077 C CA . PHE A 1 665 ? 13.273 -4.246 -16.975 1.00 94.81 665 PHE A CA 1
ATOM 5078 C C . PHE A 1 665 ? 12.497 -5.356 -17.703 1.00 94.81 665 PHE A C 1
ATOM 5080 O O . PHE A 1 665 ? 11.722 -6.083 -17.084 1.00 94.81 665 PHE A O 1
ATOM 5087 N N . MET A 1 666 ? 12.737 -5.553 -19.003 1.00 94.06 666 MET A N 1
ATOM 5088 C CA . MET A 1 666 ? 12.040 -6.568 -19.802 1.00 94.06 666 MET A CA 1
ATOM 5089 C C . MET A 1 666 ? 12.676 -7.961 -19.739 1.00 94.06 666 MET A C 1
ATOM 5091 O O . MET A 1 666 ? 12.029 -8.939 -20.124 1.00 94.06 666 MET A O 1
ATOM 5095 N N . ARG A 1 667 ? 13.903 -8.111 -19.217 1.00 92.31 667 ARG A N 1
ATOM 5096 C CA . ARG A 1 667 ? 14.592 -9.416 -19.179 1.00 92.31 667 ARG A CA 1
ATOM 5097 C C . ARG A 1 667 ? 13.738 -10.510 -18.511 1.00 92.31 667 ARG A C 1
ATOM 5099 O O . ARG A 1 667 ? 13.054 -10.226 -17.526 1.00 92.31 667 ARG A O 1
ATOM 5106 N N . PRO A 1 668 ? 13.803 -11.777 -18.960 1.00 85.25 668 PRO A N 1
ATOM 5107 C CA . PRO A 1 668 ? 12.978 -12.852 -18.397 1.00 85.25 668 PRO A CA 1
ATOM 5108 C C . PRO A 1 668 ? 13.154 -13.080 -16.888 1.00 85.25 668 PRO A C 1
ATOM 5110 O O . PRO A 1 668 ? 12.227 -13.518 -16.228 1.00 85.25 668 PRO A O 1
ATOM 5113 N N . SER A 1 669 ? 14.326 -12.767 -16.323 1.00 84.94 669 SER A N 1
ATOM 5114 C CA . SER A 1 669 ? 14.605 -12.920 -14.887 1.00 84.94 669 SER A CA 1
ATOM 5115 C C . SER A 1 669 ? 14.098 -11.776 -14.002 1.00 84.94 669 SER A C 1
ATOM 5117 O O . SER A 1 669 ? 14.290 -11.835 -12.789 1.00 84.94 669 SER A O 1
ATOM 5119 N N . TRP A 1 670 ? 13.527 -10.716 -14.579 1.00 86.56 670 TRP A N 1
ATOM 5120 C CA . TRP A 1 670 ? 13.004 -9.578 -13.830 1.00 86.56 670 TRP A CA 1
ATOM 5121 C C . TRP A 1 670 ? 11.543 -9.816 -13.453 1.00 86.56 670 TRP A C 1
ATOM 5123 O O . TRP A 1 670 ? 10.707 -9.998 -14.336 1.00 86.56 670 TRP A O 1
ATOM 5133 N N . SER A 1 671 ? 11.270 -9.798 -12.150 1.00 84.81 671 SER A N 1
ATOM 5134 C CA . SER A 1 671 ? 9.924 -9.840 -11.572 1.00 84.81 671 SER A CA 1
ATOM 5135 C C . SER A 1 671 ? 9.444 -8.422 -11.258 1.00 84.81 671 SER A C 1
ATOM 5137 O O . SER A 1 671 ? 10.266 -7.554 -10.963 1.00 84.81 671 SER A O 1
ATOM 5139 N N . GLN A 1 672 ? 8.139 -8.172 -11.303 1.00 85.56 672 GLN A N 1
ATOM 5140 C CA . GLN A 1 672 ? 7.546 -6.914 -10.830 1.00 85.56 672 GLN A CA 1
ATOM 5141 C C . GLN A 1 672 ? 7.300 -6.903 -9.320 1.00 85.56 672 GLN A C 1
ATOM 5143 O O . GLN A 1 672 ? 7.154 -5.833 -8.748 1.00 85.56 672 GLN A O 1
ATOM 5148 N N . TYR A 1 673 ? 7.301 -8.075 -8.682 1.00 87.31 673 TYR A N 1
ATOM 5149 C CA . TYR A 1 673 ? 6.989 -8.241 -7.263 1.00 87.31 673 TYR A CA 1
ATOM 5150 C C . TYR A 1 673 ? 8.110 -8.972 -6.524 1.00 87.31 673 TYR A C 1
ATOM 5152 O O . TYR A 1 673 ? 8.877 -9.741 -7.122 1.00 87.31 673 TYR A O 1
ATOM 5160 N N . ASP A 1 674 ? 8.192 -8.743 -5.217 1.00 85.38 674 ASP A N 1
ATOM 5161 C CA . ASP A 1 674 ? 9.045 -9.494 -4.297 1.00 85.38 674 ASP A CA 1
ATOM 5162 C C . ASP A 1 674 ? 8.398 -9.612 -2.904 1.00 85.38 674 ASP A C 1
ATOM 5164 O O . ASP A 1 674 ? 7.211 -9.357 -2.735 1.00 85.38 674 ASP A O 1
ATOM 5168 N N . ALA A 1 675 ? 9.159 -10.074 -1.908 1.00 80.50 675 ALA A N 1
ATOM 5169 C CA . ALA A 1 675 ? 8.636 -10.325 -0.567 1.00 80.50 675 ALA A CA 1
ATOM 5170 C C . ALA A 1 675 ? 8.213 -9.057 0.196 1.00 80.50 675 ALA A C 1
ATOM 5172 O O . ALA A 1 675 ? 7.415 -9.176 1.119 1.00 80.50 675 ALA A O 1
ATOM 5173 N N . GLN A 1 676 ? 8.768 -7.893 -0.150 1.00 81.81 676 GLN A N 1
ATOM 5174 C CA . GLN A 1 676 ? 8.436 -6.606 0.472 1.00 81.81 676 GLN A CA 1
ATOM 5175 C C . GLN A 1 676 ? 7.411 -5.825 -0.365 1.00 81.81 676 GLN A C 1
ATOM 5177 O O . GLN A 1 676 ? 6.681 -5.002 0.172 1.00 81.81 676 GLN A O 1
ATOM 5182 N N . HIS A 1 677 ? 7.306 -6.151 -1.656 1.00 88.44 677 HIS A N 1
ATOM 5183 C CA . HIS A 1 677 ? 6.400 -5.526 -2.620 1.00 88.44 677 HIS A CA 1
ATOM 5184 C C . HIS A 1 677 ? 5.515 -6.604 -3.269 1.00 88.44 677 HIS A C 1
ATOM 5186 O O . HIS A 1 677 ? 5.704 -6.929 -4.450 1.00 88.44 677 HIS A O 1
ATOM 5192 N N . PRO A 1 678 ? 4.625 -7.260 -2.500 1.00 82.62 678 PRO A N 1
ATOM 5193 C CA . PRO A 1 678 ? 3.860 -8.394 -2.999 1.00 82.62 678 PRO A CA 1
ATOM 5194 C C . PRO A 1 678 ? 2.747 -7.957 -3.956 1.00 82.62 678 PRO A C 1
ATOM 5196 O O . PRO A 1 678 ? 2.219 -6.848 -3.873 1.00 82.62 678 PRO A O 1
ATOM 5199 N N . LYS A 1 679 ? 2.332 -8.881 -4.829 1.00 84.38 679 LYS A N 1
ATOM 5200 C CA . LYS A 1 679 ? 1.055 -8.757 -5.535 1.00 84.38 679 LYS A CA 1
ATOM 5201 C C . LYS A 1 679 ? -0.081 -8.885 -4.521 1.00 84.38 679 LYS A C 1
ATOM 5203 O O . LYS A 1 679 ? -0.085 -9.814 -3.713 1.00 84.38 679 LYS A O 1
ATOM 5208 N N . ARG A 1 680 ? -1.057 -7.984 -4.593 1.00 85.44 680 ARG A N 1
ATOM 5209 C CA . ARG A 1 680 ? -2.234 -8.006 -3.722 1.00 85.44 680 ARG A CA 1
ATOM 5210 C C . ARG A 1 680 ? -3.336 -8.858 -4.343 1.00 85.44 680 ARG A C 1
ATOM 5212 O O . ARG A 1 680 ? -3.785 -8.604 -5.466 1.00 85.44 680 ARG A O 1
ATOM 5219 N N . LEU A 1 681 ? -3.747 -9.877 -3.597 1.00 85.50 681 LEU A N 1
ATOM 5220 C CA . LEU A 1 681 ? -4.817 -10.791 -3.968 1.00 85.50 681 LEU A CA 1
ATOM 5221 C C . LEU A 1 681 ? -5.856 -10.822 -2.852 1.00 85.50 681 LEU A C 1
ATOM 5223 O O . LEU A 1 681 ? -5.507 -11.055 -1.695 1.00 85.50 681 LEU A O 1
ATOM 5227 N N . LEU A 1 682 ? -7.119 -10.632 -3.217 1.00 86.88 682 LEU A N 1
ATOM 5228 C CA . LEU A 1 682 ? -8.252 -10.905 -2.344 1.00 86.88 682 LEU A CA 1
ATOM 5229 C C . LEU A 1 682 ? -8.709 -12.333 -2.606 1.00 86.88 682 LEU A C 1
ATOM 5231 O O . LEU A 1 682 ? -8.831 -12.759 -3.756 1.00 86.88 682 LEU A O 1
ATOM 5235 N N . VAL A 1 683 ? -8.945 -13.079 -1.537 1.00 85.81 683 VAL A N 1
ATOM 5236 C CA . VAL A 1 683 ? -9.393 -14.464 -1.620 1.00 85.81 683 VAL A CA 1
ATOM 5237 C C . VAL A 1 683 ? -10.641 -14.604 -0.774 1.00 85.81 683 VAL A C 1
ATOM 5239 O O . VAL A 1 683 ? -10.596 -14.398 0.436 1.00 85.81 683 VAL A O 1
ATOM 5242 N N . LEU A 1 684 ? -11.734 -14.994 -1.417 1.00 87.50 684 LEU A N 1
ATOM 5243 C CA . LEU A 1 684 ? -13.013 -15.238 -0.776 1.00 87.50 684 LEU A CA 1
ATOM 5244 C C . LEU A 1 684 ? -13.359 -16.716 -0.922 1.00 87.50 684 LEU A C 1
ATOM 5246 O O . LEU A 1 684 ? -13.412 -17.248 -2.026 1.00 87.50 684 LEU A O 1
ATOM 5250 N N . HIS A 1 685 ? -13.602 -17.384 0.197 1.00 85.81 685 HIS A N 1
ATOM 5251 C CA . HIS A 1 685 ? -14.225 -18.699 0.192 1.00 85.81 685 HIS A CA 1
ATOM 5252 C C . HIS A 1 685 ? -15.720 -18.527 0.474 1.00 85.81 685 HIS A C 1
ATOM 5254 O O . HIS A 1 685 ? -16.089 -18.012 1.528 1.00 85.81 685 HIS A O 1
ATOM 5260 N N . MET A 1 686 ? -16.557 -18.960 -0.463 1.00 87.88 686 MET A N 1
ATOM 5261 C CA . MET A 1 686 ? -17.999 -18.757 -0.448 1.00 87.88 686 MET A CA 1
ATOM 5262 C C . MET A 1 686 ? -18.746 -20.073 -0.241 1.00 87.88 686 MET A C 1
ATOM 5264 O O . MET A 1 686 ? -18.431 -21.085 -0.867 1.00 87.88 686 MET A O 1
ATOM 5268 N N . GLU A 1 687 ? -19.783 -20.016 0.588 1.00 87.81 687 GLU A N 1
ATOM 5269 C CA . GLU A 1 687 ? -20.776 -21.070 0.774 1.00 87.81 687 GLU A CA 1
ATOM 5270 C C . GLU A 1 687 ? -22.147 -20.562 0.311 1.00 87.81 687 GLU A C 1
ATOM 5272 O O . GLU A 1 687 ? -22.650 -19.567 0.832 1.00 87.81 687 GLU A O 1
ATOM 5277 N N . ASN A 1 688 ? -22.763 -21.245 -0.655 1.00 88.50 688 ASN A N 1
ATOM 5278 C CA . ASN A 1 688 ? -24.093 -20.907 -1.148 1.00 88.50 688 ASN A CA 1
ATOM 5279 C C . ASN A 1 688 ? -25.170 -21.731 -0.428 1.00 88.50 688 ASN A C 1
ATOM 5281 O O . ASN A 1 688 ? -25.464 -22.873 -0.794 1.00 88.50 688 ASN A O 1
ATOM 5285 N N . THR A 1 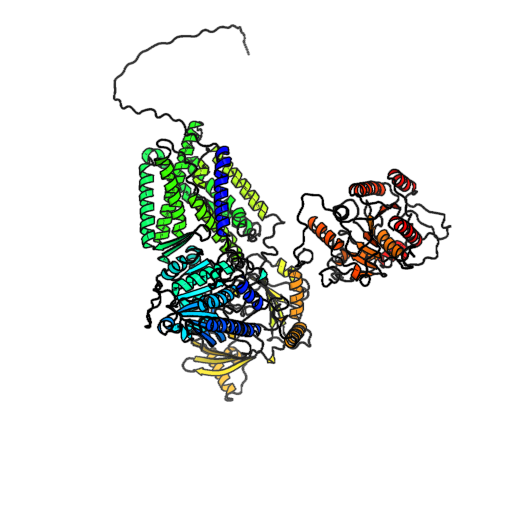689 ? -25.816 -21.120 0.563 1.00 85.88 689 THR A N 1
ATOM 5286 C CA . THR A 1 689 ? -26.838 -21.766 1.402 1.00 85.88 689 THR A CA 1
ATOM 5287 C C . THR A 1 689 ? -28.199 -21.936 0.722 1.00 85.88 689 THR A C 1
ATOM 5289 O O . THR A 1 689 ? -29.068 -22.611 1.265 1.00 85.88 689 THR A O 1
ATOM 5292 N N . THR A 1 690 ? -28.402 -21.377 -0.477 1.00 84.56 690 THR A N 1
ATOM 5293 C CA . THR A 1 690 ? -29.669 -21.508 -1.227 1.00 84.56 690 THR A CA 1
ATOM 5294 C C . THR A 1 690 ? -29.784 -22.824 -2.007 1.00 84.56 690 THR A C 1
ATOM 5296 O O . THR A 1 690 ? -30.832 -23.126 -2.576 1.00 84.56 690 THR A O 1
ATOM 5299 N N . THR A 1 691 ? -28.714 -23.623 -2.025 1.00 83.31 691 THR A N 1
ATOM 5300 C CA . THR A 1 691 ? -28.618 -24.900 -2.746 1.00 83.31 691 THR A CA 1
ATOM 5301 C C . THR A 1 691 ? -28.646 -26.086 -1.779 1.00 83.31 691 THR A C 1
ATOM 5303 O O . THR A 1 691 ? -28.276 -25.967 -0.612 1.00 83.31 691 THR A O 1
ATOM 5306 N N . SER A 1 692 ? -29.120 -27.247 -2.245 1.00 79.25 692 SER A N 1
ATOM 5307 C CA . SER A 1 692 ? -29.190 -28.471 -1.437 1.00 79.25 692 SER A CA 1
ATOM 5308 C C . SER A 1 692 ? -28.599 -29.663 -2.207 1.00 79.25 692 SER A C 1
ATOM 5310 O O . SER A 1 692 ? -29.215 -30.101 -3.184 1.00 79.25 692 SER A O 1
ATOM 5312 N N . PRO A 1 693 ? -27.427 -30.202 -1.797 1.00 77.50 693 PRO A N 1
ATOM 5313 C CA . PRO A 1 693 ? -26.549 -29.713 -0.720 1.00 77.50 693 PRO A CA 1
ATOM 5314 C C . PRO A 1 693 ? -25.905 -28.348 -1.057 1.00 77.50 693 PRO A C 1
ATOM 5316 O O . PRO A 1 693 ? -25.852 -28.005 -2.237 1.00 77.50 693 PRO A O 1
ATOM 5319 N N . PRO A 1 694 ? -25.402 -27.588 -0.061 1.00 81.44 694 PRO A N 1
ATOM 5320 C CA . PRO A 1 694 ? -24.741 -26.306 -0.302 1.00 81.44 694 PRO A CA 1
ATOM 5321 C C . PRO A 1 694 ? -23.549 -26.412 -1.264 1.00 81.44 694 PRO A C 1
ATOM 5323 O O . PRO A 1 694 ? -22.682 -27.280 -1.107 1.00 81.44 694 PRO A O 1
ATOM 5326 N N . GLU A 1 695 ? -23.492 -25.506 -2.236 1.00 83.94 695 GLU A N 1
ATOM 5327 C CA . GLU A 1 695 ? -22.358 -25.326 -3.143 1.00 83.94 695 GLU A CA 1
ATOM 5328 C C . GLU A 1 695 ? -21.250 -24.491 -2.489 1.00 83.94 695 GLU A C 1
ATOM 5330 O O . GLU A 1 695 ? -21.512 -23.550 -1.739 1.00 83.94 695 GLU A O 1
ATOM 5335 N N . PHE A 1 696 ? -19.996 -24.811 -2.814 1.00 84.12 696 PHE A N 1
ATOM 5336 C CA . PHE A 1 696 ? -18.819 -24.096 -2.327 1.00 84.12 696 PHE A CA 1
ATOM 5337 C C . PHE A 1 696 ? -17.983 -23.585 -3.490 1.00 84.12 696 PHE A C 1
ATOM 5339 O O . PHE A 1 696 ? -17.624 -24.348 -4.392 1.00 84.12 696 PHE A O 1
ATOM 5346 N N . HIS A 1 697 ? -17.618 -22.307 -3.442 1.00 85.25 697 HIS A N 1
ATOM 5347 C CA . HIS A 1 697 ? -16.754 -21.680 -4.436 1.00 85.25 697 HIS A CA 1
ATOM 5348 C C . HIS A 1 697 ? -15.563 -21.006 -3.768 1.00 85.25 697 HIS A C 1
ATOM 5350 O O . HIS A 1 697 ? -15.628 -20.527 -2.635 1.00 85.25 697 HIS A O 1
ATOM 5356 N N . LEU A 1 698 ? -14.463 -20.936 -4.504 1.00 85.38 698 LEU A N 1
ATOM 5357 C CA . LEU A 1 698 ? -13.345 -20.071 -4.174 1.00 85.38 698 LEU A CA 1
ATOM 5358 C C . LEU A 1 698 ? -13.307 -18.942 -5.199 1.00 85.38 698 LEU A C 1
ATOM 5360 O O . LEU A 1 698 ? -13.363 -19.193 -6.398 1.00 85.38 698 LEU A O 1
ATOM 5364 N N . HIS A 1 699 ? -13.192 -17.708 -4.739 1.00 87.06 699 HIS A N 1
ATOM 5365 C CA . HIS A 1 699 ? -13.008 -16.549 -5.593 1.00 87.06 699 HIS A CA 1
ATOM 5366 C C . HIS A 1 699 ? -11.643 -15.942 -5.309 1.00 87.06 699 HIS A C 1
ATOM 5368 O O . HIS A 1 699 ? -11.249 -15.771 -4.154 1.00 87.06 699 HIS A O 1
ATOM 5374 N N . VAL A 1 700 ? -10.911 -15.623 -6.371 1.00 87.50 700 VAL A N 1
ATOM 5375 C CA . VAL A 1 700 ? -9.627 -14.926 -6.278 1.00 87.50 700 VAL A CA 1
ATOM 5376 C C . VAL A 1 700 ? -9.714 -13.673 -7.122 1.00 87.50 700 VAL A C 1
ATOM 5378 O O . VAL A 1 700 ? -10.066 -13.735 -8.299 1.00 87.50 700 VAL A O 1
ATOM 5381 N N . ALA A 1 701 ? -9.374 -12.541 -6.524 1.00 88.69 701 ALA A N 1
ATOM 5382 C CA . ALA A 1 701 ? -9.389 -11.252 -7.181 1.00 88.69 701 ALA A CA 1
ATOM 5383 C C . ALA A 1 701 ? -8.041 -10.549 -7.059 1.00 88.69 701 ALA A C 1
ATOM 5385 O O . ALA A 1 701 ? -7.342 -10.705 -6.058 1.00 88.69 701 ALA A O 1
ATOM 5386 N N . SER A 1 702 ? -7.682 -9.753 -8.062 1.00 87.50 702 SER A N 1
ATOM 5387 C CA . SER A 1 702 ? -6.538 -8.844 -7.983 1.00 87.50 702 SER A CA 1
ATOM 5388 C C . SER A 1 702 ? -7.009 -7.396 -8.006 1.00 87.50 702 SER A C 1
ATOM 5390 O O . SER A 1 702 ? -7.941 -7.050 -8.730 1.00 87.50 702 SER A O 1
ATOM 5392 N N . VAL A 1 703 ? -6.340 -6.574 -7.199 1.00 84.06 703 VAL A N 1
ATOM 5393 C CA . VAL A 1 703 ? -6.543 -5.118 -7.086 1.00 84.06 703 VAL A CA 1
ATOM 5394 C C . VAL A 1 703 ? -5.604 -4.310 -7.997 1.00 84.06 703 VAL A C 1
ATOM 5396 O O . VAL A 1 703 ? -5.659 -3.081 -8.000 1.00 84.06 703 VAL A O 1
ATOM 5399 N N . ASP A 1 704 ? -4.745 -4.979 -8.774 1.00 85.44 704 ASP A N 1
ATOM 5400 C CA . ASP A 1 704 ? -3.877 -4.350 -9.774 1.00 85.44 704 ASP A CA 1
ATOM 5401 C C . ASP A 1 704 ? -4.187 -4.846 -11.196 1.00 85.44 704 ASP A C 1
ATOM 5403 O O . ASP A 1 704 ? -4.871 -5.852 -11.393 1.00 85.44 704 ASP A O 1
ATOM 5407 N N . GLY A 1 705 ? -3.678 -4.125 -12.197 1.00 76.12 705 GLY A N 1
ATOM 5408 C CA . GLY A 1 705 ? -3.926 -4.404 -13.614 1.00 76.12 705 GLY A CA 1
ATOM 5409 C C . GLY A 1 705 ? -3.029 -5.456 -14.258 1.00 76.12 705 GLY A C 1
ATOM 5410 O O . GLY A 1 705 ? -3.053 -5.585 -15.483 1.00 76.12 705 GLY A O 1
ATOM 5411 N N . ILE A 1 706 ? -2.214 -6.204 -13.503 1.00 82.50 706 ILE A N 1
ATOM 5412 C CA . ILE A 1 706 ? -1.388 -7.263 -14.100 1.00 82.50 706 ILE A CA 1
ATOM 5413 C C . ILE A 1 706 ? -2.215 -8.551 -14.231 1.00 82.50 706 ILE A C 1
ATOM 5415 O O . ILE A 1 706 ? -2.642 -9.101 -13.206 1.00 82.50 706 ILE A O 1
ATOM 5419 N N . PRO A 1 707 ? -2.367 -9.110 -15.453 1.00 78.00 707 PRO A N 1
ATOM 5420 C CA . PRO A 1 707 ? -3.019 -10.399 -15.654 1.00 78.00 707 PRO A CA 1
ATOM 5421 C C . PRO A 1 707 ? -2.387 -11.489 -14.788 1.00 78.00 707 PRO A C 1
ATOM 5423 O O . PRO A 1 707 ? -1.166 -11.615 -14.714 1.00 78.00 707 PRO A O 1
ATOM 5426 N N . PHE A 1 708 ? -3.223 -12.291 -14.131 1.00 83.00 708 PHE A N 1
ATOM 5427 C CA . PHE A 1 708 ? -2.763 -13.263 -13.136 1.00 83.00 708 PHE A CA 1
ATOM 5428 C C . PHE A 1 708 ? -3.442 -14.629 -13.254 1.00 83.00 708 PHE A C 1
ATOM 5430 O O . PHE A 1 708 ? -3.337 -15.447 -12.346 1.00 83.00 708 PHE A O 1
ATOM 5437 N N . PHE A 1 709 ? -4.097 -14.909 -14.383 1.00 81.94 709 PHE A N 1
ATOM 5438 C CA . PHE A 1 709 ? -4.767 -16.189 -14.621 1.00 81.94 709 PHE A CA 1
ATOM 5439 C C . PHE A 1 709 ? -3.840 -17.392 -14.411 1.00 81.94 709 PHE A C 1
ATOM 5441 O O . PHE A 1 709 ? -4.222 -18.345 -13.738 1.00 81.94 709 PHE A O 1
ATOM 5448 N N . ASP A 1 710 ? -2.605 -17.330 -14.918 1.00 80.12 710 ASP A N 1
ATOM 5449 C CA . ASP A 1 710 ? -1.628 -18.412 -14.753 1.00 80.12 710 ASP A CA 1
ATOM 5450 C C . ASP A 1 710 ? -1.289 -18.663 -13.278 1.00 80.12 710 ASP A C 1
ATOM 5452 O O . ASP A 1 710 ? -1.153 -19.816 -12.870 1.00 80.12 710 ASP A O 1
ATOM 5456 N N . LEU A 1 711 ? -1.226 -17.598 -12.468 1.00 81.31 711 LEU A N 1
ATOM 5457 C CA . LEU A 1 711 ? -1.037 -17.684 -11.019 1.00 81.31 711 LEU A CA 1
ATOM 5458 C C . LEU A 1 711 ? -2.257 -18.313 -10.334 1.00 81.31 711 LEU A C 1
ATOM 5460 O O . LEU A 1 711 ? -2.091 -19.171 -9.472 1.00 81.31 711 LEU A O 1
ATOM 5464 N N . VAL A 1 712 ? -3.482 -17.933 -10.717 1.00 82.50 712 VAL A N 1
ATOM 5465 C CA . VAL A 1 712 ? -4.704 -18.559 -10.173 1.00 82.50 712 VAL A CA 1
ATOM 5466 C C . VAL A 1 712 ? -4.738 -20.036 -10.531 1.00 82.50 712 VAL A C 1
ATOM 5468 O O . VAL A 1 712 ? -4.930 -20.883 -9.659 1.00 82.50 712 VAL A O 1
ATOM 5471 N N . LYS A 1 713 ? -4.510 -20.366 -11.803 1.00 82.56 713 LYS A N 1
ATOM 5472 C CA . LYS A 1 713 ? -4.517 -21.737 -12.310 1.00 82.56 713 LYS A CA 1
ATOM 5473 C C . LYS A 1 713 ? -3.466 -22.601 -11.611 1.00 82.56 713 LYS A C 1
ATOM 5475 O O . LYS A 1 713 ? -3.775 -23.726 -11.230 1.00 82.56 713 LYS A O 1
ATOM 5480 N N . SER A 1 714 ? -2.250 -22.090 -11.406 1.00 80.75 714 SER A N 1
ATOM 5481 C CA . SER A 1 714 ? -1.191 -22.829 -10.707 1.00 80.75 714 SER A CA 1
ATOM 5482 C C . SER A 1 714 ? -1.482 -22.982 -9.210 1.00 80.75 714 SER A C 1
ATOM 5484 O O . SER A 1 714 ? -1.354 -24.084 -8.673 1.00 80.75 714 SER A O 1
ATOM 5486 N N . ALA A 1 715 ? -1.947 -21.924 -8.540 1.00 78.31 715 ALA A N 1
ATOM 5487 C CA . ALA A 1 715 ? -2.266 -21.951 -7.112 1.00 78.31 715 ALA A CA 1
ATOM 5488 C C . ALA A 1 715 ? -3.422 -22.916 -6.794 1.00 78.31 715 ALA A C 1
ATOM 5490 O O . ALA A 1 715 ? -3.388 -23.624 -5.779 1.00 78.31 715 ALA A O 1
ATOM 5491 N N . THR A 1 716 ? -4.408 -22.992 -7.691 1.00 78.31 716 THR A N 1
ATOM 5492 C CA . THR A 1 716 ? -5.620 -23.813 -7.544 1.00 78.31 716 THR A CA 1
ATOM 5493 C C . THR A 1 716 ? -5.490 -25.226 -8.123 1.00 78.31 716 THR A C 1
ATOM 5495 O O . THR A 1 716 ? -6.356 -26.062 -7.878 1.00 78.31 716 THR A O 1
ATOM 5498 N N . ALA A 1 717 ? -4.393 -25.560 -8.812 1.00 77.88 717 ALA A N 1
ATOM 5499 C CA . ALA A 1 717 ? -4.205 -26.866 -9.450 1.00 77.88 717 ALA A CA 1
ATOM 5500 C C . ALA A 1 717 ? -4.366 -28.049 -8.468 1.00 77.88 717 ALA A C 1
ATOM 5502 O O . ALA A 1 717 ? -3.646 -28.164 -7.473 1.00 77.88 717 ALA A O 1
ATOM 5503 N N . GLY A 1 718 ? -5.317 -28.950 -8.723 1.00 74.06 718 GLY A N 1
ATOM 5504 C CA . GLY A 1 718 ? -5.607 -30.086 -7.835 1.00 74.06 718 GLY A CA 1
ATOM 5505 C C . GLY A 1 718 ? -6.315 -29.718 -6.520 1.00 74.06 718 GLY A C 1
ATOM 5506 O O . GLY A 1 718 ? -6.407 -30.559 -5.627 1.00 74.06 718 GLY A O 1
ATOM 5507 N N . LEU A 1 719 ? -6.781 -28.472 -6.376 1.00 72.62 719 LEU A N 1
ATOM 5508 C CA . LEU A 1 719 ? -7.745 -28.051 -5.348 1.00 72.62 719 LEU A CA 1
ATOM 5509 C C . LEU A 1 719 ? -9.171 -27.937 -5.913 1.00 72.62 719 LEU A C 1
ATOM 5511 O O . LEU A 1 719 ? -10.121 -27.891 -5.138 1.00 72.62 719 LEU A O 1
ATOM 5515 N N . THR A 1 720 ? -9.315 -27.897 -7.239 1.00 72.75 720 THR A N 1
ATOM 5516 C CA . THR A 1 720 ? -10.591 -27.769 -7.952 1.00 72.75 720 THR A CA 1
ATOM 5517 C C . THR A 1 720 ? -11.219 -29.134 -8.251 1.00 72.75 720 THR A C 1
ATOM 5519 O O . THR A 1 720 ? -10.562 -30.174 -8.137 1.00 72.75 720 THR A O 1
ATOM 5522 N N . ALA A 1 721 ? -12.502 -29.152 -8.629 1.00 67.88 721 ALA A N 1
ATOM 5523 C CA . ALA A 1 721 ? -13.142 -30.367 -9.135 1.00 67.88 721 ALA A CA 1
ATOM 5524 C C . ALA A 1 721 ? -12.393 -30.910 -10.379 1.00 67.88 721 ALA A C 1
ATOM 5526 O O . ALA A 1 721 ? -11.821 -30.111 -11.130 1.00 67.88 721 ALA A O 1
ATOM 5527 N N . PRO A 1 722 ? -12.377 -32.237 -10.629 1.00 65.12 722 PRO A N 1
ATOM 5528 C CA . PRO A 1 722 ? -11.722 -32.807 -11.810 1.00 65.12 722 PRO A CA 1
ATOM 5529 C C . PRO A 1 722 ? -12.174 -32.092 -13.091 1.00 65.12 722 PRO A C 1
ATOM 5531 O O . PRO A 1 722 ? -13.364 -31.857 -13.264 1.00 65.12 722 PRO A O 1
ATOM 5534 N N . GLU A 1 723 ? -11.224 -31.721 -13.955 1.00 68.12 723 GLU A N 1
ATOM 5535 C CA . GLU A 1 723 ? -11.451 -31.010 -15.234 1.00 68.12 723 GLU A CA 1
ATOM 5536 C C . GLU A 1 723 ? -11.951 -29.554 -15.138 1.00 68.12 723 GLU A C 1
ATOM 5538 O O . GLU A 1 723 ? -12.037 -28.873 -16.160 1.00 68.12 723 GLU A O 1
ATOM 5543 N N . SER A 1 724 ? -12.207 -29.028 -13.938 1.00 70.75 724 SER A N 1
ATOM 5544 C CA . SER A 1 724 ? -12.629 -27.634 -13.769 1.00 70.75 724 SER A CA 1
ATOM 5545 C C . SER A 1 724 ? -11.454 -26.647 -13.797 1.00 70.75 724 SER A C 1
ATOM 5547 O O . SER A 1 724 ? -10.390 -26.884 -13.213 1.00 70.75 724 SER A O 1
ATOM 5549 N N . VAL A 1 725 ? -11.655 -25.520 -14.483 1.00 76.25 725 VAL A N 1
ATOM 5550 C CA . VAL A 1 725 ? -10.675 -24.438 -14.668 1.00 76.25 725 VAL A CA 1
ATOM 5551 C C . VAL A 1 725 ? -11.240 -23.163 -14.030 1.00 76.25 725 VAL A C 1
ATOM 5553 O O . VAL A 1 725 ? -12.455 -22.990 -14.063 1.00 76.25 725 VAL A O 1
ATOM 5556 N N . PRO A 1 726 ? -10.411 -22.270 -13.454 1.00 83.69 726 PRO A N 1
ATOM 5557 C CA . PRO A 1 726 ? -10.892 -20.974 -12.978 1.00 83.69 726 PRO A CA 1
ATOM 5558 C C . PRO A 1 726 ? -11.637 -20.208 -14.082 1.00 83.69 726 PRO A C 1
ATOM 5560 O O . PRO A 1 726 ? -11.106 -20.035 -15.181 1.00 83.69 726 PRO A O 1
ATOM 5563 N N . GLU A 1 727 ? -12.845 -19.741 -13.787 1.00 85.12 727 GLU A N 1
ATOM 5564 C CA . GLU A 1 727 ? -13.700 -18.990 -14.708 1.00 85.12 727 GLU A CA 1
ATOM 5565 C C . GLU A 1 727 ? -13.596 -17.493 -14.393 1.00 85.12 727 GLU A C 1
ATOM 5567 O O . GLU A 1 727 ? -13.749 -17.111 -13.232 1.00 85.12 727 GLU A O 1
ATOM 5572 N N . PRO A 1 728 ? -13.312 -16.619 -15.374 1.00 84.88 728 PRO A N 1
ATOM 5573 C CA . PRO A 1 728 ? -13.333 -15.182 -15.135 1.00 84.88 728 PRO A CA 1
ATOM 5574 C C . PRO A 1 728 ? -14.760 -14.734 -14.808 1.00 84.88 728 PRO A C 1
ATOM 5576 O O . PRO A 1 728 ? -15.706 -15.101 -15.506 1.00 84.88 728 PRO A O 1
ATOM 5579 N N . THR A 1 729 ? -14.909 -13.915 -13.773 1.00 81.44 729 THR A N 1
ATOM 5580 C CA . THR A 1 729 ? -16.188 -13.310 -13.392 1.00 81.44 729 THR A CA 1
ATOM 5581 C C . THR A 1 729 ? -16.191 -11.825 -13.730 1.00 81.44 729 THR A C 1
ATOM 5583 O O . THR A 1 729 ? -15.177 -11.135 -13.607 1.00 81.44 729 THR A O 1
ATOM 5586 N N . LEU A 1 730 ? -17.336 -11.334 -14.204 1.00 73.06 730 LEU A N 1
ATOM 5587 C CA . LEU A 1 730 ? -17.536 -9.918 -14.488 1.00 73.06 730 LEU A CA 1
ATOM 5588 C C . LEU A 1 730 ? -17.880 -9.221 -13.172 1.00 73.06 730 LEU A C 1
ATOM 5590 O O . LEU A 1 730 ? -18.860 -9.574 -12.525 1.00 73.06 730 LEU A O 1
ATOM 5594 N N . ALA A 1 731 ? -17.053 -8.263 -12.765 1.00 71.50 731 ALA A N 1
ATOM 5595 C CA . ALA A 1 731 ? -17.337 -7.411 -11.622 1.00 71.50 731 ALA A CA 1
ATOM 5596 C C . ALA A 1 731 ? -18.283 -6.285 -12.065 1.00 71.50 731 ALA A C 1
ATOM 5598 O O . ALA A 1 731 ? -17.839 -5.193 -12.407 1.00 71.50 731 ALA A O 1
ATOM 5599 N N . ASP A 1 732 ? -19.578 -6.581 -12.140 1.00 79.31 732 ASP A N 1
ATOM 5600 C CA . ASP A 1 732 ? -20.630 -5.599 -12.413 1.00 79.31 732 ASP A CA 1
ATOM 5601 C C . ASP A 1 732 ? -21.581 -5.458 -11.217 1.00 79.31 732 ASP A C 1
ATOM 5603 O O . ASP A 1 732 ? -21.409 -6.112 -10.187 1.00 79.31 732 ASP A O 1
ATOM 5607 N N . ASP A 1 733 ? -22.569 -4.569 -11.319 1.00 78.44 733 ASP A N 1
ATOM 5608 C CA . ASP A 1 733 ? -23.527 -4.326 -10.233 1.00 78.44 733 ASP A CA 1
ATOM 5609 C C . ASP A 1 733 ? -24.426 -5.546 -9.946 1.00 78.44 733 ASP A C 1
ATOM 5611 O O . ASP A 1 733 ? -25.098 -5.568 -8.921 1.00 78.44 733 ASP A O 1
ATOM 5615 N N . LEU A 1 734 ? -24.469 -6.551 -10.832 1.00 80.50 734 LEU A N 1
ATOM 5616 C CA . LEU A 1 734 ? -25.284 -7.764 -10.690 1.00 80.50 734 LEU A CA 1
ATOM 5617 C C . LEU A 1 734 ? -24.511 -8.916 -10.025 1.00 80.50 734 LEU A C 1
ATOM 5619 O O . LEU A 1 734 ? -25.118 -9.914 -9.627 1.00 80.50 734 LEU A O 1
ATOM 5623 N N . SER A 1 735 ? -23.188 -8.798 -9.907 1.00 78.94 735 SER A N 1
ATOM 5624 C CA . SER A 1 735 ? -22.321 -9.803 -9.296 1.00 78.94 735 SER A CA 1
ATOM 5625 C C . SER A 1 735 ? -22.455 -9.825 -7.768 1.00 78.94 735 SER A C 1
ATOM 5627 O O . SER A 1 735 ? -21.702 -9.159 -7.061 1.00 78.94 735 SER A O 1
ATOM 5629 N N . VAL A 1 736 ? -23.318 -10.709 -7.263 1.00 82.25 736 VAL A N 1
ATOM 5630 C CA . VAL A 1 736 ? -23.577 -10.913 -5.821 1.00 82.25 736 VAL A CA 1
ATOM 5631 C C . VAL A 1 736 ? -22.366 -11.375 -5.008 1.00 82.25 736 VAL A C 1
ATOM 5633 O O . VAL A 1 736 ? -22.305 -11.177 -3.794 1.00 82.25 736 VAL A O 1
ATOM 5636 N N . ASP A 1 737 ? -21.396 -12.011 -5.669 1.00 86.06 737 ASP A N 1
ATOM 5637 C CA . ASP A 1 737 ? -20.345 -12.776 -5.000 1.00 86.06 737 ASP A CA 1
ATOM 5638 C C . ASP A 1 737 ? -19.436 -11.908 -4.112 1.00 86.06 737 ASP A C 1
ATOM 5640 O O . ASP A 1 737 ? -18.872 -12.384 -3.128 1.00 86.06 737 ASP A O 1
ATOM 5644 N N . TRP A 1 738 ? -19.312 -10.622 -4.445 1.00 88.88 738 TRP A N 1
ATOM 5645 C CA . TRP A 1 738 ? -18.417 -9.670 -3.787 1.00 88.88 738 TRP A CA 1
ATOM 5646 C C . TRP A 1 738 ? -19.156 -8.483 -3.147 1.00 88.88 738 TRP A C 1
ATOM 5648 O O . TRP A 1 738 ? -18.520 -7.485 -2.798 1.00 88.88 738 TRP A O 1
ATOM 5658 N N . ASP A 1 739 ? -20.476 -8.583 -2.958 1.00 89.75 739 ASP A N 1
ATOM 5659 C CA . ASP A 1 739 ? -21.320 -7.495 -2.432 1.00 89.75 739 ASP A CA 1
ATOM 5660 C C . ASP A 1 739 ? -20.851 -6.980 -1.059 1.00 89.75 739 ASP A C 1
ATOM 5662 O O . ASP A 1 739 ? -20.921 -5.784 -0.783 1.00 89.75 739 ASP A O 1
ATOM 5666 N N . VAL A 1 740 ? -20.277 -7.851 -0.222 1.00 89.62 740 VAL A N 1
ATOM 5667 C CA . VAL A 1 740 ? -19.724 -7.513 1.108 1.00 89.62 740 VAL A CA 1
ATOM 5668 C C . VAL A 1 740 ? -18.652 -6.410 1.085 1.00 89.62 740 VAL A C 1
ATOM 5670 O O . VAL A 1 740 ? -18.519 -5.654 2.053 1.00 89.62 740 VAL A O 1
ATOM 5673 N N . ILE A 1 741 ? -17.908 -6.290 -0.021 1.00 88.12 741 ILE A N 1
ATOM 5674 C CA . ILE A 1 741 ? -16.882 -5.256 -0.241 1.00 88.12 741 ILE A CA 1
ATOM 5675 C C . ILE A 1 741 ? -17.272 -4.268 -1.353 1.00 88.12 741 ILE A C 1
ATOM 5677 O O . ILE A 1 741 ? -16.434 -3.500 -1.820 1.00 88.12 741 ILE A O 1
ATOM 5681 N N . TYR A 1 742 ? -18.529 -4.264 -1.804 1.00 88.25 742 TYR A N 1
ATOM 5682 C CA . TYR A 1 742 ? -19.024 -3.246 -2.732 1.00 88.25 742 TYR A CA 1
ATOM 5683 C C . TYR A 1 742 ? -18.891 -1.839 -2.095 1.00 88.25 742 TYR A C 1
ATOM 5685 O O . TYR A 1 742 ? -19.172 -1.687 -0.902 1.00 88.25 742 TYR A O 1
ATOM 5693 N N . PRO A 1 743 ? -18.430 -0.809 -2.838 1.00 86.12 743 PRO A N 1
ATOM 5694 C CA . PRO A 1 743 ? -18.239 -0.761 -4.290 1.00 86.12 743 PRO A CA 1
ATOM 5695 C C . PRO A 1 743 ? -16.823 -1.124 -4.762 1.00 86.12 743 PRO A C 1
ATOM 5697 O O . PRO A 1 743 ? -16.573 -1.129 -5.965 1.00 86.12 743 PRO A O 1
ATOM 5700 N N . VAL A 1 744 ? -15.897 -1.459 -3.854 1.00 84.25 744 VAL A N 1
ATOM 5701 C CA . VAL A 1 744 ? -14.507 -1.820 -4.198 1.00 84.25 744 VAL A CA 1
ATOM 5702 C C . VAL A 1 744 ? -14.465 -3.008 -5.160 1.00 84.25 744 VAL A C 1
ATOM 5704 O O . VAL A 1 744 ? -13.614 -3.057 -6.048 1.00 84.25 744 VAL A O 1
ATOM 5707 N N . SER A 1 745 ? -15.426 -3.930 -5.037 1.00 86.62 745 SER A N 1
ATOM 5708 C CA . SER A 1 745 ? -15.581 -5.082 -5.928 1.00 86.62 745 SER A CA 1
ATOM 5709 C C . SER A 1 745 ? -15.623 -4.723 -7.416 1.00 86.62 745 SER A C 1
ATOM 5711 O O . SER A 1 745 ? -15.108 -5.496 -8.218 1.00 86.62 745 SER A O 1
ATOM 5713 N N . GLN A 1 746 ? -16.145 -3.547 -7.785 1.00 84.19 746 GLN A N 1
ATOM 5714 C CA . GLN A 1 746 ? -16.279 -3.092 -9.178 1.00 84.19 746 GLN A CA 1
ATOM 5715 C C . GLN A 1 746 ? -14.934 -2.844 -9.877 1.00 84.19 746 GLN A C 1
ATOM 5717 O O . GLN A 1 746 ? -14.876 -2.792 -11.101 1.00 84.19 746 GLN A O 1
ATOM 5722 N N . PHE A 1 747 ? -13.846 -2.693 -9.120 1.00 80.38 747 PHE A N 1
ATOM 5723 C CA . PHE A 1 747 ? -12.516 -2.386 -9.659 1.00 80.38 747 PHE A CA 1
ATOM 5724 C C . PHE A 1 747 ? -11.602 -3.618 -9.732 1.00 80.38 747 PHE A C 1
ATOM 5726 O O . PHE A 1 747 ? -10.408 -3.503 -10.029 1.00 80.38 747 PHE A O 1
ATOM 5733 N N . LEU A 1 748 ? -12.149 -4.803 -9.441 1.00 85.44 748 LEU A N 1
ATOM 5734 C CA . LEU A 1 748 ? -11.404 -6.048 -9.327 1.00 85.44 748 LEU A CA 1
ATOM 5735 C C . LEU A 1 748 ? -11.474 -6.886 -10.604 1.00 85.44 748 LEU A C 1
ATOM 5737 O O . LEU A 1 748 ? -12.539 -7.096 -11.178 1.00 85.44 748 LEU A O 1
ATOM 5741 N N . THR A 1 749 ? -10.350 -7.498 -10.978 1.00 84.00 749 THR A N 1
ATOM 5742 C CA . THR A 1 749 ? -10.384 -8.662 -11.878 1.00 84.00 749 THR A CA 1
ATOM 5743 C C . THR A 1 749 ? -10.563 -9.916 -11.041 1.00 84.00 749 THR A C 1
ATOM 5745 O O . THR A 1 749 ? -9.693 -10.233 -10.227 1.00 84.00 749 THR A O 1
ATOM 5748 N N . THR A 1 750 ? -11.669 -10.629 -11.241 1.00 88.56 750 THR A N 1
ATOM 5749 C CA . THR A 1 750 ? -12.100 -11.739 -10.384 1.00 88.56 750 THR A CA 1
ATOM 5750 C C . THR A 1 750 ? -12.154 -13.059 -11.162 1.00 88.56 750 THR A C 1
ATOM 5752 O O . THR A 1 750 ? -12.469 -13.091 -12.351 1.00 88.56 750 THR A O 1
ATOM 5755 N N . TYR A 1 751 ? -11.830 -14.161 -10.485 1.00 88.31 751 TYR A N 1
ATOM 5756 C CA . TYR A 1 751 ? -12.010 -15.524 -10.981 1.00 88.31 751 TYR A CA 1
ATOM 5757 C C . TYR A 1 751 ? -12.808 -16.333 -9.970 1.00 88.31 751 TYR A C 1
ATOM 5759 O O . TYR A 1 751 ? -12.454 -16.351 -8.789 1.00 88.31 751 TYR A O 1
ATOM 5767 N N . ARG A 1 752 ? -13.828 -17.043 -10.445 1.00 88.56 752 ARG A N 1
ATOM 5768 C CA . ARG A 1 752 ? -14.583 -18.045 -9.694 1.00 88.56 752 ARG A CA 1
ATOM 5769 C C . ARG A 1 752 ? -14.008 -19.427 -9.968 1.00 88.56 752 ARG A C 1
ATOM 5771 O O . ARG A 1 752 ? -13.734 -19.803 -11.104 1.00 88.56 752 ARG A O 1
ATOM 5778 N N . ILE A 1 753 ? -13.814 -20.192 -8.907 1.00 85.44 753 ILE A N 1
ATOM 5779 C CA . ILE A 1 753 ? -13.218 -21.520 -8.939 1.00 85.44 753 ILE A CA 1
ATOM 5780 C C . ILE A 1 753 ? -14.205 -22.488 -8.275 1.00 85.44 753 ILE A C 1
ATOM 5782 O O . ILE A 1 753 ? -14.434 -22.385 -7.065 1.00 85.44 753 ILE A O 1
ATOM 5786 N N . PRO A 1 754 ? -14.798 -23.427 -9.032 1.00 79.81 754 PRO A N 1
ATOM 5787 C CA . PRO A 1 754 ? -15.707 -24.412 -8.462 1.00 79.81 754 PRO A CA 1
ATOM 5788 C C . PRO A 1 754 ? -14.934 -25.407 -7.584 1.00 79.81 754 PRO A C 1
ATOM 5790 O O . PRO A 1 754 ? -13.909 -25.966 -7.994 1.00 79.81 754 PRO A O 1
ATOM 5793 N N . LEU A 1 755 ? -15.426 -25.632 -6.364 1.00 79.88 755 LEU A N 1
ATOM 5794 C CA . LEU A 1 755 ? -14.865 -26.621 -5.446 1.00 79.88 755 LEU A CA 1
ATOM 5795 C C . LEU A 1 755 ? -15.670 -27.930 -5.501 1.00 79.88 755 LEU A C 1
ATOM 5797 O O . LEU A 1 755 ? -16.851 -27.917 -5.855 1.00 79.88 755 LEU A O 1
ATOM 5801 N N . PRO A 1 756 ? -15.057 -29.078 -5.156 1.00 77.25 756 PRO A N 1
ATOM 5802 C CA . PRO A 1 756 ? -15.789 -30.331 -5.012 1.00 77.25 756 PRO A CA 1
ATOM 5803 C C . PRO A 1 756 ? -16.931 -30.198 -3.989 1.00 77.25 756 PRO A C 1
ATOM 5805 O O . PRO A 1 756 ? -16.739 -29.540 -2.961 1.00 77.25 756 PRO A O 1
ATOM 5808 N N . PRO A 1 757 ? -18.089 -30.846 -4.218 1.00 72.44 757 PRO A N 1
ATOM 5809 C CA . PRO A 1 757 ? -19.196 -30.802 -3.272 1.00 72.44 757 PRO A CA 1
ATOM 5810 C C . PRO A 1 757 ? -18.780 -31.395 -1.914 1.00 72.44 757 PRO A C 1
ATOM 5812 O O . PRO A 1 757 ? -17.939 -32.304 -1.861 1.00 72.44 757 PRO A O 1
ATOM 5815 N N . PRO A 1 758 ? -19.358 -30.902 -0.806 1.00 72.38 758 PRO A N 1
ATOM 5816 C CA . PRO A 1 758 ? -19.052 -31.393 0.530 1.00 72.38 758 PRO A CA 1
ATOM 5817 C C . PRO A 1 758 ? -19.539 -32.842 0.699 1.00 72.38 758 PRO A C 1
ATOM 5819 O O . PRO A 1 758 ? -20.320 -33.366 -0.098 1.00 72.38 758 PRO A O 1
ATOM 5822 N N . ALA A 1 759 ? -19.110 -33.505 1.778 1.00 69.12 759 ALA A N 1
ATOM 5823 C CA . ALA A 1 759 ? -19.679 -34.799 2.149 1.00 69.12 759 ALA A CA 1
ATOM 5824 C C . ALA A 1 759 ? -21.205 -34.679 2.333 1.00 69.12 759 ALA A C 1
ATOM 5826 O O . ALA A 1 759 ? -21.677 -33.701 2.904 1.00 69.12 759 ALA A O 1
ATOM 5827 N N . VAL A 1 760 ? -21.969 -35.700 1.924 1.00 67.50 760 VAL A N 1
ATOM 5828 C CA . VAL A 1 760 ? -23.452 -35.726 1.993 1.00 67.50 760 VAL A CA 1
ATOM 5829 C C . VAL A 1 760 ? -23.992 -35.479 3.415 1.00 67.50 760 VAL A C 1
ATOM 5831 O O . VAL A 1 760 ? -25.138 -35.091 3.596 1.00 67.50 760 VAL A O 1
ATOM 5834 N N . THR A 1 761 ? -23.163 -35.687 4.437 1.00 74.19 761 THR A N 1
ATOM 5835 C CA . THR A 1 761 ? -23.481 -35.468 5.854 1.00 74.19 761 THR A CA 1
ATOM 5836 C C . THR A 1 761 ? -23.276 -34.028 6.334 1.00 74.19 761 THR A C 1
ATOM 5838 O O . THR A 1 761 ? -23.512 -33.753 7.507 1.00 74.19 761 THR A O 1
ATOM 5841 N N . TYR A 1 762 ? -22.768 -33.125 5.493 1.00 77.69 762 TYR A N 1
ATOM 5842 C CA . TYR A 1 762 ? -22.538 -31.732 5.865 1.00 77.69 762 TYR A CA 1
ATOM 5843 C C . TYR A 1 762 ? -23.861 -30.959 5.925 1.00 77.69 762 TYR A C 1
ATOM 5845 O O . TYR A 1 762 ? -24.617 -30.935 4.957 1.00 77.69 762 TYR A O 1
ATOM 5853 N N . SER A 1 763 ? -24.105 -30.295 7.054 1.00 78.88 763 SER A N 1
ATOM 5854 C CA . SER A 1 763 ? -25.181 -29.320 7.221 1.00 78.88 763 SER A CA 1
ATOM 5855 C C . SER A 1 763 ? -24.556 -27.974 7.542 1.00 78.88 763 SER A C 1
ATOM 5857 O O . SER A 1 763 ? -23.754 -27.878 8.474 1.00 78.88 763 SER A O 1
ATOM 5859 N N . SER A 1 764 ? -24.927 -26.948 6.780 1.00 80.75 764 SER A N 1
ATOM 5860 C CA . SER A 1 764 ? -24.474 -25.586 7.044 1.00 80.75 764 SER A CA 1
ATOM 5861 C C . SER A 1 764 ? -24.964 -25.124 8.420 1.00 80.75 764 SER A C 1
ATOM 5863 O O . SER A 1 764 ? -26.153 -25.293 8.711 1.00 80.75 764 SER A O 1
ATOM 5865 N N . PRO A 1 765 ? -24.113 -24.502 9.256 1.00 80.31 765 PRO A N 1
ATOM 5866 C CA . PRO A 1 765 ? -24.566 -23.862 10.491 1.00 80.31 765 PRO A CA 1
ATOM 5867 C C . PRO A 1 765 ? -25.431 -22.617 10.222 1.00 80.31 765 PRO A C 1
ATOM 5869 O O . PRO A 1 765 ? -26.116 -22.138 11.127 1.00 80.31 765 PRO A O 1
ATOM 5872 N N . TRP A 1 766 ? -25.412 -22.100 8.989 1.00 85.19 766 TRP A N 1
ATOM 5873 C CA . TRP A 1 766 ? -26.071 -20.854 8.603 1.00 85.19 766 TRP A CA 1
ATOM 5874 C C . TRP A 1 766 ? -27.506 -21.036 8.107 1.00 85.19 766 TRP A C 1
ATOM 5876 O O . TRP A 1 766 ? -28.264 -20.074 8.133 1.00 85.19 766 TRP A O 1
ATOM 5886 N N . LEU A 1 767 ? -27.903 -22.251 7.705 1.00 81.81 767 LEU A N 1
ATOM 5887 C CA . LEU A 1 767 ? -29.242 -22.532 7.159 1.00 81.81 767 LEU A CA 1
ATOM 5888 C C . LEU A 1 767 ? -30.374 -22.126 8.113 1.00 81.81 767 LEU A C 1
ATOM 5890 O O . LEU A 1 767 ? -31.352 -21.522 7.683 1.00 81.81 767 LEU A O 1
ATOM 5894 N N . ASP A 1 768 ? -30.222 -22.425 9.403 1.00 81.31 768 ASP A N 1
ATOM 5895 C CA . ASP A 1 768 ? -31.242 -22.122 10.412 1.00 81.31 768 ASP A CA 1
ATOM 5896 C C . ASP A 1 768 ? -31.008 -20.780 11.116 1.00 81.31 768 ASP A C 1
ATOM 5898 O O . ASP A 1 768 ? -31.899 -20.291 11.808 1.00 81.31 768 ASP A O 1
ATOM 5902 N N . THR A 1 769 ? -29.823 -20.182 10.972 1.00 84.31 769 THR A N 1
ATOM 5903 C CA . THR A 1 769 ? -29.411 -19.015 11.763 1.00 84.31 769 THR A CA 1
ATOM 5904 C C . THR A 1 769 ? -29.392 -17.722 10.955 1.00 84.31 769 THR A C 1
ATOM 5906 O O . THR A 1 769 ? -29.828 -16.696 11.473 1.00 84.31 769 THR A O 1
ATOM 5909 N N . PHE A 1 770 ? -28.964 -17.759 9.690 1.00 88.88 770 PHE A N 1
ATOM 5910 C CA . PHE A 1 770 ? -28.998 -16.610 8.791 1.00 88.88 770 PHE A CA 1
ATOM 5911 C C . PHE A 1 770 ? -30.291 -16.615 7.969 1.00 88.88 770 PHE A C 1
ATOM 5913 O O . PHE A 1 770 ? -30.386 -17.278 6.937 1.00 88.88 770 PHE A O 1
ATOM 5920 N N . GLN A 1 771 ? -31.309 -15.894 8.444 1.00 86.88 771 GLN A N 1
ATOM 5921 C CA . GLN A 1 771 ? -32.653 -15.914 7.864 1.00 86.88 771 GLN A CA 1
ATOM 5922 C C . GLN A 1 771 ? -33.090 -14.536 7.369 1.00 86.88 771 GLN A C 1
ATOM 5924 O O . GLN A 1 771 ? -33.012 -13.543 8.091 1.00 86.88 771 GLN A O 1
ATOM 5929 N N . VAL A 1 772 ? -33.640 -14.491 6.155 1.00 88.19 772 VAL A N 1
ATOM 5930 C CA . VAL A 1 772 ? -34.324 -13.314 5.604 1.00 88.19 772 VAL A CA 1
ATOM 5931 C C . VAL A 1 772 ? -35.826 -13.517 5.748 1.00 88.19 772 VAL A C 1
ATOM 5933 O O . VAL A 1 772 ? -36.396 -14.431 5.155 1.00 88.19 772 VAL A O 1
ATOM 5936 N N . SER A 1 773 ? -36.484 -12.666 6.532 1.00 90.56 773 SER A N 1
ATOM 5937 C CA . SER A 1 773 ? -37.922 -12.764 6.799 1.00 90.56 773 SER A CA 1
ATOM 5938 C C . SER A 1 773 ? -38.646 -11.454 6.499 1.00 90.56 773 SER A C 1
ATOM 5940 O O . SER A 1 773 ? -38.064 -10.370 6.534 1.00 90.56 773 SER A O 1
ATOM 5942 N N . VAL A 1 774 ? -39.942 -11.547 6.200 1.00 91.56 774 VAL A N 1
ATOM 5943 C CA . VAL A 1 774 ? -40.809 -10.380 6.001 1.00 91.56 774 VAL A CA 1
ATOM 5944 C C . VAL A 1 774 ? -41.713 -10.234 7.219 1.00 91.56 774 VAL A C 1
ATOM 5946 O O . VAL A 1 774 ? -42.541 -11.106 7.481 1.00 91.56 774 VAL A O 1
ATOM 5949 N N . LYS A 1 775 ? -41.582 -9.124 7.954 1.00 91.56 775 LYS A N 1
ATOM 5950 C CA . LYS A 1 775 ? -42.430 -8.831 9.123 1.00 91.56 775 LYS A CA 1
ATOM 5951 C C . LYS A 1 775 ? -43.824 -8.375 8.708 1.00 91.56 775 LYS A C 1
ATOM 5953 O O . LYS A 1 775 ? -44.812 -8.767 9.326 1.00 91.56 775 LYS A O 1
ATOM 5958 N N . GLN A 1 776 ? -43.919 -7.537 7.676 1.00 91.44 776 GLN A N 1
ATOM 5959 C CA . GLN A 1 776 ? -45.198 -6.997 7.224 1.00 91.44 776 GLN A CA 1
ATOM 5960 C C . GLN A 1 776 ? -45.170 -6.609 5.742 1.00 91.44 776 GLN A C 1
ATOM 5962 O O . GLN A 1 776 ? -44.169 -6.108 5.233 1.00 91.44 776 GLN A O 1
ATOM 5967 N N . ILE A 1 777 ? -46.307 -6.794 5.064 1.00 91.69 777 ILE A N 1
ATOM 5968 C CA . ILE A 1 777 ? -46.561 -6.300 3.706 1.00 91.69 777 ILE A CA 1
ATOM 5969 C C . ILE A 1 777 ? -47.789 -5.386 3.739 1.00 91.69 777 ILE A C 1
ATOM 5971 O O . ILE A 1 777 ? -48.803 -5.715 4.357 1.00 91.69 777 ILE A O 1
ATOM 5975 N N . ARG A 1 778 ? -47.711 -4.228 3.073 1.00 93.25 778 ARG A N 1
ATOM 5976 C CA . ARG A 1 778 ? -48.826 -3.276 2.930 1.00 93.25 778 ARG A CA 1
ATOM 5977 C C . ARG A 1 778 ? -48.991 -2.875 1.463 1.00 93.25 778 ARG A C 1
ATOM 5979 O O . ARG A 1 778 ? -48.046 -2.394 0.845 1.00 93.25 778 ARG A O 1
ATOM 5986 N N . LEU A 1 779 ? -50.194 -3.040 0.909 1.00 93.12 779 LEU A N 1
ATOM 5987 C CA . LEU A 1 779 ? -50.527 -2.639 -0.465 1.00 93.12 779 LEU A CA 1
ATOM 5988 C C . LEU A 1 779 ? -51.295 -1.314 -0.483 1.00 93.12 779 LEU A C 1
ATOM 5990 O O . LEU A 1 779 ? -52.235 -1.123 0.289 1.00 93.12 779 LEU A O 1
ATOM 5994 N N . ASN A 1 780 ? -50.934 -0.413 -1.398 1.00 92.69 780 ASN A N 1
ATOM 5995 C CA . ASN A 1 780 ? -51.665 0.827 -1.647 1.00 92.69 780 ASN A CA 1
ATOM 5996 C C . ASN A 1 780 ? -52.298 0.797 -3.040 1.00 92.69 780 ASN A C 1
ATOM 5998 O O . ASN A 1 780 ? -51.608 0.946 -4.046 1.00 92.69 780 ASN A O 1
ATOM 6002 N N . ALA A 1 781 ? -53.622 0.655 -3.092 1.00 88.25 781 ALA A N 1
ATOM 6003 C CA . ALA A 1 781 ? -54.346 0.550 -4.355 1.00 88.25 781 ALA A CA 1
ATOM 6004 C C . ALA A 1 781 ? -54.397 1.848 -5.171 1.00 88.25 781 ALA A C 1
ATOM 6006 O O . ALA A 1 781 ? -54.482 1.790 -6.393 1.00 88.25 781 ALA A O 1
ATOM 6007 N N . VAL A 1 782 ? -54.317 3.011 -4.518 1.00 89.56 782 VAL A N 1
ATOM 6008 C CA . VAL A 1 782 ? -54.370 4.314 -5.203 1.00 89.56 782 VAL A CA 1
ATOM 6009 C C . VAL A 1 782 ? -53.049 4.604 -5.906 1.00 89.56 782 VAL A C 1
ATOM 6011 O O . VAL A 1 782 ? -53.041 5.074 -7.038 1.00 89.56 782 VAL A O 1
ATOM 6014 N N . LYS A 1 783 ? -51.930 4.321 -5.233 1.00 91.44 783 LYS A N 1
ATOM 6015 C CA . LYS A 1 783 ? -50.580 4.579 -5.757 1.00 91.44 783 LYS A CA 1
ATOM 6016 C C . LYS A 1 783 ? -49.979 3.386 -6.511 1.00 91.44 783 LYS A C 1
ATOM 6018 O O . LYS A 1 783 ? -48.936 3.538 -7.135 1.00 91.44 783 LYS A O 1
ATOM 6023 N N . GLN A 1 784 ? -50.621 2.217 -6.447 1.00 94.31 784 GLN A N 1
ATOM 6024 C CA . GLN A 1 784 ? -50.103 0.944 -6.965 1.00 94.31 784 GLN A CA 1
ATOM 6025 C C . GLN A 1 784 ? -48.712 0.602 -6.403 1.00 94.31 784 GLN A C 1
ATOM 6027 O O . GLN A 1 784 ? -47.812 0.176 -7.121 1.00 94.31 784 GLN A O 1
ATOM 6032 N N . THR A 1 785 ? -48.529 0.807 -5.097 1.00 94.75 785 THR A N 1
ATOM 6033 C CA . THR A 1 785 ? -47.254 0.555 -4.409 1.00 94.75 785 THR A CA 1
ATOM 6034 C C . THR A 1 785 ? -47.376 -0.583 -3.403 1.00 94.75 785 THR A C 1
ATOM 6036 O O . THR A 1 785 ? -48.443 -0.794 -2.815 1.00 94.75 785 THR A O 1
ATOM 6039 N N . LYS A 1 786 ? -46.260 -1.272 -3.153 1.00 94.75 786 LYS A N 1
ATOM 6040 C CA . LYS A 1 786 ? -46.123 -2.318 -2.129 1.00 94.75 786 LYS A CA 1
ATOM 6041 C C . LYS A 1 786 ? -45.030 -1.919 -1.143 1.00 94.75 786 LYS A C 1
ATOM 6043 O O . LYS A 1 786 ? -43.890 -1.729 -1.550 1.00 94.75 786 LYS A O 1
ATOM 6048 N N . SER A 1 787 ? -45.379 -1.784 0.134 1.00 95.19 787 SER A N 1
ATOM 6049 C CA . SER A 1 787 ? -44.419 -1.609 1.229 1.00 95.19 787 SER A CA 1
ATOM 6050 C C . SER A 1 787 ? -44.111 -2.959 1.867 1.00 95.19 787 SER A C 1
ATOM 6052 O O . SER A 1 787 ? -45.034 -3.738 2.119 1.00 95.19 787 SER A O 1
ATOM 6054 N N . ILE A 1 788 ? -42.833 -3.220 2.122 1.00 94.56 788 ILE A N 1
ATOM 6055 C CA . ILE A 1 788 ? -42.305 -4.472 2.661 1.00 94.56 788 ILE A CA 1
ATOM 6056 C C . ILE A 1 788 ? -41.340 -4.123 3.795 1.00 94.56 788 ILE A C 1
ATOM 6058 O O . ILE A 1 788 ? -40.391 -3.369 3.581 1.00 94.56 788 ILE A O 1
ATOM 6062 N N . ASP A 1 789 ? -41.582 -4.692 4.974 1.00 94.56 789 ASP A N 1
ATOM 6063 C CA . ASP A 1 789 ? -40.679 -4.594 6.121 1.00 94.56 789 ASP A CA 1
ATOM 6064 C C . ASP A 1 789 ? -39.867 -5.898 6.196 1.00 94.56 789 ASP A C 1
ATOM 6066 O O . ASP A 1 789 ? -40.400 -6.954 6.557 1.00 94.56 789 ASP A O 1
ATOM 6070 N N . ILE A 1 790 ? -38.599 -5.832 5.793 1.00 93.06 790 ILE A N 1
ATOM 6071 C CA . ILE A 1 790 ? -37.653 -6.952 5.703 1.00 93.06 790 ILE A CA 1
ATOM 6072 C C . ILE A 1 790 ? -36.812 -6.982 6.979 1.00 93.06 790 ILE A C 1
ATOM 6074 O O . ILE A 1 790 ? -36.380 -5.935 7.458 1.00 93.06 790 ILE A O 1
ATOM 6078 N N . VAL A 1 791 ? -36.558 -8.171 7.524 1.00 92.81 791 VAL A N 1
ATOM 6079 C CA . VAL A 1 791 ? -35.621 -8.367 8.636 1.00 92.81 791 VAL A CA 1
ATOM 6080 C C . VAL A 1 791 ? -34.692 -9.532 8.342 1.00 92.81 791 VAL A C 1
ATOM 6082 O O . VAL A 1 791 ? -35.145 -10.667 8.176 1.00 92.81 791 VAL A O 1
ATOM 6085 N N . LEU A 1 792 ? -33.395 -9.231 8.313 1.00 91.88 792 LEU A N 1
ATOM 6086 C CA . LEU A 1 792 ? -32.317 -10.214 8.340 1.00 91.88 792 LEU A CA 1
ATOM 6087 C C . LEU A 1 792 ? -31.992 -10.569 9.792 1.00 91.88 792 LEU A C 1
ATOM 6089 O O . LEU A 1 792 ? -31.649 -9.681 10.569 1.00 91.88 792 LEU A O 1
ATOM 6093 N N . GLN A 1 793 ? -32.061 -11.847 10.146 1.00 92.44 793 GLN A N 1
ATOM 6094 C CA . GLN A 1 793 ? -31.452 -12.394 11.360 1.00 92.44 793 GLN A CA 1
ATOM 6095 C C . GLN A 1 793 ? -30.110 -13.014 10.983 1.00 92.44 793 GLN A C 1
ATOM 6097 O O . GLN A 1 793 ? -30.073 -13.816 10.057 1.00 92.44 793 GLN A O 1
ATOM 6102 N N . HIS A 1 794 ? -29.015 -12.613 11.634 1.00 90.81 794 HIS A N 1
ATOM 6103 C CA . HIS A 1 794 ? -27.649 -12.903 11.178 1.00 90.81 794 HIS A CA 1
ATOM 6104 C C . HIS A 1 794 ? -26.616 -13.144 12.308 1.00 90.81 794 HIS A C 1
ATOM 6106 O O . HIS A 1 794 ? -25.527 -12.567 12.301 1.00 90.81 794 HIS A O 1
ATOM 6112 N N . PRO A 1 795 ? -26.898 -14.003 13.305 1.00 89.81 795 PRO A N 1
ATOM 6113 C CA . PRO A 1 795 ? -25.942 -14.286 14.372 1.00 89.81 795 PRO A CA 1
ATOM 6114 C C . PRO A 1 795 ? -24.652 -14.904 13.809 1.00 89.81 795 PRO A C 1
ATOM 6116 O O . PRO A 1 795 ? -24.699 -15.850 13.030 1.00 89.81 795 PRO A O 1
ATOM 6119 N N . GLY A 1 796 ? -23.493 -14.370 14.207 1.00 83.94 796 GLY A N 1
ATOM 6120 C CA . GLY A 1 796 ? -22.179 -14.841 13.740 1.00 83.94 796 GLY A CA 1
ATOM 6121 C C . GLY A 1 796 ? -21.780 -14.383 12.329 1.00 83.94 796 GLY A C 1
ATOM 6122 O O . GLY A 1 796 ? -20.694 -14.739 11.869 1.00 83.94 796 GLY A O 1
ATOM 6123 N N . ILE A 1 797 ? -22.620 -13.576 11.669 1.00 89.75 797 ILE A N 1
ATOM 6124 C CA . ILE A 1 797 ? -22.353 -12.968 10.364 1.00 89.75 797 ILE A CA 1
ATOM 6125 C C . ILE A 1 797 ? -22.203 -11.454 10.529 1.00 89.75 797 ILE A C 1
ATOM 6127 O O . ILE A 1 797 ? -23.072 -10.791 11.100 1.00 89.75 797 ILE A O 1
ATOM 6131 N N . MET A 1 798 ? -21.116 -10.906 9.993 1.00 91.38 798 MET A N 1
ATOM 6132 C CA . MET A 1 798 ? -20.829 -9.473 9.971 1.00 91.38 798 MET A CA 1
ATOM 6133 C C . MET A 1 798 ? -20.918 -8.908 8.548 1.00 91.38 798 MET A C 1
ATOM 6135 O O . MET A 1 798 ? -20.848 -9.640 7.562 1.00 91.38 798 MET A O 1
ATOM 6139 N N . TRP A 1 799 ? -21.085 -7.591 8.456 1.00 92.69 799 TRP A N 1
ATOM 6140 C CA . TRP A 1 799 ? -21.219 -6.836 7.204 1.00 92.69 799 TRP A CA 1
ATOM 6141 C C . TRP A 1 799 ? -22.265 -7.410 6.227 1.00 92.69 799 TRP A C 1
ATOM 6143 O O . TRP A 1 799 ? -21.956 -7.557 5.040 1.00 92.69 799 TRP A O 1
ATOM 6153 N N . PRO A 1 800 ? -23.481 -7.793 6.679 1.00 93.06 800 PRO A N 1
ATOM 6154 C CA . PRO A 1 800 ? -24.461 -8.345 5.763 1.00 93.06 800 PRO A CA 1
ATOM 6155 C C . PRO A 1 800 ? -24.916 -7.295 4.745 1.00 93.06 800 PRO A C 1
ATOM 6157 O O . PRO A 1 800 ? -25.122 -6.123 5.072 1.00 93.06 800 PRO A O 1
ATOM 6160 N N . VAL A 1 801 ? -25.105 -7.737 3.507 1.00 92.94 801 VAL A N 1
ATOM 6161 C CA . VAL A 1 801 ? -25.581 -6.909 2.398 1.00 92.94 801 VAL A CA 1
ATOM 6162 C C . VAL A 1 801 ? -26.848 -7.525 1.836 1.00 92.94 801 VAL A C 1
ATOM 6164 O O . VAL A 1 801 ? -26.932 -8.743 1.680 1.00 92.94 801 VAL A O 1
ATOM 6167 N N . ILE A 1 802 ? -27.830 -6.676 1.535 1.00 92.81 802 ILE A N 1
ATOM 6168 C CA . ILE A 1 802 ? -28.973 -7.041 0.698 1.00 92.81 802 ILE A CA 1
ATOM 6169 C C . ILE A 1 802 ? -28.907 -6.263 -0.612 1.00 92.81 802 ILE A C 1
ATOM 6171 O O . ILE A 1 802 ? -28.647 -5.055 -0.615 1.00 92.81 802 ILE A O 1
ATOM 6175 N N . ALA A 1 803 ? -29.175 -6.953 -1.713 1.00 92.44 803 ALA A N 1
ATOM 6176 C CA . ALA A 1 803 ? -29.234 -6.371 -3.041 1.00 92.44 803 ALA A CA 1
ATOM 6177 C C . ALA A 1 803 ? -30.539 -6.759 -3.742 1.00 92.44 803 ALA A C 1
ATOM 6179 O O . ALA A 1 803 ? -30.991 -7.901 -3.653 1.00 92.44 803 ALA A O 1
ATOM 6180 N N . PHE A 1 804 ? -31.190 -5.805 -4.407 1.00 92.62 804 PHE A N 1
ATOM 6181 C CA . PHE A 1 804 ? -32.450 -6.052 -5.117 1.00 92.62 804 PHE A CA 1
ATOM 6182 C C . PHE A 1 804 ? -32.701 -5.034 -6.232 1.00 92.62 804 PHE A C 1
ATOM 6184 O O . PHE A 1 804 ? -32.293 -3.875 -6.142 1.00 92.62 804 PHE A O 1
ATOM 6191 N N . ASP A 1 805 ? -33.441 -5.459 -7.257 1.00 93.19 805 ASP A N 1
ATOM 6192 C CA . ASP A 1 805 ? -33.851 -4.623 -8.387 1.00 93.19 805 ASP A CA 1
ATOM 6193 C C . ASP A 1 805 ? -35.282 -4.118 -8.187 1.00 93.19 805 ASP A C 1
ATOM 6195 O O . ASP A 1 805 ? -36.235 -4.902 -8.154 1.00 93.19 805 ASP A O 1
ATOM 6199 N N . ALA A 1 806 ? -35.457 -2.803 -8.048 1.00 93.62 806 ALA A N 1
ATOM 6200 C CA . ALA A 1 806 ? -36.786 -2.215 -7.890 1.00 93.62 806 ALA A CA 1
ATOM 6201 C C . ALA A 1 806 ? -36.828 -0.716 -8.212 1.00 93.62 806 ALA A C 1
ATOM 6203 O O . ALA A 1 806 ? -35.860 0.014 -8.001 1.00 93.62 806 ALA A O 1
ATOM 6204 N N . ASP A 1 807 ? -38.005 -0.238 -8.630 1.00 94.62 807 ASP A N 1
ATOM 6205 C CA . ASP A 1 807 ? -38.330 1.192 -8.623 1.00 94.62 807 ASP A CA 1
ATOM 6206 C C . ASP A 1 807 ? -38.809 1.616 -7.225 1.00 94.62 807 ASP A C 1
ATOM 6208 O O . ASP A 1 807 ? -40.004 1.587 -6.909 1.00 94.62 807 ASP A O 1
ATOM 6212 N N . VAL A 1 808 ? -37.864 1.984 -6.359 1.00 94.12 808 VAL A N 1
ATOM 6213 C CA . VAL A 1 808 ? -38.138 2.354 -4.963 1.00 94.12 808 VAL A CA 1
ATOM 6214 C C . VAL A 1 808 ? -38.739 3.764 -4.898 1.00 94.12 808 VAL A C 1
ATOM 6216 O O . VAL A 1 808 ? -38.166 4.732 -5.395 1.00 94.12 808 VAL A O 1
ATOM 6219 N N . VAL A 1 809 ? -39.931 3.895 -4.304 1.00 94.06 809 VAL A N 1
ATOM 6220 C CA . VAL A 1 809 ? -40.631 5.186 -4.097 1.00 94.06 809 VAL A CA 1
ATOM 6221 C C . VAL A 1 809 ? -40.336 5.801 -2.735 1.00 94.06 809 VAL A C 1
ATOM 6223 O O . VAL A 1 809 ? -40.385 7.020 -2.596 1.00 94.06 809 VAL A O 1
ATOM 6226 N N . ALA A 1 810 ? -40.085 4.970 -1.726 1.00 93.38 810 ALA A N 1
ATOM 6227 C CA . ALA A 1 810 ? -39.796 5.395 -0.364 1.00 93.38 810 ALA A CA 1
ATOM 6228 C C . ALA A 1 810 ? -39.108 4.264 0.403 1.00 93.38 810 ALA A C 1
ATOM 6230 O O . ALA A 1 810 ? -39.362 3.091 0.130 1.00 93.38 810 ALA A O 1
ATOM 6231 N N . TRP A 1 811 ? -38.300 4.619 1.393 1.00 93.62 811 TRP A N 1
ATOM 6232 C CA . TRP A 1 811 ? -37.634 3.688 2.301 1.00 93.62 811 TRP A CA 1
ATOM 6233 C C . TRP A 1 811 ? -37.304 4.365 3.634 1.00 93.62 811 TRP A C 1
ATOM 6235 O O . TRP A 1 811 ? -37.552 5.561 3.793 1.00 93.62 811 TRP A O 1
ATOM 6245 N N . ASP A 1 812 ? -36.750 3.607 4.577 1.00 91.56 812 ASP A N 1
ATOM 6246 C CA . ASP A 1 812 ? -36.213 4.097 5.853 1.00 91.56 812 ASP A CA 1
ATOM 6247 C C . ASP A 1 812 ? -34.706 4.427 5.806 1.00 91.56 812 ASP A C 1
ATOM 6249 O O . ASP A 1 812 ? -34.068 4.545 6.851 1.00 91.56 812 ASP A O 1
ATOM 6253 N N . LEU A 1 813 ? -34.143 4.571 4.603 1.00 89.88 813 LEU A N 1
ATOM 6254 C CA . LEU A 1 813 ? -32.742 4.913 4.353 1.00 89.88 813 LEU A CA 1
ATOM 6255 C C . LEU A 1 813 ? -32.570 6.420 4.058 1.00 89.88 813 LEU A C 1
ATOM 6257 O O . LEU A 1 813 ? -33.560 7.122 3.817 1.00 89.88 813 LEU A O 1
ATOM 6261 N N . PRO A 1 814 ? -31.330 6.945 4.100 1.00 79.88 814 PRO A N 1
ATOM 6262 C CA . PRO A 1 814 ? -31.036 8.353 3.852 1.00 79.88 814 PRO A CA 1
ATOM 6263 C C . PRO A 1 814 ? -31.407 8.751 2.430 1.00 79.88 814 PRO A C 1
ATOM 6265 O O . PRO A 1 814 ? -31.271 7.955 1.509 1.00 79.88 814 PRO A O 1
ATOM 6268 N N . GLU A 1 815 ? -31.800 10.012 2.262 1.00 83.19 815 GLU A N 1
ATOM 6269 C CA . GLU A 1 815 ? -32.194 10.614 0.983 1.00 83.19 815 GLU A CA 1
ATOM 6270 C C . GLU A 1 815 ? -33.398 9.942 0.279 1.00 83.19 815 GLU A C 1
ATOM 6272 O O . GLU A 1 815 ? -33.727 8.774 0.496 1.00 83.19 815 GLU A O 1
ATOM 6277 N N . PRO A 1 816 ? -34.133 10.674 -0.576 1.00 84.50 816 PRO A N 1
ATOM 6278 C CA . PRO A 1 816 ? -35.141 10.057 -1.429 1.00 84.50 816 PRO A CA 1
ATOM 6279 C C . PRO A 1 816 ? -34.496 9.071 -2.423 1.00 84.50 816 PRO A C 1
ATOM 6281 O O . PRO A 1 816 ? -33.486 9.412 -3.041 1.00 84.50 816 PRO A O 1
ATOM 6284 N N . PRO A 1 817 ? -35.093 7.887 -2.644 1.00 85.31 817 PRO A N 1
ATOM 6285 C CA . PRO A 1 817 ? -34.568 6.902 -3.583 1.00 85.31 817 PRO A CA 1
ATOM 6286 C C . PRO A 1 817 ? -34.567 7.438 -5.020 1.00 85.31 817 PRO A C 1
ATOM 6288 O O . PRO A 1 817 ? -35.484 8.151 -5.447 1.00 85.31 817 PRO A O 1
ATOM 6291 N N . GLN A 1 818 ? -33.556 7.046 -5.797 1.00 85.44 818 GLN A N 1
ATOM 6292 C CA . GLN A 1 818 ? -33.533 7.318 -7.230 1.00 85.44 818 GLN A CA 1
ATOM 6293 C C . GLN A 1 818 ? -34.647 6.526 -7.928 1.00 85.44 818 GLN A C 1
ATOM 6295 O O . GLN A 1 818 ? -34.809 5.327 -7.716 1.00 85.44 818 GLN A O 1
ATOM 6300 N N . ARG A 1 819 ? -35.429 7.223 -8.759 1.00 90.56 819 ARG A N 1
ATOM 6301 C CA . ARG A 1 819 ? -36.555 6.642 -9.502 1.00 90.56 819 ARG A CA 1
ATOM 6302 C C . ARG A 1 819 ? -36.068 5.787 -10.673 1.00 90.56 819 ARG A C 1
ATOM 6304 O O . ARG A 1 819 ? -35.089 6.142 -11.329 1.00 90.56 819 ARG A O 1
ATOM 6311 N N . GLY A 1 820 ? -36.834 4.748 -10.991 1.00 90.88 820 GLY A N 1
ATOM 6312 C CA . GLY A 1 820 ? -36.546 3.790 -12.060 1.00 90.88 820 GLY A CA 1
ATOM 6313 C C . GLY A 1 820 ? -36.126 2.428 -11.513 1.00 90.88 820 GLY A C 1
ATOM 6314 O O . GLY A 1 820 ? -35.722 2.311 -10.362 1.00 90.88 820 GLY A O 1
ATOM 6315 N N . VAL A 1 821 ? -36.246 1.385 -12.338 1.00 90.56 821 VAL A N 1
ATOM 6316 C CA . VAL A 1 821 ? -35.827 0.028 -11.958 1.00 90.56 821 VAL A CA 1
ATOM 6317 C C . VAL A 1 821 ? -34.306 -0.047 -12.046 1.00 90.56 821 VAL A C 1
ATOM 6319 O O . VAL A 1 821 ? -33.753 -0.159 -13.139 1.00 90.56 821 VAL A O 1
ATOM 6322 N N . ILE A 1 822 ? -33.651 0.065 -10.894 1.00 91.31 822 ILE A N 1
ATOM 6323 C CA . ILE A 1 822 ? -32.199 -0.047 -10.731 1.00 91.31 822 ILE A CA 1
ATOM 6324 C C . ILE A 1 822 ? -31.891 -1.030 -9.602 1.00 91.31 822 ILE A C 1
ATOM 6326 O O . ILE A 1 822 ? -32.760 -1.309 -8.767 1.00 91.31 822 ILE A O 1
ATOM 6330 N N . ARG A 1 823 ? -30.652 -1.519 -9.570 1.00 91.00 823 ARG A N 1
ATOM 6331 C CA . ARG A 1 823 ? -30.150 -2.353 -8.484 1.00 91.00 823 ARG A CA 1
ATOM 6332 C C . ARG A 1 823 ? -29.740 -1.496 -7.295 1.00 91.00 823 ARG A C 1
ATOM 6334 O O . ARG A 1 823 ? -28.974 -0.546 -7.447 1.00 91.00 823 ARG A O 1
ATOM 6341 N N . HIS A 1 824 ? -30.237 -1.837 -6.113 1.00 90.06 824 HIS A N 1
ATOM 6342 C CA . HIS A 1 824 ? -29.898 -1.167 -4.858 1.00 90.06 824 HIS A CA 1
ATOM 6343 C C . HIS A 1 824 ? -29.049 -2.097 -4.001 1.00 90.06 824 HIS A C 1
ATOM 6345 O O . HIS A 1 824 ? -29.461 -3.229 -3.779 1.00 90.06 824 HIS A O 1
ATOM 6351 N N . HIS A 1 825 ? -27.921 -1.604 -3.484 1.00 91.12 825 HIS A N 1
ATOM 6352 C CA . HIS A 1 825 ? -27.093 -2.301 -2.496 1.00 91.12 825 HIS A CA 1
ATOM 6353 C C . HIS A 1 825 ? -27.254 -1.617 -1.138 1.00 91.12 825 HIS A C 1
ATOM 6355 O O . HIS A 1 825 ? -26.950 -0.426 -0.999 1.00 91.12 825 HIS A O 1
ATOM 6361 N N . VAL A 1 826 ? -27.744 -2.355 -0.142 1.00 92.12 826 VAL A N 1
ATOM 6362 C CA . VAL A 1 826 ? -27.891 -1.866 1.233 1.00 92.12 826 VAL A CA 1
ATOM 6363 C C . VAL A 1 826 ? -26.975 -2.679 2.138 1.00 92.12 826 VAL A C 1
ATOM 6365 O O . VAL A 1 826 ? -27.213 -3.865 2.374 1.00 92.12 826 VAL A O 1
ATOM 6368 N N . LYS A 1 827 ? -25.920 -2.031 2.634 1.00 92.69 827 LYS A N 1
ATOM 6369 C CA . LYS A 1 827 ? -24.919 -2.622 3.523 1.00 92.69 827 LYS A CA 1
ATOM 6370 C C . LYS A 1 827 ? -25.273 -2.323 4.975 1.00 92.69 827 LYS A C 1
ATOM 6372 O O . LYS A 1 827 ? -25.529 -1.171 5.335 1.00 92.69 827 LYS A O 1
ATOM 6377 N N . SER A 1 828 ? -25.262 -3.362 5.802 1.00 91.56 828 SER A N 1
ATOM 6378 C CA . SER A 1 828 ? -25.409 -3.249 7.248 1.00 91.56 828 SER A CA 1
ATOM 6379 C C . SER A 1 828 ? -24.091 -3.524 7.947 1.00 91.56 828 SER A C 1
ATOM 6381 O O . SER A 1 828 ? -23.395 -4.477 7.606 1.00 91.56 828 SER A O 1
ATOM 6383 N N . VAL A 1 829 ? -23.750 -2.706 8.936 1.00 92.44 829 VAL A N 1
ATOM 6384 C CA . VAL A 1 829 ? -22.560 -2.885 9.775 1.00 92.44 829 VAL A CA 1
ATOM 6385 C C . VAL A 1 829 ? -23.001 -2.807 11.226 1.00 92.44 829 VAL A C 1
ATOM 6387 O O . VAL A 1 829 ? -23.694 -1.876 11.620 1.00 92.44 829 VAL A O 1
ATOM 6390 N N . ALA A 1 830 ? -22.636 -3.786 12.042 1.00 92.75 830 ALA A N 1
ATOM 6391 C CA . ALA A 1 830 ? -23.081 -3.816 13.425 1.00 92.75 830 ALA A CA 1
ATOM 6392 C C . ALA A 1 830 ? -21.954 -4.230 14.363 1.00 92.75 830 ALA A C 1
ATOM 6394 O O . ALA A 1 830 ? -21.030 -4.939 13.955 1.00 92.75 830 ALA A O 1
ATOM 6395 N N . SER A 1 831 ? -22.034 -3.787 15.615 1.00 92.75 831 SER A N 1
ATOM 6396 C CA . SER A 1 831 ? -21.119 -4.243 16.656 1.00 92.75 831 SER A CA 1
ATOM 6397 C C . SER A 1 831 ? -21.335 -5.712 17.013 1.00 92.75 831 SER A C 1
ATOM 6399 O O . SER A 1 831 ? -22.357 -6.332 16.700 1.00 92.75 831 SER A O 1
ATOM 6401 N N . TYR A 1 832 ? -20.330 -6.285 17.671 1.00 91.06 832 TYR A N 1
ATOM 6402 C CA . TYR A 1 832 ? -20.353 -7.677 18.092 1.00 91.06 832 TYR A CA 1
ATOM 6403 C C . TYR A 1 832 ? -21.583 -7.985 18.963 1.00 91.06 832 TYR A C 1
ATOM 6405 O O . TYR A 1 832 ? -21.848 -7.314 19.959 1.00 91.06 832 TYR A O 1
ATOM 6413 N N . GLY A 1 833 ? -22.327 -9.028 18.588 1.00 87.69 833 GLY A N 1
ATOM 6414 C CA . GLY A 1 833 ? -23.529 -9.477 19.297 1.00 87.69 833 GLY A CA 1
ATOM 6415 C C . GLY A 1 833 ? -24.849 -8.878 18.797 1.00 87.69 833 GLY A C 1
ATOM 6416 O O . GLY A 1 833 ? -25.909 -9.355 19.206 1.00 87.69 833 GLY A O 1
ATOM 6417 N N . VAL A 1 834 ? -24.826 -7.900 17.886 1.00 91.38 834 VAL A N 1
ATOM 6418 C CA . VAL A 1 834 ? -26.036 -7.432 17.190 1.00 91.38 834 VAL A CA 1
ATOM 6419 C C . VAL A 1 834 ? -26.369 -8.392 16.046 1.00 91.38 834 VAL A C 1
ATOM 6421 O O . VAL A 1 834 ? -25.511 -8.730 15.235 1.00 91.38 834 VAL A O 1
ATOM 6424 N N . THR A 1 835 ? -27.619 -8.856 15.990 1.00 91.62 835 THR A N 1
ATOM 6425 C CA . THR A 1 835 ? -28.020 -9.978 15.118 1.00 91.62 835 THR A CA 1
ATOM 6426 C C . THR A 1 835 ? -29.220 -9.690 14.224 1.00 91.62 835 THR A C 1
ATOM 6428 O O . THR A 1 835 ? -29.610 -10.566 13.457 1.00 91.62 835 THR A O 1
ATOM 6431 N N . GLU A 1 836 ? -29.818 -8.499 14.303 1.00 91.69 836 GLU A N 1
ATOM 6432 C CA . GLU A 1 836 ? -30.970 -8.127 13.479 1.00 91.69 836 GLU A CA 1
ATOM 6433 C C . GLU A 1 836 ? -30.660 -6.924 12.587 1.00 91.69 836 GLU A C 1
ATOM 6435 O O . GLU A 1 836 ? -30.184 -5.893 13.058 1.00 91.69 836 GLU A O 1
ATOM 6440 N N . PHE A 1 837 ? -31.038 -7.026 11.312 1.00 91.25 837 PHE A N 1
ATOM 6441 C CA . PHE A 1 837 ? -30.950 -5.957 10.323 1.00 91.25 837 PHE A CA 1
ATOM 6442 C C . PHE A 1 837 ? -32.327 -5.696 9.683 1.00 91.25 837 PHE A C 1
ATOM 6444 O O . PHE A 1 837 ? -32.726 -6.395 8.745 1.00 91.25 837 PHE A O 1
ATOM 6451 N N . PRO A 1 838 ? -33.091 -4.711 10.195 1.00 93.00 838 PRO A N 1
ATOM 6452 C CA . PRO A 1 838 ? -34.372 -4.315 9.619 1.00 93.00 838 PRO A CA 1
ATOM 6453 C C . PRO A 1 838 ? -34.222 -3.280 8.493 1.00 93.00 838 PRO A C 1
ATOM 6455 O O . PRO A 1 838 ? -33.527 -2.274 8.662 1.00 93.00 838 PRO A O 1
ATOM 6458 N N . VAL A 1 839 ? -34.955 -3.466 7.392 1.00 93.00 839 VAL A N 1
ATOM 6459 C CA . VAL A 1 839 ? -35.058 -2.526 6.259 1.00 93.00 839 VAL A CA 1
ATOM 6460 C C . VAL A 1 839 ? -36.511 -2.408 5.815 1.00 93.00 839 VAL A C 1
ATOM 6462 O O . VAL A 1 839 ? -37.190 -3.414 5.615 1.00 93.00 839 VAL A O 1
ATOM 6465 N N . SER A 1 840 ? -36.993 -1.180 5.630 1.00 94.44 840 SER A N 1
ATOM 6466 C CA . SER A 1 840 ? -38.353 -0.915 5.155 1.00 94.44 840 SER A CA 1
ATOM 6467 C C . SER A 1 840 ? -38.302 -0.287 3.771 1.00 94.44 840 SER A C 1
ATOM 6469 O O . SER A 1 840 ? -37.794 0.819 3.600 1.00 94.44 840 SER A O 1
ATOM 6471 N N . VAL A 1 841 ? -38.871 -0.961 2.773 1.00 95.06 841 VAL A N 1
ATOM 6472 C CA . VAL A 1 841 ? -38.856 -0.500 1.378 1.00 95.06 841 VAL A CA 1
ATOM 6473 C C . VAL A 1 841 ? -40.269 -0.418 0.821 1.00 95.06 841 VAL A C 1
ATOM 6475 O O . VAL A 1 841 ? -41.114 -1.276 1.067 1.00 95.06 841 VAL A O 1
ATOM 6478 N N . THR A 1 842 ? -40.553 0.629 0.056 1.00 95.56 842 THR A N 1
ATOM 6479 C CA . THR A 1 842 ? -41.780 0.764 -0.727 1.00 95.56 842 THR A CA 1
ATOM 6480 C C . THR A 1 842 ? -41.423 0.830 -2.199 1.00 95.56 842 THR A C 1
ATOM 6482 O O . THR A 1 842 ? -40.702 1.729 -2.628 1.00 95.56 842 THR A O 1
ATOM 6485 N N . VAL A 1 843 ? -41.964 -0.104 -2.974 1.00 95.75 843 VAL A N 1
ATOM 6486 C CA . VAL A 1 843 ? -41.687 -0.249 -4.406 1.00 95.75 843 VAL A CA 1
ATOM 6487 C C . VAL A 1 843 ? -42.910 0.116 -5.242 1.00 95.75 843 VAL A C 1
ATOM 6489 O O . VAL A 1 843 ? -44.057 -0.128 -4.842 1.00 95.75 843 VAL A O 1
ATOM 6492 N N . GLN A 1 844 ? -42.661 0.716 -6.404 1.00 95.62 844 GLN A N 1
ATOM 6493 C CA . GLN A 1 844 ? -43.660 0.914 -7.446 1.00 95.62 844 GLN A CA 1
ATOM 6494 C C . GLN A 1 844 ? -43.882 -0.407 -8.184 1.00 95.62 844 GLN A C 1
ATOM 6496 O O . GLN A 1 844 ? -42.922 -1.035 -8.622 1.00 95.62 844 GLN A O 1
ATOM 6501 N N . LEU A 1 845 ? -45.143 -0.820 -8.334 1.00 94.56 845 LEU A N 1
ATOM 6502 C CA . LEU A 1 845 ? -45.498 -2.011 -9.103 1.00 94.56 845 LEU A CA 1
ATOM 6503 C C . LEU A 1 845 ? -46.020 -1.625 -10.487 1.00 94.56 845 LEU A C 1
ATOM 6505 O O . LEU A 1 845 ? -46.707 -0.609 -10.638 1.00 94.56 845 LEU A O 1
ATOM 6509 N N . THR A 1 846 ? -45.738 -2.459 -11.489 1.00 93.81 846 THR A N 1
ATOM 6510 C CA . THR A 1 846 ? -46.453 -2.395 -12.770 1.00 93.81 846 THR A CA 1
ATOM 6511 C C . THR A 1 846 ? -47.908 -2.853 -12.587 1.00 93.81 846 THR A C 1
ATOM 6513 O O . THR A 1 846 ? -48.218 -3.541 -11.609 1.00 93.81 846 THR A O 1
ATOM 6516 N N . PRO A 1 847 ? -48.831 -2.529 -13.514 1.00 93.44 847 PRO A N 1
ATOM 6517 C CA . PRO A 1 847 ? -50.223 -2.973 -13.411 1.00 93.44 847 PRO A CA 1
ATOM 6518 C C . PRO A 1 847 ? -50.378 -4.496 -13.270 1.00 93.44 847 PRO A C 1
ATOM 6520 O O . PRO A 1 847 ? -51.236 -4.962 -12.520 1.00 93.44 847 PRO A O 1
ATOM 6523 N N . GLU A 1 848 ? -49.527 -5.267 -13.948 1.00 93.62 848 GLU A N 1
ATOM 6524 C CA . GLU A 1 848 ? -49.515 -6.733 -13.892 1.00 93.62 848 GLU A CA 1
ATOM 6525 C C . GLU A 1 848 ? -49.025 -7.244 -12.532 1.00 93.62 848 GLU A C 1
ATOM 6527 O O . GLU A 1 848 ? -49.711 -8.045 -11.892 1.00 93.62 848 GLU A O 1
ATOM 6532 N N . GLN A 1 849 ? -47.899 -6.714 -12.040 1.00 93.69 849 GLN A N 1
ATOM 6533 C CA . GLN A 1 849 ? -47.355 -7.046 -10.718 1.00 93.69 849 GLN A CA 1
ATOM 6534 C C . GLN A 1 849 ? -48.320 -6.650 -9.595 1.00 93.69 849 GLN A C 1
ATOM 6536 O O . GLN A 1 849 ? -48.498 -7.389 -8.629 1.00 93.69 849 GLN A O 1
ATOM 6541 N N . PHE A 1 850 ? -48.982 -5.496 -9.723 1.00 94.31 850 PHE A N 1
ATOM 6542 C CA . PHE A 1 850 ? -49.979 -5.033 -8.764 1.00 94.31 850 PHE A CA 1
ATOM 6543 C C . PHE A 1 850 ? -51.199 -5.958 -8.739 1.00 94.31 850 PHE A C 1
ATOM 6545 O O . PHE A 1 850 ? -51.665 -6.340 -7.664 1.00 94.31 850 PHE A O 1
ATOM 6552 N N . ALA A 1 851 ? -51.694 -6.369 -9.910 1.00 93.25 851 ALA A N 1
ATOM 6553 C CA . ALA A 1 851 ? -52.796 -7.317 -9.997 1.00 93.25 851 ALA A CA 1
ATOM 6554 C C . ALA A 1 851 ? -52.425 -8.668 -9.361 1.00 93.25 851 ALA A C 1
ATOM 6556 O O . ALA A 1 851 ? -53.233 -9.212 -8.610 1.00 93.25 851 ALA A O 1
ATOM 6557 N N . ALA A 1 852 ? -51.215 -9.178 -9.607 1.00 93.25 852 ALA A N 1
ATOM 6558 C CA . ALA A 1 852 ? -50.698 -10.385 -8.960 1.00 93.25 852 ALA A CA 1
ATOM 6559 C C . ALA A 1 852 ? -50.591 -10.224 -7.433 1.00 93.25 852 ALA A C 1
ATOM 6561 O O . ALA A 1 852 ? -51.086 -11.068 -6.688 1.00 93.25 852 ALA A O 1
ATOM 6562 N N . ALA A 1 853 ? -50.051 -9.099 -6.953 1.00 91.75 853 ALA A N 1
ATOM 6563 C CA . ALA A 1 853 ? -49.903 -8.820 -5.524 1.00 91.75 853 ALA A CA 1
ATOM 6564 C C . ALA A 1 853 ? -51.249 -8.752 -4.785 1.00 91.75 853 ALA A C 1
ATOM 6566 O O . ALA A 1 853 ? -51.351 -9.219 -3.653 1.00 91.75 853 ALA A O 1
ATOM 6567 N N . ILE A 1 854 ? -52.297 -8.218 -5.422 1.00 92.31 854 ILE A N 1
ATOM 6568 C CA . ILE A 1 854 ? -53.661 -8.237 -4.870 1.00 92.31 854 ILE A CA 1
ATOM 6569 C C . ILE A 1 854 ? -54.191 -9.670 -4.757 1.00 92.31 854 ILE A C 1
ATOM 6571 O O . ILE A 1 854 ? -54.825 -10.003 -3.757 1.00 92.31 854 ILE A O 1
ATOM 6575 N N . ARG A 1 855 ? -53.943 -10.525 -5.758 1.00 93.19 855 ARG A N 1
ATOM 6576 C CA . ARG A 1 855 ? -54.370 -11.934 -5.716 1.00 93.19 855 ARG A CA 1
ATOM 6577 C C . ARG A 1 855 ? -53.662 -12.696 -4.598 1.00 93.19 855 ARG A C 1
ATOM 6579 O O . ARG A 1 855 ? -54.329 -13.420 -3.866 1.00 93.19 855 ARG A O 1
ATOM 6586 N N . GLU A 1 856 ? -52.365 -12.468 -4.411 1.00 90.62 856 GLU A N 1
ATOM 6587 C CA . GLU A 1 856 ? -51.602 -13.032 -3.291 1.00 90.62 856 GLU A CA 1
ATOM 6588 C C . GLU A 1 856 ? -52.094 -12.525 -1.927 1.00 90.62 856 GLU A C 1
ATOM 6590 O O . GLU A 1 856 ? -52.284 -13.318 -1.009 1.00 90.62 856 GLU A O 1
ATOM 6595 N N . ASP A 1 857 ? -52.397 -11.232 -1.785 1.00 88.94 857 ASP A N 1
ATOM 6596 C CA . ASP A 1 857 ? -52.965 -10.682 -0.543 1.00 88.94 857 ASP A CA 1
ATOM 6597 C C . ASP A 1 857 ? -54.357 -11.268 -0.230 1.00 88.94 857 ASP A C 1
ATOM 6599 O O . ASP A 1 857 ? -54.666 -11.576 0.924 1.00 88.94 857 ASP A O 1
ATOM 6603 N N . GLN A 1 858 ? -55.186 -11.503 -1.253 1.00 89.88 858 GLN A N 1
ATOM 6604 C CA . GLN A 1 858 ? -56.464 -12.208 -1.102 1.00 89.88 858 GLN A CA 1
ATOM 6605 C C . GLN A 1 858 ? -56.268 -13.663 -0.656 1.00 89.88 858 GLN A C 1
ATOM 6607 O O . GLN A 1 858 ? -57.012 -14.129 0.211 1.00 89.88 858 GLN A O 1
ATOM 6612 N N . ARG A 1 859 ? -55.270 -14.370 -1.206 1.00 89.62 859 ARG A N 1
ATOM 6613 C CA . ARG A 1 859 ? -54.910 -15.739 -0.790 1.00 89.62 859 ARG A CA 1
ATOM 6614 C C . ARG A 1 859 ? -54.440 -15.770 0.661 1.00 89.62 859 ARG A C 1
ATOM 6616 O O . ARG A 1 859 ? -54.977 -16.539 1.452 1.00 89.62 859 ARG A O 1
ATOM 6623 N N . ALA A 1 860 ? -53.539 -14.867 1.047 1.00 85.75 860 ALA A N 1
ATOM 6624 C CA . ALA A 1 860 ? -53.041 -14.751 2.420 1.00 85.75 860 ALA A CA 1
ATOM 6625 C C . ALA A 1 860 ? -54.162 -14.472 3.443 1.00 85.75 860 ALA A C 1
ATOM 6627 O O . ALA A 1 860 ? -54.083 -14.906 4.590 1.00 85.75 860 ALA A O 1
ATOM 6628 N N . LYS A 1 861 ? -55.235 -13.785 3.027 1.00 88.50 861 LYS A N 1
ATOM 6629 C CA . LYS A 1 861 ? -56.433 -13.513 3.846 1.00 88.50 861 LYS A CA 1
ATOM 6630 C C . LYS A 1 861 ? -57.503 -14.611 3.779 1.00 88.50 861 LYS A C 1
ATOM 6632 O O . LYS A 1 861 ? -58.574 -14.435 4.358 1.00 88.50 861 LYS A O 1
ATOM 6637 N N . GLY A 1 862 ? -57.265 -15.702 3.048 1.00 88.25 862 GLY A N 1
ATOM 6638 C CA . GLY A 1 862 ? -58.235 -16.783 2.838 1.00 88.25 862 GLY A CA 1
ATOM 6639 C C . GLY A 1 862 ? -59.450 -16.389 1.986 1.00 88.25 862 GLY A C 1
ATOM 6640 O O . GLY A 1 862 ? -60.460 -17.087 1.987 1.00 88.25 862 GLY A O 1
ATOM 6641 N N . GLN A 1 863 ? -59.382 -15.266 1.266 1.00 91.25 863 GLN A N 1
ATOM 6642 C CA . GLN A 1 863 ? -60.457 -14.763 0.397 1.00 91.25 863 GLN A CA 1
ATOM 6643 C C . GLN A 1 863 ? -60.435 -15.407 -0.995 1.00 91.25 863 GLN A C 1
ATOM 6645 O O . GLN A 1 863 ? -61.369 -15.238 -1.779 1.00 91.25 863 GLN A O 1
ATOM 6650 N N . ARG A 1 864 ? -59.358 -16.128 -1.310 1.00 88.62 864 ARG A N 1
ATOM 6651 C CA . ARG A 1 864 ? -59.111 -16.771 -2.595 1.00 88.62 864 ARG A CA 1
ATOM 6652 C C . ARG A 1 864 ? -58.393 -18.103 -2.348 1.00 88.62 864 ARG A C 1
ATOM 6654 O O . ARG A 1 864 ? -57.493 -18.148 -1.518 1.00 88.62 864 ARG A O 1
ATOM 6661 N N . ALA A 1 865 ? -58.830 -19.173 -3.016 1.00 83.69 865 ALA A N 1
ATOM 6662 C CA . ALA A 1 865 ? -58.422 -20.553 -2.713 1.00 83.69 865 ALA A CA 1
ATOM 6663 C C . ALA A 1 865 ? -57.556 -21.220 -3.799 1.00 83.69 865 ALA A C 1
ATOM 6665 O O . ALA A 1 865 ? -57.158 -22.368 -3.631 1.00 83.69 865 ALA A O 1
ATOM 6666 N N . ASP A 1 866 ? -57.310 -20.547 -4.925 1.00 87.75 866 ASP A N 1
ATOM 6667 C CA . ASP A 1 866 ? -56.406 -21.048 -5.963 1.00 87.75 866 ASP A CA 1
ATOM 6668 C C . ASP A 1 866 ? -54.941 -20.811 -5.562 1.00 87.75 866 ASP A C 1
ATOM 6670 O O . ASP A 1 866 ? -54.626 -19.836 -4.884 1.00 87.75 866 ASP A O 1
ATOM 6674 N N . GLU A 1 867 ? -54.036 -21.668 -6.025 1.00 83.19 867 GLU A N 1
ATOM 6675 C CA . GLU A 1 867 ? -52.591 -21.429 -5.971 1.00 83.19 867 GLU A CA 1
ATOM 6676 C C . GLU A 1 867 ? -52.108 -20.997 -7.362 1.00 83.19 867 GLU A C 1
ATOM 6678 O O . GLU A 1 867 ? -52.572 -21.528 -8.373 1.00 83.19 867 GLU A O 1
ATOM 6683 N N . SER A 1 868 ? -51.210 -20.011 -7.432 1.00 89.31 868 SER A N 1
ATOM 6684 C CA . SER A 1 868 ? -50.623 -19.550 -8.695 1.00 89.31 868 SER A CA 1
ATOM 6685 C C . SER A 1 868 ? -49.152 -19.208 -8.503 1.00 89.31 868 SER A C 1
ATOM 6687 O O . SER A 1 868 ? -48.804 -18.230 -7.841 1.00 89.31 868 SER A O 1
ATOM 6689 N N . ASP A 1 869 ? -48.278 -20.012 -9.102 1.00 89.06 869 ASP A N 1
ATOM 6690 C CA . ASP A 1 869 ? -46.833 -19.764 -9.085 1.00 89.06 869 ASP A CA 1
ATOM 6691 C C . ASP A 1 869 ? -46.457 -18.524 -9.900 1.00 89.06 869 ASP A C 1
ATOM 6693 O O . ASP A 1 869 ? -45.535 -17.799 -9.536 1.00 89.06 869 ASP A O 1
ATOM 6697 N N . GLU A 1 870 ? -47.220 -18.232 -10.955 1.00 90.75 870 GLU A N 1
ATOM 6698 C CA . GLU A 1 870 ? -47.060 -17.026 -11.767 1.00 90.75 870 GLU A CA 1
ATOM 6699 C C . GLU A 1 870 ? -47.354 -15.760 -10.950 1.00 90.75 870 GLU A C 1
ATOM 6701 O O . GLU A 1 870 ? -46.574 -14.811 -10.977 1.00 90.75 870 GLU A O 1
ATOM 6706 N N . ASP A 1 871 ? -48.431 -15.756 -10.156 1.00 89.56 871 ASP A N 1
ATOM 6707 C CA . ASP A 1 871 ? -48.758 -14.616 -9.292 1.00 89.56 871 ASP A CA 1
ATOM 6708 C C . ASP A 1 871 ? -47.731 -14.434 -8.171 1.00 89.56 871 ASP A C 1
ATOM 6710 O O . ASP A 1 871 ? -47.356 -13.299 -7.848 1.00 89.56 871 ASP A O 1
ATOM 6714 N N . ARG A 1 872 ? -47.247 -15.543 -7.595 1.00 88.62 872 ARG A N 1
ATOM 6715 C CA . ARG A 1 872 ? -46.154 -15.521 -6.616 1.00 88.62 872 ARG A CA 1
ATOM 6716 C C . ARG A 1 872 ? -44.894 -14.914 -7.224 1.00 88.62 872 ARG A C 1
ATOM 6718 O O . ARG A 1 872 ? -44.336 -13.994 -6.634 1.00 88.62 872 ARG A O 1
ATOM 6725 N N . ALA A 1 873 ? -44.489 -15.351 -8.414 1.00 89.88 873 ALA A N 1
ATOM 6726 C CA . ALA A 1 873 ? -43.310 -14.826 -9.098 1.00 89.88 873 ALA A CA 1
ATOM 6727 C C . ALA A 1 873 ? -43.460 -13.342 -9.480 1.00 89.88 873 ALA A C 1
ATOM 6729 O O . ALA A 1 873 ? -42.562 -12.548 -9.211 1.00 89.88 873 ALA A O 1
ATOM 6730 N N . LEU A 1 874 ? -44.604 -12.941 -10.049 1.00 91.25 874 LEU A N 1
ATOM 6731 C CA . LEU A 1 874 ? -44.861 -11.559 -10.478 1.00 91.25 874 LEU A CA 1
ATOM 6732 C C . LEU A 1 874 ? -44.959 -10.571 -9.310 1.00 91.25 874 LEU A C 1
ATOM 6734 O O . LEU A 1 874 ? -44.641 -9.395 -9.470 1.00 91.25 874 LEU A O 1
ATOM 6738 N N . SER A 1 875 ? -45.430 -11.014 -8.145 1.00 88.50 875 SER A N 1
ATOM 6739 C CA . SER A 1 875 ? -45.586 -10.152 -6.968 1.00 88.50 875 SER A CA 1
ATOM 6740 C C . SER A 1 875 ? -44.402 -10.202 -5.996 1.00 88.50 875 SER A C 1
ATOM 6742 O O . SER A 1 875 ? -44.369 -9.409 -5.042 1.00 88.50 875 SER A O 1
ATOM 6744 N N . ALA A 1 876 ? -43.448 -11.114 -6.203 1.00 89.06 876 ALA A N 1
ATOM 6745 C CA . ALA A 1 876 ? -42.257 -11.262 -5.378 1.00 89.06 876 ALA A CA 1
ATOM 6746 C C . ALA A 1 876 ? -41.247 -10.130 -5.618 1.00 89.06 876 ALA A C 1
ATOM 6748 O O . ALA A 1 876 ? -41.110 -9.606 -6.720 1.00 89.06 876 ALA A O 1
ATOM 6749 N N . LEU A 1 877 ? -40.514 -9.778 -4.560 1.00 90.69 877 LEU A N 1
ATOM 6750 C CA . LEU A 1 877 ? -39.287 -8.994 -4.657 1.00 90.69 877 LEU A CA 1
ATOM 6751 C C . LEU A 1 877 ? -38.132 -9.971 -4.449 1.00 90.69 877 LEU A C 1
ATOM 6753 O O . LEU A 1 877 ? -38.026 -10.559 -3.372 1.00 90.69 877 LEU A O 1
ATOM 6757 N N . ARG A 1 878 ? -37.307 -10.175 -5.477 1.00 90.69 878 ARG A N 1
ATOM 6758 C CA . ARG A 1 878 ? -36.100 -10.993 -5.354 1.00 90.69 878 ARG A CA 1
ATOM 6759 C C . ARG A 1 878 ? -35.043 -10.193 -4.597 1.00 90.69 878 ARG A C 1
ATOM 6761 O O . ARG A 1 878 ? -34.760 -9.060 -4.971 1.00 90.69 878 ARG A O 1
ATOM 6768 N N . ILE A 1 879 ? -34.503 -10.790 -3.541 1.00 90.25 879 ILE A N 1
ATOM 6769 C CA . ILE A 1 879 ? -33.449 -10.210 -2.712 1.00 90.25 879 ILE A CA 1
ATOM 6770 C C . ILE A 1 879 ? -32.277 -11.178 -2.752 1.00 90.25 879 ILE A C 1
ATOM 6772 O O . ILE A 1 879 ? -32.421 -12.333 -2.350 1.00 90.25 879 ILE A O 1
ATOM 6776 N N . ASP A 1 880 ? -31.143 -10.697 -3.235 1.00 91.75 880 ASP A N 1
ATOM 6777 C CA . ASP A 1 880 ? -29.866 -11.367 -3.059 1.00 91.75 880 ASP A CA 1
ATOM 6778 C C . ASP A 1 880 ? -29.271 -10.904 -1.723 1.00 91.75 880 ASP A C 1
ATOM 6780 O O . ASP A 1 880 ? -29.461 -9.756 -1.308 1.00 91.75 880 ASP A O 1
ATOM 6784 N N . TYR A 1 881 ? -28.594 -11.801 -1.014 1.00 90.94 881 TYR A N 1
ATOM 6785 C CA . TYR A 1 881 ? -28.009 -11.487 0.282 1.00 90.94 881 TYR A CA 1
ATOM 6786 C C . TYR A 1 881 ? -26.650 -12.160 0.453 1.00 90.94 881 TYR A C 1
ATOM 6788 O O 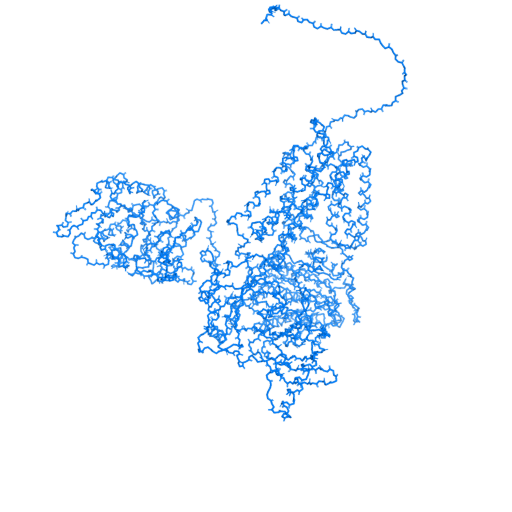. TYR A 1 881 ? -26.419 -13.268 -0.032 1.00 90.94 881 TYR A O 1
ATOM 6796 N N . SER A 1 882 ? -25.756 -11.492 1.172 1.00 91.56 882 SER A N 1
ATOM 6797 C CA . SER A 1 882 ? -24.420 -11.992 1.496 1.00 91.56 882 SER A CA 1
ATOM 6798 C C . SER A 1 882 ? -23.968 -11.466 2.858 1.00 91.56 882 SER A C 1
ATOM 6800 O O . SER A 1 882 ? -24.594 -10.576 3.434 1.00 91.56 882 SER A O 1
ATOM 6802 N N . GLY A 1 883 ? -22.903 -12.043 3.406 1.00 91.38 883 GLY A N 1
ATOM 6803 C CA . GLY A 1 883 ? -22.317 -11.62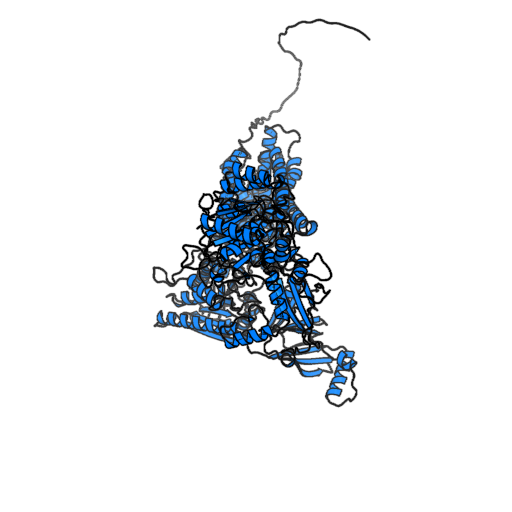3 4.674 1.00 91.38 883 GLY A CA 1
ATOM 6804 C C . GLY A 1 883 ? -21.022 -12.374 4.964 1.00 91.38 883 GLY A C 1
ATOM 6805 O O . GLY A 1 883 ? -20.728 -13.392 4.336 1.00 91.38 883 GLY A O 1
ATOM 6806 N N . LEU A 1 884 ? -20.232 -11.853 5.897 1.00 90.69 884 LEU A N 1
ATOM 6807 C CA . LEU A 1 884 ? -18.941 -12.415 6.276 1.00 90.69 884 LEU A CA 1
ATOM 6808 C C . LEU A 1 884 ? -19.064 -13.260 7.540 1.00 90.69 884 LEU A C 1
ATOM 6810 O O . LEU A 1 884 ? -19.545 -12.805 8.573 1.00 90.69 884 LEU A O 1
ATOM 6814 N N . ASP A 1 885 ? -18.571 -14.489 7.462 1.00 87.25 885 ASP A N 1
ATOM 6815 C CA . ASP A 1 885 ? -18.470 -15.398 8.597 1.00 87.25 885 ASP A CA 1
ATOM 6816 C C . ASP A 1 885 ? -17.321 -14.977 9.521 1.00 87.25 885 ASP A C 1
ATOM 6818 O O . ASP A 1 885 ? -16.141 -15.138 9.183 1.00 87.25 885 ASP A O 1
ATOM 6822 N N . VAL A 1 886 ? -17.670 -14.485 10.713 1.00 82.94 886 VAL A N 1
ATOM 6823 C CA . VAL A 1 886 ? -16.712 -13.995 11.720 1.00 82.94 886 VAL A CA 1
ATOM 6824 C C . VAL A 1 886 ? -15.675 -15.065 12.083 1.00 82.94 886 VAL A C 1
ATOM 6826 O O . VAL A 1 886 ? -14.499 -14.767 12.294 1.00 82.94 886 VAL A O 1
ATOM 6829 N N . HIS A 1 887 ? -16.074 -16.338 12.092 1.00 77.25 887 HIS A N 1
ATOM 6830 C CA . HIS A 1 887 ? -15.212 -17.471 12.436 1.00 77.25 887 HIS A CA 1
ATOM 6831 C C . HIS A 1 887 ? -14.550 -18.122 11.210 1.00 77.25 887 HIS A C 1
ATOM 6833 O O . HIS A 1 887 ? -13.867 -19.139 11.344 1.00 77.25 887 HIS A O 1
ATOM 6839 N N . GLY A 1 888 ? -14.795 -17.608 10.004 1.00 78.44 888 GLY A N 1
ATOM 6840 C CA . GLY A 1 888 ? -14.235 -18.099 8.740 1.00 78.44 888 GLY A CA 1
ATOM 6841 C C . GLY A 1 888 ? -13.083 -17.251 8.195 1.00 78.44 888 GLY A C 1
ATOM 6842 O O . GLY A 1 888 ? -12.367 -17.702 7.303 1.00 78.44 888 GLY A O 1
ATOM 6843 N N . MET A 1 889 ? -12.863 -16.046 8.728 1.00 81.81 889 MET A N 1
ATOM 6844 C CA . MET A 1 889 ? -11.817 -15.134 8.251 1.00 81.81 889 MET A CA 1
ATOM 6845 C C . MET A 1 889 ? -10.424 -15.632 8.625 1.00 81.81 889 MET A C 1
ATOM 6847 O O . MET A 1 889 ? -10.122 -15.779 9.800 1.00 81.81 889 MET A O 1
ATOM 6851 N N . TYR A 1 890 ? -9.532 -15.883 7.673 1.00 78.50 890 TYR A N 1
ATOM 6852 C CA . TYR A 1 890 ? -8.173 -16.345 7.974 1.00 78.50 890 TYR A CA 1
ATOM 6853 C C . TYR A 1 890 ? -7.133 -15.242 7.733 1.00 78.50 890 TYR A C 1
ATOM 6855 O O . TYR A 1 890 ? -7.212 -14.577 6.704 1.00 78.50 890 TYR A O 1
ATOM 6863 N N . PRO A 1 891 ? -6.128 -15.078 8.618 1.00 74.69 891 PRO A N 1
ATOM 6864 C CA . PRO A 1 891 ? -5.859 -15.865 9.827 1.00 74.69 891 PRO A CA 1
ATOM 6865 C C . PRO A 1 891 ? -6.553 -15.335 11.098 1.00 74.69 891 PRO A C 1
ATOM 6867 O O . PRO A 1 891 ? -6.298 -15.864 12.176 1.00 74.69 891 PRO A O 1
ATOM 6870 N N . ALA A 1 892 ? -7.438 -14.338 10.999 1.00 75.00 892 ALA A N 1
ATOM 6871 C CA . ALA A 1 892 ? -8.124 -13.743 12.155 1.00 75.00 892 ALA A CA 1
ATOM 6872 C C . ALA A 1 892 ? -8.861 -14.774 13.044 1.00 75.00 892 ALA A C 1
ATOM 6874 O O . ALA A 1 892 ? -8.800 -14.718 14.265 1.00 75.00 892 ALA A O 1
ATOM 6875 N N . SER A 1 893 ? -9.472 -15.789 12.432 1.00 68.31 893 SER A N 1
ATOM 6876 C CA . SER A 1 893 ? -10.212 -16.886 13.075 1.00 68.31 893 SER A CA 1
ATOM 6877 C C . SER A 1 893 ? -9.340 -17.886 13.838 1.00 68.31 893 SER A C 1
ATOM 6879 O O . SER A 1 893 ? -9.870 -18.805 14.459 1.00 68.31 893 SER A O 1
ATOM 6881 N N . VAL A 1 894 ? -8.011 -17.776 13.772 1.00 65.25 894 VAL A N 1
ATOM 6882 C CA . VAL A 1 894 ? -7.100 -18.799 14.312 1.00 65.25 894 VAL A CA 1
ATOM 6883 C C . VAL A 1 894 ? -6.782 -18.581 15.788 1.00 65.25 894 VAL A C 1
ATOM 6885 O O . VAL A 1 894 ? -6.398 -19.531 16.467 1.00 65.25 894 VAL A O 1
ATOM 6888 N N . GLN A 1 895 ? -6.936 -17.355 16.275 1.00 70.06 895 GLN A N 1
ATOM 6889 C CA . GLN A 1 895 ? -6.406 -16.916 17.559 1.00 70.06 895 GLN A CA 1
ATOM 6890 C C . GLN A 1 895 ? -7.476 -16.197 18.381 1.00 70.06 895 GLN A C 1
ATOM 6892 O O . GLN A 1 895 ? -8.413 -15.621 17.829 1.00 70.06 895 GLN A O 1
ATOM 6897 N N . SER A 1 896 ? -7.358 -16.296 19.701 1.00 75.56 896 SER A N 1
ATOM 6898 C CA . SER A 1 896 ? -8.145 -15.559 20.688 1.00 75.56 896 SER A CA 1
ATOM 6899 C C . SER A 1 896 ? -7.365 -15.567 22.002 1.00 75.56 896 SER A C 1
ATOM 6901 O O . SER A 1 896 ? -6.713 -16.566 22.315 1.00 75.56 896 SER A O 1
ATOM 6903 N N . ASP A 1 897 ? -7.467 -14.484 22.773 1.00 73.94 897 ASP A N 1
ATOM 6904 C CA . ASP A 1 897 ? -6.936 -14.421 24.140 1.00 73.94 897 ASP A CA 1
ATOM 6905 C C . ASP A 1 897 ? -7.688 -15.380 25.094 1.00 73.94 897 ASP A C 1
ATOM 6907 O O . ASP A 1 897 ? -7.169 -15.773 26.141 1.00 73.94 897 ASP A O 1
ATOM 6911 N N . ASP A 1 898 ? -8.898 -15.815 24.717 1.00 78.94 898 ASP A N 1
ATOM 6912 C CA . ASP A 1 898 ? -9.695 -16.808 25.436 1.00 78.94 898 ASP A CA 1
ATOM 6913 C C . ASP A 1 898 ? -9.426 -18.223 24.893 1.00 78.94 898 ASP A C 1
ATOM 6915 O O . ASP A 1 898 ? -9.733 -18.553 23.745 1.00 78.94 898 ASP A O 1
ATOM 6919 N N . ALA A 1 899 ? -8.869 -19.094 25.738 1.00 75.06 899 ALA A N 1
ATOM 6920 C CA . ALA A 1 899 ? -8.496 -20.457 25.362 1.00 75.06 899 ALA A CA 1
ATOM 6921 C C . ALA A 1 899 ? -9.691 -21.350 24.975 1.00 75.06 899 ALA A C 1
ATOM 6923 O O . ALA A 1 899 ? -9.540 -22.259 24.148 1.00 75.06 899 ALA A O 1
ATOM 6924 N N . GLU A 1 900 ? -10.869 -21.134 25.567 1.00 77.25 900 GLU A N 1
ATOM 6925 C CA . GLU A 1 900 ? -12.074 -21.898 25.233 1.00 77.25 900 GLU A CA 1
ATOM 6926 C C . GLU A 1 900 ? -12.632 -21.442 23.883 1.00 77.25 900 GLU A C 1
ATOM 6928 O O . GLU A 1 900 ? -12.945 -22.272 23.022 1.00 77.25 900 GLU A O 1
ATOM 6933 N N . GLU A 1 901 ? -12.651 -20.129 23.654 1.00 76.19 901 GLU A N 1
ATOM 6934 C CA . GLU A 1 901 ? -13.053 -19.540 22.380 1.00 76.19 901 GLU A CA 1
ATOM 6935 C C . GLU A 1 901 ? -12.089 -19.921 21.247 1.00 76.19 901 GLU A C 1
ATOM 6937 O O . GLU A 1 901 ? -12.531 -20.342 20.176 1.00 76.19 901 GLU A O 1
ATOM 6942 N N . ALA A 1 902 ? -10.776 -19.876 21.489 1.00 74.12 902 ALA A N 1
ATOM 6943 C CA . ALA A 1 902 ? -9.759 -20.330 20.542 1.00 74.12 902 ALA A CA 1
ATOM 6944 C C . ALA A 1 902 ? -9.990 -21.794 20.132 1.00 74.12 902 ALA A C 1
ATOM 6946 O O . ALA A 1 902 ? -9.948 -22.136 18.945 1.00 74.12 902 ALA A O 1
ATOM 6947 N N . ARG A 1 903 ? -10.316 -22.664 21.099 1.00 74.81 903 ARG A N 1
ATOM 6948 C CA . ARG A 1 903 ? -10.650 -24.069 20.833 1.00 74.81 903 ARG A CA 1
ATOM 6949 C C . ARG A 1 903 ? -11.939 -24.204 20.018 1.00 74.81 903 ARG A C 1
ATOM 6951 O O . ARG A 1 903 ? -11.979 -25.018 19.094 1.00 74.81 903 ARG A O 1
ATOM 6958 N N . ALA A 1 904 ? -12.973 -23.423 20.326 1.00 73.88 904 ALA A N 1
ATOM 6959 C CA . ALA A 1 904 ? -14.231 -23.423 19.579 1.00 73.88 904 ALA A CA 1
ATOM 6960 C C . ALA A 1 904 ? -14.030 -22.965 18.124 1.00 73.88 904 ALA A C 1
ATOM 6962 O O . ALA A 1 904 ? -14.465 -23.657 17.199 1.00 73.88 904 ALA A O 1
ATOM 6963 N N . ARG A 1 905 ? -13.290 -21.868 17.910 1.00 77.38 905 ARG A N 1
ATOM 6964 C CA . ARG A 1 905 ? -12.906 -21.360 16.581 1.00 77.38 905 ARG A CA 1
ATOM 6965 C C . ARG A 1 905 ? -12.105 -22.404 15.795 1.00 77.38 905 ARG A C 1
ATOM 6967 O O . ARG A 1 905 ? -12.392 -22.653 14.624 1.00 77.38 905 ARG A O 1
ATOM 6974 N N . GLN A 1 906 ? -11.161 -23.091 16.443 1.00 74.12 906 GLN A N 1
ATOM 6975 C CA . GLN A 1 906 ? -10.369 -24.155 15.819 1.00 74.12 906 GLN A CA 1
ATOM 6976 C C . GLN A 1 906 ? -11.227 -25.354 15.381 1.00 74.12 906 GLN A C 1
ATOM 6978 O O . GLN A 1 906 ? -11.042 -25.867 14.275 1.00 74.12 906 GLN A O 1
ATOM 6983 N N . ILE A 1 907 ? -12.177 -25.789 16.216 1.00 74.19 907 ILE A N 1
ATOM 6984 C CA . ILE A 1 907 ? -13.117 -26.868 15.875 1.00 74.19 907 ILE A CA 1
ATOM 6985 C C . ILE A 1 907 ? -14.009 -26.441 14.702 1.00 74.19 907 ILE A C 1
ATOM 6987 O O . ILE A 1 907 ? -14.099 -27.175 13.719 1.00 74.19 907 ILE A O 1
ATOM 6991 N N . ALA A 1 908 ? -14.610 -25.247 14.768 1.00 69.56 908 ALA A N 1
ATOM 6992 C CA . ALA A 1 908 ? -15.482 -24.712 13.720 1.00 69.56 908 ALA A CA 1
ATOM 6993 C C . ALA A 1 908 ? -14.756 -24.526 12.377 1.00 69.56 908 ALA A C 1
ATOM 6995 O O . ALA A 1 908 ? -15.341 -24.713 11.315 1.00 69.56 908 ALA A O 1
ATOM 6996 N N . ARG A 1 909 ? -13.465 -24.189 12.401 1.00 72.12 909 ARG A N 1
ATOM 6997 C CA . ARG A 1 909 ? -12.624 -24.135 11.200 1.00 72.12 909 ARG A CA 1
ATOM 6998 C C . ARG A 1 909 ? -12.356 -25.525 10.628 1.00 72.12 909 ARG A C 1
ATOM 7000 O O . ARG A 1 909 ? -12.436 -25.704 9.417 1.00 72.12 909 ARG A O 1
ATOM 7007 N N . GLY A 1 910 ? -12.047 -26.501 11.483 1.00 66.62 910 GLY A N 1
ATOM 7008 C CA . GLY A 1 910 ? -11.753 -27.877 11.070 1.00 66.62 910 GLY A CA 1
ATOM 7009 C C . GLY A 1 910 ? -12.935 -28.596 10.410 1.00 66.62 910 GLY A C 1
ATOM 7010 O O . GLY A 1 910 ? -12.726 -29.541 9.652 1.00 66.62 910 GLY A O 1
ATOM 7011 N N . THR A 1 911 ? -14.164 -28.141 10.660 1.00 67.50 911 THR A N 1
ATOM 7012 C CA . THR A 1 911 ? -15.388 -28.693 10.061 1.00 67.50 911 THR A CA 1
ATOM 7013 C C . THR A 1 911 ? -15.797 -28.021 8.749 1.00 67.50 911 THR A C 1
ATOM 7015 O O . THR A 1 911 ? -16.678 -28.548 8.071 1.00 67.50 911 THR A O 1
ATOM 7018 N N . LYS A 1 912 ? -15.171 -26.900 8.356 1.00 69.62 912 LYS A N 1
ATOM 7019 C CA . LYS A 1 912 ? -15.476 -26.166 7.115 1.00 69.62 912 LYS A CA 1
ATOM 7020 C C . LYS A 1 912 ? -14.641 -26.712 5.948 1.00 69.62 912 LYS A C 1
ATOM 7022 O O . LYS A 1 912 ? -13.429 -26.474 5.919 1.00 69.62 912 LYS A O 1
ATOM 7027 N N . PRO A 1 913 ? -15.250 -27.379 4.945 1.00 66.12 913 PRO A N 1
ATOM 7028 C CA . PRO A 1 913 ? -14.516 -27.961 3.815 1.00 66.12 913 PRO A CA 1
ATOM 7029 C C . PRO A 1 913 ? -13.629 -26.938 3.087 1.00 66.12 913 PRO A C 1
ATOM 7031 O O . PRO A 1 913 ? -12.478 -27.226 2.758 1.00 66.12 913 PRO A O 1
ATOM 7034 N N . GLY A 1 914 ? -14.131 -25.711 2.936 1.00 67.25 914 GLY A N 1
ATOM 7035 C CA . GLY A 1 914 ? -13.441 -24.572 2.335 1.00 67.25 914 GLY A CA 1
ATOM 7036 C C . GLY A 1 914 ? -12.108 -24.170 2.942 1.00 67.25 914 GLY A C 1
ATOM 7037 O O . GLY A 1 914 ? -11.171 -23.814 2.225 1.00 67.25 914 GLY A O 1
ATOM 7038 N N . MET A 1 915 ? -11.997 -24.258 4.268 1.00 71.94 915 MET A N 1
ATOM 7039 C CA . MET A 1 915 ? -10.810 -23.802 4.994 1.00 71.94 915 MET A CA 1
ATOM 7040 C C . MET A 1 915 ? -9.593 -24.676 4.699 1.00 71.94 915 MET A C 1
ATOM 7042 O O . MET A 1 915 ? -8.470 -24.178 4.618 1.00 71.94 915 MET A O 1
ATOM 7046 N N . ILE A 1 916 ? -9.815 -25.966 4.435 1.00 70.38 916 ILE A N 1
ATOM 7047 C CA . ILE A 1 916 ? -8.764 -26.898 4.016 1.00 70.38 916 ILE A CA 1
ATOM 7048 C C . ILE A 1 916 ? -8.192 -26.481 2.655 1.00 70.38 916 ILE A C 1
ATOM 7050 O O . ILE A 1 916 ? -6.973 -26.512 2.456 1.00 70.38 916 ILE A O 1
ATOM 7054 N N . PHE A 1 917 ? -9.055 -26.092 1.711 1.00 70.50 917 PHE A N 1
ATOM 7055 C CA . PHE A 1 917 ? -8.627 -25.619 0.393 1.00 70.50 917 PHE A CA 1
ATOM 7056 C C . PHE A 1 917 ? -7.886 -24.286 0.499 1.00 70.50 917 PHE A C 1
ATOM 7058 O O . PHE A 1 917 ? -6.805 -24.150 -0.078 1.00 70.50 917 PHE A O 1
ATOM 7065 N N . PHE A 1 918 ? -8.410 -23.351 1.298 1.00 74.25 918 PHE A N 1
ATOM 7066 C CA . PHE A 1 918 ? -7.783 -22.054 1.538 1.00 74.25 918 PHE A CA 1
ATOM 7067 C C . PHE A 1 918 ? -6.373 -22.205 2.117 1.00 74.25 918 PHE A C 1
ATOM 7069 O O . PHE A 1 918 ? -5.429 -21.638 1.579 1.00 74.25 918 PHE A O 1
ATOM 7076 N N . GLU A 1 919 ? -6.181 -23.013 3.163 1.00 74.00 919 GLU A N 1
ATOM 7077 C CA . GLU A 1 919 ? -4.858 -23.220 3.768 1.00 74.00 919 GLU A CA 1
ATOM 7078 C C . GLU A 1 919 ? -3.849 -23.833 2.801 1.00 74.00 919 GLU A C 1
ATOM 7080 O O . GLU A 1 919 ? -2.676 -23.447 2.790 1.00 74.00 919 GLU A O 1
ATOM 7085 N N . LYS A 1 920 ? -4.287 -24.806 1.994 1.00 75.69 920 LYS A N 1
ATOM 7086 C CA . LYS A 1 920 ? -3.439 -25.412 0.963 1.00 75.69 920 LYS A CA 1
ATOM 7087 C C . LYS A 1 920 ? -3.049 -24.376 -0.085 1.00 75.69 920 LYS A C 1
ATOM 7089 O O . LYS A 1 920 ? -1.874 -24.310 -0.444 1.00 75.69 920 LYS A O 1
ATOM 7094 N N . MET A 1 921 ? -3.999 -23.561 -0.543 1.00 76.06 921 MET A N 1
ATOM 7095 C CA . MET A 1 921 ? -3.725 -22.488 -1.495 1.00 76.06 921 MET A CA 1
ATOM 7096 C C . MET A 1 921 ? -2.802 -21.429 -0.888 1.00 76.06 921 MET A C 1
ATOM 7098 O O . MET A 1 921 ? -1.809 -21.078 -1.510 1.00 76.06 921 MET A O 1
ATOM 7102 N N . TYR A 1 922 ? -3.056 -20.977 0.339 1.00 75.50 922 TYR A N 1
ATOM 7103 C CA . TYR A 1 922 ? -2.224 -20.005 1.045 1.00 75.50 922 TYR A CA 1
ATOM 7104 C C . TYR A 1 922 ? -0.779 -20.497 1.184 1.00 75.50 922 TYR A C 1
ATOM 7106 O O . TYR A 1 922 ? 0.156 -19.793 0.809 1.00 75.50 922 TYR A O 1
ATOM 7114 N N . LYS A 1 923 ? -0.581 -21.751 1.612 1.00 73.56 923 LYS A N 1
ATOM 7115 C CA . LYS A 1 923 ? 0.751 -22.377 1.676 1.00 73.56 923 LYS A CA 1
ATOM 7116 C C . LYS A 1 923 ? 1.430 -22.454 0.305 1.00 73.56 923 LYS A C 1
ATOM 7118 O O . LYS A 1 923 ? 2.646 -22.315 0.238 1.00 73.56 923 LYS A O 1
ATOM 7123 N N . ARG A 1 924 ? 0.678 -22.663 -0.781 1.00 73.19 924 ARG A N 1
ATOM 7124 C CA . ARG A 1 924 ? 1.211 -22.655 -2.158 1.00 73.19 924 ARG A CA 1
ATOM 7125 C C . ARG A 1 924 ? 1.551 -21.253 -2.647 1.00 73.19 924 ARG A C 1
ATOM 7127 O O . ARG A 1 924 ? 2.618 -21.072 -3.208 1.00 73.19 924 ARG A O 1
ATOM 7134 N N . LEU A 1 925 ? 0.705 -20.263 -2.373 1.00 67.81 925 LEU A N 1
ATOM 7135 C CA . LEU A 1 925 ? 0.972 -18.855 -2.678 1.00 67.81 925 LEU A CA 1
ATOM 7136 C C . LEU A 1 925 ? 2.191 -18.331 -1.900 1.00 67.81 925 LEU A C 1
ATOM 7138 O O . LEU A 1 925 ? 2.924 -17.484 -2.401 1.00 67.81 925 LEU A O 1
ATOM 7142 N N . GLN A 1 926 ? 2.460 -18.875 -0.708 1.00 61.38 926 GLN A N 1
ATOM 7143 C CA . GLN A 1 926 ? 3.715 -18.644 0.012 1.00 61.38 926 GLN A CA 1
ATOM 7144 C C . GLN A 1 926 ? 4.913 -19.421 -0.571 1.00 61.38 926 GLN A C 1
ATOM 7146 O O . GLN A 1 926 ? 6.052 -18.967 -0.439 1.00 61.38 926 GLN A O 1
ATOM 7151 N N . LYS A 1 927 ? 4.676 -20.585 -1.193 1.00 51.59 927 LYS A N 1
ATOM 7152 C CA . LYS A 1 927 ? 5.681 -21.469 -1.807 1.00 51.59 927 LYS A CA 1
ATOM 7153 C C . LYS A 1 927 ? 5.747 -21.258 -3.339 1.00 51.59 927 LYS A C 1
ATOM 7155 O O . LYS A 1 927 ? 5.349 -22.132 -4.100 1.00 51.59 927 LYS A O 1
ATOM 7160 N N . GLU A 1 928 ? 6.363 -20.166 -3.799 1.00 40.56 928 GLU A N 1
ATOM 7161 C CA . GLU A 1 928 ? 7.089 -20.146 -5.089 1.00 40.56 928 GLU A CA 1
ATOM 7162 C C . GLU A 1 928 ? 8.599 -19.947 -4.840 1.00 40.56 928 GLU A C 1
ATOM 7164 O O . GLU A 1 928 ? 8.988 -19.411 -3.799 1.00 40.56 928 GLU A O 1
ATOM 7169 N N . PRO A 1 929 ? 9.477 -20.481 -5.713 1.00 36.31 929 PRO A N 1
ATOM 7170 C CA . PRO A 1 929 ? 10.586 -21.356 -5.345 1.00 36.31 929 PRO A CA 1
ATOM 7171 C C . PRO A 1 929 ? 11.677 -20.596 -4.595 1.00 36.31 929 PRO A C 1
ATOM 7173 O O . PRO A 1 929 ? 12.607 -20.034 -5.162 1.00 36.31 929 PRO A O 1
ATOM 7176 N N . GLY A 1 930 ? 11.586 -20.606 -3.280 1.00 30.55 930 GLY A N 1
ATOM 7177 C CA . GLY A 1 930 ? 12.633 -20.175 -2.380 1.00 30.55 930 GLY A CA 1
ATOM 7178 C C . GLY A 1 930 ? 12.490 -21.009 -1.126 1.00 30.55 930 GLY A C 1
ATOM 7179 O O . GLY A 1 930 ? 11.399 -21.096 -0.574 1.00 30.55 930 GLY A O 1
ATOM 7180 N N . LEU A 1 931 ? 13.581 -21.662 -0.731 1.00 28.41 931 LEU A N 1
ATOM 7181 C CA . LEU A 1 931 ? 13.713 -22.437 0.506 1.00 28.41 931 LEU A CA 1
ATOM 7182 C C . LEU A 1 931 ? 13.014 -21.743 1.698 1.00 28.41 931 LEU A C 1
ATOM 7184 O O . LEU A 1 931 ? 12.975 -20.508 1.728 1.00 28.41 931 LEU A O 1
ATOM 7188 N N . PRO A 1 932 ? 12.483 -22.515 2.668 1.00 32.47 932 PRO A N 1
ATOM 7189 C CA . PRO A 1 932 ? 11.665 -22.005 3.766 1.00 32.47 932 PRO A CA 1
ATOM 7190 C C . PRO A 1 932 ? 12.275 -20.768 4.439 1.00 32.47 932 PRO A C 1
ATOM 7192 O O . PRO A 1 932 ? 13.466 -20.717 4.749 1.00 32.47 932 PRO A O 1
ATOM 7195 N N . ARG A 1 933 ? 11.426 -19.754 4.642 1.00 34.28 933 ARG A N 1
ATOM 7196 C CA . ARG A 1 933 ? 11.765 -18.494 5.305 1.00 34.28 933 ARG A CA 1
ATOM 7197 C C . ARG A 1 933 ? 12.009 -18.770 6.786 1.00 34.28 933 ARG A C 1
ATOM 7199 O O . ARG A 1 933 ? 11.076 -19.080 7.518 1.00 34.28 933 ARG A O 1
ATOM 7206 N N . ASN A 1 934 ? 13.257 -18.649 7.223 1.00 33.47 934 ASN A N 1
ATOM 7207 C CA . ASN A 1 934 ? 13.554 -18.499 8.639 1.00 33.47 934 ASN A CA 1
ATOM 7208 C C . ASN A 1 934 ? 13.299 -17.022 8.993 1.00 33.47 934 ASN A C 1
ATOM 7210 O O . ASN A 1 934 ? 13.925 -16.147 8.399 1.00 33.47 934 ASN A O 1
ATOM 7214 N N . ASN A 1 935 ? 12.364 -16.738 9.906 1.00 33.12 935 ASN A N 1
ATOM 7215 C CA . ASN A 1 935 ? 12.044 -15.368 10.347 1.00 33.12 935 ASN A CA 1
ATOM 7216 C C . ASN A 1 935 ? 13.112 -14.771 11.284 1.00 33.12 935 ASN A C 1
ATOM 7218 O O . ASN A 1 935 ? 13.013 -13.614 11.678 1.00 33.12 935 ASN A O 1
ATOM 7222 N N . ALA A 1 936 ? 14.163 -15.524 11.615 1.00 32.62 936 ALA A N 1
ATOM 7223 C CA . ALA A 1 936 ? 15.373 -14.946 12.176 1.00 32.62 936 ALA A CA 1
ATOM 7224 C C . ALA A 1 936 ? 16.178 -14.283 11.043 1.00 32.62 936 ALA A C 1
ATOM 7226 O O . ALA A 1 936 ? 16.398 -14.936 10.015 1.00 32.62 936 ALA A O 1
ATOM 7227 N N . PRO A 1 937 ? 16.659 -13.030 11.194 1.00 27.98 937 PRO A N 1
ATOM 7228 C CA . PRO A 1 937 ? 17.569 -12.452 10.217 1.00 27.98 937 PRO A CA 1
ATOM 7229 C C . PRO A 1 937 ? 18.719 -13.441 10.014 1.00 27.98 937 PRO A C 1
ATOM 7231 O O . PRO A 1 937 ? 19.302 -13.894 11.008 1.00 27.98 937 PRO A O 1
ATOM 7234 N N . PRO A 1 938 ? 19.057 -13.823 8.766 1.00 31.83 938 PRO A N 1
ATOM 7235 C CA . PRO A 1 938 ? 20.236 -14.629 8.551 1.00 31.83 938 PRO A CA 1
ATOM 7236 C C . PRO A 1 938 ? 21.384 -13.831 9.148 1.00 31.83 938 PRO A C 1
ATOM 7238 O O . PRO A 1 938 ? 21.692 -12.727 8.691 1.00 31.83 938 PRO A O 1
ATOM 7241 N N . THR A 1 939 ? 22.017 -14.376 10.182 1.00 30.86 939 THR A N 1
ATOM 7242 C CA . THR A 1 939 ? 23.324 -13.905 10.616 1.00 30.86 939 THR A CA 1
ATOM 7243 C C . THR A 1 939 ? 24.294 -14.309 9.518 1.00 30.86 939 THR A C 1
ATOM 7245 O O . THR A 1 939 ? 25.069 -15.253 9.640 1.00 30.86 939 THR A O 1
ATOM 7248 N N . MET A 1 940 ? 24.230 -13.604 8.385 1.00 31.42 940 MET A N 1
ATOM 7249 C CA . MET A 1 940 ? 25.352 -13.544 7.476 1.00 31.42 940 MET A CA 1
ATOM 7250 C C . MET A 1 940 ? 26.494 -13.020 8.337 1.00 31.42 940 MET A C 1
ATOM 7252 O O . MET A 1 940 ? 26.387 -11.903 8.858 1.00 31.42 940 MET A O 1
ATOM 7256 N N . PRO A 1 941 ? 27.564 -13.805 8.546 1.00 30.31 941 PRO A N 1
ATOM 7257 C CA . PRO A 1 941 ? 28.761 -13.257 9.140 1.00 30.31 941 PRO A CA 1
ATOM 7258 C C . PRO A 1 941 ? 29.091 -12.035 8.295 1.00 30.31 941 PRO A C 1
ATOM 7260 O O . PRO A 1 941 ? 29.215 -12.154 7.072 1.00 30.31 941 PRO A O 1
ATOM 7263 N N . ARG A 1 942 ? 29.134 -10.853 8.926 1.00 32.88 942 ARG A N 1
ATOM 7264 C CA . ARG A 1 942 ? 29.642 -9.621 8.315 1.00 32.88 942 ARG A CA 1
ATOM 7265 C C . ARG A 1 942 ? 30.812 -10.032 7.428 1.00 32.88 942 ARG A C 1
ATOM 7267 O O . ARG A 1 942 ? 31.729 -10.663 7.951 1.00 32.88 942 ARG A O 1
ATOM 7274 N N . MET A 1 943 ? 30.761 -9.735 6.125 1.00 30.80 943 MET A N 1
ATOM 7275 C CA . MET A 1 943 ? 31.889 -9.973 5.221 1.00 30.80 943 MET A CA 1
ATOM 7276 C C . MET A 1 943 ? 33.086 -9.175 5.747 1.00 30.80 943 MET A C 1
ATOM 7278 O O . MET A 1 943 ? 33.327 -8.034 5.358 1.00 30.80 943 MET A O 1
ATOM 7282 N N . GLN A 1 944 ? 33.839 -9.769 6.668 1.00 35.66 944 GLN A N 1
ATOM 7283 C CA . GLN A 1 944 ? 35.223 -9.419 6.879 1.00 35.66 944 GLN A CA 1
ATOM 7284 C C . GLN A 1 944 ? 35.919 -9.750 5.565 1.00 35.66 944 GLN A C 1
ATOM 7286 O O . GLN A 1 944 ? 35.697 -10.808 4.977 1.00 35.66 944 GLN A O 1
ATOM 7291 N N . ARG A 1 945 ? 36.715 -8.808 5.061 1.00 32.12 945 ARG A N 1
ATOM 7292 C CA . ARG A 1 945 ? 37.544 -9.016 3.872 1.00 32.12 945 ARG A CA 1
ATOM 7293 C C . ARG A 1 945 ? 38.424 -10.255 4.097 1.00 32.12 945 ARG A C 1
ATOM 7295 O O . ARG A 1 945 ? 39.412 -10.171 4.816 1.00 32.12 945 ARG A O 1
ATOM 7302 N N . GLY A 1 946 ? 38.055 -11.386 3.496 1.00 46.94 946 GLY A N 1
ATOM 7303 C CA . GLY A 1 946 ? 38.754 -12.665 3.622 1.00 46.94 946 GLY A CA 1
ATOM 7304 C C . GLY A 1 946 ? 37.990 -13.815 2.959 1.00 46.94 946 GLY A C 1
ATOM 7305 O O . GLY A 1 946 ? 36.795 -13.703 2.689 1.00 46.94 946 GLY A O 1
ATOM 7306 N N . LEU A 1 947 ? 38.691 -14.913 2.661 1.00 48.69 947 LEU A N 1
ATOM 7307 C CA . LEU A 1 947 ? 38.070 -16.181 2.257 1.00 48.69 947 LEU A CA 1
ATOM 7308 C C . LEU A 1 947 ? 37.233 -16.745 3.428 1.00 48.69 947 LEU A C 1
ATOM 7310 O O . LEU A 1 947 ? 37.623 -16.534 4.578 1.00 48.69 947 LEU A O 1
ATOM 7314 N N . PRO A 1 948 ? 36.119 -17.460 3.172 1.00 58.97 948 PRO A N 1
ATOM 7315 C CA . PRO A 1 948 ? 35.300 -18.063 4.226 1.00 58.97 948 PRO A CA 1
ATOM 7316 C C . PRO A 1 948 ? 36.141 -18.949 5.155 1.00 58.97 948 PRO A C 1
ATOM 7318 O O . PRO A 1 948 ? 36.932 -19.767 4.682 1.00 58.97 948 PRO A O 1
ATOM 7321 N N . GLN A 1 949 ? 35.981 -18.794 6.472 1.00 72.88 949 GLN A N 1
ATOM 7322 C CA . GLN A 1 949 ? 36.618 -19.673 7.451 1.00 72.88 949 GLN A CA 1
ATOM 7323 C C . GLN A 1 949 ? 35.823 -20.982 7.548 1.00 72.88 949 GLN A C 1
ATOM 7325 O O . GLN A 1 949 ? 34.608 -20.953 7.752 1.00 72.88 949 GLN A O 1
ATOM 7330 N N . LYS A 1 950 ? 36.507 -22.126 7.413 1.00 85.50 950 LYS A N 1
ATOM 7331 C CA . LYS A 1 950 ? 35.899 -23.446 7.634 1.00 85.50 950 LYS A CA 1
ATOM 7332 C C . LYS A 1 950 ? 35.421 -23.566 9.081 1.00 85.50 950 LYS A C 1
ATOM 7334 O O . LYS A 1 950 ? 36.087 -23.068 9.987 1.00 85.50 950 LYS A O 1
ATOM 7339 N N . ARG A 1 951 ? 34.290 -24.236 9.297 1.00 89.94 951 ARG A N 1
ATOM 7340 C CA . ARG A 1 951 ? 33.731 -24.492 10.633 1.00 89.94 951 ARG A CA 1
ATOM 7341 C C . ARG A 1 951 ? 33.238 -25.933 10.768 1.00 89.94 951 ARG A C 1
ATOM 7343 O O . ARG A 1 951 ? 32.934 -26.590 9.773 1.00 89.94 951 ARG A O 1
ATOM 7350 N N . LYS A 1 952 ? 33.139 -26.415 12.007 1.00 90.31 952 LYS A N 1
ATOM 7351 C CA . LYS A 1 952 ? 32.550 -27.726 12.326 1.00 90.31 952 LYS A CA 1
ATOM 7352 C C . LYS A 1 952 ? 31.035 -27.715 12.134 1.00 90.31 952 LYS A C 1
ATOM 7354 O O . LYS A 1 952 ? 30.395 -26.675 12.306 1.00 90.31 952 LYS A O 1
ATOM 7359 N N . LEU A 1 953 ? 30.468 -28.874 11.804 1.00 92.38 953 LEU A N 1
ATOM 7360 C CA . LEU A 1 953 ? 29.018 -29.043 11.727 1.00 92.38 953 LEU A CA 1
ATOM 7361 C C . LEU A 1 953 ? 28.423 -29.179 13.142 1.00 92.38 953 LEU A C 1
ATOM 7363 O O . LEU A 1 953 ? 28.954 -29.949 13.948 1.00 92.38 953 LEU A O 1
ATOM 7367 N N . PRO A 1 954 ? 27.342 -28.450 13.477 1.00 88.94 954 PRO A N 1
ATOM 7368 C CA . PRO A 1 954 ? 26.679 -28.577 14.771 1.00 88.94 954 PRO A CA 1
ATOM 7369 C C . PRO A 1 954 ? 26.228 -30.017 15.041 1.00 88.94 954 PRO A C 1
ATOM 7371 O O . PRO A 1 954 ? 25.610 -30.650 14.191 1.00 88.94 954 PRO A O 1
ATOM 7374 N N . GLY A 1 955 ? 26.522 -30.537 16.234 1.00 89.81 955 GLY A N 1
ATOM 7375 C CA . GLY A 1 955 ? 26.088 -31.878 16.638 1.00 89.81 955 GLY A CA 1
ATOM 7376 C C . GLY A 1 955 ? 26.844 -33.043 15.984 1.00 89.81 955 GLY A C 1
ATOM 7377 O O . GLY A 1 955 ? 26.407 -34.185 16.115 1.00 89.81 955 GLY A O 1
ATOM 7378 N N . VAL A 1 956 ? 27.965 -32.785 15.297 1.00 95.12 956 VAL A N 1
ATOM 7379 C CA . VAL A 1 956 ? 28.762 -33.801 14.588 1.00 95.12 956 VAL A CA 1
ATOM 7380 C C . VAL A 1 956 ? 30.231 -33.715 15.001 1.00 95.12 956 VAL A C 1
ATOM 7382 O O . VAL A 1 956 ? 30.860 -32.665 14.871 1.00 95.12 956 VAL A O 1
ATOM 7385 N N . LYS A 1 957 ? 30.807 -34.829 15.473 1.00 93.50 957 LYS A N 1
ATOM 7386 C CA . LYS A 1 957 ? 32.224 -34.888 15.877 1.00 93.50 957 LYS A CA 1
ATOM 7387 C C . LYS A 1 957 ? 33.186 -35.045 14.701 1.00 93.50 957 LYS A C 1
ATOM 7389 O O . LYS A 1 957 ? 34.249 -34.427 14.729 1.00 93.50 957 LYS A O 1
ATOM 7394 N N . LYS A 1 958 ? 32.837 -35.892 13.725 1.00 94.44 958 LYS A N 1
ATOM 7395 C CA . LYS A 1 958 ? 33.671 -36.227 12.561 1.00 94.44 958 LYS A CA 1
ATOM 7396 C C . LYS A 1 958 ? 32.880 -36.192 11.263 1.00 94.44 958 LYS A C 1
ATOM 7398 O O . LYS A 1 958 ? 31.748 -36.671 11.226 1.00 94.44 958 LYS A O 1
ATOM 7403 N N . VAL A 1 959 ? 33.486 -35.690 10.190 1.00 97.00 959 VAL A N 1
ATOM 7404 C CA . VAL A 1 959 ? 32.880 -35.662 8.849 1.00 97.00 959 VAL A CA 1
ATOM 7405 C C . VAL A 1 959 ? 33.706 -36.497 7.873 1.00 97.00 959 VAL A C 1
ATOM 7407 O O . VAL A 1 959 ? 34.885 -36.216 7.648 1.00 97.00 959 VAL A O 1
ATOM 7410 N N . VAL A 1 960 ? 33.069 -37.499 7.259 1.00 97.44 960 VAL A N 1
ATOM 7411 C CA . VAL A 1 960 ? 33.656 -38.337 6.204 1.00 97.44 960 VAL A CA 1
ATOM 7412 C C . VAL A 1 960 ? 32.904 -38.119 4.899 1.00 97.44 960 VAL A C 1
ATOM 7414 O O . VAL A 1 960 ? 31.706 -38.371 4.804 1.00 97.44 960 VAL A O 1
ATOM 7417 N N . VAL A 1 961 ? 33.614 -37.672 3.869 1.00 96.88 961 VAL A N 1
ATOM 7418 C CA . VAL A 1 961 ? 33.025 -37.347 2.564 1.00 96.88 961 VAL A CA 1
ATOM 7419 C C . VAL A 1 961 ? 33.241 -38.488 1.576 1.00 96.88 961 VAL A C 1
ATOM 7421 O O . VAL A 1 961 ? 34.372 -38.918 1.363 1.00 96.88 961 VAL A O 1
ATOM 7424 N N . VAL A 1 962 ? 32.182 -38.949 0.917 1.00 96.56 962 VAL A N 1
ATOM 7425 C CA . VAL A 1 962 ? 32.248 -39.938 -0.165 1.00 96.56 962 VAL A CA 1
ATOM 7426 C C . VAL A 1 962 ? 32.050 -39.219 -1.494 1.00 96.56 962 VAL A C 1
ATOM 7428 O O . VAL A 1 962 ? 31.023 -38.584 -1.739 1.00 96.56 962 VAL A O 1
ATOM 7431 N N . SER A 1 963 ? 33.066 -39.282 -2.355 1.00 94.50 963 SER A N 1
ATOM 7432 C CA . SER A 1 963 ? 33.089 -38.521 -3.605 1.00 94.50 963 SER A CA 1
ATOM 7433 C C . SER A 1 963 ? 33.566 -39.346 -4.789 1.00 94.50 963 SER A C 1
ATOM 7435 O O . SER A 1 963 ? 34.302 -40.321 -4.647 1.00 94.50 963 SER A O 1
ATOM 7437 N N . SER A 1 964 ? 33.158 -38.938 -5.987 1.00 90.88 964 SER A N 1
ATOM 7438 C CA . SER A 1 964 ? 33.562 -39.555 -7.247 1.00 90.88 964 SER A CA 1
ATOM 7439 C C . SER A 1 964 ? 33.792 -38.488 -8.306 1.00 90.88 964 SER A C 1
ATOM 7441 O O . SER A 1 964 ? 32.999 -37.560 -8.447 1.00 90.88 964 SER A O 1
ATOM 7443 N N . GLY A 1 965 ? 34.834 -38.649 -9.120 1.00 80.75 965 GLY A N 1
ATOM 7444 C CA . GLY A 1 965 ? 35.069 -37.744 -10.247 1.00 80.75 965 GLY A CA 1
ATOM 7445 C C . GLY A 1 965 ? 34.020 -37.873 -11.357 1.00 80.75 965 GLY A C 1
ATOM 7446 O O . GLY A 1 965 ? 33.730 -36.893 -12.037 1.00 80.75 965 GLY A O 1
ATOM 7447 N N . LYS A 1 966 ? 33.437 -39.066 -11.523 1.00 84.25 966 LYS A N 1
ATOM 7448 C CA . LYS A 1 966 ? 32.510 -39.407 -12.607 1.00 84.25 966 LYS A CA 1
ATOM 7449 C C . LYS A 1 966 ? 31.179 -39.923 -12.055 1.00 84.25 966 LYS A C 1
ATOM 7451 O O . LYS A 1 966 ? 31.171 -40.655 -11.070 1.00 84.25 966 LYS A O 1
ATOM 7456 N N . GLY A 1 967 ? 30.070 -39.574 -12.711 1.00 83.19 967 GLY A N 1
ATOM 7457 C CA . GLY A 1 967 ? 28.747 -40.139 -12.422 1.00 83.19 967 GLY A CA 1
ATOM 7458 C C . GLY A 1 967 ? 28.642 -41.619 -12.811 1.00 83.19 967 GLY A C 1
ATOM 7459 O O . GLY A 1 967 ? 29.340 -42.081 -13.714 1.00 83.19 967 GLY A O 1
ATOM 7460 N N . GLY A 1 968 ? 27.777 -42.370 -12.125 1.00 82.62 968 GLY A N 1
ATOM 7461 C CA . GLY A 1 968 ? 27.502 -43.780 -12.442 1.00 82.62 968 GLY A CA 1
ATOM 7462 C C . GLY A 1 968 ? 28.506 -44.804 -11.894 1.00 82.62 968 GLY A C 1
ATOM 7463 O O . GLY A 1 968 ? 28.428 -45.971 -12.255 1.00 82.62 968 GLY A O 1
ATOM 7464 N N . VAL A 1 969 ? 29.432 -44.414 -11.007 1.00 89.56 969 VAL A N 1
ATOM 7465 C CA . VAL A 1 969 ? 30.402 -45.342 -10.374 1.00 89.56 969 VAL A CA 1
ATOM 7466 C C . VAL A 1 969 ? 29.866 -46.052 -9.116 1.00 89.56 969 VAL A C 1
ATOM 7468 O O . VAL A 1 969 ? 30.603 -46.768 -8.442 1.00 89.56 969 VAL A O 1
ATOM 7471 N N . GLY A 1 970 ? 28.598 -45.833 -8.752 1.00 90.25 970 GLY A N 1
ATOM 7472 C CA . GLY A 1 970 ? 27.972 -46.396 -7.544 1.00 90.25 970 GLY A CA 1
ATOM 7473 C C . GLY A 1 970 ? 28.351 -45.699 -6.227 1.00 90.25 970 GLY A C 1
ATOM 7474 O O . GLY A 1 970 ? 28.295 -46.315 -5.168 1.00 90.25 970 GLY A O 1
ATOM 7475 N N . LYS A 1 971 ? 28.739 -44.418 -6.278 1.00 94.19 971 LYS A N 1
ATOM 7476 C CA . LYS A 1 971 ? 29.127 -43.586 -5.121 1.00 94.19 971 LYS A CA 1
ATOM 7477 C C . LYS A 1 971 ? 28.100 -43.615 -3.976 1.00 94.19 971 LYS A C 1
ATOM 7479 O O . LYS A 1 971 ? 28.474 -43.946 -2.856 1.00 94.19 971 LYS A O 1
ATOM 7484 N N . SER A 1 972 ? 26.828 -43.322 -4.254 1.00 94.62 972 SER A N 1
ATOM 7485 C CA . SER A 1 972 ? 25.770 -43.274 -3.232 1.00 94.62 972 SER A CA 1
ATOM 7486 C C . SER A 1 972 ? 25.540 -44.640 -2.581 1.00 94.62 972 SER A C 1
ATOM 7488 O O . SER A 1 972 ? 25.381 -44.732 -1.367 1.00 94.62 972 SER A O 1
ATOM 7490 N N . SER A 1 973 ? 25.636 -45.725 -3.359 1.00 94.19 973 SER A N 1
ATOM 7491 C CA . SER A 1 973 ? 25.586 -47.099 -2.843 1.00 94.19 973 SER A CA 1
ATOM 7492 C C . SER A 1 973 ? 26.754 -47.393 -1.897 1.00 94.19 973 SER A C 1
ATOM 7494 O O . SER A 1 973 ? 26.552 -48.010 -0.850 1.00 94.19 973 SER A O 1
ATOM 7496 N N . VAL A 1 974 ? 27.965 -46.926 -2.224 1.00 95.88 974 VAL A N 1
ATOM 7497 C CA . VAL A 1 974 ? 29.132 -47.029 -1.332 1.00 95.88 974 VAL A CA 1
ATOM 7498 C C . VAL A 1 974 ? 28.929 -46.187 -0.070 1.00 95.88 974 VAL A C 1
ATOM 7500 O O . VAL A 1 974 ? 29.213 -46.681 1.015 1.00 95.88 974 VAL A O 1
ATOM 7503 N N . ALA A 1 975 ? 28.408 -44.960 -0.177 1.00 97.06 975 ALA A N 1
ATOM 7504 C CA . ALA A 1 975 ? 28.169 -44.073 0.967 1.00 97.06 975 ALA A CA 1
ATOM 7505 C C . ALA A 1 975 ? 27.169 -44.667 1.971 1.00 97.06 975 ALA A C 1
ATOM 7507 O O . ALA A 1 975 ? 27.450 -44.719 3.169 1.00 97.06 975 ALA A O 1
ATOM 7508 N N . VAL A 1 976 ? 26.043 -45.183 1.473 1.00 96.50 976 VAL A N 1
ATOM 7509 C CA . VAL A 1 976 ? 25.005 -45.842 2.277 1.00 96.50 976 VAL A CA 1
ATOM 7510 C C . VAL A 1 976 ? 25.550 -47.084 2.987 1.00 96.50 976 VAL A C 1
ATOM 7512 O O . VAL A 1 976 ? 25.413 -47.214 4.205 1.00 96.50 976 VAL A O 1
ATOM 7515 N N . ASN A 1 977 ? 26.209 -47.989 2.253 1.00 95.12 977 ASN A N 1
ATOM 7516 C CA . ASN A 1 977 ? 26.739 -49.216 2.852 1.00 95.12 977 ASN A CA 1
ATOM 7517 C C . ASN A 1 977 ? 27.910 -48.935 3.804 1.00 95.12 977 ASN A C 1
ATOM 7519 O O . ASN A 1 977 ? 28.027 -49.615 4.818 1.00 95.12 977 ASN A O 1
ATOM 7523 N N . LEU A 1 978 ? 28.730 -47.912 3.538 1.00 96.00 978 LEU A N 1
ATOM 7524 C CA . LEU A 1 978 ? 29.775 -47.458 4.456 1.00 96.00 978 LEU A CA 1
ATOM 7525 C C . LEU A 1 978 ? 29.180 -46.926 5.765 1.00 96.00 978 LEU A C 1
ATOM 7527 O O . LEU A 1 978 ? 29.642 -47.314 6.834 1.00 96.00 978 LEU A O 1
ATOM 7531 N N . ALA A 1 979 ? 28.154 -46.073 5.703 1.00 96.25 979 ALA A N 1
ATOM 7532 C CA . ALA A 1 979 ? 27.509 -45.522 6.896 1.00 96.25 979 ALA A CA 1
ATOM 7533 C C . ALA A 1 979 ? 26.901 -46.629 7.774 1.00 96.25 979 ALA A C 1
ATOM 7535 O O . ALA A 1 979 ? 27.128 -46.675 8.986 1.00 96.25 979 ALA A O 1
ATOM 7536 N N . LEU A 1 980 ? 26.193 -47.574 7.153 1.00 94.12 980 LEU A N 1
ATOM 7537 C CA . LEU A 1 980 ? 25.617 -48.721 7.852 1.00 94.12 980 LEU A CA 1
ATOM 7538 C C . LEU A 1 980 ? 26.696 -49.657 8.413 1.00 94.12 980 LEU A C 1
ATOM 7540 O O . LEU A 1 980 ? 26.598 -50.071 9.568 1.00 94.12 980 LEU A O 1
ATOM 7544 N N . ALA A 1 981 ? 27.762 -49.929 7.658 1.00 92.56 981 ALA A N 1
ATOM 7545 C CA . ALA A 1 981 ? 28.896 -50.714 8.135 1.00 92.56 981 ALA A CA 1
ATOM 7546 C C . ALA A 1 981 ? 29.575 -50.059 9.351 1.00 92.56 981 ALA A C 1
ATOM 7548 O O . ALA A 1 981 ? 29.788 -50.737 10.356 1.00 92.56 981 ALA A O 1
ATOM 7549 N N . LEU A 1 982 ? 29.832 -48.744 9.312 1.00 92.12 982 LEU A N 1
ATOM 7550 C CA . LEU A 1 982 ? 30.404 -47.980 10.431 1.00 92.12 982 LEU A CA 1
ATOM 7551 C C . LEU A 1 982 ? 29.545 -48.090 11.698 1.00 92.12 982 LEU A C 1
ATOM 7553 O O . LEU A 1 982 ? 30.086 -48.270 12.787 1.00 92.12 982 LEU A O 1
ATOM 7557 N N . SER A 1 983 ? 28.214 -48.065 11.559 1.00 90.31 983 SER A N 1
ATOM 7558 C CA . SER A 1 983 ? 27.285 -48.211 12.694 1.00 90.31 983 SER A CA 1
ATOM 7559 C C . SER A 1 983 ? 27.340 -49.594 13.361 1.00 90.31 983 SER A C 1
ATOM 7561 O O . SER A 1 983 ? 26.877 -49.773 14.489 1.00 90.31 983 SER A O 1
ATOM 7563 N N . SER A 1 984 ? 27.919 -50.585 12.672 1.00 82.88 984 SER A N 1
ATOM 7564 C CA . SER A 1 984 ? 28.043 -51.964 13.148 1.00 82.88 984 SER A CA 1
ATOM 7565 C C . SER A 1 984 ? 29.400 -52.292 13.781 1.00 82.88 984 SER A C 1
ATOM 7567 O O . SER A 1 984 ? 29.519 -53.337 14.422 1.00 82.88 984 SER A O 1
ATOM 7569 N N . ILE A 1 985 ? 30.400 -51.408 13.660 1.00 81.94 985 ILE A N 1
ATOM 7570 C CA . ILE A 1 985 ? 31.743 -51.621 14.217 1.00 81.94 985 ILE A CA 1
ATOM 7571 C C . ILE A 1 985 ? 31.695 -51.583 15.750 1.00 81.94 985 ILE A C 1
ATOM 7573 O O . ILE A 1 985 ? 31.144 -50.662 16.353 1.00 81.94 985 ILE A O 1
ATOM 7577 N N . GLN A 1 986 ? 32.331 -52.561 16.397 1.00 67.31 986 GLN A N 1
ATOM 7578 C CA . GLN A 1 986 ? 32.701 -52.476 17.811 1.00 67.31 986 GLN A CA 1
ATOM 7579 C C . GLN A 1 986 ? 34.017 -51.700 17.913 1.00 67.31 986 GLN A C 1
ATOM 7581 O O . GLN A 1 986 ? 35.100 -52.262 17.779 1.00 67.31 986 GLN A O 1
ATOM 7586 N N . ALA A 1 987 ? 33.925 -50.381 18.061 1.00 52.81 987 ALA A N 1
ATOM 7587 C CA . ALA A 1 987 ? 35.100 -49.521 18.077 1.00 52.81 987 ALA A CA 1
ATOM 7588 C C . ALA A 1 987 ? 35.873 -49.673 19.397 1.00 52.81 987 ALA A C 1
ATOM 7590 O O . ALA A 1 987 ? 35.343 -49.413 20.477 1.00 52.81 987 ALA A O 1
ATOM 7591 N N . THR A 1 988 ? 37.152 -50.040 19.318 1.00 47.00 988 THR A N 1
ATOM 7592 C CA . THR A 1 988 ? 38.087 -49.973 20.447 1.00 47.00 988 THR A CA 1
ATOM 7593 C C . THR A 1 988 ? 38.341 -48.507 20.810 1.00 47.00 988 THR A C 1
ATOM 7595 O O . THR A 1 988 ? 39.006 -47.811 20.049 1.00 47.00 988 THR A O 1
ATOM 7598 N N . GLY A 1 989 ? 37.813 -48.032 21.943 1.00 53.00 989 GLY A N 1
ATOM 7599 C CA . GLY A 1 989 ? 38.048 -46.669 22.457 1.00 53.00 989 GLY A CA 1
ATOM 7600 C C . GLY A 1 989 ? 36.782 -45.853 22.746 1.00 53.00 989 GLY A C 1
ATOM 7601 O O . GLY A 1 989 ? 36.829 -44.924 23.546 1.00 53.00 989 GLY A O 1
ATOM 7602 N N . LEU A 1 990 ? 35.637 -46.238 22.175 1.00 53.00 990 LEU A N 1
ATOM 7603 C CA . LEU A 1 990 ? 34.321 -45.906 22.731 1.00 53.00 990 LEU A CA 1
ATOM 7604 C C . LEU A 1 990 ? 34.042 -46.934 23.837 1.00 53.00 990 LEU A C 1
ATOM 7606 O O . LEU A 1 990 ? 34.449 -48.080 23.684 1.00 53.00 990 LEU A O 1
ATOM 7610 N N . GLU A 1 991 ? 33.409 -46.561 24.951 1.00 54.03 991 GLU A N 1
ATOM 7611 C CA . GLU A 1 991 ? 33.150 -47.413 26.134 1.00 54.03 991 GLU A CA 1
ATOM 7612 C C . GLU A 1 991 ? 32.272 -48.654 25.818 1.00 54.03 991 GLU A C 1
ATOM 7614 O O . GLU A 1 991 ? 31.120 -48.748 26.225 1.00 54.03 991 GLU A O 1
ATOM 7619 N N . GLY A 1 992 ? 32.763 -49.595 25.007 1.00 55.09 992 GLY A N 1
ATOM 7620 C CA . GLY A 1 992 ? 32.003 -50.733 24.479 1.00 55.09 992 GLY A CA 1
ATOM 7621 C C . GLY A 1 992 ? 30.841 -50.368 23.538 1.00 55.09 992 GLY A C 1
ATOM 7622 O O . GLY A 1 992 ? 30.085 -51.259 23.149 1.00 55.09 992 GLY A O 1
ATOM 7623 N N . ALA A 1 993 ? 30.672 -49.092 23.171 1.00 62.97 993 ALA A N 1
ATOM 7624 C CA . ALA A 1 993 ? 29.508 -48.590 22.438 1.00 62.97 993 ALA A CA 1
ATOM 7625 C C . ALA A 1 993 ? 29.736 -48.502 20.915 1.00 62.97 993 ALA A C 1
ATOM 7627 O O . ALA A 1 993 ? 30.812 -48.132 20.446 1.00 62.97 993 ALA A O 1
ATOM 7628 N N . LYS A 1 994 ? 28.690 -48.814 20.137 1.00 76.50 994 LYS A N 1
ATOM 7629 C CA . LYS A 1 994 ? 28.675 -48.660 18.671 1.00 76.50 994 LYS A CA 1
ATOM 7630 C C . LYS A 1 994 ? 28.732 -47.171 18.277 1.00 76.50 994 LYS A C 1
ATOM 7632 O O . LYS A 1 994 ? 28.067 -46.370 18.940 1.00 76.50 994 LYS A O 1
ATOM 7637 N N . PRO A 1 995 ? 29.450 -46.787 17.202 1.00 86.06 995 PRO A N 1
ATOM 7638 C CA . PRO A 1 995 ? 29.472 -45.408 16.720 1.00 86.06 995 PRO A CA 1
ATOM 7639 C C . PRO A 1 995 ? 28.075 -44.909 16.334 1.00 86.06 995 PRO A C 1
ATOM 7641 O O . PRO A 1 995 ? 27.325 -45.602 15.643 1.00 86.06 995 PRO A O 1
ATOM 7644 N N . ARG A 1 996 ? 27.737 -43.677 16.724 1.00 90.69 996 ARG A N 1
ATOM 7645 C CA . ARG A 1 996 ? 26.526 -42.993 16.242 1.00 90.69 996 ARG A CA 1
ATOM 7646 C C . ARG A 1 996 ? 26.822 -42.370 14.885 1.00 90.69 996 ARG A C 1
ATOM 7648 O O . ARG A 1 996 ? 27.597 -41.416 14.798 1.00 90.69 996 ARG A O 1
ATOM 7655 N N . VAL A 1 997 ? 26.215 -42.928 13.842 1.00 94.75 997 VAL A N 1
ATOM 7656 C CA . VAL A 1 997 ? 26.478 -42.565 12.446 1.00 94.75 997 VAL A CA 1
ATOM 7657 C C . VAL A 1 997 ? 25.276 -41.851 11.846 1.00 94.75 997 VAL A C 1
ATOM 7659 O O . VAL A 1 997 ? 24.153 -42.314 12.015 1.00 94.75 997 VAL A O 1
ATOM 7662 N N . GLY A 1 998 ? 25.509 -40.750 11.134 1.00 96.00 998 GLY A N 1
ATOM 7663 C CA . GLY A 1 998 ? 24.510 -40.108 10.279 1.00 96.00 998 GLY A CA 1
ATOM 7664 C C . GLY A 1 998 ? 24.870 -40.216 8.801 1.00 96.00 998 GLY A C 1
ATOM 7665 O O . GLY A 1 998 ? 26.032 -40.450 8.453 1.00 96.00 998 GLY A O 1
ATOM 7666 N N . LEU A 1 999 ? 23.881 -39.995 7.938 1.00 97.00 999 LEU A N 1
ATOM 7667 C CA . LEU A 1 999 ? 24.045 -39.956 6.487 1.00 97.00 999 LEU A CA 1
ATOM 7668 C C . LEU A 1 999 ? 23.427 -38.674 5.911 1.00 97.00 999 LEU A C 1
ATOM 7670 O O . LEU A 1 999 ? 22.263 -38.369 6.168 1.00 97.00 999 LEU A O 1
ATOM 7674 N N . LEU A 1 1000 ? 24.200 -37.935 5.117 1.00 96.44 1000 LEU A N 1
ATOM 7675 C CA . LEU A 1 1000 ? 23.752 -36.730 4.425 1.00 96.44 1000 LEU A CA 1
ATOM 7676 C C . LEU A 1 1000 ? 23.950 -36.867 2.916 1.00 96.44 1000 LEU A C 1
ATOM 7678 O O . LEU A 1 1000 ? 25.062 -37.111 2.455 1.00 96.44 1000 LEU A O 1
ATOM 7682 N N . ASP A 1 1001 ? 22.887 -36.640 2.156 1.00 93.69 1001 ASP A N 1
ATOM 7683 C CA . ASP A 1 1001 ? 22.916 -36.545 0.699 1.00 93.69 1001 ASP A CA 1
ATOM 7684 C C . ASP A 1 1001 ? 23.041 -35.083 0.254 1.00 93.69 1001 ASP A C 1
ATOM 7686 O O . ASP A 1 1001 ? 22.121 -34.283 0.451 1.00 93.69 1001 ASP A O 1
ATOM 7690 N N . LEU A 1 1002 ? 24.179 -34.725 -0.343 1.00 92.06 1002 LEU A N 1
ATOM 7691 C CA . LEU A 1 1002 ? 24.397 -33.427 -0.986 1.00 92.06 1002 LEU A CA 1
ATOM 7692 C C . LEU A 1 1002 ? 24.309 -33.506 -2.517 1.00 92.06 1002 LEU A C 1
ATOM 7694 O O . LEU A 1 1002 ? 24.572 -32.501 -3.184 1.00 92.06 1002 LEU A O 1
ATOM 7698 N N . ASP A 1 1003 ? 23.945 -34.650 -3.102 1.00 89.75 1003 ASP A N 1
ATOM 7699 C CA . ASP A 1 1003 ? 23.765 -34.797 -4.549 1.00 89.75 1003 ASP A CA 1
ATOM 7700 C C . ASP A 1 1003 ? 22.427 -34.181 -5.001 1.00 89.75 1003 ASP A C 1
ATOM 7702 O O . ASP A 1 1003 ? 21.473 -34.863 -5.356 1.00 89.75 1003 ASP A O 1
ATOM 7706 N N . ILE A 1 1004 ? 22.344 -32.845 -4.953 1.00 83.31 1004 ILE A N 1
ATOM 7707 C CA . ILE A 1 1004 ? 21.112 -32.060 -5.182 1.00 83.31 1004 ILE A CA 1
ATOM 7708 C C . ILE A 1 1004 ? 20.446 -32.368 -6.529 1.00 83.31 1004 ILE A C 1
ATOM 7710 O O . ILE A 1 1004 ? 19.227 -32.278 -6.644 1.00 83.31 1004 ILE A O 1
ATOM 7714 N N . PHE A 1 1005 ? 21.236 -32.703 -7.549 1.00 79.69 1005 PHE A N 1
ATOM 7715 C CA . PHE A 1 1005 ? 20.743 -32.916 -8.910 1.00 79.69 1005 PHE A CA 1
ATOM 7716 C C . PHE A 1 1005 ? 20.299 -34.360 -9.181 1.00 79.69 1005 PHE A C 1
ATOM 7718 O O . PHE A 1 1005 ? 19.663 -34.603 -10.203 1.00 79.69 1005 PHE A O 1
ATOM 7725 N N . GLY A 1 1006 ? 20.631 -35.304 -8.297 1.00 82.56 1006 GLY A N 1
ATOM 7726 C CA . GLY A 1 1006 ? 20.273 -36.717 -8.429 1.00 82.56 1006 GLY A CA 1
ATOM 7727 C C . GLY A 1 1006 ? 20.261 -37.444 -7.081 1.00 82.56 1006 GLY A C 1
ATOM 7728 O O . GLY A 1 1006 ? 21.016 -38.410 -6.919 1.00 82.56 1006 GLY A O 1
ATOM 7729 N N . PRO A 1 1007 ? 19.447 -36.990 -6.104 1.00 86.56 1007 PRO A N 1
ATOM 7730 C CA . PRO A 1 1007 ? 19.468 -37.529 -4.750 1.00 86.56 1007 PRO A CA 1
ATOM 7731 C C . PRO A 1 1007 ? 19.017 -38.990 -4.759 1.00 86.56 1007 PRO A C 1
ATOM 7733 O O . PRO A 1 1007 ? 17.868 -39.304 -5.054 1.00 86.56 1007 PRO A O 1
ATOM 7736 N N . SER A 1 1008 ? 19.934 -39.898 -4.436 1.00 88.69 1008 SER A N 1
ATOM 7737 C CA . SER A 1 1008 ? 19.699 -41.349 -4.520 1.00 88.69 1008 SER A CA 1
ATOM 7738 C C . SER A 1 1008 ? 19.487 -41.996 -3.148 1.00 88.69 1008 SER A C 1
ATOM 7740 O O . SER A 1 1008 ? 19.055 -43.146 -3.053 1.00 88.69 1008 SER A O 1
ATOM 7742 N N . ILE A 1 1009 ? 19.795 -41.281 -2.062 1.00 93.19 1009 ILE A N 1
ATOM 7743 C CA . ILE A 1 1009 ? 19.710 -41.821 -0.699 1.00 93.19 1009 ILE A CA 1
ATOM 7744 C C . ILE A 1 1009 ? 18.270 -42.154 -0.261 1.00 93.19 1009 ILE A C 1
ATOM 7746 O O . ILE A 1 1009 ? 18.112 -43.205 0.365 1.00 93.19 1009 ILE A O 1
ATOM 7750 N N . PRO A 1 1010 ? 17.217 -41.372 -0.594 1.00 90.94 1010 PRO A N 1
ATOM 7751 C CA . PRO A 1 1010 ? 15.839 -41.745 -0.260 1.00 90.94 1010 PRO A CA 1
ATOM 7752 C C . PRO A 1 1010 ? 15.455 -43.136 -0.783 1.00 90.94 1010 PRO A C 1
ATOM 7754 O O . PRO A 1 1010 ? 14.936 -43.944 -0.015 1.00 90.94 1010 PRO A O 1
ATOM 7757 N N . LYS A 1 1011 ? 15.815 -43.458 -2.037 1.00 90.56 1011 LYS A N 1
ATOM 7758 C CA . LYS A 1 1011 ? 15.632 -44.791 -2.637 1.00 90.56 1011 LYS A CA 1
ATOM 7759 C C . LYS A 1 1011 ? 16.393 -45.864 -1.874 1.00 90.56 1011 LYS A C 1
ATOM 7761 O O . LYS A 1 1011 ? 15.804 -46.816 -1.369 1.00 90.56 1011 LYS A O 1
ATOM 7766 N N . LEU A 1 1012 ? 17.708 -45.677 -1.755 1.00 92.50 1012 LEU A N 1
ATOM 7767 C CA . LEU A 1 1012 ? 18.624 -46.676 -1.200 1.00 92.50 1012 LEU A CA 1
ATOM 7768 C C . LEU A 1 1012 ? 18.344 -47.008 0.272 1.00 92.50 1012 LEU A C 1
ATOM 7770 O O . LEU A 1 1012 ? 18.692 -48.097 0.725 1.00 92.50 1012 LEU A O 1
ATOM 7774 N N . MET A 1 1013 ? 17.723 -46.088 1.012 1.00 93.75 1013 MET A N 1
ATOM 7775 C CA . MET A 1 1013 ? 17.365 -46.267 2.421 1.00 93.75 1013 MET A CA 1
ATOM 7776 C C . MET A 1 1013 ? 15.898 -46.664 2.642 1.00 93.75 1013 MET A C 1
ATOM 7778 O O . MET A 1 1013 ? 15.514 -46.882 3.790 1.00 93.75 1013 MET A O 1
ATOM 7782 N N . GLY A 1 1014 ? 15.083 -46.762 1.584 1.00 90.38 1014 GLY A N 1
ATOM 7783 C CA . GLY A 1 1014 ? 13.656 -47.089 1.696 1.00 90.38 1014 GLY A CA 1
ATOM 7784 C C . GLY A 1 1014 ? 12.822 -45.965 2.318 1.00 90.38 1014 GLY A C 1
ATOM 7785 O O . GLY A 1 1014 ? 11.863 -46.233 3.034 1.00 90.38 1014 GLY A O 1
ATOM 7786 N N . LEU A 1 1015 ? 13.222 -44.713 2.083 1.00 89.06 1015 LEU A N 1
ATOM 7787 C CA . LEU A 1 1015 ? 12.583 -43.491 2.586 1.00 89.06 1015 LEU A CA 1
ATOM 7788 C C . LEU A 1 1015 ? 11.837 -42.710 1.488 1.00 89.06 1015 LEU A C 1
ATOM 7790 O O . LEU A 1 1015 ? 11.450 -41.561 1.700 1.00 89.06 1015 LEU A O 1
ATOM 7794 N N . GLU A 1 1016 ? 11.634 -43.301 0.312 1.00 79.62 1016 GLU A N 1
ATOM 7795 C CA . GLU A 1 1016 ? 10.764 -42.719 -0.715 1.00 79.62 1016 GLU A CA 1
ATOM 7796 C C . GLU A 1 1016 ? 9.334 -42.585 -0.188 1.00 79.62 1016 GLU A C 1
ATOM 7798 O O . GLU A 1 1016 ? 8.785 -43.515 0.400 1.00 79.62 1016 GLU A O 1
ATOM 7803 N N . GLY A 1 1017 ? 8.736 -41.408 -0.364 1.00 69.00 1017 GLY A N 1
ATOM 7804 C CA . GLY A 1 1017 ? 7.392 -41.129 0.143 1.00 69.00 1017 GLY A CA 1
ATOM 7805 C C . GLY A 1 1017 ? 7.295 -40.949 1.665 1.00 69.00 1017 GLY A C 1
ATOM 7806 O O . GLY A 1 1017 ? 6.187 -40.795 2.172 1.00 69.00 1017 GLY A O 1
ATOM 7807 N N . ALA A 1 1018 ? 8.413 -40.901 2.404 1.00 71.50 1018 ALA A N 1
ATOM 7808 C CA . ALA A 1 1018 ? 8.412 -40.678 3.857 1.00 71.50 1018 ALA A CA 1
ATOM 7809 C C . ALA A 1 1018 ? 7.968 -39.257 4.286 1.00 71.50 1018 ALA A C 1
ATOM 7811 O O . ALA A 1 1018 ? 7.788 -39.007 5.478 1.00 71.50 1018 ALA A O 1
ATOM 7812 N N . GLY A 1 1019 ? 7.754 -38.346 3.329 1.00 66.69 1019 GLY A N 1
ATOM 7813 C CA . GLY A 1 1019 ? 7.303 -36.971 3.567 1.00 66.69 1019 GLY A CA 1
ATOM 7814 C C . GLY A 1 1019 ? 8.436 -35.970 3.823 1.00 66.69 1019 GLY A C 1
ATOM 7815 O O . GLY A 1 1019 ? 9.613 -36.327 3.844 1.00 66.69 1019 GLY A O 1
ATOM 7816 N N . GLU A 1 1020 ? 8.067 -34.694 3.980 1.00 74.69 1020 GLU A N 1
ATOM 7817 C CA . GLU A 1 1020 ? 9.008 -33.617 4.324 1.00 74.69 1020 GLU A CA 1
ATOM 7818 C C . GLU A 1 1020 ? 9.491 -33.777 5.788 1.00 74.69 1020 GLU A C 1
ATOM 7820 O O . GLU A 1 1020 ? 8.696 -34.144 6.660 1.00 74.69 1020 GLU A O 1
ATOM 7825 N N . PRO A 1 1021 ? 10.773 -33.498 6.097 1.00 80.12 1021 PRO A N 1
ATOM 7826 C CA . PRO A 1 1021 ? 11.285 -33.546 7.463 1.00 80.12 1021 PRO A CA 1
ATOM 7827 C C . PRO A 1 1021 ? 10.610 -32.488 8.346 1.00 80.12 1021 PRO A C 1
ATOM 7829 O O . PRO A 1 1021 ? 10.428 -31.338 7.946 1.00 80.12 1021 PRO A O 1
ATOM 7832 N N . MET A 1 1022 ? 10.288 -32.869 9.582 1.00 80.44 1022 MET A N 1
ATOM 7833 C CA . MET A 1 1022 ? 9.740 -31.959 10.590 1.00 80.44 1022 MET A CA 1
ATOM 7834 C C . MET A 1 1022 ? 10.784 -30.921 11.023 1.00 80.44 1022 MET A C 1
ATOM 7836 O O . MET A 1 1022 ? 11.986 -31.199 11.034 1.00 80.44 1022 MET A O 1
ATOM 7840 N N . LEU A 1 1023 ? 10.331 -29.743 11.446 1.00 78.56 1023 LEU A N 1
ATOM 7841 C CA . LEU A 1 1023 ? 11.193 -28.728 12.051 1.00 78.56 1023 LEU A CA 1
ATOM 7842 C C . LEU A 1 1023 ? 11.213 -28.870 13.578 1.00 78.56 1023 LEU A C 1
ATOM 7844 O O . LEU A 1 1023 ? 10.193 -29.188 14.190 1.00 78.56 1023 LEU A O 1
ATOM 7848 N N . THR A 1 1024 ? 12.372 -28.633 14.191 1.00 72.12 1024 THR A N 1
ATOM 7849 C CA . THR A 1 1024 ? 12.492 -28.451 15.644 1.00 72.12 1024 THR A CA 1
ATOM 7850 C C . THR A 1 1024 ? 11.954 -27.076 16.060 1.00 72.12 1024 THR A C 1
ATOM 7852 O O . THR A 1 1024 ? 11.736 -26.208 15.214 1.00 72.12 1024 THR A O 1
ATOM 7855 N N . SER A 1 1025 ? 11.786 -26.844 17.368 1.00 67.19 1025 SER A N 1
ATOM 7856 C CA . SER A 1 1025 ? 11.406 -25.530 17.921 1.00 67.19 1025 SER A CA 1
ATOM 7857 C C . SER A 1 1025 ? 12.356 -24.396 17.516 1.00 67.19 1025 SER A C 1
ATOM 7859 O O . SER A 1 1025 ? 11.942 -23.245 17.454 1.00 67.19 1025 SER A O 1
ATOM 7861 N N . ASP A 1 1026 ? 13.608 -24.727 17.187 1.00 66.38 1026 ASP A N 1
ATOM 7862 C CA . ASP A 1 1026 ? 14.636 -23.783 16.737 1.00 66.38 1026 ASP A CA 1
ATOM 7863 C C . ASP A 1 1026 ? 14.691 -23.660 15.197 1.00 66.38 1026 ASP A C 1
ATOM 7865 O O . ASP A 1 1026 ? 15.710 -23.242 14.639 1.00 66.38 1026 ASP A O 1
ATOM 7869 N N . ASN A 1 1027 ? 13.630 -24.072 14.487 1.00 70.38 1027 ASN A N 1
ATOM 7870 C CA . ASN A 1 1027 ? 13.534 -24.093 13.020 1.00 70.38 1027 ASN A CA 1
ATOM 7871 C C . ASN A 1 1027 ? 14.649 -24.890 12.310 1.00 70.38 1027 ASN A C 1
ATOM 7873 O O . ASN A 1 1027 ? 15.008 -24.589 11.168 1.00 70.38 1027 ASN A O 1
ATOM 7877 N N . ARG A 1 1028 ? 15.197 -25.931 12.950 1.00 78.06 1028 ARG A N 1
ATOM 7878 C CA . ARG A 1 1028 ? 16.152 -26.848 12.305 1.00 78.06 1028 ARG A CA 1
ATOM 7879 C C . ARG A 1 1028 ? 15.444 -28.065 11.737 1.00 78.06 1028 ARG A C 1
ATOM 7881 O O . ARG A 1 1028 ? 14.487 -28.564 12.318 1.00 78.06 1028 ARG A O 1
ATOM 7888 N N . LEU A 1 1029 ? 15.938 -28.572 10.616 1.00 84.62 1029 LEU A N 1
ATOM 7889 C CA . LEU A 1 1029 ? 15.417 -29.775 9.981 1.00 84.62 1029 LEU A CA 1
ATOM 7890 C C . LEU A 1 1029 ? 15.749 -31.003 10.837 1.0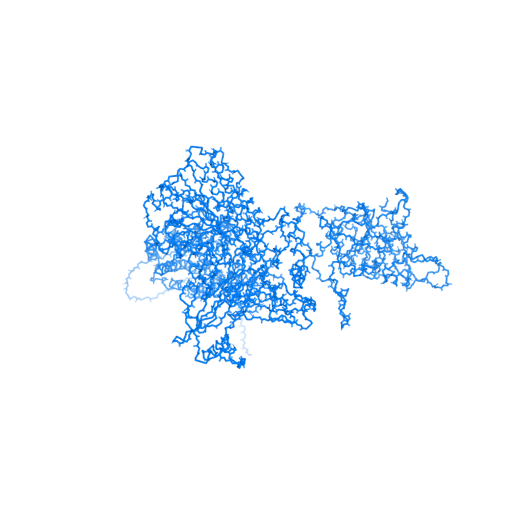0 84.62 1029 LEU A C 1
ATOM 7892 O O . LEU A 1 1029 ? 16.912 -31.255 11.160 1.00 84.62 1029 LEU A O 1
ATOM 7896 N N . THR A 1 1030 ? 14.732 -31.791 11.169 1.00 89.31 1030 THR A N 1
ATOM 7897 C CA . THR A 1 1030 ? 14.885 -33.068 11.871 1.00 89.31 1030 THR A CA 1
ATOM 7898 C C . THR A 1 1030 ? 15.157 -34.169 10.844 1.00 89.31 1030 THR A C 1
ATOM 7900 O O . THR A 1 1030 ? 14.310 -34.398 9.979 1.00 89.31 1030 THR A O 1
ATOM 7903 N N . PRO A 1 1031 ? 16.310 -34.862 10.888 1.00 91.31 1031 PRO A N 1
ATOM 7904 C CA . PRO A 1 1031 ? 16.611 -35.923 9.932 1.00 91.31 1031 PRO A CA 1
ATOM 7905 C C . PRO A 1 1031 ? 15.645 -37.104 10.086 1.00 91.31 1031 PRO A C 1
ATOM 7907 O O . PRO A 1 1031 ? 15.306 -37.508 11.201 1.00 91.31 1031 PRO A O 1
ATOM 7910 N N . LEU A 1 1032 ? 15.236 -37.690 8.958 1.00 91.25 1032 LEU A N 1
ATOM 7911 C CA . LEU A 1 1032 ? 14.448 -38.923 8.940 1.00 91.25 1032 LEU A CA 1
ATOM 7912 C C . LEU A 1 1032 ? 15.311 -40.104 9.395 1.00 91.25 1032 LEU A C 1
ATOM 7914 O O . LEU A 1 1032 ? 16.536 -40.021 9.390 1.00 91.25 1032 LEU A O 1
ATOM 7918 N N . ARG A 1 1033 ? 14.705 -41.221 9.804 1.00 90.06 1033 ARG A N 1
ATOM 7919 C CA . ARG A 1 1033 ? 15.455 -42.392 10.286 1.00 90.06 1033 ARG A CA 1
ATOM 7920 C C . ARG A 1 1033 ? 15.171 -43.612 9.425 1.00 90.06 1033 ARG A C 1
ATOM 7922 O O . ARG A 1 1033 ? 14.015 -43.978 9.249 1.00 90.06 1033 ARG A O 1
ATOM 7929 N N . ALA A 1 1034 ? 16.228 -44.277 8.976 1.00 89.50 1034 ALA A N 1
ATOM 7930 C CA . ALA A 1 1034 ? 16.156 -45.576 8.314 1.00 89.50 1034 ALA A CA 1
ATOM 7931 C C . ALA A 1 1034 ? 17.269 -46.482 8.830 1.00 89.50 1034 ALA A C 1
ATOM 7933 O O . ALA A 1 1034 ? 18.397 -46.037 9.042 1.00 89.50 1034 ALA A O 1
ATOM 7934 N N . HIS A 1 1035 ? 16.942 -47.754 9.075 1.00 90.19 1035 HIS A N 1
ATOM 7935 C CA . HIS A 1 1035 ? 17.888 -48.765 9.578 1.00 90.19 1035 HIS A CA 1
ATOM 7936 C C . HIS A 1 1035 ? 18.659 -48.334 10.842 1.00 90.19 1035 HIS A C 1
ATOM 7938 O O . HIS A 1 1035 ? 19.779 -48.772 11.082 1.00 90.19 1035 HIS A O 1
ATOM 7944 N N . GLY A 1 1036 ? 18.060 -47.458 11.658 1.00 84.56 1036 GLY A N 1
ATOM 7945 C CA . GLY A 1 1036 ? 18.663 -46.910 12.878 1.00 84.56 1036 GLY A CA 1
ATOM 7946 C C . GLY A 1 1036 ? 19.558 -45.677 12.688 1.00 84.56 1036 GLY A C 1
ATOM 7947 O O . GLY A 1 1036 ? 20.007 -45.124 13.692 1.00 84.56 1036 GLY A O 1
ATOM 7948 N N . LEU A 1 1037 ? 19.783 -45.209 11.456 1.00 91.56 1037 LEU A N 1
ATOM 7949 C CA . LEU A 1 1037 ? 20.608 -44.033 11.156 1.00 91.56 1037 LEU A CA 1
ATOM 7950 C C . LEU A 1 1037 ? 19.734 -42.802 10.869 1.00 91.56 1037 LEU A C 1
ATOM 7952 O O . LEU A 1 1037 ? 18.790 -42.908 10.081 1.00 91.56 1037 LEU A O 1
ATOM 7956 N N . PRO A 1 1038 ? 20.050 -41.620 11.434 1.00 93.88 1038 PRO 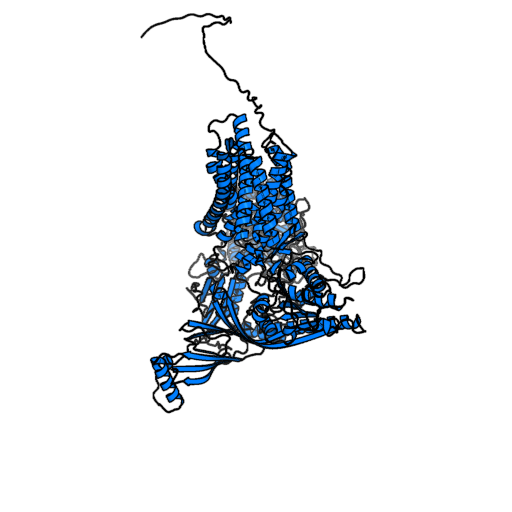A N 1
ATOM 7957 C CA . PRO A 1 1038 ? 19.524 -40.363 10.923 1.00 93.88 1038 PRO A CA 1
ATOM 7958 C C . PRO A 1 1038 ? 20.060 -40.077 9.519 1.00 93.88 1038 PRO A C 1
ATOM 7960 O O . PRO A 1 1038 ? 21.266 -40.107 9.271 1.00 93.88 1038 PRO A O 1
ATOM 7963 N N . CYS A 1 1039 ? 19.141 -39.791 8.609 1.00 93.94 1039 CYS A N 1
ATOM 7964 C CA . CYS A 1 1039 ? 19.362 -39.540 7.199 1.00 93.94 1039 CYS A CA 1
ATOM 7965 C C . CYS A 1 1039 ? 18.728 -38.203 6.819 1.00 93.94 1039 CYS A C 1
ATOM 7967 O O . CYS A 1 1039 ? 17.564 -37.945 7.129 1.00 93.94 1039 CYS A O 1
ATOM 7969 N N . MET A 1 1040 ? 19.482 -37.371 6.110 1.00 93.75 1040 MET A N 1
ATOM 7970 C CA . MET A 1 1040 ? 18.968 -36.155 5.488 1.00 93.75 1040 MET A CA 1
ATOM 7971 C C . MET A 1 1040 ? 19.326 -36.157 4.004 1.00 93.75 1040 MET A C 1
ATOM 7973 O O . MET A 1 1040 ? 20.428 -36.551 3.630 1.00 93.75 1040 MET A O 1
ATOM 7977 N N . SER A 1 1041 ? 18.399 -35.725 3.155 1.00 90.19 1041 SER A N 1
ATOM 7978 C CA . SER A 1 1041 ? 18.617 -35.612 1.717 1.00 90.19 1041 SER A CA 1
ATOM 7979 C C . SER A 1 1041 ? 17.804 -34.467 1.142 1.00 90.19 1041 SER A C 1
ATOM 7981 O O . SER A 1 1041 ? 16.688 -34.201 1.591 1.00 90.19 1041 SER A O 1
ATOM 7983 N N . MET A 1 1042 ? 18.345 -33.834 0.100 1.00 79.75 1042 MET A N 1
ATOM 7984 C CA . MET A 1 1042 ? 17.589 -32.898 -0.728 1.00 79.75 1042 MET A CA 1
ATOM 7985 C C . MET A 1 1042 ? 16.322 -33.549 -1.303 1.00 79.75 1042 MET A C 1
ATOM 7987 O O . MET A 1 1042 ? 15.307 -32.875 -1.444 1.00 79.75 1042 MET A O 1
ATOM 7991 N N . GLY A 1 1043 ? 16.338 -34.863 -1.554 1.00 77.00 1043 GLY A N 1
ATOM 7992 C CA . GLY A 1 1043 ? 15.172 -35.593 -2.050 1.00 77.00 1043 GLY A CA 1
ATOM 7993 C C . GLY A 1 1043 ? 13.958 -35.559 -1.112 1.00 77.00 1043 GLY A C 1
ATOM 7994 O O . GLY A 1 1043 ? 12.840 -35.685 -1.589 1.00 77.00 1043 GLY A O 1
ATOM 7995 N N . PHE A 1 1044 ? 14.134 -35.311 0.194 1.00 82.69 1044 PHE A N 1
ATOM 7996 C CA . PHE A 1 1044 ? 13.000 -35.139 1.121 1.00 82.69 1044 PHE A CA 1
ATOM 7997 C C . PHE A 1 1044 ? 12.337 -33.761 1.024 1.00 82.69 1044 PHE A C 1
ATOM 7999 O O . PHE A 1 1044 ? 11.232 -33.570 1.521 1.00 82.69 1044 PHE A O 1
ATOM 8006 N N . LEU A 1 1045 ? 13.032 -32.789 0.431 1.00 72.25 1045 LEU A N 1
ATOM 8007 C CA . LEU A 1 1045 ? 12.571 -31.410 0.268 1.00 72.25 1045 LEU A CA 1
ATOM 8008 C C . LEU A 1 1045 ? 12.002 -31.155 -1.137 1.00 72.25 1045 LEU A C 1
ATOM 8010 O O . LEU A 1 1045 ? 11.583 -30.035 -1.435 1.00 72.25 1045 LEU A O 1
ATOM 8014 N N . LEU A 1 1046 ? 12.021 -32.167 -2.010 1.00 68.06 1046 LEU A N 1
ATOM 8015 C CA . LEU A 1 1046 ? 11.385 -32.116 -3.321 1.00 68.06 1046 LEU A CA 1
ATOM 8016 C C . LEU A 1 1046 ? 9.890 -32.468 -3.195 1.00 68.06 1046 LEU A C 1
ATOM 8018 O O . LEU A 1 1046 ? 9.519 -33.252 -2.318 1.00 68.06 1046 LEU A O 1
ATOM 8022 N N . PRO A 1 1047 ? 9.010 -31.892 -4.035 1.00 56.44 1047 PRO A N 1
ATOM 8023 C CA . PRO A 1 1047 ? 7.576 -32.156 -3.966 1.00 56.44 1047 PRO A CA 1
ATOM 8024 C C . PRO A 1 1047 ? 7.253 -33.646 -4.159 1.00 56.44 1047 PRO A C 1
ATOM 8026 O O . PRO A 1 1047 ? 7.485 -34.199 -5.227 1.00 56.44 1047 PRO A O 1
ATOM 8029 N N . ASN A 1 1048 ? 6.664 -34.282 -3.144 1.00 52.97 1048 ASN A N 1
ATOM 8030 C CA . ASN A 1 1048 ? 6.130 -35.644 -3.230 1.00 52.97 1048 ASN A CA 1
ATOM 8031 C C . ASN A 1 1048 ? 4.663 -35.601 -3.698 1.00 52.97 1048 ASN A C 1
ATOM 8033 O O . ASN A 1 1048 ? 3.744 -35.619 -2.876 1.00 52.97 1048 ASN A O 1
ATOM 8037 N N . THR A 1 1049 ? 4.416 -35.493 -5.005 1.00 54.22 1049 THR A N 1
ATOM 8038 C CA . THR A 1 1049 ? 3.077 -35.723 -5.588 1.00 54.22 1049 THR A CA 1
ATOM 8039 C C . THR A 1 1049 ? 2.832 -37.223 -5.806 1.00 54.22 1049 THR A C 1
ATOM 8041 O O . THR A 1 1049 ? 3.771 -37.997 -5.900 1.00 54.22 1049 THR A O 1
ATOM 8044 N N . ALA A 1 1050 ? 1.588 -37.700 -5.843 1.00 53.66 1050 ALA A N 1
ATOM 8045 C CA . ALA A 1 1050 ? 1.356 -39.095 -6.237 1.00 53.66 1050 ALA A CA 1
ATOM 8046 C C . ALA A 1 1050 ? 1.612 -39.243 -7.753 1.00 53.66 1050 ALA A C 1
ATOM 8048 O O . ALA A 1 1050 ? 1.198 -38.343 -8.489 1.00 53.66 1050 ALA A O 1
ATOM 8049 N N . PRO A 1 1051 ? 2.258 -40.327 -8.230 1.00 51.72 1051 PRO A N 1
ATOM 8050 C CA . PRO A 1 1051 ? 2.395 -40.586 -9.662 1.00 51.72 1051 PRO A CA 1
ATOM 8051 C C . PRO A 1 1051 ? 1.013 -40.638 -10.318 1.00 51.72 1051 PRO A C 1
ATOM 8053 O O . PRO A 1 1051 ? 0.113 -41.311 -9.807 1.00 51.72 1051 PRO A O 1
ATOM 8056 N N . ASP A 1 1052 ? 0.836 -39.939 -11.438 1.00 54.91 1052 ASP A N 1
ATOM 8057 C CA . ASP A 1 1052 ? -0.383 -40.032 -12.237 1.00 54.91 1052 ASP A CA 1
ATOM 8058 C C . ASP A 1 1052 ? -0.381 -41.386 -12.969 1.00 54.91 1052 ASP A C 1
ATOM 8060 O O . ASP A 1 1052 ? 0.472 -41.618 -13.833 1.00 54.91 1052 ASP A O 1
ATOM 8064 N N . PRO A 1 1053 ? -1.326 -42.297 -12.669 1.00 55.59 1053 PRO A N 1
ATOM 8065 C CA . PRO A 1 1053 ? -1.377 -43.609 -13.308 1.00 55.59 1053 PRO A CA 1
ATOM 8066 C C . PRO A 1 1053 ? -1.613 -43.541 -14.828 1.00 55.59 1053 PRO A C 1
ATOM 8068 O O . PRO A 1 1053 ? -1.398 -44.541 -15.514 1.00 55.59 1053 PRO A O 1
ATOM 8071 N N . SER A 1 1054 ? -2.033 -42.391 -15.368 1.00 55.34 1054 SER A N 1
ATOM 8072 C CA . SER A 1 1054 ? -2.220 -42.159 -16.805 1.00 55.34 1054 SER A CA 1
ATOM 8073 C C . SER A 1 1054 ? -0.978 -41.614 -17.527 1.00 55.34 1054 SER A C 1
ATOM 8075 O O . SER A 1 1054 ? -0.926 -41.650 -18.759 1.00 55.34 1054 SER A O 1
ATOM 8077 N N . ASN A 1 1055 ? 0.055 -41.178 -16.793 1.00 59.16 1055 ASN A N 1
ATOM 8078 C CA . ASN A 1 1055 ? 1.309 -40.681 -17.357 1.00 59.16 1055 ASN A CA 1
ATOM 8079 C C . ASN A 1 1055 ? 2.526 -41.287 -16.629 1.00 59.16 1055 ASN A C 1
ATOM 8081 O O . ASN A 1 1055 ? 2.950 -40.755 -15.603 1.00 59.16 1055 ASN A O 1
ATOM 8085 N N . PRO A 1 1056 ? 3.159 -42.339 -17.181 1.00 54.34 1056 PRO A N 1
ATOM 8086 C CA . PRO A 1 1056 ? 4.331 -42.978 -16.579 1.00 54.34 1056 PRO A CA 1
ATOM 8087 C C . PRO A 1 1056 ? 5.532 -42.040 -16.367 1.00 54.34 1056 PRO A C 1
ATOM 8089 O O . PRO A 1 1056 ? 6.412 -42.376 -15.591 1.00 54.34 1056 PRO A O 1
ATOM 8092 N N . ALA A 1 1057 ? 5.579 -40.879 -17.036 1.00 53.38 1057 ALA A N 1
ATOM 8093 C CA . ALA A 1 1057 ? 6.638 -39.874 -16.889 1.00 53.38 1057 ALA A CA 1
ATOM 8094 C C . ALA A 1 1057 ? 6.343 -38.814 -15.803 1.00 53.38 1057 ALA A C 1
ATOM 8096 O O . ALA A 1 1057 ? 7.041 -37.806 -15.721 1.00 53.38 1057 ALA A O 1
ATOM 8097 N N . SER A 1 1058 ? 5.277 -38.999 -15.018 1.00 54.16 1058 SER A N 1
ATOM 8098 C CA . SER A 1 1058 ? 4.838 -38.089 -13.950 1.00 54.16 1058 SER A CA 1
ATOM 8099 C C . SER A 1 1058 ? 5.308 -38.499 -12.550 1.00 54.16 1058 SER A C 1
ATOM 8101 O O . SER A 1 1058 ? 4.877 -37.888 -11.570 1.00 54.16 1058 SER A O 1
ATOM 8103 N N . ASP A 1 1059 ? 6.158 -39.528 -12.437 1.00 57.84 1059 ASP A N 1
ATOM 8104 C CA . ASP A 1 1059 ? 6.747 -39.901 -11.154 1.00 57.84 1059 ASP A CA 1
ATOM 8105 C C . ASP A 1 1059 ? 7.537 -38.689 -10.613 1.00 57.84 1059 ASP A C 1
ATOM 8107 O O . ASP A 1 1059 ? 8.420 -38.170 -11.304 1.00 57.84 1059 ASP A O 1
ATOM 8111 N N . PRO A 1 1060 ? 7.228 -38.169 -9.410 1.00 57.38 1060 PRO A N 1
ATOM 8112 C CA . PRO A 1 1060 ? 7.980 -37.055 -8.834 1.00 57.38 1060 PRO A CA 1
ATOM 8113 C C . PRO A 1 1060 ? 9.473 -37.360 -8.704 1.00 57.38 1060 PRO A C 1
ATOM 8115 O O . PRO A 1 1060 ? 10.280 -36.431 -8.762 1.00 57.38 1060 PRO A O 1
ATOM 8118 N N . ALA A 1 1061 ? 9.845 -38.641 -8.581 1.00 54.50 1061 ALA A N 1
ATOM 8119 C CA . ALA A 1 1061 ? 11.237 -39.083 -8.588 1.00 54.50 1061 ALA A CA 1
ATOM 8120 C C . ALA A 1 1061 ? 11.952 -38.796 -9.925 1.00 54.50 1061 ALA A C 1
ATOM 8122 O O . ALA A 1 1061 ? 13.172 -38.637 -9.939 1.00 54.50 1061 ALA A O 1
ATOM 8123 N N . ASP A 1 1062 ? 11.202 -38.653 -11.022 1.00 56.94 1062 ASP A N 1
ATOM 8124 C CA . ASP A 1 1062 ? 11.708 -38.363 -12.368 1.00 56.94 1062 ASP A CA 1
ATOM 8125 C C . ASP A 1 1062 ? 11.703 -36.858 -12.708 1.00 56.94 1062 ASP A C 1
ATOM 8127 O O . ASP A 1 1062 ? 12.083 -36.458 -13.814 1.00 56.94 1062 ASP A O 1
ATOM 8131 N N . THR A 1 1063 ? 11.306 -35.985 -11.771 1.00 59.72 1063 THR A N 1
ATOM 8132 C CA . THR A 1 1063 ? 11.283 -34.531 -11.998 1.00 59.72 1063 THR A CA 1
ATOM 8133 C C . THR A 1 1063 ? 12.695 -33.931 -11.883 1.00 59.72 1063 THR A C 1
ATOM 8135 O O . THR A 1 1063 ? 13.281 -33.930 -10.797 1.00 59.72 1063 THR A O 1
ATOM 8138 N N . PRO A 1 1064 ? 13.272 -33.356 -12.958 1.00 56.44 1064 PRO A N 1
ATOM 8139 C CA . PRO A 1 1064 ? 14.639 -32.845 -12.925 1.00 56.44 1064 PRO A CA 1
ATOM 8140 C C . PRO A 1 1064 ? 14.764 -31.579 -12.065 1.00 56.44 1064 PRO A C 1
ATOM 8142 O O . PRO A 1 1064 ? 14.065 -30.583 -12.269 1.00 56.44 1064 PRO A O 1
ATOM 8145 N N . VAL A 1 1065 ? 15.731 -31.571 -11.143 1.00 62.56 1065 VAL A N 1
ATOM 8146 C CA . VAL A 1 1065 ? 16.041 -30.406 -10.298 1.00 62.56 1065 VAL A CA 1
ATOM 8147 C C . VAL A 1 1065 ? 16.863 -29.383 -11.092 1.00 62.56 1065 VAL A C 1
ATOM 8149 O O . VAL A 1 1065 ? 18.087 -29.466 -11.178 1.00 62.56 1065 VAL A O 1
ATOM 8152 N N . VAL A 1 1066 ? 16.200 -28.384 -11.684 1.00 63.78 1066 VAL A N 1
ATOM 8153 C CA . VAL A 1 1066 ? 16.858 -27.318 -12.471 1.00 63.78 1066 VAL A CA 1
ATOM 8154 C C . VAL A 1 1066 ? 17.044 -26.052 -11.626 1.00 63.78 1066 VAL A C 1
ATOM 8156 O O . VAL A 1 1066 ? 16.298 -25.080 -11.743 1.00 63.78 1066 VAL A O 1
ATOM 8159 N N . TRP A 1 1067 ? 18.032 -26.057 -10.726 1.00 65.00 1067 TRP A N 1
ATOM 8160 C CA . TRP A 1 1067 ? 18.286 -24.948 -9.791 1.00 65.00 1067 TRP A CA 1
ATOM 8161 C C . TRP A 1 1067 ? 19.482 -24.075 -10.197 1.00 65.00 1067 TRP A C 1
ATOM 8163 O O . TRP A 1 1067 ? 20.505 -24.564 -10.674 1.00 65.00 1067 TRP A O 1
ATOM 8173 N N . ARG A 1 1068 ? 19.377 -22.753 -9.987 1.00 56.97 1068 ARG A N 1
ATOM 8174 C CA . ARG A 1 1068 ? 20.470 -21.790 -10.245 1.00 56.97 1068 ARG A CA 1
ATOM 8175 C C . ARG A 1 1068 ? 21.486 -21.790 -9.091 1.00 56.97 1068 ARG A C 1
ATOM 8177 O O . ARG A 1 1068 ? 21.102 -21.954 -7.937 1.00 56.97 1068 ARG A O 1
ATOM 8184 N N . GLY A 1 1069 ? 22.764 -21.511 -9.376 1.00 63.75 1069 GLY A N 1
ATOM 8185 C CA . GLY A 1 1069 ? 23.888 -21.676 -8.431 1.00 63.75 1069 GLY A CA 1
ATOM 8186 C C . GLY A 1 1069 ? 23.699 -21.077 -7.026 1.00 63.75 1069 GLY A C 1
ATOM 8187 O O . GLY A 1 1069 ? 23.994 -21.741 -6.039 1.00 63.75 1069 GLY A O 1
ATOM 8188 N N . MET A 1 1070 ? 23.121 -19.875 -6.892 1.00 64.31 1070 MET A N 1
ATOM 8189 C CA . MET A 1 1070 ? 22.869 -19.281 -5.564 1.00 64.31 1070 MET A CA 1
ATOM 8190 C C . MET A 1 1070 ? 21.830 -20.051 -4.730 1.00 64.31 1070 MET A C 1
ATOM 8192 O O . MET A 1 1070 ? 21.918 -20.058 -3.505 1.00 64.31 1070 MET A O 1
ATOM 8196 N N . MET A 1 1071 ? 20.851 -20.697 -5.368 1.00 66.50 1071 MET A N 1
ATOM 8197 C CA . MET A 1 1071 ? 19.845 -21.515 -4.676 1.00 66.50 1071 MET A CA 1
ATOM 8198 C C . MET A 1 1071 ? 20.455 -22.833 -4.208 1.00 66.50 1071 MET A C 1
ATOM 8200 O O . MET A 1 1071 ? 20.234 -23.238 -3.072 1.00 66.50 1071 MET A O 1
ATOM 8204 N N . VAL A 1 1072 ? 21.301 -23.436 -5.049 1.00 72.50 1072 VAL A N 1
ATOM 8205 C CA . VAL A 1 1072 ? 22.098 -24.621 -4.702 1.00 72.50 1072 VAL A CA 1
ATOM 8206 C C . VAL A 1 1072 ? 22.985 -24.322 -3.492 1.00 72.50 1072 VAL A C 1
ATOM 8208 O O . VAL A 1 1072 ? 22.970 -25.078 -2.529 1.00 72.50 1072 VAL A O 1
ATOM 8211 N N . MET A 1 1073 ? 23.688 -23.184 -3.474 1.00 75.00 1073 MET A N 1
ATOM 8212 C CA . MET A 1 1073 ? 24.522 -22.792 -2.329 1.00 75.00 1073 MET A CA 1
ATOM 8213 C C . MET A 1 1073 ? 23.721 -22.629 -1.032 1.00 75.00 1073 MET A C 1
ATOM 8215 O O . MET A 1 1073 ? 24.175 -23.084 0.016 1.00 75.00 1073 MET A O 1
ATOM 8219 N N . LYS A 1 1074 ? 22.532 -22.013 -1.091 1.00 75.25 1074 LYS A N 1
ATOM 8220 C CA . LYS A 1 1074 ? 21.650 -21.887 0.081 1.00 75.25 1074 LYS A CA 1
ATOM 8221 C C . LYS A 1 1074 ? 21.173 -23.250 0.585 1.00 75.25 1074 LYS A C 1
ATOM 8223 O O . LYS A 1 1074 ? 21.242 -23.497 1.782 1.00 75.25 1074 LYS A O 1
ATOM 8228 N N . ALA A 1 1075 ? 20.760 -24.141 -0.315 1.00 79.31 1075 ALA A N 1
ATOM 8229 C CA . ALA A 1 1075 ? 20.328 -25.490 0.048 1.00 79.31 1075 ALA A CA 1
ATOM 8230 C C . ALA A 1 1075 ? 21.464 -26.305 0.680 1.00 79.31 1075 ALA A C 1
ATOM 8232 O O . ALA A 1 1075 ? 21.270 -26.928 1.719 1.00 79.31 1075 ALA A O 1
ATOM 8233 N N . VAL A 1 1076 ? 22.674 -26.236 0.110 1.00 84.81 1076 VAL A N 1
ATOM 8234 C CA . VAL A 1 1076 ? 23.874 -26.860 0.690 1.00 84.81 1076 VAL A CA 1
ATOM 8235 C C . VAL A 1 1076 ? 24.153 -26.303 2.085 1.00 84.81 1076 VAL A C 1
ATOM 8237 O O . VAL A 1 1076 ? 24.412 -27.073 3.002 1.00 84.81 1076 VAL A O 1
ATOM 8240 N N . GLN A 1 1077 ? 24.082 -24.983 2.279 1.00 86.38 1077 GLN A N 1
ATOM 8241 C CA . GLN A 1 1077 ? 24.284 -24.382 3.600 1.00 86.38 1077 GLN A CA 1
ATOM 8242 C C . GLN A 1 1077 ? 23.247 -24.857 4.617 1.00 86.38 1077 GLN A C 1
ATOM 8244 O O . GLN A 1 1077 ? 23.631 -25.211 5.730 1.00 86.38 1077 GLN A O 1
ATOM 8249 N N . GLN A 1 1078 ? 21.977 -24.924 4.225 1.00 82.19 1078 GLN A N 1
ATOM 8250 C CA . GLN A 1 1078 ? 20.898 -25.390 5.090 1.00 82.19 1078 GLN A CA 1
ATOM 8251 C C . GLN A 1 1078 ? 21.080 -26.866 5.472 1.00 82.19 1078 GLN A C 1
ATOM 8253 O O . GLN A 1 1078 ? 21.038 -27.216 6.647 1.00 82.19 1078 GLN A O 1
ATOM 8258 N N . LEU A 1 1079 ? 21.376 -27.732 4.499 1.00 89.81 1079 LEU A N 1
ATOM 8259 C CA . LEU A 1 1079 ? 21.628 -29.158 4.733 1.00 89.81 1079 LEU A CA 1
ATOM 8260 C C . LEU A 1 1079 ? 22.883 -29.419 5.584 1.00 89.81 1079 LEU A C 1
ATOM 8262 O O . LEU A 1 1079 ? 22.956 -30.426 6.285 1.00 89.81 1079 LEU A O 1
ATOM 8266 N N . LEU A 1 1080 ? 23.870 -28.521 5.539 1.00 91.25 1080 LEU A N 1
ATOM 8267 C CA . LEU A 1 1080 ? 25.079 -28.620 6.355 1.00 91.25 1080 LEU A CA 1
ATOM 8268 C C . LEU A 1 1080 ? 24.878 -28.089 7.780 1.00 91.25 1080 LEU A C 1
ATOM 8270 O O . LEU A 1 1080 ? 25.358 -28.708 8.726 1.00 91.25 1080 LEU A O 1
ATOM 8274 N N . PHE A 1 1081 ? 24.213 -26.943 7.947 1.00 91.12 1081 PHE A N 1
ATOM 8275 C CA . PHE A 1 1081 ? 24.236 -26.188 9.208 1.00 91.12 1081 PHE A CA 1
ATOM 8276 C C . PHE A 1 1081 ? 22.896 -26.097 9.941 1.00 91.12 1081 PHE A C 1
ATOM 8278 O O . PHE A 1 1081 ? 22.908 -25.875 11.151 1.00 91.12 1081 PHE A O 1
ATOM 8285 N N . ASP A 1 1082 ? 21.779 -26.329 9.252 1.00 89.00 1082 ASP A N 1
ATOM 8286 C CA . ASP A 1 1082 ? 20.424 -26.176 9.795 1.00 89.00 1082 ASP A CA 1
ATOM 8287 C C . ASP A 1 1082 ? 19.714 -27.530 9.964 1.00 89.00 1082 ASP A C 1
ATOM 8289 O O . ASP A 1 1082 ? 18.487 -27.603 9.986 1.00 89.00 1082 ASP A O 1
ATOM 8293 N N . VAL A 1 1083 ? 20.483 -28.614 10.104 1.00 90.38 1083 VAL A N 1
ATOM 8294 C CA . VAL A 1 1083 ? 19.989 -29.953 10.454 1.00 90.38 1083 VAL A CA 1
ATOM 8295 C C . VAL A 1 1083 ? 20.308 -30.233 11.918 1.00 90.38 1083 VAL A C 1
ATOM 8297 O O . VAL A 1 1083 ? 21.464 -30.130 12.338 1.00 90.38 1083 VAL A O 1
ATOM 8300 N N . ASP A 1 1084 ? 19.301 -30.610 12.705 1.00 91.06 1084 ASP A N 1
ATOM 8301 C CA . ASP A 1 1084 ? 19.523 -31.052 14.081 1.00 91.06 1084 ASP A CA 1
ATOM 8302 C C . ASP A 1 1084 ? 19.875 -32.543 14.127 1.00 91.06 1084 ASP A C 1
ATOM 8304 O O . ASP A 1 1084 ? 19.027 -33.423 14.290 1.00 91.06 1084 ASP A O 1
ATOM 8308 N N . TRP A 1 1085 ? 21.168 -32.836 14.006 1.00 92.00 1085 TRP A N 1
ATOM 8309 C CA . TRP A 1 1085 ? 21.680 -34.203 14.071 1.00 92.00 1085 TRP A CA 1
ATOM 8310 C C . TRP A 1 1085 ? 21.456 -34.886 15.430 1.00 92.00 1085 TRP A C 1
ATOM 8312 O O . TRP A 1 1085 ? 21.423 -36.116 15.472 1.00 92.00 1085 TRP A O 1
ATOM 8322 N N . ARG A 1 1086 ? 21.242 -34.127 16.521 1.00 86.69 1086 ARG A N 1
ATOM 8323 C CA . ARG A 1 1086 ? 20.985 -34.679 17.867 1.00 86.69 1086 ARG A CA 1
ATOM 8324 C C . ARG A 1 1086 ? 19.576 -35.242 18.003 1.00 86.69 1086 ARG A C 1
ATOM 8326 O O . ARG A 1 1086 ? 19.369 -36.196 18.758 1.00 86.69 1086 ARG A O 1
ATOM 8333 N N . ALA A 1 1087 ? 18.616 -34.698 17.255 1.00 79.81 1087 ALA A N 1
ATOM 8334 C CA . ALA A 1 1087 ? 17.250 -35.214 17.214 1.00 79.81 1087 ALA A CA 1
ATOM 8335 C C . ALA A 1 1087 ? 17.207 -36.675 16.717 1.00 79.81 1087 ALA A C 1
ATOM 8337 O O . ALA A 1 1087 ? 16.390 -37.476 17.166 1.00 79.81 1087 ALA A O 1
ATOM 8338 N N . GLY A 1 1088 ? 18.157 -37.061 15.858 1.00 70.38 1088 GLY A N 1
ATOM 8339 C CA . GLY A 1 1088 ? 18.306 -38.421 15.337 1.00 70.38 1088 GLY A CA 1
ATOM 8340 C C . GLY A 1 1088 ? 18.886 -39.457 16.311 1.00 70.38 1088 GLY A C 1
ATOM 8341 O O . GLY A 1 1088 ? 18.850 -40.661 16.026 1.00 70.38 1088 GLY A O 1
ATOM 8342 N N . THR A 1 1089 ? 19.422 -39.007 17.446 1.00 76.44 1089 THR A N 1
ATOM 8343 C CA . THR A 1 1089 ? 20.271 -39.774 18.379 1.00 76.44 1089 THR A CA 1
ATOM 8344 C C . THR A 1 1089 ? 19.927 -39.495 19.842 1.00 76.44 1089 THR A C 1
ATOM 8346 O O . THR A 1 1089 ? 20.794 -39.541 20.717 1.00 76.44 1089 THR A O 1
ATOM 8349 N N . SER A 1 1090 ? 18.650 -39.214 20.119 1.00 76.94 1090 SER A N 1
ATOM 8350 C CA . SER A 1 1090 ? 18.132 -39.006 21.480 1.00 76.94 1090 SER A CA 1
ATOM 8351 C C . SER A 1 1090 ? 18.881 -37.908 22.252 1.00 76.94 1090 SER A C 1
ATOM 8353 O O . SER A 1 1090 ? 19.123 -38.039 23.448 1.00 76.94 1090 SER A O 1
ATOM 8355 N N . GLY A 1 1091 ? 19.268 -36.830 21.562 1.00 78.94 1091 GLY A N 1
ATOM 8356 C CA . GLY A 1 1091 ? 19.902 -35.650 22.156 1.00 78.94 1091 GLY A CA 1
ATOM 8357 C C . GLY A 1 1091 ? 21.434 -35.650 22.142 1.00 78.94 1091 GLY A C 1
ATOM 8358 O O . GLY A 1 1091 ? 22.038 -34.657 22.547 1.00 78.94 1091 GLY A O 1
ATOM 8359 N N . HIS A 1 1092 ? 22.086 -36.711 21.659 1.00 85.44 1092 HIS A N 1
ATOM 8360 C CA . HIS A 1 1092 ? 23.548 -36.800 21.654 1.00 85.44 1092 HIS A CA 1
ATOM 8361 C C . HIS A 1 1092 ? 24.197 -36.489 20.297 1.00 85.44 1092 HIS A C 1
ATOM 8363 O O . HIS A 1 1092 ? 23.643 -36.806 19.255 1.00 85.44 1092 HIS A O 1
ATOM 8369 N N . ASP A 1 1093 ? 25.427 -35.967 20.293 1.00 90.06 1093 ASP A N 1
ATOM 8370 C CA . ASP A 1 1093 ? 26.187 -35.719 19.056 1.00 90.06 1093 ASP A CA 1
ATOM 8371 C C . ASP A 1 1093 ? 26.509 -37.005 18.282 1.00 90.06 1093 ASP A C 1
ATOM 8373 O O . ASP A 1 1093 ? 26.875 -38.023 18.888 1.00 90.06 1093 ASP A O 1
ATOM 8377 N N . LEU A 1 1094 ? 26.477 -36.925 16.949 1.00 93.06 1094 LEU A N 1
ATOM 8378 C CA . LEU A 1 1094 ? 26.994 -37.965 16.061 1.00 93.06 1094 LEU A CA 1
ATOM 8379 C C . LEU A 1 1094 ? 28.503 -38.123 16.236 1.00 93.06 1094 LEU A C 1
ATOM 8381 O O . LEU A 1 1094 ? 29.247 -37.141 16.295 1.00 93.06 1094 LEU A O 1
ATOM 8385 N N . ASP A 1 1095 ? 28.965 -39.371 16.265 1.00 92.31 1095 ASP A N 1
ATOM 8386 C CA . ASP A 1 1095 ? 30.395 -39.669 16.269 1.00 92.31 1095 ASP A CA 1
ATOM 8387 C C . ASP A 1 1095 ? 30.988 -39.511 14.867 1.00 92.31 1095 ASP A C 1
ATOM 8389 O O . ASP A 1 1095 ? 32.120 -39.049 14.745 1.00 92.31 1095 ASP A O 1
ATOM 8393 N N . VAL A 1 1096 ? 30.211 -39.806 13.818 1.00 94.25 1096 VAL A N 1
ATOM 8394 C CA . VAL A 1 1096 ? 30.592 -39.559 12.422 1.00 94.25 1096 VAL A CA 1
ATOM 8395 C C . VAL A 1 1096 ? 29.377 -39.275 11.532 1.00 94.25 1096 VAL A C 1
ATOM 8397 O O . VAL A 1 1096 ? 28.349 -39.943 11.629 1.00 94.25 1096 VAL A O 1
ATOM 8400 N N . LEU A 1 1097 ? 29.501 -38.293 10.639 1.00 97.31 1097 LEU A N 1
ATOM 8401 C CA . LEU A 1 1097 ? 28.560 -38.026 9.551 1.00 97.31 1097 LEU A CA 1
ATOM 8402 C C . LEU A 1 1097 ? 29.199 -38.415 8.215 1.00 97.31 1097 LEU A C 1
ATOM 8404 O O . LEU A 1 1097 ? 30.258 -37.889 7.858 1.00 97.31 1097 LEU A O 1
ATOM 8408 N N . VAL A 1 1098 ? 28.545 -39.310 7.475 1.00 97.62 1098 VAL A N 1
ATOM 8409 C CA . VAL A 1 1098 ? 28.928 -39.665 6.104 1.00 97.62 1098 VAL A CA 1
ATOM 8410 C C . VAL A 1 1098 ? 28.181 -38.757 5.131 1.00 97.62 1098 VAL A C 1
ATOM 8412 O O . VAL A 1 1098 ? 26.955 -38.691 5.174 1.00 97.62 1098 VAL A O 1
ATOM 8415 N N . ILE A 1 1099 ? 28.906 -38.055 4.259 1.00 97.31 1099 ILE A N 1
ATOM 8416 C CA . ILE A 1 1099 ? 28.335 -37.120 3.279 1.00 97.31 1099 ILE A CA 1
ATOM 8417 C C . ILE A 1 1099 ? 28.527 -37.663 1.863 1.00 97.31 1099 ILE A C 1
ATOM 8419 O O . ILE A 1 1099 ? 29.663 -37.841 1.424 1.00 97.31 1099 ILE A O 1
ATOM 8423 N N . ASP A 1 1100 ? 27.434 -37.868 1.132 1.00 95.31 1100 ASP A N 1
ATOM 8424 C CA . ASP A 1 1100 ? 27.439 -38.198 -0.292 1.00 95.31 1100 ASP A CA 1
ATOM 8425 C C . ASP A 1 1100 ? 27.455 -36.917 -1.144 1.00 95.31 1100 ASP A C 1
ATOM 8427 O O . ASP A 1 1100 ? 26.565 -36.079 -1.038 1.00 95.31 1100 ASP A O 1
ATOM 8431 N N . THR A 1 1101 ? 28.486 -36.726 -1.970 1.00 93.25 1101 THR A N 1
ATOM 8432 C CA . THR A 1 1101 ? 28.640 -35.511 -2.813 1.00 93.25 1101 THR A CA 1
ATOM 8433 C C . THR A 1 1101 ? 28.176 -35.741 -4.246 1.00 93.25 1101 THR A C 1
ATOM 8435 O O . THR A 1 1101 ? 28.273 -36.873 -4.693 1.00 93.25 1101 THR A O 1
ATOM 8438 N N . PRO A 1 1102 ? 27.780 -34.724 -5.029 1.00 89.62 1102 PRO A N 1
ATOM 8439 C CA . PRO A 1 1102 ? 27.523 -34.912 -6.457 1.00 89.62 1102 PRO A CA 1
ATOM 8440 C C . PRO A 1 1102 ? 28.784 -35.333 -7.229 1.00 89.62 1102 PRO A C 1
ATOM 8442 O O . PRO A 1 1102 ? 29.907 -35.085 -6.773 1.00 89.62 1102 PRO A O 1
ATOM 8445 N N . PRO A 1 1103 ? 28.643 -35.960 -8.412 1.00 85.38 1103 PRO A N 1
ATOM 8446 C CA . PRO A 1 1103 ? 29.791 -36.315 -9.234 1.00 85.38 1103 PRO A CA 1
ATOM 8447 C C . PRO A 1 1103 ? 30.540 -35.073 -9.744 1.00 85.38 1103 PRO A C 1
ATOM 8449 O O . PRO A 1 1103 ? 29.950 -34.051 -10.093 1.00 85.38 1103 PRO A O 1
ATOM 8452 N N . GLY A 1 1104 ? 31.864 -35.190 -9.856 1.00 83.12 1104 GLY A N 1
ATOM 8453 C CA . GLY A 1 1104 ? 32.725 -34.146 -10.411 1.00 83.12 1104 GLY A CA 1
ATOM 8454 C C . GLY A 1 1104 ? 33.182 -33.103 -9.386 1.00 83.12 1104 GLY A C 1
ATOM 8455 O O . GLY A 1 1104 ? 33.265 -33.355 -8.187 1.00 83.12 1104 GLY A O 1
ATOM 8456 N N . THR A 1 1105 ? 33.562 -31.921 -9.874 1.00 80.69 1105 THR A N 1
ATOM 8457 C CA . THR A 1 1105 ? 34.209 -30.858 -9.078 1.00 80.69 1105 THR A CA 1
ATOM 8458 C C . THR A 1 1105 ? 33.390 -29.562 -9.061 1.00 80.69 1105 THR A C 1
ATOM 8460 O O . THR A 1 1105 ? 33.964 -28.477 -9.110 1.00 80.69 1105 THR A O 1
ATOM 8463 N N . GLY A 1 1106 ? 32.059 -29.679 -9.088 1.00 80.25 1106 GLY A N 1
ATOM 8464 C CA . GLY A 1 1106 ? 31.125 -28.550 -9.170 1.00 80.25 1106 GLY A CA 1
ATOM 8465 C C . GLY A 1 1106 ? 30.951 -27.760 -7.865 1.00 80.25 1106 GLY A C 1
ATOM 8466 O O . GLY A 1 1106 ? 31.609 -28.022 -6.856 1.00 80.25 1106 GLY A O 1
ATOM 8467 N N . ASP A 1 1107 ? 30.022 -26.802 -7.886 1.00 82.00 1107 ASP A N 1
ATOM 8468 C CA . ASP A 1 1107 ? 29.837 -25.792 -6.830 1.00 82.00 1107 ASP A CA 1
ATOM 8469 C C . ASP A 1 1107 ? 29.491 -26.372 -5.449 1.00 82.00 1107 ASP A C 1
ATOM 8471 O O . ASP A 1 1107 ? 29.878 -25.799 -4.430 1.00 82.00 1107 ASP A O 1
ATOM 8475 N N . VAL A 1 1108 ? 28.810 -27.522 -5.385 1.00 86.38 1108 VAL A N 1
ATOM 8476 C CA . VAL A 1 1108 ? 28.471 -28.200 -4.119 1.00 86.38 1108 VAL A CA 1
ATOM 8477 C C . VAL A 1 1108 ? 29.728 -28.729 -3.426 1.00 86.38 1108 VAL A C 1
ATOM 8479 O O . VAL A 1 1108 ? 29.961 -28.436 -2.255 1.00 86.38 1108 VAL A O 1
ATOM 8482 N N . THR A 1 1109 ? 30.577 -29.453 -4.161 1.00 86.25 1109 THR A N 1
ATOM 8483 C CA . THR A 1 1109 ? 31.860 -29.976 -3.669 1.00 86.25 1109 THR A CA 1
ATOM 8484 C C . THR A 1 1109 ? 32.794 -28.838 -3.256 1.00 86.25 1109 THR A C 1
ATOM 8486 O O . THR A 1 1109 ? 33.476 -28.925 -2.233 1.00 86.25 1109 THR A O 1
ATOM 8489 N N . LEU A 1 1110 ? 32.790 -27.739 -4.021 1.00 86.06 1110 LEU A N 1
ATOM 8490 C CA . LEU A 1 1110 ? 33.537 -26.529 -3.688 1.00 86.06 1110 LEU A CA 1
ATOM 8491 C C . LEU A 1 1110 ? 33.034 -25.893 -2.384 1.00 86.06 1110 LEU A C 1
ATOM 8493 O O . LEU A 1 1110 ? 33.837 -25.599 -1.500 1.00 86.06 1110 LEU A O 1
ATOM 8497 N N . SER A 1 1111 ? 31.716 -25.727 -2.250 1.00 87.31 1111 SER A N 1
ATOM 8498 C CA . SER A 1 1111 ? 31.076 -25.131 -1.072 1.00 87.31 1111 SER A CA 1
ATOM 8499 C C . SER A 1 1111 ? 31.331 -25.960 0.185 1.00 87.31 1111 SER A C 1
ATOM 8501 O O . SER A 1 1111 ? 31.736 -25.408 1.203 1.00 87.31 1111 SER A O 1
ATOM 8503 N N . LEU A 1 1112 ? 31.192 -27.288 0.107 1.00 90.75 1112 LEU A N 1
ATOM 8504 C CA . LEU A 1 1112 ? 31.534 -28.203 1.199 1.00 90.75 1112 LEU A CA 1
ATOM 8505 C C . LEU A 1 1112 ? 32.989 -28.003 1.650 1.00 90.75 1112 LEU A C 1
ATOM 8507 O O . LEU A 1 1112 ? 33.249 -27.800 2.834 1.00 90.75 1112 LEU A O 1
ATOM 8511 N N . GLY A 1 1113 ? 33.931 -27.988 0.701 1.00 88.81 1113 GLY A N 1
ATOM 8512 C CA . GLY A 1 1113 ? 35.355 -27.821 0.992 1.00 88.81 1113 GLY A CA 1
ATOM 8513 C C . GLY A 1 1113 ? 35.749 -26.445 1.532 1.00 88.81 1113 GLY A C 1
ATOM 8514 O O . GLY A 1 1113 ? 36.782 -26.341 2.191 1.00 88.81 1113 GLY A O 1
ATOM 8515 N N . GLN A 1 1114 ? 34.955 -25.404 1.267 1.00 87.12 1114 GLN A N 1
ATOM 8516 C CA . GLN A 1 1114 ? 35.178 -24.039 1.760 1.00 87.12 1114 GLN A CA 1
ATOM 8517 C C . GLN A 1 1114 ? 34.497 -23.761 3.104 1.00 87.12 1114 GLN A C 1
ATOM 8519 O O . GLN A 1 1114 ? 34.999 -22.947 3.874 1.00 87.12 1114 GLN A O 1
ATOM 8524 N N . LEU A 1 1115 ? 33.365 -24.410 3.384 1.00 89.56 1115 LEU A N 1
ATOM 8525 C CA . LEU A 1 1115 ? 32.534 -24.113 4.552 1.00 89.56 1115 LEU A CA 1
ATOM 8526 C C . LEU A 1 1115 ? 32.770 -25.074 5.722 1.00 89.56 1115 LEU A C 1
ATOM 8528 O O . LEU A 1 1115 ? 32.587 -24.672 6.871 1.00 89.56 1115 LEU A O 1
ATOM 8532 N N . VAL A 1 1116 ? 33.166 -26.322 5.453 1.00 93.50 1116 VAL A N 1
ATOM 8533 C CA . VAL A 1 1116 ? 33.180 -27.401 6.454 1.00 93.50 1116 VAL A CA 1
ATOM 8534 C C . VAL A 1 1116 ? 34.593 -27.909 6.727 1.00 93.50 1116 VAL A C 1
ATOM 8536 O O . VAL A 1 1116 ? 35.393 -28.119 5.812 1.00 93.50 1116 VAL A O 1
ATOM 8539 N N . GLU A 1 1117 ? 34.900 -28.133 8.004 1.00 93.62 1117 GLU A N 1
ATOM 8540 C CA . GLU A 1 1117 ? 36.058 -28.926 8.426 1.00 93.62 1117 GLU A CA 1
ATOM 8541 C C . GLU A 1 1117 ? 35.777 -30.417 8.185 1.00 93.62 1117 GLU A C 1
ATOM 8543 O O . GLU A 1 1117 ? 34.934 -31.010 8.851 1.00 93.62 1117 GLU A O 1
ATOM 8548 N N . VAL A 1 1118 ? 36.459 -31.011 7.203 1.00 95.44 1118 VAL A N 1
ATOM 8549 C CA . VAL A 1 1118 ? 36.314 -32.428 6.832 1.00 95.44 1118 VAL A CA 1
ATOM 8550 C C . VAL A 1 1118 ? 37.481 -33.230 7.407 1.00 95.44 1118 VAL A C 1
ATOM 8552 O O . VAL A 1 1118 ? 38.634 -32.867 7.174 1.00 95.44 1118 VAL A O 1
ATOM 8555 N N . ASP A 1 1119 ? 37.197 -34.330 8.110 1.00 95.88 1119 ASP A N 1
ATOM 8556 C CA . ASP A 1 1119 ? 38.214 -35.184 8.746 1.00 95.88 1119 ASP A CA 1
ATOM 8557 C C . ASP A 1 1119 ? 38.785 -36.246 7.797 1.00 95.88 1119 ASP A C 1
ATOM 8559 O O . ASP A 1 1119 ? 39.941 -36.644 7.928 1.00 95.88 1119 ASP A O 1
ATOM 8563 N N . GLY A 1 1120 ? 37.994 -36.708 6.828 1.00 94.88 1120 GLY A N 1
ATOM 8564 C CA . GLY A 1 1120 ? 38.424 -37.724 5.872 1.00 94.88 1120 GLY A CA 1
ATOM 8565 C C . GLY A 1 1120 ? 37.557 -37.774 4.622 1.00 94.88 1120 GLY A C 1
ATOM 8566 O O . GLY A 1 1120 ? 36.430 -37.279 4.596 1.00 94.88 1120 GLY A O 1
ATOM 8567 N N . SER A 1 1121 ? 38.079 -38.390 3.566 1.00 95.81 1121 SER A N 1
ATOM 8568 C CA . SER A 1 1121 ? 37.317 -38.608 2.338 1.00 95.81 1121 SER A CA 1
ATOM 8569 C C . SER A 1 1121 ? 37.669 -39.911 1.634 1.00 95.81 1121 SER A C 1
ATOM 8571 O O . SER A 1 1121 ? 38.827 -40.336 1.602 1.00 95.81 1121 SER A O 1
ATOM 8573 N N . VAL A 1 1122 ? 36.647 -40.542 1.064 1.00 97.06 1122 VAL A N 1
ATOM 8574 C CA . VAL A 1 1122 ? 36.725 -41.795 0.315 1.00 97.06 1122 VAL A CA 1
ATOM 8575 C C . VAL A 1 1122 ? 36.408 -41.503 -1.145 1.00 97.06 1122 VAL A C 1
ATOM 8577 O O . VAL A 1 1122 ? 35.319 -41.029 -1.472 1.00 97.06 1122 VAL A O 1
ATOM 8580 N N . ILE A 1 1123 ? 37.364 -41.791 -2.029 1.00 95.56 1123 ILE A N 1
ATOM 8581 C CA . ILE A 1 1123 ? 37.212 -41.559 -3.467 1.00 95.56 1123 ILE A CA 1
ATOM 8582 C C . ILE A 1 1123 ? 36.771 -42.847 -4.162 1.00 95.56 1123 ILE A C 1
ATOM 8584 O O . ILE A 1 1123 ? 37.502 -43.834 -4.164 1.00 95.56 1123 ILE A O 1
ATOM 8588 N N . VAL A 1 1124 ? 35.594 -42.843 -4.782 1.00 95.94 1124 VAL A N 1
ATOM 8589 C CA . VAL A 1 1124 ? 35.025 -44.007 -5.477 1.00 95.94 1124 VAL A CA 1
ATOM 8590 C C . VAL A 1 1124 ? 35.338 -43.937 -6.973 1.00 95.94 1124 VAL A C 1
ATOM 8592 O O . VAL A 1 1124 ? 35.155 -42.895 -7.612 1.00 95.94 1124 VAL A O 1
ATOM 8595 N N . SER A 1 1125 ? 35.810 -45.047 -7.541 1.00 94.00 1125 SER A N 1
ATOM 8596 C CA . SER A 1 1125 ? 36.038 -45.201 -8.982 1.00 94.00 1125 SER A CA 1
ATOM 8597 C C . SER A 1 1125 ? 35.750 -46.630 -9.446 1.00 94.00 1125 SER A C 1
ATOM 8599 O O . SER A 1 1125 ? 35.514 -47.520 -8.631 1.00 94.00 1125 SER A O 1
ATOM 8601 N N . THR A 1 1126 ? 35.789 -46.842 -10.758 1.00 91.50 1126 THR A N 1
ATOM 8602 C CA . THR A 1 1126 ? 35.651 -48.147 -11.420 1.00 91.50 1126 THR A CA 1
ATOM 8603 C C . THR A 1 1126 ? 36.918 -48.459 -12.238 1.00 91.50 1126 THR A C 1
ATOM 8605 O O . THR A 1 1126 ? 37.720 -47.552 -12.485 1.00 91.50 1126 THR A O 1
ATOM 8608 N N . PRO A 1 1127 ? 37.150 -49.716 -12.676 1.00 85.44 1127 PRO A N 1
ATOM 8609 C CA . PRO A 1 1127 ? 38.426 -50.109 -13.293 1.00 85.44 1127 PRO A CA 1
ATOM 8610 C C . PRO A 1 1127 ? 38.773 -49.399 -14.614 1.00 85.44 1127 PRO A C 1
ATOM 8612 O O . PRO A 1 1127 ? 39.934 -49.371 -15.021 1.00 85.44 1127 PRO A O 1
ATOM 8615 N N . GLN A 1 1128 ? 37.792 -48.822 -15.312 1.00 85.25 1128 GLN A N 1
ATOM 8616 C CA . GLN A 1 1128 ? 38.001 -48.258 -16.644 1.00 85.25 1128 GLN A CA 1
ATOM 8617 C C . GLN A 1 1128 ? 38.829 -46.965 -16.598 1.00 85.25 1128 GLN A C 1
ATOM 8619 O O . GLN A 1 1128 ? 38.519 -46.027 -15.863 1.00 85.25 1128 GLN A O 1
ATOM 8624 N N . ASN A 1 1129 ? 39.808 -46.845 -17.502 1.00 83.62 1129 ASN A N 1
ATOM 8625 C CA . ASN A 1 1129 ? 40.677 -45.663 -17.614 1.00 83.62 1129 ASN A CA 1
ATOM 8626 C C . ASN A 1 1129 ? 39.917 -44.329 -17.718 1.00 83.62 1129 ASN A C 1
ATOM 8628 O O . ASN A 1 1129 ? 40.396 -43.315 -17.212 1.00 83.62 1129 ASN A O 1
ATOM 8632 N N . VAL A 1 1130 ? 38.730 -44.322 -18.335 1.00 84.00 1130 VAL A N 1
ATOM 8633 C CA . VAL A 1 1130 ? 37.891 -43.119 -18.439 1.00 84.00 1130 VAL A CA 1
ATOM 8634 C C . VAL A 1 1130 ? 37.413 -42.618 -17.070 1.00 84.00 1130 VAL A C 1
ATOM 8636 O O . VAL A 1 1130 ? 37.399 -41.413 -16.852 1.00 84.00 1130 VAL A O 1
ATOM 8639 N N . ALA A 1 1131 ? 37.084 -43.508 -16.127 1.00 85.56 1131 ALA A N 1
ATOM 8640 C CA . ALA A 1 1131 ? 36.705 -43.117 -14.767 1.00 85.56 1131 ALA A CA 1
ATOM 8641 C C . ALA A 1 1131 ? 37.919 -42.582 -13.986 1.00 85.56 1131 ALA A C 1
ATOM 8643 O O . ALA A 1 1131 ? 37.811 -41.593 -13.260 1.00 85.56 1131 ALA A O 1
ATOM 8644 N N . LEU A 1 1132 ? 39.106 -43.163 -14.214 1.00 86.75 1132 LEU A N 1
ATOM 8645 C CA . LEU A 1 1132 ? 40.356 -42.743 -13.568 1.00 86.75 1132 LEU A CA 1
ATOM 8646 C C . LEU A 1 1132 ? 40.796 -41.321 -13.953 1.00 86.75 1132 LEU A C 1
ATOM 8648 O O . LEU A 1 1132 ? 41.464 -40.653 -13.161 1.00 86.75 1132 LEU A O 1
ATOM 8652 N N . ILE A 1 1133 ? 40.456 -40.836 -15.154 1.00 86.62 1133 ILE A N 1
ATOM 8653 C CA . ILE A 1 1133 ? 40.745 -39.449 -15.566 1.00 86.62 1133 ILE A CA 1
ATOM 8654 C C . ILE A 1 1133 ? 40.016 -38.460 -14.651 1.00 86.62 1133 ILE A C 1
ATOM 8656 O O . ILE A 1 1133 ? 40.629 -37.508 -14.163 1.00 86.62 1133 ILE A O 1
ATOM 8660 N N . ASP A 1 1134 ? 38.737 -38.702 -14.373 1.00 86.06 1134 ASP A N 1
ATOM 8661 C CA . ASP A 1 1134 ? 37.950 -37.821 -13.515 1.00 86.06 1134 ASP A CA 1
ATOM 8662 C C . ASP A 1 1134 ? 38.301 -38.009 -12.033 1.00 86.06 1134 ASP A C 1
ATOM 8664 O O . ASP A 1 1134 ? 38.351 -37.029 -11.288 1.00 86.06 1134 ASP A O 1
ATOM 8668 N N . THR A 1 1135 ? 38.665 -39.227 -11.609 1.00 87.12 1135 THR A N 1
ATOM 8669 C CA . THR A 1 1135 ? 39.240 -39.481 -10.275 1.00 87.12 1135 THR A CA 1
ATOM 8670 C C . THR A 1 1135 ? 40.476 -38.614 -10.016 1.00 87.12 1135 THR A C 1
ATOM 8672 O O . THR A 1 1135 ? 40.563 -37.982 -8.963 1.00 87.12 1135 THR A O 1
ATOM 8675 N N . ARG A 1 1136 ? 41.405 -38.502 -10.980 1.00 89.56 1136 ARG A N 1
ATOM 8676 C CA . ARG A 1 1136 ? 42.595 -37.633 -10.850 1.00 89.56 1136 ARG A CA 1
ATOM 8677 C C . ARG A 1 1136 ? 42.217 -36.163 -10.637 1.00 89.56 1136 ARG A C 1
ATOM 8679 O O . ARG A 1 1136 ? 42.825 -35.498 -9.799 1.00 89.56 1136 ARG A O 1
ATOM 8686 N N . LYS A 1 1137 ? 41.206 -35.662 -11.356 1.00 87.25 1137 LYS A N 1
ATOM 8687 C CA . LYS A 1 1137 ? 40.708 -34.281 -11.202 1.00 87.25 1137 LYS A CA 1
ATOM 8688 C C . LYS A 1 1137 ? 40.044 -34.066 -9.840 1.00 87.25 1137 LYS A C 1
ATOM 8690 O O . LYS A 1 1137 ? 40.332 -33.069 -9.185 1.00 87.25 1137 LYS A O 1
ATOM 8695 N N . GLY A 1 1138 ? 39.215 -35.010 -9.387 1.00 87.75 1138 GLY A N 1
ATOM 8696 C CA . GLY A 1 1138 ? 38.585 -34.964 -8.063 1.00 87.75 1138 GLY A CA 1
ATOM 8697 C C . GLY A 1 1138 ? 39.615 -34.900 -6.932 1.00 87.75 1138 GLY A C 1
ATOM 8698 O O . GLY A 1 1138 ? 39.547 -34.019 -6.076 1.00 87.75 1138 GLY A O 1
ATOM 8699 N N . VAL A 1 1139 ? 40.641 -35.754 -6.991 1.00 91.38 1139 VAL A N 1
ATOM 8700 C CA . VAL A 1 1139 ? 41.754 -35.779 -6.023 1.00 91.38 1139 VAL A CA 1
ATOM 8701 C C . VAL A 1 1139 ? 42.526 -34.458 -6.013 1.00 91.38 1139 VAL A C 1
ATOM 8703 O O . VAL A 1 1139 ? 42.839 -33.933 -4.943 1.00 91.38 1139 VAL A O 1
ATOM 8706 N N . ALA A 1 1140 ? 42.808 -33.884 -7.186 1.00 90.19 1140 ALA A N 1
ATOM 8707 C CA . ALA A 1 1140 ? 43.460 -32.579 -7.282 1.00 90.19 1140 ALA A CA 1
ATOM 8708 C C . ALA A 1 1140 ? 42.615 -31.461 -6.641 1.00 90.19 1140 ALA A C 1
ATOM 8710 O O . ALA A 1 1140 ? 43.154 -30.620 -5.918 1.00 90.19 1140 ALA A O 1
ATOM 8711 N N . THR A 1 1141 ? 41.294 -31.478 -6.846 1.00 89.56 1141 THR A N 1
ATOM 8712 C CA . THR A 1 1141 ? 40.361 -30.521 -6.232 1.00 89.56 1141 THR A CA 1
ATOM 8713 C C . THR A 1 1141 ? 40.333 -30.649 -4.711 1.00 89.56 1141 THR A C 1
ATOM 8715 O O . THR A 1 1141 ? 40.459 -29.641 -4.019 1.00 89.56 1141 THR A O 1
ATOM 8718 N N . PHE A 1 1142 ? 40.252 -31.869 -4.173 1.00 92.12 1142 PHE A N 1
ATOM 8719 C CA . PHE A 1 1142 ? 40.234 -32.104 -2.723 1.00 92.12 1142 PHE A CA 1
ATOM 8720 C C . PHE A 1 1142 ? 41.532 -31.632 -2.060 1.00 92.12 1142 PHE A C 1
ATOM 8722 O O . PHE A 1 1142 ? 41.488 -30.937 -1.046 1.00 92.12 1142 PHE A O 1
ATOM 8729 N N . ARG A 1 1143 ? 42.686 -31.896 -2.688 1.00 92.69 1143 ARG A N 1
ATOM 8730 C CA . ARG A 1 1143 ? 43.983 -31.367 -2.235 1.00 92.69 1143 ARG A CA 1
ATOM 8731 C C . ARG A 1 1143 ? 44.022 -29.845 -2.230 1.00 92.69 1143 ARG A C 1
ATOM 8733 O O . ARG A 1 1143 ? 44.471 -29.255 -1.253 1.00 92.69 1143 ARG A O 1
ATOM 8740 N N . LYS A 1 1144 ? 43.522 -29.205 -3.292 1.00 89.25 1144 LYS A N 1
ATOM 8741 C CA . LYS A 1 1144 ? 43.470 -27.738 -3.398 1.00 89.25 1144 LYS A CA 1
ATOM 8742 C C . LYS A 1 1144 ? 42.565 -27.110 -2.336 1.00 89.25 1144 LYS A C 1
ATOM 8744 O O . LYS A 1 1144 ? 42.856 -26.016 -1.866 1.00 89.25 1144 LYS A O 1
ATOM 8749 N N . LEU A 1 1145 ? 41.495 -27.803 -1.951 1.00 88.12 1145 LEU A N 1
ATOM 8750 C CA . LEU A 1 1145 ? 40.581 -27.381 -0.890 1.00 88.12 1145 LEU A CA 1
ATOM 8751 C C . LEU A 1 1145 ? 41.056 -27.783 0.509 1.00 88.12 1145 LEU A C 1
ATOM 8753 O O . LEU A 1 1145 ? 40.375 -27.465 1.478 1.00 88.12 1145 LEU A O 1
ATOM 8757 N N . GLY A 1 1146 ? 42.200 -28.459 0.646 1.00 89.31 1146 GLY A N 1
ATOM 8758 C CA . GLY A 1 1146 ? 42.702 -28.927 1.937 1.00 89.31 1146 GLY A CA 1
ATOM 8759 C C . GLY A 1 1146 ? 41.771 -29.941 2.607 1.00 89.31 1146 GLY A C 1
ATOM 8760 O O . GLY A 1 1146 ? 41.574 -29.873 3.816 1.00 89.31 1146 GLY A O 1
ATOM 8761 N N . ILE A 1 1147 ? 41.140 -30.822 1.825 1.00 93.31 1147 ILE A N 1
ATOM 8762 C CA . ILE A 1 1147 ? 40.325 -31.935 2.326 1.00 93.31 1147 ILE A CA 1
ATOM 8763 C C . ILE A 1 1147 ? 41.223 -33.181 2.445 1.00 93.31 1147 ILE A C 1
ATOM 8765 O O . ILE A 1 1147 ? 41.818 -33.579 1.436 1.00 93.31 1147 ILE A O 1
ATOM 8769 N N . PRO A 1 1148 ? 41.333 -33.816 3.630 1.00 93.88 1148 PRO A N 1
ATOM 8770 C CA . PRO A 1 1148 ? 42.100 -35.047 3.806 1.00 93.88 1148 PRO A CA 1
ATOM 8771 C C . PRO A 1 1148 ? 41.508 -36.201 2.989 1.00 93.88 1148 PRO A C 1
ATOM 8773 O O . PRO A 1 1148 ? 40.298 -36.428 3.010 1.00 93.88 1148 PRO A O 1
ATOM 8776 N N . ILE A 1 1149 ? 42.355 -36.947 2.275 1.00 95.12 1149 ILE A N 1
ATOM 8777 C CA . ILE A 1 1149 ? 41.937 -38.117 1.491 1.00 95.12 1149 ILE A CA 1
ATOM 8778 C C . ILE A 1 1149 ? 42.370 -39.378 2.226 1.00 95.12 1149 ILE A C 1
ATOM 8780 O O . ILE A 1 1149 ? 43.558 -39.668 2.328 1.00 95.12 1149 ILE A O 1
ATOM 8784 N N . THR A 1 1150 ? 41.388 -40.122 2.729 1.00 94.75 1150 THR A N 1
ATOM 8785 C CA . THR A 1 1150 ? 41.581 -41.365 3.478 1.00 94.75 1150 THR A CA 1
ATOM 8786 C C . THR A 1 1150 ? 42.028 -42.490 2.552 1.00 94.75 1150 THR A C 1
ATOM 8788 O O . THR A 1 1150 ? 42.826 -43.323 2.958 1.00 94.75 1150 THR A O 1
ATOM 8791 N N . GLY A 1 1151 ? 41.545 -42.516 1.310 1.00 94.81 1151 GLY A N 1
ATOM 8792 C CA . GLY A 1 1151 ? 41.951 -43.477 0.287 1.00 94.81 1151 GLY A CA 1
ATOM 8793 C C . GLY A 1 1151 ? 40.899 -43.620 -0.810 1.00 94.81 1151 GLY A C 1
ATOM 8794 O O . GLY A 1 1151 ? 39.950 -42.834 -0.884 1.00 94.81 1151 GLY A O 1
ATOM 8795 N N . ALA A 1 1152 ? 41.073 -44.618 -1.673 1.00 95.19 1152 ALA A N 1
ATOM 8796 C CA . ALA A 1 1152 ? 40.196 -44.870 -2.808 1.00 95.19 1152 ALA A CA 1
ATOM 8797 C C . ALA A 1 1152 ? 39.555 -46.265 -2.752 1.00 95.19 1152 ALA A C 1
ATOM 8799 O O . ALA A 1 1152 ? 40.166 -47.233 -2.296 1.00 95.19 1152 ALA A O 1
ATOM 8800 N N . VAL A 1 1153 ? 38.322 -46.368 -3.242 1.00 96.31 1153 VAL A N 1
ATOM 8801 C CA . VAL A 1 1153 ? 37.554 -47.613 -3.362 1.00 96.31 1153 VAL A CA 1
ATOM 8802 C C . VAL A 1 1153 ? 37.362 -47.931 -4.836 1.00 96.31 1153 VAL A C 1
ATOM 8804 O O . VAL A 1 1153 ? 36.867 -47.095 -5.597 1.00 96.31 1153 VAL A O 1
ATOM 8807 N N . LEU A 1 1154 ? 37.734 -49.151 -5.220 1.00 94.31 1154 LEU A N 1
ATOM 8808 C CA . LEU A 1 1154 ? 37.437 -49.690 -6.539 1.00 94.31 1154 LEU A CA 1
ATOM 8809 C C . LEU A 1 1154 ? 36.095 -50.414 -6.472 1.00 94.31 1154 LEU A C 1
ATOM 8811 O O . LEU A 1 1154 ? 36.018 -51.549 -6.001 1.00 94.31 1154 LEU A O 1
ATOM 8815 N N . ASN A 1 1155 ? 35.034 -49.740 -6.899 1.00 93.44 1155 ASN A N 1
ATOM 8816 C CA . ASN A 1 1155 ? 33.715 -50.344 -7.003 1.00 93.44 1155 ASN A CA 1
ATOM 8817 C C . ASN A 1 1155 ? 33.584 -51.108 -8.326 1.00 93.44 1155 ASN A C 1
ATOM 8819 O O . ASN A 1 1155 ? 34.283 -50.802 -9.296 1.00 93.44 1155 ASN A O 1
ATOM 8823 N N . MET A 1 1156 ? 32.682 -52.089 -8.369 1.00 90.94 1156 MET A N 1
ATOM 8824 C CA . MET A 1 1156 ? 32.463 -52.937 -9.545 1.00 90.94 1156 MET A CA 1
ATOM 8825 C C . MET A 1 1156 ? 33.768 -53.582 -10.058 1.00 90.94 1156 MET A C 1
ATOM 8827 O O . MET A 1 1156 ? 34.029 -53.623 -11.261 1.00 90.94 1156 MET A O 1
ATOM 8831 N N . SER A 1 1157 ? 34.623 -54.023 -9.129 1.00 90.12 1157 SER A N 1
ATOM 8832 C CA . SER A 1 1157 ? 36.001 -54.444 -9.414 1.00 90.12 1157 SER A CA 1
ATOM 8833 C C . SER A 1 1157 ? 36.060 -55.778 -10.164 1.00 90.12 1157 SER A C 1
ATOM 8835 O O . SER A 1 1157 ? 36.719 -55.893 -11.196 1.00 90.12 1157 SER A O 1
ATOM 8837 N N . TYR A 1 1158 ? 35.350 -56.789 -9.666 1.00 89.81 1158 TYR A N 1
ATOM 8838 C CA . TYR A 1 1158 ? 35.345 -58.149 -10.206 1.00 89.81 1158 TYR A CA 1
ATOM 8839 C C . TYR A 1 1158 ? 33.986 -58.807 -9.982 1.00 89.81 1158 TYR A C 1
ATOM 8841 O O . TYR A 1 1158 ? 33.221 -58.374 -9.131 1.00 89.81 1158 TYR A O 1
ATOM 8849 N N . PHE A 1 1159 ? 33.688 -59.861 -10.729 1.00 87.38 1159 PHE A N 1
ATOM 8850 C CA . PHE A 1 1159 ? 32.532 -60.725 -10.522 1.00 87.38 1159 PHE A CA 1
ATOM 8851 C C . PHE A 1 1159 ? 33.003 -62.052 -9.920 1.00 87.38 1159 PHE A C 1
ATOM 8853 O O . PHE A 1 1159 ? 34.016 -62.605 -10.361 1.00 87.38 1159 PHE A O 1
ATOM 8860 N N . HIS A 1 1160 ? 32.297 -62.544 -8.902 1.00 82.62 1160 HIS A N 1
ATOM 8861 C CA . HIS A 1 1160 ? 32.519 -63.883 -8.360 1.00 82.62 1160 HIS A CA 1
ATOM 8862 C C . HIS A 1 1160 ? 31.575 -64.858 -9.064 1.00 82.62 1160 HIS A C 1
ATOM 8864 O O . HIS A 1 1160 ? 30.362 -64.648 -9.069 1.00 82.62 1160 HIS A O 1
ATOM 8870 N N . VAL A 1 1161 ? 32.124 -65.898 -9.692 1.00 81.94 1161 VAL A N 1
ATOM 8871 C CA . VAL A 1 1161 ? 31.311 -66.896 -10.393 1.00 81.94 1161 VAL A CA 1
ATOM 8872 C C . VAL A 1 1161 ? 30.757 -67.883 -9.358 1.00 81.94 1161 VAL A C 1
ATOM 8874 O O . VAL A 1 1161 ? 31.529 -68.482 -8.610 1.00 81.94 1161 VAL A O 1
ATOM 8877 N N . PRO A 1 1162 ? 29.430 -68.089 -9.281 1.00 75.44 1162 PRO A N 1
ATOM 8878 C CA . PRO A 1 1162 ? 28.868 -69.062 -8.350 1.00 75.44 1162 PRO A CA 1
ATOM 8879 C C . PRO A 1 1162 ? 29.471 -70.459 -8.568 1.00 75.44 1162 PRO A C 1
ATOM 8881 O O . PRO A 1 1162 ? 29.470 -70.973 -9.686 1.00 75.44 1162 PRO A O 1
ATOM 8884 N N . GLY A 1 1163 ? 29.984 -71.076 -7.499 1.00 71.81 1163 GLY A N 1
ATOM 8885 C CA . GLY A 1 1163 ? 30.598 -72.409 -7.537 1.00 71.81 1163 GLY A CA 1
ATOM 8886 C C . GLY A 1 1163 ? 32.120 -72.449 -7.753 1.00 71.81 1163 GLY A C 1
ATOM 8887 O O . GLY A 1 1163 ? 32.685 -73.541 -7.692 1.00 71.81 1163 GLY A O 1
ATOM 8888 N N . THR A 1 1164 ? 32.797 -71.309 -7.954 1.00 76.81 1164 THR A N 1
ATOM 8889 C CA . THR A 1 1164 ? 34.274 -71.219 -7.939 1.00 76.81 1164 THR A CA 1
ATOM 8890 C C . THR A 1 1164 ? 34.810 -70.866 -6.541 1.00 76.81 1164 THR A C 1
ATOM 8892 O O . THR A 1 1164 ? 34.063 -70.336 -5.717 1.00 76.81 1164 THR A O 1
ATOM 8895 N N . PRO A 1 1165 ? 36.090 -71.142 -6.218 1.00 76.12 1165 PRO A N 1
ATOM 8896 C CA . PRO A 1 1165 ? 36.695 -70.685 -4.965 1.00 76.12 1165 PRO A CA 1
ATOM 8897 C C . PRO A 1 1165 ? 36.716 -69.150 -4.860 1.00 76.12 1165 PRO A C 1
ATOM 8899 O O . PRO A 1 1165 ? 37.071 -68.480 -5.823 1.00 76.12 1165 PRO A O 1
ATOM 8902 N N . ALA A 1 1166 ? 36.482 -68.595 -3.663 1.00 66.31 1166 ALA A N 1
ATOM 8903 C CA . ALA A 1 1166 ? 36.459 -67.142 -3.406 1.00 66.31 1166 ALA A CA 1
ATOM 8904 C C . ALA A 1 1166 ? 37.756 -66.381 -3.773 1.00 66.31 1166 ALA A C 1
ATOM 8906 O O . ALA A 1 1166 ? 37.770 -65.153 -3.863 1.00 66.31 1166 ALA A O 1
ATOM 8907 N N . SER A 1 1167 ? 38.869 -67.093 -3.976 1.00 71.25 1167 SER A N 1
ATOM 8908 C CA . SER A 1 1167 ? 40.128 -66.529 -4.478 1.00 71.25 1167 SER A CA 1
ATOM 8909 C C . SER A 1 1167 ? 40.113 -66.225 -5.981 1.00 71.25 1167 SER A C 1
ATOM 8911 O O . SER A 1 1167 ? 40.965 -65.473 -6.454 1.00 71.25 1167 SER A O 1
ATOM 8913 N N . GLU A 1 1168 ? 39.190 -66.817 -6.740 1.00 80.81 1168 GLU A N 1
ATOM 8914 C CA . GLU A 1 1168 ? 39.100 -66.684 -8.192 1.00 80.81 1168 GLU A CA 1
ATOM 8915 C C . GLU A 1 1168 ? 38.222 -65.481 -8.567 1.00 80.81 1168 GLU A C 1
ATOM 8917 O O . GLU A 1 1168 ? 36.996 -65.500 -8.471 1.00 80.81 1168 GLU A O 1
ATOM 8922 N N . LYS A 1 1169 ? 38.878 -64.382 -8.956 1.00 86.31 1169 LYS A N 1
ATOM 8923 C CA . LYS A 1 1169 ? 38.228 -63.109 -9.292 1.00 86.31 1169 LYS A CA 1
ATOM 8924 C C . LYS A 1 1169 ? 38.150 -62.927 -10.804 1.00 86.31 1169 LYS A C 1
ATOM 8926 O O . LYS A 1 1169 ? 39.187 -62.838 -11.464 1.00 86.31 1169 LYS A O 1
ATOM 8931 N N . HIS A 1 1170 ? 36.942 -62.781 -11.348 1.00 87.62 1170 HIS A N 1
ATOM 8932 C CA . HIS A 1 1170 ? 36.745 -62.503 -12.772 1.00 87.62 1170 HIS A CA 1
ATOM 8933 C C . HIS A 1 1170 ? 36.613 -60.997 -13.019 1.00 87.62 1170 HIS A C 1
ATOM 8935 O O . HIS A 1 1170 ? 35.593 -60.378 -12.721 1.00 87.62 1170 HIS A O 1
ATOM 8941 N N . TYR A 1 1171 ? 37.652 -60.384 -13.583 1.00 89.12 1171 TYR A N 1
ATOM 8942 C CA . TYR A 1 1171 ? 37.690 -58.943 -13.835 1.00 89.12 1171 TYR A CA 1
ATOM 8943 C C . TYR A 1 1171 ? 36.999 -58.569 -15.155 1.00 89.12 1171 TYR A C 1
ATOM 8945 O O . TYR A 1 1171 ? 37.640 -58.489 -16.204 1.00 89.12 1171 TYR A O 1
ATOM 8953 N N . LEU A 1 1172 ? 35.688 -58.309 -15.100 1.00 85.31 1172 LEU A N 1
ATOM 8954 C CA . LEU A 1 1172 ? 34.851 -58.003 -16.273 1.00 85.31 1172 LEU A CA 1
ATOM 8955 C C . LEU A 1 1172 ? 35.331 -56.791 -17.090 1.00 85.31 1172 LEU A C 1
ATOM 8957 O O . LEU A 1 1172 ? 35.139 -56.748 -18.302 1.00 85.31 1172 LEU A O 1
ATOM 8961 N N . PHE A 1 1173 ? 35.975 -55.819 -16.442 1.00 83.62 1173 PHE A N 1
ATOM 8962 C CA . PHE A 1 1173 ? 36.438 -54.576 -17.071 1.00 83.62 1173 PHE A CA 1
ATOM 8963 C C . PHE A 1 1173 ? 37.964 -54.486 -17.213 1.00 83.62 1173 PHE A C 1
ATOM 8965 O O . PHE A 1 1173 ? 38.497 -53.406 -17.473 1.00 83.62 1173 PHE A O 1
ATOM 8972 N N . GLY A 1 1174 ? 38.658 -55.617 -17.062 1.00 80.75 1174 GLY A N 1
ATOM 8973 C CA . GLY A 1 1174 ? 40.116 -55.691 -17.013 1.00 80.75 1174 GLY A CA 1
ATOM 8974 C C . GLY A 1 1174 ? 40.674 -55.629 -15.583 1.00 80.75 1174 GLY A C 1
ATOM 8975 O O . GLY A 1 1174 ? 39.958 -55.264 -14.650 1.00 80.75 1174 GLY A O 1
ATOM 8976 N N . PRO A 1 1175 ? 41.947 -56.020 -15.393 1.00 81.94 1175 PRO A N 1
ATOM 8977 C CA . PRO A 1 1175 ? 42.563 -56.141 -14.073 1.00 81.94 1175 PRO A CA 1
ATOM 8978 C C . PRO A 1 1175 ? 42.633 -54.791 -13.329 1.00 81.94 1175 PRO A C 1
ATOM 8980 O O . PRO A 1 1175 ? 42.706 -53.736 -13.964 1.00 81.94 1175 PRO A O 1
ATOM 8983 N N . PRO A 1 1176 ? 42.704 -54.798 -11.983 1.00 87.19 1176 PRO A N 1
ATOM 8984 C CA . PRO A 1 1176 ? 42.687 -53.584 -11.162 1.00 87.19 1176 PRO A CA 1
ATOM 8985 C C . PRO A 1 1176 ? 43.995 -52.780 -11.253 1.00 87.19 1176 PRO A C 1
ATOM 8987 O O . PRO A 1 1176 ? 44.087 -51.681 -10.708 1.00 87.19 1176 PRO A O 1
ATOM 8990 N N . THR A 1 1177 ? 44.997 -53.285 -11.979 1.00 88.19 1177 THR A N 1
ATOM 8991 C CA . THR A 1 1177 ? 46.351 -52.723 -12.076 1.00 88.19 1177 THR A CA 1
ATOM 8992 C C . THR A 1 1177 ? 46.373 -51.267 -12.540 1.00 88.19 1177 THR A C 1
ATOM 8994 O O . THR A 1 1177 ? 47.209 -50.494 -12.073 1.00 88.19 1177 THR A O 1
ATOM 8997 N N . ALA A 1 1178 ? 45.451 -50.848 -13.415 1.00 87.81 1178 ALA A N 1
ATOM 8998 C CA . ALA A 1 1178 ? 45.346 -49.454 -13.854 1.00 87.81 1178 ALA A CA 1
ATOM 8999 C C . ALA A 1 1178 ? 44.885 -48.518 -12.721 1.00 87.81 1178 ALA A C 1
ATOM 9001 O O . ALA A 1 1178 ? 45.430 -47.423 -12.557 1.00 87.81 1178 ALA A O 1
ATOM 9002 N N . PHE A 1 1179 ? 43.917 -48.960 -11.913 1.00 91.56 1179 PHE A N 1
ATOM 9003 C CA . PHE A 1 1179 ? 43.448 -48.232 -10.735 1.00 91.56 1179 PHE A CA 1
ATOM 9004 C C . PHE A 1 1179 ? 44.513 -48.219 -9.632 1.00 91.56 1179 PHE A C 1
ATOM 9006 O O . PHE A 1 1179 ? 44.788 -47.160 -9.072 1.00 91.56 1179 PHE A O 1
ATOM 9013 N N . GLU A 1 1180 ? 45.166 -49.353 -9.371 1.00 92.00 1180 GLU A N 1
ATOM 9014 C CA . GLU A 1 1180 ? 46.262 -49.463 -8.398 1.00 92.00 1180 GLU A CA 1
ATOM 9015 C C . GLU A 1 1180 ? 47.440 -48.559 -8.782 1.00 92.00 1180 GLU A C 1
ATOM 9017 O O . GLU A 1 1180 ? 47.937 -47.803 -7.949 1.00 92.00 1180 GLU A O 1
ATOM 9022 N N . SER A 1 1181 ? 47.818 -48.540 -10.065 1.00 90.12 1181 SER A N 1
ATOM 9023 C CA . SER A 1 1181 ? 48.853 -47.640 -10.588 1.00 90.12 1181 SER A CA 1
ATOM 9024 C C . SER A 1 1181 ? 48.453 -46.170 -10.457 1.00 90.12 1181 SER A C 1
ATOM 9026 O O . SER A 1 1181 ? 49.286 -45.329 -10.122 1.00 90.12 1181 SER A O 1
ATOM 9028 N N . ALA A 1 1182 ? 47.181 -45.834 -10.699 1.00 90.00 1182 ALA A N 1
ATOM 9029 C CA . ALA A 1 1182 ? 46.679 -44.475 -10.514 1.00 90.00 1182 ALA A CA 1
ATOM 9030 C C . ALA A 1 1182 ? 46.681 -44.062 -9.034 1.00 90.00 1182 ALA A C 1
ATOM 9032 O O . ALA A 1 1182 ? 47.069 -42.937 -8.731 1.00 90.00 1182 ALA A O 1
ATOM 9033 N N . CYS A 1 1183 ? 46.304 -44.961 -8.122 1.00 92.38 1183 CYS A N 1
ATOM 9034 C CA . CYS A 1 1183 ? 46.360 -44.724 -6.682 1.00 92.38 1183 CYS A CA 1
ATOM 9035 C C . CYS A 1 1183 ? 47.805 -44.536 -6.211 1.00 92.38 1183 CYS A C 1
ATOM 9037 O O . CYS A 1 1183 ? 48.090 -43.537 -5.559 1.00 92.38 1183 CYS A O 1
ATOM 9039 N N . ALA A 1 1184 ? 48.734 -45.398 -6.635 1.00 92.50 1184 ALA A N 1
ATOM 9040 C CA . ALA A 1 1184 ? 50.157 -45.266 -6.323 1.00 92.50 1184 ALA A CA 1
ATOM 9041 C C . ALA A 1 1184 ? 50.742 -43.942 -6.845 1.00 92.50 1184 ALA A C 1
ATOM 9043 O O . ALA A 1 1184 ? 51.385 -43.212 -6.094 1.00 92.50 1184 ALA A O 1
ATOM 9044 N N . ALA A 1 1185 ? 50.451 -43.575 -8.099 1.00 91.12 1185 ALA A N 1
ATOM 9045 C CA . ALA A 1 1185 ? 50.895 -42.307 -8.688 1.00 91.12 1185 ALA A CA 1
ATOM 9046 C C . ALA A 1 1185 ? 50.299 -41.078 -7.982 1.00 91.12 1185 ALA A C 1
ATOM 9048 O O . ALA A 1 1185 ? 50.918 -40.016 -7.939 1.00 91.12 1185 ALA A O 1
ATOM 9049 N N . LEU A 1 1186 ? 49.091 -41.212 -7.432 1.00 90.94 1186 LEU A N 1
ATOM 9050 C CA . LEU A 1 1186 ? 48.448 -40.174 -6.641 1.00 90.94 1186 LEU A CA 1
ATOM 9051 C C . LEU A 1 1186 ? 48.813 -40.250 -5.156 1.00 90.94 1186 LEU A C 1
ATOM 9053 O O . LEU A 1 1186 ? 48.417 -39.339 -4.445 1.00 90.94 1186 LEU A O 1
ATOM 9057 N N . GLY A 1 1187 ? 49.548 -41.253 -4.669 1.00 92.31 1187 GLY A N 1
ATOM 9058 C CA . GLY A 1 1187 ? 49.815 -41.448 -3.238 1.00 92.31 1187 GLY A CA 1
ATOM 9059 C C . GLY A 1 1187 ? 48.549 -41.723 -2.416 1.00 92.31 1187 GLY A C 1
ATOM 9060 O O . GLY A 1 1187 ? 48.372 -41.131 -1.354 1.00 92.31 1187 GLY A O 1
ATOM 9061 N N . LEU A 1 1188 ? 47.636 -42.539 -2.944 1.00 93.38 1188 LEU A N 1
ATOM 9062 C CA . LEU A 1 1188 ? 46.394 -42.958 -2.291 1.00 93.38 1188 LEU A CA 1
ATOM 9063 C C . LEU A 1 1188 ? 46.436 -44.451 -1.975 1.00 93.38 1188 LEU A C 1
ATOM 9065 O O . LEU A 1 1188 ? 46.873 -45.248 -2.803 1.00 93.38 1188 LEU A O 1
ATOM 9069 N N . ASP A 1 1189 ? 45.887 -44.829 -0.825 1.00 93.38 1189 ASP A N 1
ATOM 9070 C CA . ASP A 1 1189 ? 45.715 -46.236 -0.474 1.00 93.38 1189 ASP A CA 1
ATOM 9071 C C . ASP A 1 1189 ? 44.433 -46.807 -1.074 1.00 93.38 1189 ASP A C 1
ATOM 9073 O O . ASP A 1 1189 ? 43.381 -46.160 -1.077 1.00 93.38 1189 ASP A O 1
ATOM 9077 N N . VAL A 1 1190 ? 44.503 -48.060 -1.520 1.00 94.50 1190 VAL A N 1
ATOM 9078 C CA . VAL A 1 1190 ? 43.326 -48.822 -1.943 1.00 94.50 1190 VAL A CA 1
ATOM 9079 C C . VAL A 1 1190 ? 42.631 -49.386 -0.704 1.00 94.50 1190 VAL A C 1
ATOM 9081 O O . VAL A 1 1190 ? 43.126 -50.306 -0.048 1.00 94.50 1190 VAL A O 1
ATOM 9084 N N . LEU A 1 1191 ? 41.473 -48.821 -0.363 1.00 94.50 1191 LEU A N 1
ATOM 9085 C CA . LEU A 1 1191 ? 40.732 -49.175 0.846 1.00 94.50 1191 LEU A CA 1
ATOM 9086 C C . LEU A 1 1191 ? 39.960 -50.485 0.671 1.00 94.50 1191 LEU A C 1
ATOM 9088 O O . LEU A 1 1191 ? 40.042 -51.357 1.535 1.00 94.50 1191 LEU A O 1
ATOM 9092 N N . ALA A 1 1192 ? 39.261 -50.648 -0.450 1.00 93.56 1192 ALA A N 1
ATOM 9093 C CA . ALA A 1 1192 ? 38.487 -51.849 -0.748 1.00 93.56 1192 ALA A CA 1
ATOM 9094 C C . ALA A 1 1192 ? 38.322 -52.052 -2.259 1.00 93.56 1192 ALA A C 1
ATOM 9096 O O . ALA A 1 1192 ? 38.395 -51.095 -3.039 1.00 93.56 1192 ALA A O 1
ATOM 9097 N N . GLN A 1 1193 ? 38.080 -53.305 -2.649 1.00 92.94 1193 GLN A N 1
ATOM 9098 C CA . GLN A 1 1193 ? 37.688 -53.683 -4.005 1.00 92.94 1193 GLN A CA 1
ATOM 9099 C C . GLN A 1 1193 ? 36.333 -54.394 -3.935 1.00 92.94 1193 GLN A C 1
ATOM 9101 O O . GLN A 1 1193 ? 36.276 -55.578 -3.606 1.00 92.94 1193 GLN A O 1
ATOM 9106 N N . ILE A 1 1194 ? 35.254 -53.666 -4.224 1.00 92.75 1194 ILE A N 1
ATOM 9107 C CA . ILE A 1 1194 ? 33.885 -54.177 -4.092 1.00 92.75 1194 ILE A CA 1
ATOM 9108 C C . ILE A 1 1194 ? 33.525 -54.990 -5.348 1.00 92.75 1194 ILE A C 1
ATOM 9110 O O . ILE A 1 1194 ? 33.690 -54.469 -6.460 1.00 92.75 1194 ILE A O 1
ATOM 9114 N N . PRO A 1 1195 ? 33.062 -56.248 -5.215 1.00 90.69 1195 PRO A N 1
ATOM 9115 C CA . PRO A 1 1195 ? 32.631 -57.047 -6.355 1.00 90.69 1195 PRO A CA 1
ATOM 9116 C C . PRO A 1 1195 ? 31.323 -56.530 -6.975 1.00 90.69 1195 PRO A C 1
ATOM 9118 O O . PRO A 1 1195 ? 30.538 -55.829 -6.340 1.00 90.69 1195 PRO A O 1
ATOM 9121 N N . ILE A 1 1196 ? 31.078 -56.898 -8.233 1.00 89.69 1196 ILE A N 1
ATOM 9122 C CA . ILE A 1 1196 ? 29.769 -56.787 -8.876 1.00 89.69 1196 ILE A CA 1
ATOM 9123 C C . ILE A 1 1196 ? 28.931 -57.958 -8.383 1.00 89.69 1196 ILE A C 1
ATOM 9125 O O . ILE A 1 1196 ? 29.160 -59.098 -8.778 1.00 89.69 1196 ILE A O 1
ATOM 9129 N N . GLU A 1 1197 ? 27.963 -57.664 -7.529 1.00 88.00 1197 GLU A N 1
ATOM 9130 C CA . GLU A 1 1197 ? 27.049 -58.649 -6.967 1.00 88.00 1197 GLU A CA 1
ATOM 9131 C C . GLU A 1 1197 ? 25.607 -58.184 -7.226 1.00 88.00 1197 GLU A C 1
ATOM 9133 O O . GLU A 1 1197 ? 25.287 -57.034 -6.904 1.00 88.00 1197 GLU A O 1
ATOM 9138 N N . PRO A 1 1198 ? 24.732 -59.030 -7.809 1.00 85.31 1198 PRO A N 1
ATOM 9139 C CA . PRO A 1 1198 ? 23.344 -58.657 -8.098 1.00 85.31 1198 PRO A CA 1
ATOM 9140 C C . PRO A 1 1198 ? 22.601 -58.123 -6.871 1.00 85.31 1198 PRO A C 1
ATOM 9142 O O . PRO A 1 1198 ? 21.857 -57.146 -6.975 1.00 85.31 1198 PRO A O 1
ATOM 9145 N N . ASP A 1 1199 ? 22.887 -58.707 -5.704 1.00 85.56 1199 ASP A N 1
ATOM 9146 C CA . ASP A 1 1199 ? 22.288 -58.326 -4.431 1.00 85.56 1199 ASP A CA 1
ATOM 9147 C C . ASP A 1 1199 ? 22.550 -56.857 -4.070 1.00 85.56 1199 ASP A C 1
ATOM 9149 O O . ASP A 1 1199 ? 21.678 -56.230 -3.478 1.00 85.56 1199 ASP A O 1
ATOM 9153 N N . VAL A 1 1200 ? 23.680 -56.255 -4.470 1.00 87.38 1200 VAL A N 1
ATOM 9154 C CA . VAL A 1 1200 ? 23.951 -54.822 -4.221 1.00 87.38 1200 VAL A CA 1
ATOM 9155 C C . VAL A 1 1200 ? 22.904 -53.939 -4.903 1.00 87.38 1200 VAL A C 1
ATOM 9157 O O . VAL A 1 1200 ? 22.440 -52.969 -4.303 1.00 87.38 1200 VAL A O 1
ATOM 9160 N N . SER A 1 1201 ? 22.514 -54.286 -6.134 1.00 86.81 1201 SER A N 1
ATOM 9161 C CA . SER A 1 1201 ? 21.498 -53.553 -6.896 1.00 86.81 1201 SER A CA 1
ATOM 9162 C C . SER A 1 1201 ? 20.102 -53.854 -6.365 1.00 86.81 1201 SER A C 1
ATOM 9164 O O . SER A 1 1201 ? 19.401 -52.944 -5.935 1.00 86.81 1201 SER A O 1
ATOM 9166 N N . THR A 1 1202 ? 19.713 -55.134 -6.315 1.00 86.88 1202 THR A N 1
ATOM 9167 C CA . THR A 1 1202 ? 18.335 -55.521 -5.970 1.00 86.88 1202 THR A CA 1
ATOM 9168 C C . THR A 1 1202 ? 17.956 -55.119 -4.551 1.00 86.88 1202 THR A C 1
ATOM 9170 O O . THR A 1 1202 ? 16.802 -54.794 -4.283 1.00 86.88 1202 THR A O 1
ATOM 9173 N N . GLN A 1 1203 ? 18.914 -55.151 -3.624 1.00 88.62 1203 GLN A N 1
ATOM 9174 C CA . GLN A 1 1203 ? 18.683 -54.750 -2.243 1.00 88.62 1203 GLN A CA 1
ATOM 9175 C C . GLN A 1 1203 ? 18.732 -53.229 -2.064 1.00 88.62 1203 GLN A C 1
ATOM 9177 O O . GLN A 1 1203 ? 18.003 -52.706 -1.222 1.00 88.62 1203 GLN A O 1
ATOM 9182 N N . GLY A 1 1204 ? 19.529 -52.521 -2.874 1.00 87.81 1204 GLY A N 1
ATOM 9183 C CA . GLY A 1 1204 ? 19.497 -51.061 -2.959 1.00 87.81 1204 GLY A CA 1
ATOM 9184 C C . GLY A 1 1204 ? 18.143 -50.542 -3.449 1.00 87.81 1204 GLY A C 1
ATOM 9185 O O . GLY A 1 1204 ? 17.563 -49.678 -2.801 1.00 87.81 1204 GLY A O 1
ATOM 9186 N N . ASP A 1 1205 ? 17.591 -51.132 -4.512 1.00 86.56 1205 ASP A N 1
ATOM 9187 C CA . ASP A 1 1205 ? 16.280 -50.749 -5.069 1.00 86.56 1205 ASP A CA 1
ATOM 9188 C C . ASP A 1 1205 ? 15.119 -51.006 -4.097 1.00 86.56 1205 ASP A C 1
ATOM 9190 O O . ASP A 1 1205 ? 14.102 -50.315 -4.130 1.00 86.56 1205 ASP A O 1
ATOM 9194 N N . ARG A 1 1206 ? 15.272 -51.996 -3.209 1.00 88.19 1206 ARG A N 1
ATOM 9195 C CA . ARG A 1 1206 ? 14.314 -52.318 -2.137 1.00 88.19 1206 ARG A CA 1
ATOM 9196 C C . ARG A 1 1206 ? 14.480 -51.456 -0.885 1.00 88.19 1206 ARG A C 1
ATOM 9198 O O . ARG A 1 1206 ? 13.739 -51.652 0.076 1.00 88.19 1206 ARG A O 1
ATOM 9205 N N . GLY A 1 1207 ? 15.461 -50.555 -0.856 1.00 90.12 1207 GLY A N 1
ATOM 9206 C CA . GLY A 1 1207 ? 15.742 -49.727 0.311 1.00 90.12 1207 GLY A CA 1
ATOM 9207 C C . GLY A 1 1207 ? 16.350 -50.484 1.495 1.00 90.12 1207 GLY A C 1
ATOM 9208 O O . GLY A 1 1207 ? 16.282 -50.005 2.623 1.00 90.12 1207 GLY A O 1
ATOM 9209 N N . THR A 1 1208 ? 16.925 -51.672 1.278 1.00 90.56 1208 THR A N 1
ATOM 9210 C CA . THR A 1 1208 ? 17.499 -52.540 2.324 1.00 90.56 1208 THR A CA 1
ATOM 9211 C C . THR A 1 1208 ? 18.961 -52.880 2.011 1.00 90.56 1208 THR A C 1
ATOM 9213 O O . THR A 1 1208 ? 19.222 -53.999 1.579 1.00 90.56 1208 THR A O 1
ATOM 9216 N N . PRO A 1 1209 ? 19.927 -51.960 2.191 1.00 92.12 1209 PRO A N 1
ATOM 9217 C CA . PRO A 1 1209 ? 21.298 -52.099 1.682 1.00 92.12 1209 PRO A CA 1
ATOM 9218 C C . PRO A 1 1209 ? 21.997 -53.421 2.035 1.00 92.12 1209 PRO A C 1
ATOM 9220 O O . PRO A 1 1209 ? 21.806 -53.964 3.123 1.00 92.12 1209 PRO A O 1
ATOM 9223 N N . VAL A 1 1210 ? 22.845 -53.921 1.124 1.00 89.62 1210 VAL A N 1
ATOM 9224 C CA . VAL A 1 1210 ? 23.424 -55.280 1.185 1.00 89.62 1210 VAL A CA 1
ATOM 9225 C C . VAL A 1 1210 ? 24.151 -55.592 2.497 1.00 89.62 1210 VAL A C 1
ATOM 9227 O O . VAL A 1 1210 ? 24.091 -56.724 2.962 1.00 89.62 1210 VAL A O 1
ATOM 9230 N N . VAL A 1 1211 ? 24.776 -54.602 3.145 1.00 89.44 1211 VAL A N 1
ATOM 9231 C CA . VAL A 1 1211 ? 25.504 -54.805 4.412 1.00 89.44 1211 VAL A CA 1
ATOM 9232 C C . VAL A 1 1211 ? 24.607 -55.240 5.581 1.00 89.44 1211 VAL A C 1
ATOM 9234 O O . VAL A 1 1211 ? 25.090 -55.825 6.552 1.00 89.44 1211 VAL A O 1
ATOM 9237 N N . LEU A 1 1212 ? 23.295 -54.993 5.488 1.00 85.81 1212 LEU A N 1
ATOM 9238 C CA . LEU A 1 1212 ? 22.306 -55.464 6.463 1.00 85.81 1212 LEU A CA 1
ATOM 9239 C C . LEU A 1 1212 ? 22.002 -56.960 6.309 1.00 85.81 1212 LEU A C 1
ATOM 9241 O O . LEU A 1 1212 ? 21.471 -57.580 7.232 1.00 85.81 1212 LEU A O 1
ATOM 9245 N N . ARG A 1 1213 ? 22.340 -57.557 5.160 1.00 76.00 1213 ARG A N 1
ATOM 9246 C CA . ARG A 1 1213 ? 22.150 -58.980 4.890 1.00 76.00 1213 ARG A CA 1
ATOM 9247 C C . ARG A 1 1213 ? 23.409 -59.737 5.316 1.00 76.00 1213 ARG A C 1
ATOM 9249 O O . ARG A 1 1213 ? 24.507 -59.488 4.828 1.00 76.00 1213 ARG A O 1
ATOM 9256 N N . GLY A 1 1214 ? 23.263 -60.684 6.240 1.00 58.94 1214 GLY A N 1
ATOM 9257 C CA . GLY A 1 1214 ? 24.317 -61.658 6.509 1.00 58.94 1214 GLY A CA 1
ATOM 9258 C C . GLY A 1 1214 ? 24.359 -62.676 5.374 1.00 58.94 1214 GLY A C 1
ATOM 9259 O O . GLY A 1 1214 ? 23.496 -63.547 5.315 1.00 58.94 1214 GLY A O 1
ATOM 9260 N N . THR A 1 1215 ? 25.318 -62.562 4.460 1.00 58.84 1215 THR A N 1
ATOM 9261 C CA . THR A 1 1215 ? 25.568 -63.588 3.441 1.00 58.84 1215 THR A CA 1
ATOM 9262 C C . THR A 1 1215 ? 26.601 -64.592 3.964 1.00 58.84 1215 THR A C 1
ATOM 9264 O O . THR A 1 1215 ? 27.639 -64.175 4.472 1.00 58.84 1215 THR A O 1
ATOM 9267 N N . PRO A 1 1216 ? 26.347 -65.909 3.866 1.00 53.88 1216 PRO A N 1
ATOM 9268 C CA . PRO A 1 1216 ? 27.293 -66.937 4.304 1.00 53.88 1216 PRO A CA 1
ATOM 9269 C C . PRO A 1 1216 ? 28.450 -67.186 3.316 1.00 53.88 1216 PRO A C 1
ATOM 9271 O O . PRO A 1 1216 ? 29.309 -68.019 3.601 1.00 53.88 1216 PRO A O 1
ATOM 9274 N N . GLU A 1 1217 ? 28.492 -66.499 2.166 1.00 61.03 1217 GLU A N 1
ATOM 9275 C CA . GLU A 1 1217 ? 29.563 -66.660 1.176 1.00 61.03 1217 GLU A CA 1
ATOM 9276 C C . GLU A 1 1217 ? 30.795 -65.791 1.499 1.00 61.03 1217 GLU A C 1
ATOM 9278 O O . GLU A 1 1217 ? 30.662 -64.574 1.655 1.00 61.03 1217 GLU A O 1
ATOM 9283 N N . PRO A 1 1218 ? 32.007 -66.377 1.570 1.00 53.84 1218 PRO A N 1
ATOM 9284 C CA . PRO A 1 1218 ? 33.234 -65.608 1.737 1.00 53.84 1218 PRO A CA 1
ATOM 9285 C C . PRO A 1 1218 ? 33.507 -64.732 0.503 1.00 53.84 1218 PRO A C 1
ATOM 9287 O O . PRO A 1 1218 ? 33.440 -65.216 -0.622 1.00 53.84 1218 PRO A O 1
ATOM 9290 N N . ALA A 1 1219 ? 33.891 -63.469 0.736 1.00 62.38 1219 ALA A N 1
ATOM 9291 C CA . ALA A 1 1219 ? 34.162 -62.428 -0.276 1.00 62.38 1219 ALA A CA 1
ATOM 9292 C C . ALA A 1 1219 ? 32.924 -61.750 -0.908 1.00 62.38 1219 ALA A C 1
ATOM 9294 O O . ALA A 1 1219 ? 33.010 -61.207 -2.011 1.00 62.38 1219 ALA A O 1
ATOM 9295 N N . SER A 1 1220 ? 31.804 -61.714 -0.178 1.00 80.69 1220 SER A N 1
ATOM 9296 C CA . SER A 1 1220 ? 30.622 -60.914 -0.531 1.00 80.69 1220 SER A CA 1
ATOM 9297 C C . SER A 1 1220 ? 30.895 -59.399 -0.521 1.00 80.69 1220 SER A C 1
ATOM 9299 O O . SER A 1 1220 ? 31.790 -58.908 0.182 1.00 80.69 1220 SER A O 1
ATOM 9301 N N . ALA A 1 1221 ? 30.084 -58.618 -1.244 1.00 86.81 1221 ALA A N 1
ATOM 9302 C CA . ALA A 1 1221 ? 30.153 -57.154 -1.199 1.00 86.81 1221 ALA A CA 1
ATOM 9303 C C . ALA A 1 1221 ? 29.928 -56.601 0.222 1.00 86.81 1221 ALA A C 1
ATOM 9305 O O . ALA A 1 1221 ? 30.566 -55.623 0.613 1.00 86.81 1221 ALA A O 1
ATOM 9306 N N . SER A 1 1222 ? 29.069 -57.253 1.015 1.00 88.19 1222 SER A N 1
ATOM 9307 C CA . SER A 1 1222 ? 28.822 -56.915 2.425 1.00 88.19 1222 SER A CA 1
ATOM 9308 C C . SER A 1 1222 ? 30.102 -56.983 3.272 1.00 88.19 1222 SER A C 1
ATOM 9310 O O . SER A 1 1222 ? 30.386 -56.053 4.032 1.00 88.19 1222 SER A O 1
ATOM 9312 N N . ASP A 1 1223 ? 30.915 -58.032 3.115 1.00 86.12 1223 ASP A N 1
ATOM 9313 C CA . ASP A 1 1223 ? 32.158 -58.182 3.883 1.00 86.12 1223 ASP A CA 1
ATOM 9314 C C . ASP A 1 1223 ? 33.208 -57.141 3.487 1.00 86.12 1223 ASP A C 1
ATOM 9316 O O . ASP A 1 1223 ? 33.908 -56.596 4.345 1.00 86.12 1223 ASP A O 1
ATOM 9320 N N . GLU A 1 1224 ? 33.297 -56.812 2.198 1.00 90.25 1224 GLU A N 1
ATOM 9321 C CA . GLU A 1 1224 ? 34.187 -55.752 1.721 1.00 90.25 1224 GLU A CA 1
ATOM 9322 C C . GLU A 1 1224 ? 33.749 -54.362 2.218 1.00 90.25 1224 GLU A C 1
ATOM 9324 O O . GLU A 1 1224 ? 34.607 -53.553 2.580 1.00 90.25 1224 GLU A O 1
ATOM 9329 N N . PHE A 1 1225 ? 32.444 -54.084 2.339 1.00 92.62 1225 PHE A N 1
ATOM 9330 C CA . PHE A 1 1225 ? 31.957 -52.849 2.971 1.00 92.62 1225 PHE A CA 1
ATOM 9331 C C . PHE A 1 1225 ? 32.274 -52.780 4.471 1.00 92.62 1225 PHE A C 1
ATOM 9333 O O . PHE A 1 1225 ? 32.634 -51.708 4.965 1.00 92.62 1225 PHE A O 1
ATOM 9340 N N . LYS A 1 1226 ? 32.213 -53.903 5.197 1.00 89.94 1226 LYS A N 1
ATOM 9341 C CA . LYS A 1 1226 ? 32.626 -53.965 6.613 1.00 89.94 1226 LYS A CA 1
ATOM 9342 C C . LYS A 1 1226 ? 34.123 -53.700 6.776 1.00 89.94 1226 LYS A C 1
ATOM 9344 O O . LYS A 1 1226 ? 34.504 -52.841 7.568 1.00 89.94 1226 LYS A O 1
ATOM 9349 N N . ARG A 1 1227 ? 34.966 -54.335 5.953 1.00 89.88 1227 ARG A N 1
ATOM 9350 C CA . ARG A 1 1227 ? 36.420 -54.072 5.910 1.00 89.88 1227 ARG A CA 1
ATOM 9351 C C . ARG A 1 1227 ? 36.736 -52.626 5.533 1.00 89.88 1227 ARG A C 1
ATOM 9353 O O . ARG A 1 1227 ? 37.663 -52.029 6.083 1.00 89.88 1227 ARG A O 1
ATOM 9360 N N . LEU A 1 1228 ? 35.985 -52.054 4.588 1.00 94.19 1228 LEU A N 1
ATOM 9361 C CA . LEU A 1 1228 ? 36.105 -50.645 4.220 1.00 94.19 1228 LEU A CA 1
ATOM 9362 C C . LEU A 1 1228 ? 35.834 -49.752 5.432 1.00 94.19 1228 LEU A C 1
ATOM 9364 O O . LEU A 1 1228 ? 36.619 -48.847 5.706 1.00 94.19 1228 LEU A O 1
ATOM 9368 N N . ALA A 1 1229 ? 34.757 -50.021 6.167 1.00 93.12 1229 ALA A N 1
ATOM 9369 C CA . ALA A 1 1229 ? 34.386 -49.250 7.343 1.00 93.12 1229 ALA A CA 1
ATOM 9370 C C . ALA A 1 1229 ? 35.447 -49.330 8.450 1.00 93.12 1229 ALA A C 1
ATOM 9372 O O . ALA A 1 1229 ? 35.801 -48.292 9.001 1.00 93.12 1229 ALA A O 1
ATOM 9373 N N . GLU A 1 1230 ? 36.020 -50.507 8.721 1.00 90.31 1230 GLU A N 1
ATOM 9374 C CA . GLU A 1 1230 ? 37.124 -50.672 9.683 1.00 90.31 1230 GLU A CA 1
ATOM 9375 C C . GLU A 1 1230 ? 38.346 -49.821 9.312 1.00 90.31 1230 GLU A C 1
ATOM 9377 O O . GLU A 1 1230 ? 38.868 -49.079 10.147 1.00 90.31 1230 GLU A O 1
ATOM 9382 N N . LYS A 1 1231 ? 38.769 -49.870 8.041 1.00 92.06 1231 LYS A N 1
ATOM 9383 C CA . LYS A 1 1231 ? 39.910 -49.084 7.539 1.00 92.06 1231 LYS A CA 1
ATOM 9384 C C . LYS A 1 1231 ? 39.648 -47.582 7.536 1.00 92.06 1231 LYS A C 1
ATOM 9386 O O . LYS A 1 1231 ? 40.577 -46.803 7.742 1.00 92.06 1231 LYS A O 1
ATOM 9391 N N . VAL A 1 1232 ? 38.420 -47.165 7.228 1.00 94.06 1232 VAL A N 1
ATOM 9392 C CA . VAL A 1 1232 ? 38.035 -45.749 7.265 1.00 94.06 1232 VAL A CA 1
ATOM 9393 C C . VAL A 1 1232 ? 38.015 -45.272 8.711 1.00 94.06 1232 VAL A C 1
ATOM 9395 O O . VAL A 1 1232 ? 38.642 -44.258 9.006 1.00 94.06 1232 VAL A O 1
ATOM 9398 N N . TRP A 1 1233 ? 37.376 -46.026 9.611 1.00 91.00 1233 TRP A N 1
ATOM 9399 C CA . TRP A 1 1233 ? 37.286 -45.699 11.032 1.00 91.00 1233 TRP A CA 1
ATOM 9400 C C . TRP A 1 1233 ? 38.669 -45.551 11.668 1.00 91.00 1233 TRP A C 1
ATOM 9402 O O . TRP A 1 1233 ? 38.940 -44.512 12.256 1.00 91.00 1233 TRP A O 1
ATOM 9412 N N . SER A 1 1234 ? 39.587 -46.500 11.447 1.00 88.25 1234 SER A N 1
ATOM 9413 C CA . SER A 1 1234 ? 40.945 -46.466 12.019 1.00 88.25 1234 SER A CA 1
ATOM 9414 C C . SER A 1 1234 ? 41.821 -45.295 11.548 1.00 88.25 1234 SER A C 1
ATOM 9416 O O . SER A 1 1234 ? 42.948 -45.156 12.013 1.00 88.25 1234 SER A O 1
ATOM 9418 N N . ARG A 1 1235 ? 41.381 -44.534 10.538 1.00 86.81 1235 ARG A N 1
ATOM 9419 C CA . ARG A 1 1235 ? 42.117 -43.390 9.974 1.00 86.81 1235 ARG A CA 1
ATOM 9420 C C . ARG A 1 1235 ? 41.524 -42.041 10.373 1.00 86.81 1235 ARG A C 1
ATOM 9422 O O . ARG A 1 1235 ? 42.206 -41.032 10.222 1.00 86.81 1235 ARG A O 1
ATOM 9429 N N . VAL A 1 1236 ? 40.261 -42.011 10.798 1.00 85.50 1236 VAL A N 1
ATOM 9430 C CA . VAL A 1 1236 ? 39.538 -40.776 11.166 1.00 85.50 1236 VAL A CA 1
ATOM 9431 C C . VAL A 1 1236 ? 39.235 -40.686 12.666 1.00 85.50 1236 VAL A C 1
ATOM 9433 O O . VAL A 1 1236 ? 38.987 -39.584 13.170 1.00 85.50 1236 VAL A O 1
ATOM 9436 N N . HIS A 1 1237 ? 39.256 -41.834 13.349 1.00 68.50 1237 HIS A N 1
ATOM 9437 C CA . HIS A 1 1237 ? 39.267 -42.004 14.800 1.00 68.50 1237 HIS A CA 1
ATOM 9438 C C . HIS A 1 1237 ? 40.713 -42.098 15.283 1.00 68.50 1237 HIS A C 1
ATOM 9440 O O . HIS A 1 1237 ? 41.021 -41.419 16.288 1.00 68.50 1237 HIS A O 1
#

Sequence (1237 aa):
MADENGVAANRQPVTVKAALATPAPPSLSASTPRRSLYPPKQWSFFAFAGLVLPLIFALGYVSVHLHYELPEPRVEQFSLAGQPTFSEVSAMRYIRDLAAYADGTPKYRIVGTKEMVETDNYILDEIAAIREQVVRQHPDGGMQIEVFHQIGDGTHLFDFMDKKVWKKYFGISNVIVRLSDGTQNSKANAVLVNAHSDSTLPSPGAADDLVGVAVMLEALRVMGMGERKLTNAVIFLFNGAEESLQDASHLFITQHPLRHSVRAVINLEACGTDGKEIVFQATSPEMIRALAKTPSPYATIIASEIFKTGLIASDTDFRQFVQYGNLTGLDMALVQNSYRYHTMLDTADAIQPGSVQHMGDNTIALLEYLTSPETSMGNSPEPTPNLPSAPTSHTIFFSAFGGKVFVVYSRATATLAYGILAALTAVVVSDRVDWSKDGRAHLLAIVGVLGSMVASIASANAVAFLTSTVFGKSMSWFRQETFPLMLFGPPALLGAVLWQYFFVANRVRSPIATIPQDAAESALLEHASLVGQTIYNTAVTLFAHSLGVGSAYLFATSAVSNLLALIVNDYLLRRKSRGLHLMTYSLPLLVGVEGMIGFLDLFVPLTGRMGADAPVDFIIAILVGALGLVALPMFLPFCHRWGASFTARLLVFLAFTSIFSVGWFMRPSWSQYDAQHPKRLLVLHMENTTTSPPEFHLHVASVDGIPFFDLVKSATAGLTAPESVPEPTLADDLSVDWDVIYPVSQFLTTYRIPLPPPAVTYSSPWLDTFQVSVKQIRLNAVKQTKSIDIVLQHPGIMWPVIAFDADVVAWDLPEPPQRGVIRHHVKSVASYGVTEFPVSVTVQLTPEQFAAAIREDQRAKGQRADESDEDRALSALRIDYSGLDVHGMYPASVQSDDAEEARARQIARGTKPGMIFFEKMYKRLQKEPGLPRNNAPPTMPRMQRGLPQKRKLPGVKKVVVVSSGKGGVGKSSVAVNLALALSSIQATGLEGAKPRVGLLDLDIFGPSIPKLMGLEGAGEPMLTSDNRLTPLRAHGLPCMSMGFLLPNTAPDPSNPASDPADTPVVWRGMMVMKAVQQLLFDVDWRAGTSGHDLDVLVIDTPPGTGDVTLSLGQLVEVDGSVIVSTPQNVALIDTRKGVATFRKLGIPITGAVLNMSYFHVPGTPASEKHYLFGPPTAFESACAALGLDVLAQIPIEPDVSTQGDRGTPVVLRGTPEPASASDEFKRLAEKVWSRVH

pLDDT: mean 83.74, std 15.17, range [27.98, 98.81]